Protein 7PJI (pdb70)

InterPro domains:
  IPR000644 CBS domain [PF00571] (94-139)
  IPR000644 CBS domain [PF00571] (148-203)
  IPR000644 CBS domain [PS51371] (93-148)
  IPR000644 CBS domain [PS51371] (152-210)
  IPR000644 CBS domain [SM00116] (96-143)
  IPR000644 CBS domain [SM00116] (157-205)
  IPR001093 IMP dehydrogenase/GMP reductase [PF00478] (8-475)
  IPR001093 IMP dehydrogenase/GMP reductase [cd00381] (8-464)
  IPR005990 Inosine-5'-monophosphate dehydrogenase [MF_01964] (8-488)
  IPR005990 Inosine-5'-monophosphate dehydrogenase [PIRSF000130] (6-487)
  IPR005990 Inosine-5'-monophosphate dehydrogenase [PTHR11911] (5-483)
  IPR005990 Inosine-5'-monophosphate dehydrogenase [TIGR01302] (8-456)
  IPR013785 Aldolase-type TIM barrel [G3DSA:3.20.20.70] (2-488)
  IPR015875 IMP dehydrogenase / GMP reductase, conserved site [PS00487] (294-306)
  IPR046342 CBS domain superfamily [SSF54631] (94-202)

Nearest PDB structures (foldseek):
  7pji-assembly1_A  TM=1.002E+00  e=1.231E-98  Pseudomonas aeruginosa
  6gjv-assembly1_F  TM=8.516E-01  e=7.975E-81  Pseudomonas aeruginosa PAO1
  4dqw-assembly1_A  TM=8.353E-01  e=6.161E-80  Pseudomonas aeruginosa PAO1
  7qem-assembly2_B  TM=8.401E-01  e=6.308E-71  Escherichia coli
  7qbj-assembly1_D  TM=8.213E-01  e=4.140E-71  Escherichia coli

Organism: Pseudomonas aeruginosa (NCBI:txid287)

Secondary structure (DSSP, 8-state):
----------GGGEEEPP----S-GGGS---EESSSS-EESSSEEE-S-TTT-SHHHHHHHHHTTSEEEE--SS-HHHHHHHHHHHHTT--SSBSS---B-TTSBHHHHHHHHHHHS---EEEEETTEEEEEE-TTGGG---SS--BGGGTSEEGGG--EEETT--HHHHHHHHHHTT-SEEEEE-TT--EEEEEEHHHHHHHHH-TT--B-TTSPBP-EEEE-SSTTHHHHHHHHHHTT-SEEEEE-S--SSHHHHHHHHHHHHH-TTSEEEEEEE-SHHHHHHHHHHT-SEEEE-SS--TTB-HHHHT-----HHHHHHHHHHHHTTT---EEEES---SHHHHHHHHHHT-SEEEESTTTTTBTTSSS---EEEE----B-EEEE---B-HHHHHHHHHHHHHHHHHHHT--SHHHHHHS--EEE--HHHHHHHS--SS---/----------GGGEEEPP----S-GGG----EESSSS-EESSSEEE---TTT-SHHHHHHHHHTTSEEEE--SS-HHHHHHHHHHHHHS--SSBSS---B-TTSBHHHHHHHHHHHS---EEEEETTEEEEEE-TTGGG---SS-SBGGGTSEEGGG--EEETT--HHHHHHHHHHTT-SEEEEE-TT-BEEEEEEHHHHHHHHH-TT--B-TTSPBP-EEEE-SSTTHHHHHHHHHHTT-SEEEEE-S-SSSHHHHHHHHHHHHH-TTSEEEEEEE-SHHHHHHHHHHT-SEEEE-SS--TTB-HHHHT-----HHHHHHHHHHHHTTTT--EEEES---SHHHHHHHHHTT-SEEEESTTTTTBTTS---EEEE-----B-EEEE---B-HHHHHHHHHHHHHHHHHHHT--SHHHHHHS--EEE--HHHHHHHS--SS--

Solvent-accessible surface area: 41368 Å² total; per-residue (Å²): 137,155,221,127,114,90,119,27,35,52,5,41,41,5,58,36,64,94,38,185,43,141,52,101,53,151,78,8,49,8,108,12,23,0,0,85,20,2,78,1,43,8,0,0,0,0,6,14,19,20,13,0,0,53,4,132,0,0,25,14,0,0,23,43,0,0,0,0,1,0,3,67,83,39,39,40,102,116,0,6,39,21,0,109,116,0,3,128,58,3,22,63,46,30,81,83,20,46,58,8,58,27,84,33,51,16,140,46,0,77,100,54,12,78,134,112,63,88,37,8,0,0,0,25,43,172,61,62,1,30,0,18,0,26,28,190,30,17,188,78,119,34,120,83,58,91,35,0,56,44,14,35,42,57,109,110,101,25,35,44,12,135,92,73,46,93,86,123,54,13,41,60,42,0,100,102,62,211,59,103,54,0,3,4,5,44,85,82,60,49,38,49,0,10,4,25,59,161,16,14,69,50,46,88,84,82,108,94,14,6,54,15,160,94,16,63,0,32,0,0,0,1,0,13,59,45,116,68,2,19,85,18,0,40,26,0,41,85,9,17,10,16,0,0,0,0,37,30,79,110,0,74,37,161,39,3,31,89,50,0,92,89,0,48,93,64,45,90,149,7,33,0,1,0,0,14,2,8,52,28,118,2,0,85,25,0,22,127,5,22,0,7,0,0,3,0,7,22,16,38,22,79,28,40,35,19,46,151,92,57,65,79,39,38,56,1,10,11,0,0,42,46,0,15,70,24,7,146,86,58,42,1,0,2,1,1,25,14,16,16,109,92,35,36,2,0,2,14,0,0,12,11,3,0,48,0,0,4,5,10,36,45,0,3,0,0,67,33,3,27,60,102,80,73,16,68,10,110,19,111,156,82,27,82,81,34,89,24,110,103,46,19,49,1,54,58,27,5,129,126,4,14,34,24,0,67,39,14,0,10,152,18,28,4,33,50,6,70,64,0,44,84,80,23,124,60,68,132,24,97,62,79,21,27,58,132,59,79,116,105,104,101,101,138,146,136,158,223,127,117,86,111,29,36,50,5,41,40,5,57,35,62,95,38,179,46,139,49,104,52,149,84,7,51,9,92,12,90,0,0,109,42,2,79,0,37,10,0,0,0,0,6,10,20,17,10,0,0,52,4,131,0,0,26,12,0,0,25,40,0,0,0,0,0,0,4,64,88,40,32,29,71,100,0,4,39,24,0,109,116,0,3,128,58,4,21,66,42,27,111,82,20,45,53,6,57,39,87,18,95,18,130,88,0,57,100,40,17,162,84,112,66,91,37,7,0,0,0,17,110,168,35,61,0,25,0,18,0,26,28,189,28,23,188,82,121,38,120,81,57,78,29,0,54,43,14,36,44,60,98,119,143,25,30,31,8,131,80,76,31,80,76,81,97,15,20,62,79,0,113,121,61,203,62,101,54,0,4,0,5,15,123,94,52,78,26,112,0,11,13,26,59,156,17,43,76,45,46,74,87,82,106,96,13,6,55,20,131,88,17,56,0,47,0,0,0,1,0,12,61,43,117,65,2,19,118,19,0,42,26,0,43,86,8,19,11,19,0,0,1,0,33,32,76,107,0,71,35,150,34,3,32,81,47,0,118,90,0,44,74,57,42,68,114,8,37,0,2,0,0,14,3,7,61,39,63,1,0,89,27,0,22,89,5,25,0,7,0,0,3,0,8,20,10,25,23,76,28,45,21,20,74,154,88,58,64,80,33,36,40,1,10,11,0,0,42,49,0,16,76,25,7,126,85,56,47,1,1,1,0,1,26,14,17,16,110,96,29,36,3,0,3,14,0,0,11,12,3,0,49,0,0,5,6,10,34,31,0,0,0,0,66,33,4,24,92,195,33,64,12,111,9,86,63,146,64,20,92,83,33,75,17,79,117,66,18,49,0,54,64,26,4,144,84,3,14,35,22,0,67,38,14,0,8,153,17,20,1,31,49,6,110,51,0,45,81,111,23,125,59,67,138,26,98,65,77,21,31,59,135,59,90,103,106,102,107,104,185

Radius of gyration: 32.13 Å; Cα contacts (8 Å, |Δi|>4): 1990; chains: 2; bounding box: 78×88×100 Å

B-factor: mean 34.86, std 13.67, range [15.57, 105.53]

Foldseek 3Di:
DPDDDDDFDALLQWDFAFDDADAALVQFFQKFAPFLPFIFRHQEEADQDQLFDFLLNQLVQLLQRHGYAHHDPDDLLRRLVSLLCQQVVAWQWAQDFAAAEQAAFLVVLVVVCVVVVFNWHQYADPQAGFFITGPVLSVDDAPDDGGNNRRTGTPVPAAEDEPPPDVVVVVVSCVVVVHFKHFYAHPVRGTGTIGGNVNVVSCVVRVSGGADPGSGGAYHYEAEQDDCRVVSLVSNVVSPHQEYEHDDLAQQDPSNLVVLLVCCVVPVRHAYETDDDQALVSLVSNVVSPHRAYEYWRAQAPFFQRCVPVVDTGHQLRSLLRNQVSCVPVSYAYEYEHNDDALSSQLSSLQSAHRHYYDYQLRRQEPSGDADPVGWDWDPVGGGTDDDYNDYHPVVSVVRSSSSNSVSCSRHNNRYSVCSNHPIDMDGDDPVVSQVVDDDDDDDD/DPDDDDDFDALLQWAFAFDDADAALVQFFQKFAPFLPFIFRHQEEADQDQLFDFLLVQLVQLLQRHGYAHHDPDDLLRRLVRLLSQQVVAWQWAQPFAAAEQAAFLVVLVVVCVVPVFNWHFYDDPQATFFITGDVLSVDDAPDDGGPNRRTGGPVPAAEAEPPDDPVRQVVSCVVVVHFKHFYAHPRRGTGTIGGNVNVVSCVVRVSGGADPRRGGAYHYEAEQDPCRVVSLVSNVVSPHQEYEHDDLAQLDPSNLVVLLVCCVVPVRHAYETDDAQALVSLVSNVVSPHRAYEYWHAAAPFWQRCPVVVDTGHQLRSLLRNQVSCVPVSHAYEYEHNDDALSSQLSSLQSAHRHYYDHLLRRQEPSGPDCGKDWDPDVTGGIDHDHRDYHPVVSVVRSSSSNSNSCSRHNNRYSVCSNHPIDMDGDDPVVSQVVDDPDDDD

Structure (mmCIF, N/CA/C/O backbone):
data_7PJI
#
_entry.id   7PJI
#
_cell.length_a   120.947
_cell.length_b   120.947
_cell.length_c   145.487
_cell.angle_alpha   90.000
_cell.angle_beta   90.000
_cell.angle_gamma   90.000
#
_symmetry.space_group_name_H-M   'I 4'
#
loop_
_entity.id
_entity.type
_entity.pdbx_description
1 polymer "Inosine-5'-monophosphate dehydrogenase"
2 non-polymer "ADENOSINE-5'-TRIPHOSPHATE"
3 non-polymer "GUANOSINE-5'-DIPHOSPHATE"
4 non-polymer 'INOSINIC ACID'
5 non-polymer 'MAGNESIUM ION'
6 non-polymer 'POTASSIUM ION'
7 non-polymer 'ACETATE ION'
8 water water
#
loop_
_atom_site.group_PDB
_atom_site.id
_atom_site.type_symbol
_atom_site.label_atom_id
_atom_site.label_alt_id
_atom_site.label_comp_id
_atom_site.label_asym_id
_atom_site.label_entity_id
_atom_site.label_seq_id
_atom_site.pdbx_PDB_ins_code
_atom_site.Cartn_x
_atom_site.Cartn_y
_atom_site.Cartn_z
_atom_site.occupancy
_atom_site.B_iso_or_equiv
_atom_site.auth_seq_id
_atom_site.auth_comp_id
_atom_site.auth_asym_id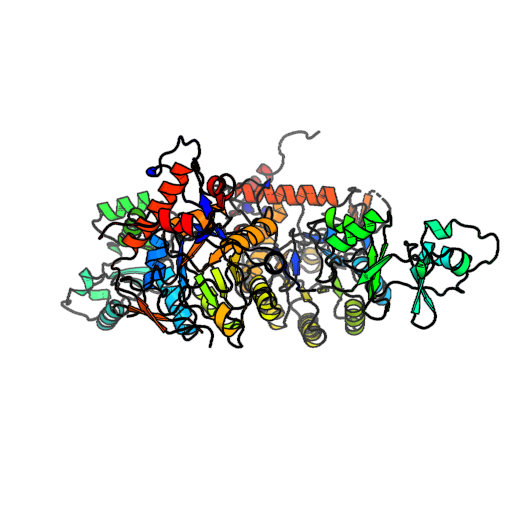
_atom_site.auth_atom_id
_atom_site.pdbx_PDB_model_num
ATOM 1 N N . MET A 1 4 ? 8.09120 -18.80603 54.88617 1.000 76.78552 1 MET A N 1
ATOM 2 C CA . MET A 1 4 ? 7.85318 -17.34805 54.68507 1.000 72.53501 1 MET A CA 1
ATOM 3 C C . MET A 1 4 ? 8.45037 -16.86408 53.36315 1.000 62.41538 1 MET A C 1
ATOM 4 O O . MET A 1 4 ? 9.54945 -17.27006 52.98634 1.000 70.61373 1 MET A O 1
ATOM 8 N N . LEU A 1 5 ? 7.70646 -16.01614 52.64999 1.000 46.33977 2 LEU A N 1
ATOM 9 C CA . LEU A 1 5 ? 8.24162 -15.32117 51.48305 1.000 44.78169 2 LEU A CA 1
ATOM 10 C C . LEU A 1 5 ? 9.12651 -14.17212 51.95614 1.000 41.57077 2 LEU A C 1
ATOM 11 O O . LEU A 1 5 ? 8.65037 -13.25211 52.62903 1.000 45.42913 2 LEU A O 1
ATOM 27 N N . ARG A 1 6 ? 10.41057 -14.22209 51.61034 1.000 35.34108 3 ARG A N 1
ATOM 28 C CA . ARG A 1 6 ? 11.40944 -13.37203 52.25046 1.000 34.06198 3 ARG A CA 1
ATOM 29 C C . ARG A 1 6 ? 11.58552 -12.08506 51.45744 1.000 33.18029 3 ARG A C 1
ATOM 30 O O . ARG A 1 6 ? 12.46365 -11.96707 50.59857 1.000 29.22719 3 ARG A O 1
ATOM 51 N N . ILE A 1 7 ? 10.76944 -11.08407 51.78627 1.000 33.64088 4 ILE A N 1
ATOM 52 C CA . ILE A 1 7 ? 10.82150 -9.77310 51.14322 1.000 32.09332 4 ILE A CA 1
ATOM 53 C C . ILE A 1 7 ? 11.45631 -8.78404 52.11328 1.000 35.32529 4 ILE A C 1
ATOM 54 O O . ILE A 1 7 ? 10.92413 -8.54601 53.20519 1.000 33.83300 4 ILE A O 1
ATOM 70 N N . SER A 1 8 ? 12.57336 -8.18102 51.69843 1.000 35.10158 5 SER A N 1
ATOM 71 C CA . SER A 1 8 ? 13.31119 -7.27196 52.57451 1.000 41.07071 5 SER A CA 1
ATOM 72 C C . SER A 1 8 ? 12.67114 -5.88698 52.63535 1.000 39.69950 5 SER A C 1
ATOM 73 O O . SER A 1 8 ? 12.60895 -5.27993 53.71131 1.000 38.83097 5 SER A O 1
ATOM 81 N N . GLN A 1 9 ? 12.23930 -5.34704 51.49526 1.000 37.10971 6 GLN A N 1
ATOM 82 C CA . GLN A 1 9 ? 11.61626 -4.02806 51.46011 1.000 31.68275 6 GLN A CA 1
ATOM 83 C C . GLN A 1 9 ? 10.87347 -3.86314 50.14398 1.000 30.72210 6 GLN A C 1
ATOM 84 O O . GLN A 1 9 ? 11.03564 -4.66017 49.21304 1.000 31.13794 6 GLN A O 1
ATOM 98 N N . GLU A 1 10 ? 10.05644 -2.81117 50.07281 1.000 26.94534 7 GLU A N 1
ATOM 99 C CA . GLU A 1 10 ? 9.60163 -2.27224 48.79771 1.000 29.27193 7 GLU A CA 1
ATOM 100 C C . GLU A 1 10 ? 10.66967 -1.30222 48.30284 1.000 31.76170 7 GLU A C 1
ATOM 101 O O . GLU A 1 10 ? 11.16452 -0.47417 49.07589 1.000 34.56730 7 GLU A O 1
ATOM 113 N N . ALA A 1 11 ? 11.05188 -1.42326 47.03391 1.000 25.71624 8 ALA A N 1
ATOM 114 C CA . ALA A 1 11 ? 12.11794 -0.61025 46.46004 1.000 25.03984 8 ALA A CA 1
ATOM 115 C C . ALA A 1 11 ? 11.56809 0.22668 45.31292 1.000 25.03984 8 ALA A C 1
ATOM 116 O O . ALA A 1 11 ? 10.72723 -0.24238 44.53581 1.000 24.83456 8 ALA A O 1
ATOM 123 N N . LEU A 1 12 ? 12.06207 1.45869 45.21095 1.000 21.81577 9 LEU A N 1
ATOM 124 C CA . LEU A 1 12 ? 11.52618 2.45264 44.29882 1.000 22.73167 9 LEU A CA 1
ATOM 125 C C . LEU A 1 12 ? 12.53534 2.79862 43.21696 1.000 20.52088 9 LEU A C 1
ATOM 126 O O . LEU A 1 12 ? 13.75031 2.79267 43.44515 1.000 19.50760 9 LEU A O 1
ATOM 142 N N . THR A 1 13 ? 12.01351 3.14156 42.04587 1.000 21.18938 10 THR A N 1
ATOM 143 C CA . THR A 1 13 ? 12.81967 3.64454 40.94197 1.000 20.20242 10 THR A CA 1
ATOM 144 C C . THR A 1 13 ? 12.40568 5.08051 40.60385 1.000 20.66564 10 THR A C 1
ATOM 145 O O . THR A 1 13 ? 11.55756 5.68851 41.26169 1.000 19.78395 10 THR A O 1
ATOM 156 N N . PHE A 1 14 ? 13.03782 5.63349 39.56492 1.000 19.37338 11 PHE A N 1
ATOM 157 C CA . PHE A 1 14 ? 12.88483 7.05447 39.26784 1.000 21.41309 11 PHE A CA 1
ATOM 158 C C . PHE A 1 14 ? 11.42885 7.44841 39.04259 1.000 20.42613 11 PHE A C 1
ATOM 159 O O . PHE A 1 14 ? 10.99174 8.50442 39.50548 1.000 19.62341 11 PHE A O 1
ATOM 176 N N . ASP A 1 15 ? 10.67199 6.64336 38.30051 1.000 19.60761 12 ASP A N 1
ATOM 177 C CA . ASP A 1 15 ? 9.30603 7.03230 37.96528 1.000 22.97381 12 ASP A CA 1
ATOM 178 C C . ASP A 1 15 ? 8.34785 6.88932 39.13913 1.000 22.95802 12 ASP A C 1
ATOM 179 O O . ASP A 1 15 ? 7.15986 7.20227 38.99193 1.000 27.19800 12 ASP A O 1
ATOM 188 N N . ASP A 1 16 ? 8.82369 6.39838 40.28123 1.000 20.43666 13 ASP A N 1
ATOM 189 C CA . ASP A 1 16 ? 7.99950 6.27941 41.47410 1.000 18.66803 13 ASP A CA 1
ATOM 190 C C . ASP A 1 16 ? 7.97333 7.54144 42.32405 1.000 22.56060 13 ASP A C 1
ATOM 191 O O . ASP A 1 16 ? 7.17418 7.61045 43.26592 1.000 21.70787 13 ASP A O 1
ATOM 200 N N . VAL A 1 17 ? 8.83634 8.52046 42.04914 1.000 19.02333 14 VAL A N 1
ATOM 201 C CA . VAL A 1 17 ? 8.99317 9.67150 42.92712 1.000 17.51789 14 VAL A CA 1
ATOM 202 C C . VAL A 1 17 ? 9.14525 10.95447 42.12409 1.000 17.47315 14 VAL A C 1
ATOM 203 O O . VAL A 1 17 ? 9.57243 10.95143 40.96716 1.000 21.59206 14 VAL A O 1
ATOM 216 N N . LEU A 1 18 ? 8.81111 12.06249 42.78499 1.000 19.34969 15 LEU A N 1
ATOM 217 C CA . LEU A 1 18 ? 9.02815 13.40647 42.27597 1.000 19.98661 15 LEU A CA 1
ATOM 218 C C . LEU A 1 18 ? 9.60295 14.27354 43.38302 1.000 19.73658 15 LEU A C 1
ATOM 219 O O . LEU A 1 18 ? 9.32177 14.05458 44.56199 1.000 21.79998 15 LEU A O 1
ATOM 235 N N . LEU A 1 19 ? 10.41298 15.25955 42.99511 1.000 19.64183 16 LEU A N 1
ATOM 236 C CA . LEU A 1 19 ? 10.97680 16.20760 43.94916 1.000 15.99929 16 LEU A CA 1
ATOM 237 C C . LEU A 1 19 ? 9.95371 17.27859 44.31995 1.000 16.56514 16 LEU A C 1
ATOM 238 O O . LEU A 1 19 ? 9.24682 17.81053 43.45882 1.000 21.96842 16 LEU A O 1
ATOM 254 N N . ILE A 1 20 ? 9.89449 17.62064 45.60393 1.000 22.10528 17 ILE A N 1
ATOM 255 C CA . ILE A 1 20 ? 8.94339 18.62463 46.08174 1.000 22.62640 17 ILE A CA 1
ATOM 256 C C . ILE A 1 20 ? 9.60336 19.99165 45.97678 1.000 21.32098 17 ILE A C 1
ATOM 257 O O . ILE A 1 20 ? 10.73027 20.17270 46.47395 1.000 22.05528 17 ILE A O 1
ATOM 273 N N . PRO A 1 21 ? 8.96443 20.96760 45.33564 1.000 23.52387 18 PRO A N 1
ATOM 274 C CA . PRO A 1 21 ? 9.54239 22.31661 45.29867 1.000 21.82893 18 PRO A CA 1
ATOM 275 C C . PRO A 1 21 ? 9.68615 22.88168 46.70167 1.000 23.31595 18 PRO A C 1
ATOM 276 O O . PRO A 1 21 ? 8.87502 22.62169 47.59456 1.000 22.93959 18 PRO A O 1
ATOM 287 N N . GLY A 1 22 ? 10.70909 23.70672 46.93980 1.000 22.18424 19 GLY A N 1
ATOM 288 C CA . GLY A 1 22 ? 10.92286 24.35678 48.24381 1.000 25.52674 19 GLY A CA 1
ATOM 289 C C . GLY A 1 22 ? 11.22785 25.82678 48.04979 1.000 23.14751 19 GLY A C 1
ATOM 290 O O . GLY A 1 22 ? 11.57701 26.20075 46.91883 1.000 24.93983 19 GLY A O 1
ATOM 294 N N . TYR A 1 23 ? 11.08665 26.68682 49.09173 1.000 27.20853 20 TYR A N 1
ATOM 295 C CA . TYR A 1 23 ? 11.42161 28.12483 49.09873 1.000 27.31380 20 TYR A CA 1
ATOM 296 C C . TYR A 1 23 ? 12.83469 28.23586 48.53994 1.000 24.68454 20 TYR A C 1
ATOM 297 O O . TYR A 1 23 ? 13.73963 27.55491 49.06312 1.000 29.07980 20 TYR A O 1
ATOM 315 N N . SER A 1 24 ? 13.04682 29.08682 47.54894 1.000 25.66360 21 SER A N 1
ATOM 316 C CA . SER A 1 24 ? 14.36592 29.18684 46.89515 1.000 26.42685 21 SER A CA 1
ATOM 317 C C . SER A 1 24 ? 14.83590 30.63485 46.75416 1.000 25.00300 21 SER A C 1
ATOM 318 O O . SER A 1 24 ? 13.99692 31.49380 46.43299 1.000 26.03996 21 SER A O 1
ATOM 326 N N . GLU A 1 25 ? 16.13686 30.88089 46.92335 1.000 28.70607 22 GLU A N 1
ATOM 327 C CA . GLU A 1 25 ? 16.73086 32.18490 46.68939 1.000 36.47806 22 GLU A CA 1
ATOM 328 C C . GLU A 1 25 ? 17.81302 32.20389 45.62156 1.000 36.26751 22 GLU A C 1
ATOM 329 O O . GLU A 1 25 ? 18.32904 33.28390 45.31960 1.000 36.69651 22 GLU A O 1
ATOM 341 N N . VAL A 1 26 ? 18.23114 31.05788 45.09967 1.000 34.60678 23 VAL A N 1
ATOM 342 C CA . VAL A 1 26 ? 19.34129 30.99588 44.15985 1.000 38.78097 23 VAL A CA 1
ATOM 343 C C . VAL A 1 26 ? 18.81252 30.50481 42.82479 1.000 36.92022 23 VAL A C 1
ATOM 344 O O . VAL A 1 26 ? 18.06556 29.51878 42.76071 1.000 39.35998 23 VAL A O 1
ATOM 357 N N . LEU A 1 27 ? 19.18066 31.20378 41.77982 1.000 31.91962 24 LEU A N 1
ATOM 358 C CA . LEU A 1 27 ? 18.70788 30.90170 40.44876 1.000 29.54565 24 LEU A CA 1
ATOM 359 C C . LEU A 1 27 ? 19.48601 29.72871 39.87193 1.000 28.81661 24 LEU A C 1
ATOM 360 O O . LEU A 1 27 ? 20.66996 29.54876 40.18312 1.000 30.41944 24 LEU A O 1
ATOM 376 N N . PRO A 1 28 ? 18.85117 28.93765 39.00386 1.000 34.82523 25 PRO A N 1
ATOM 377 C CA . PRO A 1 28 ? 19.56730 27.80265 38.39902 1.000 34.31727 25 PRO A CA 1
ATOM 378 C C . PRO A 1 28 ? 20.92138 28.19467 37.83722 1.000 29.20877 25 PRO A C 1
ATOM 379 O O . PRO A 1 28 ? 21.89737 27.45470 38.00440 1.000 29.61145 25 PRO A O 1
ATOM 390 N N . LYS A 1 29 ? 21.01344 29.34964 37.18118 1.000 30.91950 26 LYS A N 1
ATOM 391 C CA . LYS A 1 29 ? 22.27852 29.74266 36.57837 1.000 33.94354 26 LYS A CA 1
ATOM 392 C C . LYS A 1 29 ? 23.37335 29.95073 37.61553 1.000 31.60642 26 LYS A C 1
ATOM 393 O O . LYS A 1 29 ? 24.55541 29.95276 37.25871 1.000 40.21535 26 LYS A O 1
ATOM 412 N N . ASP A 1 30 ? 23.01515 30.11878 38.88847 1.000 34.08567 27 ASP A N 1
ATOM 413 C CA . ASP A 1 30 ? 23.97397 30.48685 39.92060 1.000 33.83564 27 ASP A CA 1
ATOM 414 C C . ASP A 1 30 ? 24.34686 29.34990 40.86371 1.000 32.33282 27 ASP A C 1
ATOM 415 O O . ASP A 1 30 ? 25.28373 29.51497 41.65385 1.000 32.34335 27 ASP A O 1
ATOM 424 N N . VAL A 1 31 ? 23.67591 28.19888 40.78865 1.000 30.32206 28 VAL A N 1
ATOM 425 C CA . VAL A 1 31 ? 24.01481 27.09593 41.68875 1.000 27.11641 28 VAL A CA 1
ATOM 426 C C . VAL A 1 31 ? 25.36589 26.49695 41.30299 1.000 27.35065 28 VAL A C 1
ATOM 427 O O . VAL A 1 31 ? 25.88105 26.69492 40.19506 1.000 28.18233 28 VAL A O 1
ATOM 440 N N . SER A 1 32 ? 25.94876 25.75001 42.23811 1.000 26.03996 29 SER A N 1
ATOM 441 C CA . SER A 1 32 ? 27.21182 25.05304 42.02234 1.000 27.55330 29 SER A CA 1
ATOM 442 C C . SER A 1 32 ? 26.94891 23.57902 41.73136 1.000 26.07681 29 SER A C 1
ATOM 443 O O . SER A 1 32 ? 26.14582 22.93902 42.41926 1.000 26.06892 29 SER A O 1
ATOM 451 N N . LEU A 1 33 ? 27.61509 23.04600 40.70649 1.000 25.30040 30 LEU A N 1
ATOM 452 C CA . LEU A 1 33 ? 27.49719 21.64398 40.33253 1.000 27.85071 30 LEU A CA 1
ATOM 453 C C . LEU A 1 33 ? 28.73016 20.82804 40.69975 1.000 28.27707 30 LEU A C 1
ATOM 454 O O . LEU A 1 33 ? 28.78625 19.63402 40.39481 1.000 26.18998 30 LEU A O 1
ATOM 470 N N . LYS A 1 34 ? 29.70304 21.43609 41.37088 1.000 25.21092 31 LYS A N 1
ATOM 471 C CA . LYS A 1 34 ? 30.94100 20.75215 41.72110 1.000 24.78192 31 LYS A CA 1
ATOM 472 C C . LYS A 1 34 ? 30.64489 19.59618 42.67111 1.000 23.36333 31 LYS A C 1
ATOM 473 O O . LYS A 1 34 ? 29.80175 19.70719 43.56297 1.000 24.82666 31 LYS A O 1
ATOM 492 N N . THR A 1 35 ? 31.34496 18.48519 42.48026 1.000 23.13435 32 THR A N 1
ATOM 493 C CA . THR A 1 35 ? 31.13986 17.29322 43.30228 1.000 21.24202 32 THR A CA 1
ATOM 494 C C . THR A 1 35 ? 32.43689 16.48526 43.29452 1.000 27.11378 32 THR A C 1
ATOM 495 O O . THR A 1 35 ? 33.49993 17.00028 42.92566 1.000 23.08698 32 THR A O 1
ATOM 506 N N . ARG A 1 36 ? 32.34687 15.21828 43.70256 1.000 24.64769 33 ARG A N 1
ATOM 507 C CA . ARG A 1 36 ? 33.47689 14.30331 43.73377 1.000 23.36333 33 ARG A CA 1
ATOM 508 C C . ARG A 1 36 ? 33.15605 13.01727 42.99378 1.000 23.60809 33 ARG A C 1
ATOM 509 O O . ARG A 1 36 ? 32.06604 12.46024 43.13963 1.000 23.19225 33 ARG A O 1
ATOM 530 N N . LEU A 1 37 ? 34.13619 12.51927 42.23695 1.000 21.67892 34 LEU A N 1
ATOM 531 C CA . LEU A 1 37 ? 34.05731 11.17425 41.69000 1.000 22.66851 34 LEU A CA 1
ATOM 532 C C . LEU A 1 37 ? 34.54719 10.14430 42.69012 1.000 22.16055 34 LEU A C 1
ATOM 533 O O . LEU A 1 37 ? 33.96320 9.06029 42.81307 1.000 21.74998 34 LEU A O 1
ATOM 549 N N . THR A 1 38 ? 35.64807 10.44637 43.36428 1.000 21.55785 35 THR A N 1
ATOM 550 C CA . THR A 1 38 ? 36.27795 9.55143 44.31841 1.000 16.70463 35 THR A CA 1
ATOM 551 C C . THR A 1 38 ? 36.78374 10.40149 45.47546 1.000 19.89449 35 THR A C 1
ATOM 552 O O . THR A 1 38 ? 36.71371 11.63249 45.44139 1.000 21.93684 35 THR A O 1
ATOM 563 N N . ARG A 1 39 ? 37.35461 9.74155 46.48357 1.000 19.46812 36 ARG A N 1
ATOM 564 C CA . ARG A 1 39 ? 37.96141 10.47262 47.59364 1.000 25.90837 36 ARG A CA 1
ATOM 565 C C . ARG A 1 39 ? 38.86945 11.59063 47.09473 1.000 25.34778 36 ARG A C 1
ATOM 566 O O . ARG A 1 39 ? 38.83633 12.71465 47.60968 1.000 27.45329 36 ARG A O 1
ATOM 587 N N . GLY A 1 40 ? 39.69462 11.29261 46.08888 1.000 25.00037 37 GLY A N 1
ATOM 588 C CA . GLY A 1 40 ? 40.71666 12.19862 45.62000 1.000 27.63752 37 GLY A CA 1
ATOM 589 C C . GLY A 1 40 ? 40.45484 12.92756 44.32493 1.000 29.55354 37 GLY A C 1
ATOM 590 O O . GLY A 1 40 ? 41.25587 13.79457 43.96202 1.000 30.56682 37 GLY A O 1
ATOM 594 N N . ILE A 1 41 ? 39.36196 12.64350 43.62377 1.000 22.63429 38 ILE A N 1
ATOM 595 C CA . ILE A 1 41 ? 39.09914 13.28344 42.33970 1.000 20.69722 38 ILE A CA 1
ATOM 596 C C . ILE A 1 41 ? 37.82211 14.10440 42.42046 1.000 25.24776 38 ILE A C 1
ATOM 597 O O . ILE A 1 41 ? 36.74607 13.58038 42.74832 1.000 24.98457 38 ILE A O 1
ATOM 613 N N . GLU A 1 42 ? 37.94012 15.37839 42.07743 1.000 23.83444 39 GLU A N 1
ATOM 614 C CA . GLU A 1 42 ? 36.82010 16.29935 41.99821 1.000 25.76888 39 GLU A CA 1
ATOM 615 C C . GLU A 1 42 ? 36.33732 16.44027 40.56113 1.000 29.87990 39 GLU A C 1
ATOM 616 O O . GLU A 1 42 ? 37.11348 16.32826 39.60526 1.000 31.25375 39 GLU A O 1
ATOM 628 N N . LEU A 1 43 ? 35.04734 16.71223 40.42292 1.000 24.51873 40 LEU A N 1
ATOM 629 C CA . LEU A 1 43 ? 34.43353 16.97215 39.13181 1.000 26.21630 40 LEU A CA 1
ATOM 630 C C . LEU A 1 43 ? 33.65448 18.27813 39.19863 1.000 26.74531 40 LEU A C 1
ATOM 631 O O . LEU A 1 43 ? 32.99231 18.57415 40.19652 1.000 27.45856 40 LEU A O 1
ATOM 647 N N . ASN A 1 44 ? 33.73362 19.06409 38.13261 1.000 24.12395 41 ASN A N 1
ATOM 648 C CA . ASN A 1 44 ? 32.96659 20.29506 38.08644 1.000 23.83970 41 ASN A CA 1
ATOM 649 C C . ASN A 1 44 ? 31.52066 20.07400 37.67522 1.000 23.97919 41 ASN A C 1
ATOM 650 O O . ASN A 1 44 ? 30.67659 20.93398 37.96405 1.000 24.26870 41 ASN A O 1
ATOM 661 N N . ILE A 1 45 ? 31.21680 18.94396 37.04022 1.000 20.51299 42 ILE A N 1
ATOM 662 C CA . ILE A 1 45 ? 29.83484 18.52191 36.83902 1.000 22.40532 42 ILE A CA 1
ATOM 663 C C . ILE A 1 45 ? 29.69983 17.04792 37.19106 1.000 23.92129 42 ILE A C 1
ATOM 664 O O . ILE A 1 45 ? 30.66188 16.27594 37.03525 1.000 22.62640 42 ILE A O 1
ATOM 680 N N . PRO A 1 46 ? 28.52278 16.59690 37.63190 1.000 25.03195 43 PRO A N 1
ATOM 681 C CA . PRO A 1 46 ? 28.35974 15.22892 38.14293 1.000 23.37912 43 PRO A CA 1
ATOM 682 C C . PRO A 1 46 ? 28.07595 14.19886 37.04893 1.000 22.77905 43 PRO A C 1
ATOM 683 O O . PRO A 1 46 ? 27.10796 13.43483 37.13281 1.000 22.63692 43 PRO A O 1
ATOM 694 N N . LEU A 1 47 ? 28.92911 14.14085 36.03306 1.000 22.15266 44 LEU A N 1
ATOM 695 C CA . LEU A 1 47 ? 28.67732 13.27479 34.89006 1.000 27.55067 44 LEU A CA 1
ATOM 696 C C . LEU A 1 47 ? 29.88939 12.40382 34.59429 1.000 26.12418 44 LEU A C 1
ATOM 697 O O . LEU A 1 47 ? 31.01639 12.90385 34.50644 1.000 23.93971 44 LEU A O 1
ATOM 713 N N . VAL A 1 48 ? 29.63046 11.11780 34.38530 1.000 19.24441 45 VAL A N 1
ATOM 714 C CA . VAL A 1 48 ? 30.63055 10.11682 34.02550 1.000 20.01819 45 VAL A CA 1
ATOM 715 C C . VAL A 1 48 ? 30.10177 9.34175 32.82945 1.000 21.01568 45 VAL A C 1
ATOM 716 O O . VAL A 1 48 ? 28.92578 8.95571 32.80328 1.000 20.80249 45 VAL A O 1
ATOM 729 N N . SER A 1 49 ? 30.95893 9.10274 31.83960 1.000 20.96304 46 SER A N 1
ATOM 730 C CA . SER A 1 49 ? 30.56013 8.27067 30.70857 1.000 23.24226 46 SER A CA 1
ATOM 731 C C . SER A 1 49 ? 30.94214 6.81470 30.95969 1.000 25.09248 46 SER A C 1
ATOM 732 O O . SER A 1 49 ? 31.98506 6.51276 31.55786 1.000 21.50258 46 SER A O 1
ATOM 740 N N . ALA A 1 50 ? 30.08424 5.91765 30.48959 1.000 22.63166 47 ALA A N 1
ATOM 741 C CA . ALA A 1 50 ? 30.16423 4.50667 30.83466 1.000 23.20541 47 ALA A CA 1
ATOM 742 C C . ALA A 1 50 ? 31.30137 3.81467 30.08787 1.000 23.35017 47 ALA A C 1
ATOM 743 O O . ALA A 1 50 ? 31.73753 4.23464 29.01192 1.000 22.73430 47 ALA A O 1
ATOM 750 N N . ALA A 1 51 ? 31.77931 2.72471 30.68299 1.000 21.42625 48 ALA A N 1
ATOM 751 C CA . ALA A 1 51 ? 32.89842 1.96073 30.14420 1.000 23.36859 48 ALA A CA 1
ATOM 752 C C . ALA A 1 51 ? 32.36861 0.91167 29.16416 1.000 23.60020 48 ALA A C 1
ATOM 753 O O . ALA A 1 51 ? 32.40861 -0.29632 29.39722 1.000 24.72402 48 ALA A O 1
ATOM 760 N N . MET A 1 52 ? 31.85777 1.40460 28.03806 1.000 23.23173 49 MET A N 1
ATOM 761 C CA . MET A 1 52 ? 31.24796 0.57554 27.00800 1.000 24.64243 49 MET A CA 1
ATOM 762 C C . MET A 1 52 ? 31.89816 0.86851 25.67109 1.000 25.45832 49 MET A C 1
ATOM 763 O O . MET A 1 52 ? 32.23817 2.01851 25.39009 1.000 25.58991 49 MET A O 1
ATOM 777 N N . ASP A 1 53 ? 32.04133 -0.17052 24.83415 1.000 25.52674 50 ASP A N 1
ATOM 778 C CA . ASP A 1 53 ? 32.75052 -0.01755 23.57126 1.000 26.29263 50 ASP A CA 1
ATOM 779 C C . ASP A 1 53 ? 31.95466 0.75338 22.53410 1.000 26.48475 50 ASP A C 1
ATOM 780 O O . ASP A 1 53 ? 32.48082 1.02635 21.45117 1.000 31.56168 50 ASP A O 1
ATOM 789 N N . THR A 1 54 ? 30.72160 1.13335 22.84389 1.000 25.06353 51 THR A N 1
ATOM 790 C CA . THR A 1 54 ? 29.95270 2.04129 22.01173 1.000 29.56670 51 THR A CA 1
ATOM 791 C C . THR A 1 54 ? 29.84056 3.43031 22.62966 1.000 29.77462 51 THR A C 1
ATOM 792 O O . THR A 1 54 ? 29.06861 4.25927 22.13050 1.000 30.70105 51 THR A O 1
ATOM 803 N N . VAL A 1 55 ? 30.58638 3.70538 23.70476 1.000 25.28198 52 VAL A N 1
ATOM 804 C CA . VAL A 1 55 ? 30.45523 4.97841 24.40469 1.000 27.14799 52 VAL A CA 1
ATOM 805 C C . VAL A 1 55 ? 31.80418 5.66846 24.57787 1.000 26.75058 52 VAL A C 1
ATOM 806 O O . VAL A 1 55 ? 32.00623 6.76644 24.04886 1.000 27.85334 52 VAL A O 1
ATOM 819 N N . THR A 1 56 ? 32.74108 5.05652 25.31604 1.000 23.50282 53 THR A N 1
ATOM 820 C CA . THR A 1 56 ? 33.94999 5.76758 25.74421 1.000 24.35029 53 THR A CA 1
ATOM 821 C C . THR A 1 56 ? 35.23309 5.10659 25.23743 1.000 24.98984 53 THR A C 1
ATOM 822 O O . THR A 1 56 ? 35.63605 4.04363 25.72354 1.000 23.73706 53 THR A O 1
ATOM 833 N N . GLU A 1 57 ? 35.89022 5.76558 24.28651 1.000 26.54529 54 GLU A N 1
ATOM 834 C CA . GLU A 1 57 ? 37.30227 5.57761 23.99774 1.000 29.16929 54 GLU A CA 1
ATOM 835 C C . GLU A 1 57 ? 37.92920 6.94964 24.21378 1.000 26.98745 54 GLU A C 1
ATOM 836 O O . GLU A 1 57 ? 37.30707 7.81164 24.84565 1.000 25.67150 54 GLU A O 1
ATOM 848 N N . ALA A 1 58 ? 39.13827 7.17466 23.70896 1.000 26.05312 55 ALA A N 1
ATOM 849 C CA . ALA A 1 58 ? 39.85617 8.39469 24.05802 1.000 27.07956 55 ALA A CA 1
ATOM 850 C C . ALA A 1 58 ? 39.09620 9.64265 23.62285 1.000 28.92189 55 ALA A C 1
ATOM 851 O O . ALA A 1 58 ? 39.04806 10.63768 24.35580 1.000 27.74806 55 ALA A O 1
ATOM 858 N N . ARG A 1 59 ? 38.52539 9.62358 22.42176 1.000 27.72964 56 ARG A N 1
ATOM 859 C CA . ARG A 1 59 ? 37.90944 10.83254 21.87962 1.000 24.98721 56 ARG A CA 1
ATOM 860 C C . ARG A 1 59 ? 36.79828 11.34154 22.78842 1.000 28.36130 56 ARG A C 1
ATOM 861 O O . ARG A 1 59 ? 36.73319 12.53755 23.09936 1.000 27.97967 56 ARG A O 1
ATOM 882 N N . LEU A 1 60 ? 35.90924 10.45253 23.22232 1.000 24.46609 57 LEU A N 1
ATOM 883 C CA . LEU A 1 60 ? 34.82509 10.89253 24.09013 1.000 26.54529 57 LEU A CA 1
ATOM 884 C C . LEU A 1 60 ? 35.31086 11.16561 25.50619 1.000 24.28975 57 LEU A C 1
ATOM 885 O O . LEU A 1 60 ? 34.76072 12.03462 26.18607 1.000 23.21594 57 LEU A O 1
ATOM 901 N N . ALA A 1 61 ? 36.32481 10.43766 25.98038 1.000 23.94498 58 ALA A N 1
ATOM 902 C CA . ALA A 1 61 ? 36.85059 10.71573 27.31245 1.000 26.78216 58 ALA A CA 1
ATOM 903 C C . ALA A 1 61 ? 37.46053 12.11176 27.38149 1.000 29.42458 58 ALA A C 1
ATOM 904 O O . ALA A 1 61 ? 37.35235 12.79580 28.40645 1.000 24.78455 58 ALA A O 1
ATOM 911 N N . ILE A 1 62 ? 38.11369 12.54473 26.30158 1.000 24.41345 59 ILE A N 1
ATOM 912 C CA . ILE A 1 62 ? 38.65165 13.90075 26.24760 1.000 25.00563 59 ILE A CA 1
ATOM 913 C C . ILE A 1 62 ? 37.51760 14.91271 26.36238 1.000 28.01389 59 ILE A C 1
ATOM 914 O O . ILE A 1 62 ? 37.57745 15.86175 27.15335 1.000 27.04008 59 ILE A O 1
ATOM 930 N N . ALA A 1 63 ? 36.46073 14.71165 25.57522 1.000 26.99008 60 ALA A N 1
ATOM 931 C CA . ALA A 1 63 ? 35.33570 15.63961 25.60701 1.000 26.40843 60 ALA A CA 1
ATOM 932 C C . ALA A 1 63 ? 34.70348 15.70065 26.99391 1.000 23.98182 60 ALA A C 1
ATOM 933 O O . ALA A 1 63 ? 34.39837 16.79166 27.49481 1.000 26.10313 60 ALA A O 1
ATOM 940 N N . MET A 1 64 ? 34.52441 14.54867 27.64493 1.000 23.53966 61 MET A N 1
ATOM 941 C CA . MET A 1 64 ? 33.88121 14.54671 28.95183 1.000 22.31320 61 MET A CA 1
ATOM 942 C C . MET A 1 64 ? 34.70702 15.31578 29.96992 1.000 24.53978 61 MET A C 1
ATOM 943 O O . MET A 1 64 ? 34.15987 16.07579 30.78381 1.000 24.76876 61 MET A O 1
ATOM 957 N N . ALA A 1 65 ? 36.03303 15.12982 29.94714 1.000 24.46083 62 ALA A N 1
ATOM 958 C CA . ALA A 1 65 ? 36.90686 15.83588 30.87825 1.000 26.34790 62 ALA A CA 1
ATOM 959 C C . ALA A 1 65 ? 36.85386 17.33187 30.62918 1.000 26.85322 62 ALA A C 1
ATOM 960 O O . ALA A 1 65 ? 36.82168 18.12391 31.57614 1.000 25.56886 62 ALA A O 1
ATOM 967 N N . GLN A 1 66 ? 36.84804 17.74282 29.35816 1.000 25.79520 63 GLN A N 1
ATOM 968 C CA . GLN A 1 66 ? 36.76105 19.15880 29.02809 1.000 29.17718 63 GLN A CA 1
ATOM 969 C C . GLN A 1 66 ? 35.46395 19.77178 29.53986 1.000 26.26104 63 GLN A C 1
ATOM 970 O O . GLN A 1 66 ? 35.43985 20.95480 29.90480 1.000 27.60857 63 GLN A O 1
ATOM 984 N N . GLU A 1 67 ? 34.38397 18.98775 29.58272 1.000 24.12921 64 GLU A N 1
ATOM 985 C CA . GLU A 1 67 ? 33.09888 19.47473 30.07050 1.000 25.22934 64 GLU A CA 1
ATOM 986 C C . GLU A 1 67 ? 33.04663 19.55879 31.58649 1.000 25.40568 64 GLU A C 1
ATOM 987 O O . GLU A 1 67 ? 32.08053 20.10678 32.13331 1.000 27.74806 64 GLU A O 1
ATOM 999 N N . GLY A 1 68 ? 34.04854 19.02485 32.27566 1.000 24.65822 65 GLY A N 1
ATOM 1000 C CA . GLY A 1 68 ? 34.06132 18.99991 33.72167 1.000 26.37158 65 GLY A CA 1
ATOM 1001 C C . GLY A 1 68 ? 33.69026 17.67293 34.33167 1.000 23.83180 65 GLY A C 1
ATOM 1002 O O . GLY A 1 68 ? 33.58407 17.58097 35.56165 1.000 24.47925 65 GLY A O 1
ATOM 1006 N N . GLY A 1 69 ? 33.47942 16.64289 33.51268 1.000 25.17670 66 GLY A N 1
ATOM 1007 C CA . GLY A 1 69 ? 33.22439 15.30690 34.00469 1.000 25.64518 66 GLY A CA 1
ATOM 1008 C C . GLY A 1 69 ? 34.40646 14.39193 33.75392 1.000 24.00288 66 GLY A C 1
ATOM 1009 O O . GLY A 1 69 ? 35.55943 14.82297 33.84708 1.000 22.37637 66 GLY A O 1
ATOM 1013 N N . ILE A 1 70 ? 34.14655 13.12890 33.42393 1.000 22.00527 67 ILE A N 1
ATOM 1014 C CA . ILE A 1 70 ? 35.23062 12.18493 33.18014 1.000 23.22384 67 ILE A CA 1
ATOM 1015 C C . ILE A 1 70 ? 34.66478 11.00388 32.41110 1.000 22.49480 67 ILE A C 1
ATOM 1016 O O . ILE A 1 70 ? 33.46877 10.69684 32.50192 1.000 21.12359 67 ILE A O 1
ATOM 1032 N N . GLY A 1 71 ? 35.52392 10.34687 31.64226 1.000 21.78419 68 GLY A N 1
ATOM 1033 C CA . GLY A 1 71 ? 35.16407 9.12983 30.93525 1.000 25.10038 68 GLY A CA 1
ATOM 1034 C C . GLY A 1 71 ? 35.93802 7.94488 31.48243 1.000 25.61623 68 GLY A C 1
ATOM 1035 O O . GLY A 1 71 ? 37.08295 8.08293 31.92160 1.000 21.90526 68 GLY A O 1
ATOM 1039 N N . ILE A 1 72 ? 35.30106 6.77586 31.46738 1.000 23.10540 69 ILE A N 1
ATOM 1040 C CA . ILE A 1 72 ? 35.94504 5.52389 31.84453 1.000 23.90813 69 ILE A CA 1
ATOM 1041 C C . ILE A 1 72 ? 36.12927 4.71485 30.56459 1.000 26.88217 69 ILE A C 1
ATOM 1042 O O . ILE A 1 72 ? 35.14938 4.25679 29.95946 1.000 24.15816 69 ILE A O 1
ATOM 1058 N N . ILE A 1 73 ? 37.38234 4.54587 30.14180 1.000 23.88707 70 ILE A N 1
ATOM 1059 C CA . ILE A 1 73 ? 37.67256 3.82283 28.90487 1.000 23.78180 70 ILE A CA 1
ATOM 1060 C C . ILE A 1 73 ? 37.35358 2.34882 29.09788 1.000 24.07920 70 ILE A C 1
ATOM 1061 O O . ILE A 1 73 ? 37.71643 1.74088 30.11497 1.000 23.46597 70 ILE A O 1
ATOM 1077 N N . HIS A 1 74 ? 36.66675 1.76576 28.12180 1.000 24.54505 71 HIS A N 1
ATOM 1078 C CA . HIS A 1 74 ? 36.20977 0.39475 28.24279 1.000 27.40855 71 HIS A CA 1
ATOM 1079 C C . HIS A 1 74 ? 37.36683 -0.58822 28.08101 1.000 26.35579 71 HIS A C 1
ATOM 1080 O O . HIS A 1 74 ? 38.45189 -0.24420 27.61416 1.000 24.82666 71 HIS A O 1
ATOM 1094 N N . LYS A 1 75 ? 37.11781 -1.83921 28.47402 1.000 27.25590 72 LYS A N 1
ATOM 1095 C CA . LYS A 1 75 ? 38.16083 -2.85917 28.52323 1.000 27.42697 72 LYS A CA 1
ATOM 1096 C C . LYS A 1 75 ? 37.98603 -3.97822 27.49725 1.000 27.96651 72 LYS A C 1
ATOM 1097 O O . LYS A 1 75 ? 38.71505 -4.97820 27.56240 1.000 25.63992 72 LYS A O 1
ATOM 1116 N N . ASN A 1 76 ? 36.98917 -3.92229 26.60809 1.000 25.41357 73 ASN A N 1
ATOM 1117 C CA . ASN A 1 76 ? 36.84337 -4.90534 25.49811 1.000 29.52986 73 ASN A CA 1
ATOM 1118 C C . ASN A 1 76 ? 37.85254 -4.57136 24.38725 1.000 31.31954 73 ASN A C 1
ATOM 1119 O O . ASN A 1 76 ? 37.41370 -4.19242 23.28817 1.000 29.99307 73 ASN A O 1
ATOM 1130 N N . MET A 1 77 ? 39.15150 -4.72030 24.66446 1.000 31.00898 74 MET A N 1
ATOM 1131 C CA . MET A 1 77 ? 40.27963 -4.43031 23.73863 1.000 39.58896 74 MET A CA 1
ATOM 1132 C C . MET A 1 77 ? 41.57655 -4.93824 24.38385 1.000 33.61719 74 MET A C 1
ATOM 1133 O O . MET A 1 77 ? 41.54837 -5.28819 25.58186 1.000 32.00910 74 MET A O 1
ATOM 1147 N N . GLY A 1 78 ? 42.68267 -4.95323 23.63903 1.000 36.04380 75 GLY A N 1
ATOM 1148 C CA . GLY A 1 78 ? 43.96860 -5.46417 24.14725 1.000 35.54374 75 GLY A CA 1
ATOM 1149 C C . GLY A 1 78 ? 44.55541 -4.55011 25.21630 1.000 32.67234 75 GLY A C 1
ATOM 1150 O O . GLY A 1 78 ? 44.25237 -3.34212 25.18621 1.000 30.17730 75 GLY A O 1
ATOM 1154 N N . ILE A 1 79 ? 45.30627 -5.10904 26.17245 1.000 35.24633 76 ILE A N 1
ATOM 1155 C CA . ILE A 1 79 ? 45.96708 -4.36298 27.28452 1.000 36.18855 76 ILE A CA 1
ATOM 1156 C C . ILE A 1 79 ? 46.68712 -3.12798 26.72958 1.000 33.77510 76 ILE A C 1
ATOM 1157 O O . ILE A 1 79 ? 46.37501 -2.01597 27.19148 1.000 32.68287 76 ILE A O 1
ATOM 1173 N N . GLU A 1 80 ? 47.60928 -3.30999 25.77573 1.000 35.14895 77 GLU A N 1
ATOM 1174 C CA . GLU A 1 80 ? 48.37833 -2.20399 25.21481 1.000 37.33079 77 GLU A CA 1
ATOM 1175 C C . GLU A 1 80 ? 47.46641 -1.20004 24.51862 1.000 34.24358 77 GLU A C 1
ATOM 1176 O O . GLU A 1 80 ? 47.69136 0.01397 24.59961 1.000 34.16462 77 GLU A O 1
ATOM 1183 N N . GLN A 1 81 ? 46.40953 -1.68211 23.85848 1.000 30.39575 78 GLN A N 1
ATOM 1184 C CA . GLN A 1 81 ? 45.48760 -0.76916 23.18629 1.000 31.37481 78 GLN A CA 1
ATOM 1185 C C . GLN A 1 81 ? 44.73342 0.08385 24.19614 1.000 30.22994 78 GLN A C 1
ATOM 1186 O O . GLN A 1 81 ? 44.53141 1.28484 23.97706 1.000 30.59314 78 GLN A O 1
ATOM 1200 N N . GLN A 1 82 ? 44.32126 -0.50711 25.32010 1.000 29.15876 79 GLN A N 1
ATOM 1201 C CA . GLN A 1 82 ? 43.64207 0.28391 26.34196 1.000 29.06927 79 GLN A CA 1
ATOM 1202 C C . GLN A 1 82 ? 44.59094 1.29597 26.97407 1.000 28.02968 79 GLN A C 1
ATOM 1203 O O . GLN A 1 82 ? 44.21987 2.46096 27.17996 1.000 30.28784 79 GLN A O 1
ATOM 1217 N N . ALA A 1 83 ? 45.81391 0.87302 27.29628 1.000 29.13507 80 ALA A N 1
ATOM 1218 C CA . ALA A 1 83 ? 46.79579 1.81507 27.82139 1.000 31.77749 80 ALA A CA 1
ATOM 1219 C C . ALA A 1 83 ? 47.01891 2.96704 26.85038 1.000 32.50653 80 ALA A C 1
ATOM 1220 O O . ALA A 1 83 ? 47.14281 4.12506 27.26435 1.000 28.67186 80 ALA A O 1
ATOM 1227 N N . ALA A 1 84 ? 47.04812 2.67099 25.54739 1.000 31.50115 81 ALA A N 1
ATOM 1228 C CA . ALA A 1 84 ? 47.28125 3.71195 24.55239 1.000 30.83001 81 ALA A CA 1
ATOM 1229 C C . ALA A 1 84 ? 46.11823 4.69191 24.47916 1.000 32.89605 81 ALA A C 1
ATOM 1230 O O . ALA A 1 84 ? 46.33423 5.88391 24.21615 1.000 31.29323 81 ALA A O 1
ATOM 1237 N N . GLU A 1 85 ? 44.88121 4.22188 24.67999 1.000 27.79544 82 GLU A N 1
ATOM 1238 C CA . GLU A 1 85 ? 43.75417 5.14685 24.74777 1.000 27.42960 82 GLU A CA 1
ATOM 1239 C C . GLU A 1 85 ? 43.90195 6.07890 25.94176 1.000 30.77211 82 GLU A C 1
ATOM 1240 O O . GLU A 1 85 ? 43.67293 7.28789 25.82867 1.000 29.72988 82 GLU A O 1
ATOM 1252 N N . VAL A 1 86 ? 44.28079 5.53096 27.10184 1.000 28.25602 83 VAL A N 1
ATOM 1253 C CA . VAL A 1 86 ? 44.55558 6.36702 28.26985 1.000 25.53727 83 VAL A CA 1
ATOM 1254 C C . VAL A 1 86 ? 45.59660 7.42104 27.92097 1.000 29.25614 83 VAL A C 1
ATOM 1255 O O . VAL A 1 86 ? 45.41852 8.61404 28.19389 1.000 29.02453 83 VAL A O 1
ATOM 1268 N N . ARG A 1 87 ? 46.69871 6.98705 27.30816 1.000 28.11127 84 ARG A N 1
ATOM 1269 C CA . ARG A 1 87 ? 47.78273 7.89807 26.95729 1.000 33.49349 84 ARG A CA 1
ATOM 1270 C C . ARG A 1 87 ? 47.28884 9.01801 26.05317 1.000 32.71182 84 ARG A C 1
ATOM 1271 O O . ARG A 1 87 ? 47.67778 10.17903 26.22418 1.000 31.90909 84 ARG A O 1
ATOM 1292 N N . LYS A 1 88 ? 46.42000 8.69495 25.09104 1.000 32.51179 85 LYS A N 1
ATOM 1293 C CA . LYS A 1 88 ? 45.85810 9.74089 24.23391 1.000 33.30926 85 LYS A CA 1
ATOM 1294 C C . LYS A 1 88 ? 45.18194 10.82691 25.05376 1.000 33.24346 85 LYS A C 1
ATOM 1295 O O . LYS A 1 88 ? 45.28195 12.01489 24.73172 1.000 29.14034 85 LYS A O 1
ATOM 1314 N N . VAL A 1 89 ? 44.43879 10.43892 26.09066 1.000 28.43762 86 VAL A N 1
ATOM 1315 C CA . VAL A 1 89 ? 43.74963 11.44194 26.89451 1.000 24.97931 86 VAL A CA 1
ATOM 1316 C C . VAL A 1 89 ? 44.75248 12.24700 27.70663 1.000 28.09284 86 VAL A C 1
ATOM 1317 O O . VAL A 1 89 ? 44.65743 13.47800 27.79256 1.000 30.46681 86 VAL A O 1
ATOM 1330 N N . LYS A 1 90 ? 45.71540 11.56606 28.33281 1.000 27.23748 87 LYS A N 1
ATOM 1331 C CA . LYS A 1 90 ? 46.66724 12.25513 29.19893 1.000 27.72701 87 LYS A CA 1
ATOM 1332 C C . LYS A 1 90 ? 47.57334 13.19812 28.41304 1.000 28.51395 87 LYS A C 1
ATOM 1333 O O . LYS A 1 90 ? 48.00622 14.23216 28.94506 1.000 32.00384 87 LYS A O 1
ATOM 1352 N N . LYS A 1 91 ? 47.87954 12.86508 27.16010 1.000 36.62544 88 LYS A N 1
ATOM 1353 C CA . LYS A 1 91 ? 48.76765 13.66707 26.32920 1.000 36.82810 88 LYS A CA 1
ATOM 1354 C C . LYS A 1 91 ? 48.01274 14.70601 25.50904 1.000 36.57281 88 LYS A C 1
ATOM 1355 O O . LYS A 1 91 ? 48.63784 15.47100 24.77011 1.000 37.79664 88 LYS A O 1
ATOM 1374 N N . HIS A 1 92 ? 46.68373 14.75098 25.61183 1.000 36.48332 89 HIS A N 1
ATOM 1375 C CA . HIS A 1 92 ? 45.93082 15.70292 24.80767 1.000 35.26212 89 HIS A CA 1
ATOM 1376 C C . HIS A 1 92 ? 46.34273 17.13095 25.12568 1.000 38.17826 89 HIS A C 1
ATOM 1377 O O . HIS A 1 92 ? 46.56184 17.94591 24.22168 1.000 35.52268 89 HIS A O 1
ATOM 1391 N N . GLU A 1 93 ? 46.44552 17.45900 26.40768 1.000 37.81243 90 GLU A N 1
ATOM 1392 C CA . GLU A 1 93 ? 46.93041 18.77103 26.80170 1.000 36.11222 90 GLU A CA 1
ATOM 1393 C C . GLU A 1 93 ? 47.70221 18.64611 28.10483 1.000 31.33270 90 GLU A C 1
ATOM 1394 O O . GLU A 1 93 ? 47.66114 17.61714 28.78086 1.000 34.69100 90 GLU A O 1
ATOM 1406 N N . THR A 1 94 ? 48.41812 19.71315 28.44889 1.000 32.57496 91 THR A N 1
ATOM 1407 C CA . THR A 1 94 ? 49.22093 19.72823 29.66002 1.000 31.85645 91 THR A CA 1
ATOM 1408 C C . THR A 1 94 ? 49.59084 21.16825 29.96802 1.000 34.90945 91 THR A C 1
ATOM 1409 O O . THR A 1 94 ? 49.49494 22.04921 29.10897 1.000 39.14417 91 THR A O 1
ATOM 1420 N N . ALA A 1 95 ? 50.01463 21.39932 31.20908 1.000 39.50210 92 ALA A N 1
ATOM 1421 C CA . ALA A 1 95 ? 50.57654 22.70435 31.54211 1.000 42.02609 92 ALA A CA 1
ATOM 1422 C C . ALA A 1 95 ? 51.93064 22.88936 30.87031 1.000 43.68682 92 ALA A C 1
ATOM 1423 O O . ALA A 1 95 ? 52.22369 23.96135 30.33131 1.000 43.25255 92 ALA A O 1
ATOM 1430 N N . ILE A 1 96 ? 52.74468 21.83739 30.84649 1.000 41.80501 93 ILE A N 1
ATOM 1431 C CA . ILE A 1 96 ? 54.04878 21.85740 30.19169 1.000 37.41501 93 ILE A CA 1
ATOM 1432 C C . ILE A 1 96 ? 54.36790 20.44539 29.72780 1.000 37.57556 93 ILE A C 1
ATOM 1433 O O . ILE A 1 96 ? 54.17881 19.48342 30.47781 1.000 38.24143 93 ILE A O 1
ATOM 1449 N N . VAL A 1 97 ? 54.82410 20.31436 28.48388 1.000 36.44384 94 VAL A N 1
ATOM 1450 C CA . VAL A 1 97 ? 55.28322 19.02635 27.97000 1.000 36.13854 94 VAL A CA 1
ATOM 1451 C C . VAL A 1 97 ? 56.67314 18.77942 28.54423 1.000 39.66002 94 VAL A C 1
ATOM 1452 O O . VAL A 1 97 ? 57.63718 19.43543 28.14636 1.000 39.23102 94 VAL A O 1
ATOM 1465 N N . ARG A 1 98 ? 56.77602 17.84546 29.48729 1.000 42.18137 95 ARG A N 1
ATOM 1466 C CA . ARG A 1 98 ? 58.03192 17.60853 30.18749 1.000 48.67952 95 ARG A CA 1
ATOM 1467 C C . ARG A 1 98 ? 58.93906 16.60453 29.48468 1.000 55.62509 95 ARG A C 1
ATOM 1468 O O . ARG A 1 98 ? 60.15302 16.62058 29.72487 1.000 56.17516 95 ARG A O 1
ATOM 1478 N N . ASP A 1 99 ? 58.39422 15.73648 28.63263 1.000 55.02239 96 ASP A N 1
ATOM 1479 C CA . ASP A 1 99 ? 59.17937 14.76147 27.87379 1.000 52.45629 96 ASP A CA 1
ATOM 1480 C C . ASP A 1 99 ? 58.89760 14.94240 26.38274 1.000 47.50043 96 ASP A C 1
ATOM 1481 O O . ASP A 1 99 ? 58.46574 14.00536 25.69771 1.000 45.96867 96 ASP A O 1
ATOM 1485 N N . PRO A 1 100 ? 59.11565 16.14038 25.84073 1.000 45.13699 97 PRO A N 1
ATOM 1486 C CA . PRO A 1 100 ? 58.79686 16.37231 24.42567 1.000 44.32374 97 PRO A CA 1
ATOM 1487 C C . PRO A 1 100 ? 59.67203 15.52430 23.51184 1.000 44.65272 97 PRO A C 1
ATOM 1488 O O . PRO A 1 100 ? 60.83800 15.24835 23.80303 1.000 45.21595 97 PRO A O 1
ATOM 1499 N N . VAL A 1 101 ? 59.08222 15.10124 22.38976 1.000 40.04427 98 VAL A N 1
ATOM 1500 C CA . VAL A 1 101 ? 59.84440 14.38522 21.37591 1.000 44.54218 98 VAL A CA 1
ATOM 1501 C C . VAL A 1 101 ? 60.90346 15.31723 20.80704 1.000 39.54685 98 VAL A C 1
ATOM 1502 O O . VAL A 1 101 ? 60.59749 16.44320 20.39195 1.000 37.66504 98 VAL A O 1
ATOM 1515 N N . THR A 1 102 ? 62.15448 14.85527 20.78426 1.000 43.50258 99 THR A N 1
ATOM 1516 C CA . THR A 1 102 ? 63.25954 15.64628 20.26040 1.000 41.34969 99 THR A CA 1
ATOM 1517 C C . THR A 1 102 ? 63.86575 14.94725 19.04952 1.000 42.73670 99 THR A C 1
ATOM 1518 O O . THR A 1 102 ? 63.71682 13.73724 18.86255 1.000 44.00001 99 THR A O 1
ATOM 1529 N N . VAL A 1 103 ? 64.57686 15.72224 18.23060 1.000 44.42112 100 VAL A N 1
ATOM 1530 C CA . VAL A 1 103 ? 65.29506 15.20021 17.07474 1.000 45.59231 100 VAL A CA 1
ATOM 1531 C C . VAL A 1 103 ? 66.73003 15.69826 17.12194 1.000 42.75249 100 VAL A C 1
ATOM 1532 O O . VAL A 1 103 ? 67.08788 16.56131 17.92196 1.000 42.69722 100 VAL A O 1
ATOM 1545 N N . THR A 1 104 ? 67.53619 15.19725 16.19609 1.000 49.89282 101 THR A N 1
ATOM 1546 C CA . THR A 1 104 ? 68.93119 15.57929 16.11029 1.000 49.96389 101 THR A CA 1
ATOM 1547 C C . THR A 1 104 ? 69.16836 16.42224 14.86929 1.000 47.64519 101 THR A C 1
ATOM 1548 O O . THR A 1 104 ? 68.38651 16.37318 13.91517 1.000 49.24275 101 THR A O 1
ATOM 1559 N N . PRO A 1 105 ? 70.24134 17.21328 14.84843 1.000 49.22959 102 PRO A N 1
ATOM 1560 C CA . PRO A 1 105 ? 70.49450 18.05824 13.66843 1.000 45.81865 102 PRO A CA 1
ATOM 1561 C C . PRO A 1 105 ? 70.56373 17.25419 12.39048 1.000 45.27911 102 PRO A C 1
ATOM 1562 O O . PRO A 1 105 ? 70.15988 17.74313 11.32939 1.000 48.11630 102 PRO A O 1
ATOM 1573 N N . SER A 1 106 ? 71.05475 16.02120 12.46661 1.000 44.95802 103 SER A N 1
ATOM 1574 C CA . SER A 1 106 ? 71.27896 15.19316 11.29368 1.000 48.15314 103 SER A CA 1
ATOM 1575 C C . SER A 1 106 ? 70.05405 14.38811 10.88552 1.000 49.53752 103 SER A C 1
ATOM 1576 O O . SER A 1 106 ? 70.10924 13.68207 9.87356 1.000 51.35353 103 SER A O 1
ATOM 1584 N N . THR A 1 107 ? 68.95693 14.48310 11.62934 1.000 49.49278 104 THR A N 1
ATOM 1585 C CA . THR A 1 107 ? 67.72202 13.83404 11.21218 1.000 47.79520 104 THR A CA 1
ATOM 1586 C C . THR A 1 107 ? 67.28021 14.38897 9.86108 1.000 53.10374 104 THR A C 1
ATOM 1587 O O . THR A 1 107 ? 67.29121 15.60397 9.63603 1.000 48.97956 104 THR A O 1
ATOM 1598 N N . LYS A 1 108 ? 66.87738 13.49092 8.96206 1.000 55.08292 105 LYS A N 1
ATOM 1599 C CA . LYS A 1 108 ? 66.49558 13.91786 7.61998 1.000 53.63538 105 LYS A CA 1
ATOM 1600 C C . LYS A 1 108 ? 65.12456 14.58281 7.64474 1.000 52.79317 105 LYS A C 1
ATOM 1601 O O . LYS A 1 108 ? 64.22346 14.16881 8.37561 1.000 54.55128 105 LYS A O 1
ATOM 1608 N N . ILE A 1 109 ? 64.97865 15.64277 6.85067 1.000 45.81339 106 ILE A N 1
ATOM 1609 C CA . ILE A 1 109 ? 63.72562 16.38873 6.84944 1.000 47.66361 106 ILE A CA 1
ATOM 1610 C C . ILE A 1 109 ? 62.56472 15.50168 6.42129 1.000 52.45103 106 ILE A C 1
ATOM 1611 O O . ILE A 1 109 ? 61.45863 15.59467 6.97012 1.000 48.90850 106 ILE A O 1
ATOM 1627 N N . ILE A 1 110 ? 62.79090 14.62565 5.44037 1.000 57.42004 107 ILE A N 1
ATOM 1628 C CA . ILE A 1 110 ? 61.68801 13.82659 4.91323 1.000 63.25495 107 ILE A CA 1
ATOM 1629 C C . ILE A 1 110 ? 61.19688 12.83562 5.96719 1.000 57.14633 107 ILE A C 1
ATOM 1630 O O . ILE A 1 110 ? 59.99187 12.57258 6.07801 1.000 58.13592 107 ILE A O 1
ATOM 1646 N N . GLU A 1 111 ? 62.11077 12.27568 6.76136 1.000 53.78013 108 GLU A N 1
ATOM 1647 C CA . GLU A 1 111 ? 61.68062 11.43671 7.87533 1.000 53.30376 108 GLU A CA 1
ATOM 1648 C C . GLU A 1 111 ? 60.85644 12.24473 8.87416 1.000 51.84043 108 GLU A C 1
ATOM 1649 O O . GLU A 1 111 ? 59.77039 11.82271 9.28301 1.000 51.29299 108 GLU A O 1
ATOM 1653 N N . LEU A 1 112 ? 61.34734 13.43076 9.25419 1.000 48.68742 109 LEU A N 1
ATOM 1654 C CA . LEU A 1 112 ? 60.62816 14.24478 10.23004 1.000 50.41920 109 LEU A CA 1
ATOM 1655 C C . LEU A 1 112 ? 59.22723 14.57971 9.74081 1.000 45.54230 109 LEU A C 1
ATOM 1656 O O . LEU A 1 112 ? 58.26810 14.59171 10.52566 1.000 42.92620 109 LEU A O 1
ATOM 1672 N N . LEU A 1 113 ? 59.08742 14.87765 8.44677 1.000 46.51347 110 LEU A N 1
ATOM 1673 C CA . LEU A 1 113 ? 57.76950 15.18359 7.90055 1.000 48.50582 110 LEU A CA 1
ATOM 1674 C C . LEU A 1 113 ? 56.78949 14.04457 8.15045 1.000 50.27708 110 LEU A C 1
ATOM 1675 O O . LEU A 1 113 ? 55.62843 14.28055 8.50526 1.000 53.94331 110 LEU A O 1
ATOM 1691 N N . GLN A 1 114 ? 57.24256 12.80257 7.98857 1.000 48.55845 111 GLN A N 1
ATOM 1692 C CA . GLN A 1 114 ? 56.35456 11.66856 8.22548 1.000 55.32505 111 GLN A CA 1
ATOM 1693 C C . GLN A 1 114 ? 56.02433 11.50861 9.70643 1.000 54.36968 111 GLN A C 1
ATOM 1694 O O . GLN A 1 114 ? 54.88229 11.19659 10.06127 1.000 53.96700 111 GLN A O 1
ATOM 1708 N N . MET A 1 115 ? 57.01019 11.71168 10.58358 1.000 53.68802 112 MET A N 1
ATOM 1709 C CA . MET A 1 115 ? 56.74496 11.62473 12.01454 1.000 50.32709 112 MET A CA 1
ATOM 1710 C C . MET A 1 115 ? 55.74186 12.68271 12.44434 1.000 43.81578 112 MET A C 1
ATOM 1711 O O . MET A 1 115 ? 54.84374 12.40872 13.25221 1.000 47.57413 112 MET A O 1
ATOM 1725 N N . ALA A 1 116 ? 55.88291 13.90670 11.91931 1.000 39.82583 113 ALA A N 1
ATOM 1726 C CA . ALA A 1 116 ? 54.90883 14.95568 12.21111 1.000 40.41011 113 ALA A CA 1
ATOM 1727 C C . ALA A 1 116 ? 53.51191 14.51762 11.79091 1.000 46.09237 113 ALA A C 1
ATOM 1728 O O . ALA A 1 116 ? 52.53379 14.76061 12.50975 1.000 50.22707 113 ALA A O 1
ATOM 1735 N N . ARG A 1 117 ? 53.39811 13.85956 10.63192 1.000 46.37135 114 ARG A N 1
ATOM 1736 C CA . ARG A 1 117 ? 52.10020 13.35350 10.19574 1.000 49.37434 114 ARG A CA 1
ATOM 1737 C C . ARG A 1 117 ? 51.56907 12.32653 11.18570 1.000 50.92189 114 ARG A C 1
ATOM 1738 O O . ARG A 1 117 ? 50.37502 12.32150 11.51251 1.000 51.32984 114 ARG A O 1
ATOM 1742 N N . GLU A 1 118 ? 52.44902 11.45758 11.68487 1.000 49.54805 115 GLU A N 1
ATOM 1743 C CA . GLU A 1 118 ? 52.01591 10.39660 12.58685 1.000 51.82727 115 GLU A CA 1
ATOM 1744 C C . GLU A 1 118 ? 51.73868 10.93365 13.98578 1.000 51.39037 115 GLU A C 1
ATOM 1745 O O . GLU A 1 118 ? 50.82258 10.45865 14.66866 1.000 49.96125 115 GLU A O 1
ATOM 1757 N N . TYR A 1 119 ? 52.50458 11.93869 14.42386 1.000 49.97704 116 TYR A N 1
ATOM 1758 C CA . TYR A 1 119 ? 52.36935 12.42875 15.79182 1.000 50.27971 116 TYR A CA 1
ATOM 1759 C C . TYR A 1 119 ? 51.22029 13.42072 15.94960 1.000 47.92943 116 TYR A C 1
ATOM 1760 O O . TYR A 1 119 ? 50.65611 13.53774 17.04351 1.000 44.56061 116 TYR A O 1
ATOM 1778 N N . GLY A 1 120 ? 50.87443 14.15466 14.89351 1.000 47.36621 117 GLY A N 1
ATOM 1779 C CA . GLY A 1 120 ? 49.85338 15.17763 14.98731 1.000 45.65284 117 GLY A CA 1
ATOM 1780 C C . GLY A 1 120 ? 50.34327 16.54467 15.42233 1.000 44.03949 117 GLY A C 1
ATOM 1781 O O . GLY A 1 120 ? 49.53423 17.48064 15.49216 1.000 43.26308 117 GLY A O 1
ATOM 1785 N N . PHE A 1 121 ? 51.62522 16.68072 15.75353 1.000 39.17575 118 PHE A N 1
ATOM 1786 C CA . PHE A 1 121 ? 52.26114 17.96575 15.99357 1.000 37.57819 118 PHE A CA 1
ATOM 1787 C C . PHE A 1 121 ? 53.54226 18.01176 15.17477 1.000 37.29395 118 PHE A C 1
ATOM 1788 O O . PHE A 1 121 ? 54.02637 16.98475 14.69389 1.000 37.34395 118 PHE A O 1
ATOM 1805 N N . SER A 1 122 ? 54.08125 19.21577 14.98981 1.000 34.83049 119 SER A N 1
ATOM 1806 C CA . SER A 1 122 ? 55.27438 19.39877 14.17499 1.000 31.60642 119 SER A CA 1
ATOM 1807 C C . SER A 1 122 ? 56.39624 20.10584 14.91513 1.000 30.84317 119 SER A C 1
ATOM 1808 O O . SER A 1 122 ? 57.39932 20.46584 14.29827 1.000 31.74591 119 SER A O 1
ATOM 1816 N N . GLY A 1 123 ? 56.25402 20.32389 16.23110 1.000 33.39611 120 GLY A N 1
ATOM 1817 C CA . GLY A 1 123 ? 57.23488 21.05995 16.99022 1.000 30.76948 120 GLY A CA 1
ATOM 1818 C C . GLY A 1 123 ? 58.17680 20.11601 17.70141 1.000 32.39599 120 GLY A C 1
ATOM 1819 O O . GLY A 1 123 ? 57.74770 19.28603 18.50538 1.000 32.86710 120 GLY A O 1
ATOM 1823 N N . PHE A 1 124 ? 59.46784 20.23804 17.39261 1.000 30.09308 121 PHE A N 1
ATOM 1824 C CA . PHE A 1 124 ? 60.47578 19.36510 17.98480 1.000 35.86746 121 PHE A CA 1
ATOM 1825 C C . PHE A 1 124 ? 61.69868 20.15216 18.44096 1.000 34.63836 121 PHE A C 1
ATOM 1826 O O . PHE A 1 124 ? 62.40379 20.74514 17.60705 1.000 34.17515 121 PHE A O 1
ATOM 1843 N N . PRO A 1 125 ? 61.99548 20.19922 19.74001 1.000 34.08040 122 PRO A N 1
ATOM 1844 C CA . PRO A 1 125 ? 63.32340 20.67028 20.15020 1.000 34.19094 122 PRO A CA 1
ATOM 1845 C C . PRO A 1 125 ? 64.38853 19.80529 19.49140 1.000 36.56491 122 PRO A C 1
ATOM 1846 O O . PRO A 1 125 ? 64.20460 18.59927 19.28542 1.000 39.46526 122 PRO A O 1
ATOM 1857 N N . VAL A 1 126 ? 65.50756 20.42731 19.14355 1.000 34.41992 123 VAL A N 1
ATOM 1858 C CA . VAL A 1 126 ? 66.61269 19.73231 18.48975 1.000 35.73586 123 VAL A CA 1
ATOM 1859 C C . VAL A 1 126 ? 67.71853 19.54539 19.51494 1.000 41.46023 123 VAL A C 1
ATOM 1860 O O . VAL A 1 126 ? 68.24242 20.52743 20.05698 1.000 40.46538 123 VAL A O 1
ATOM 1873 N N . VAL A 1 127 ? 68.07653 18.28842 19.77804 1.000 43.16044 124 VAL A N 1
ATOM 1874 C CA . VAL A 1 127 ? 69.08039 17.94549 20.77422 1.000 45.15805 124 VAL A CA 1
ATOM 1875 C C . VAL A 1 127 ? 70.11852 17.06449 20.09242 1.000 45.24227 124 VAL A C 1
ATOM 1876 O O . VAL A 1 127 ? 69.77266 16.10545 19.39440 1.000 48.46107 124 VAL A O 1
ATOM 1889 N N . GLU A 1 128 ? 71.38847 17.35255 20.35560 1.000 46.65559 125 GLU A N 1
ATOM 1890 C CA . GLU A 1 128 ? 72.51557 16.56056 19.87381 1.000 51.57197 125 GLU A CA 1
ATOM 1891 C C . GLU A 1 128 ? 73.34939 16.19664 21.08696 1.000 58.02275 125 GLU A C 1
ATOM 1892 O O . GLU A 1 128 ? 73.74124 17.08368 21.85199 1.000 55.41191 125 GLU A O 1
ATOM 1899 N N . GLN A 1 129 ? 73.60440 14.90165 21.27906 1.000 62.63909 126 GLN A N 1
ATOM 1900 C CA . GLN A 1 129 ? 74.17022 14.40473 22.53117 1.000 66.08161 126 GLN A CA 1
ATOM 1901 C C . GLN A 1 129 ? 73.18604 14.87074 23.59899 1.000 68.10553 126 GLN A C 1
ATOM 1902 O O . GLN A 1 129 ? 72.00607 14.48370 23.51782 1.000 68.46874 126 GLN A O 1
ATOM 1916 N N . GLY A 1 130 ? 73.56686 15.72179 24.54502 1.000 67.92657 127 GLY A N 1
ATOM 1917 C CA . GLY A 1 130 ? 72.62169 16.19480 25.54085 1.000 61.70213 127 GLY A CA 1
ATOM 1918 C C . GLY A 1 130 ? 72.23267 17.65178 25.39972 1.000 53.10637 127 GLY A C 1
ATOM 1919 O O . GLY A 1 130 ? 71.43753 18.17379 26.19358 1.000 49.35329 127 GLY A O 1
ATOM 1923 N N . GLU A 1 131 ? 72.80580 18.32376 24.41879 1.000 51.27457 128 GLU A N 1
ATOM 1924 C CA . GLU A 1 131 ? 72.72577 19.76975 24.31071 1.000 50.68239 128 GLU A CA 1
ATOM 1925 C C . GLU A 1 131 ? 71.58890 20.22068 23.41552 1.000 47.68730 128 GLU A C 1
ATOM 1926 O O . GLU A 1 131 ? 71.39409 19.67263 22.32251 1.000 50.43236 128 GLU A O 1
ATOM 1933 N N . LEU A 1 132 ? 70.84779 21.22568 23.88236 1.000 44.59219 129 LEU A N 1
ATOM 1934 C CA . LEU A 1 132 ? 69.78990 21.85161 23.09816 1.000 43.44468 129 LEU A CA 1
ATOM 1935 C C . LEU A 1 132 ? 70.43502 22.80159 22.09623 1.000 43.10254 129 LEU A C 1
ATOM 1936 O O . LEU A 1 132 ? 71.07993 23.78362 22.48629 1.000 42.66038 129 LEU A O 1
ATOM 1952 N N . VAL A 1 133 ? 70.22623 22.54553 20.80620 1.000 42.85251 130 VAL A N 1
ATOM 1953 C CA . VAL A 1 133 ? 70.92438 23.27351 19.75328 1.000 41.40760 130 VAL A CA 1
ATOM 1954 C C . VAL A 1 133 ? 69.98552 23.90943 18.73811 1.000 38.93098 130 VAL A C 1
ATOM 1955 O O . VAL A 1 133 ? 70.45863 24.62541 17.84115 1.000 38.45724 130 VAL A O 1
ATOM 1968 N N . GLY A 1 134 ? 68.68050 23.69440 18.85091 1.000 34.06198 131 GLY A N 1
ATOM 1969 C CA . GLY A 1 134 ? 67.75463 24.34333 17.93974 1.000 32.58285 131 GLY A CA 1
ATOM 1970 C C . GLY A 1 134 ? 66.32760 23.92729 18.21453 1.000 35.67796 131 GLY A C 1
ATOM 1971 O O . GLY A 1 134 ? 66.03447 23.18932 19.16052 1.000 35.98063 131 GLY A O 1
ATOM 1975 N N . ILE A 1 135 ? 65.43872 24.41623 17.36137 1.000 34.35675 132 ILE A N 1
ATOM 1976 C CA . ILE A 1 135 ? 64.04773 23.97318 17.35117 1.000 31.90909 132 ILE A CA 1
ATOM 1977 C C . ILE A 1 135 ? 63.56796 24.00811 15.91310 1.000 33.54350 132 ILE A C 1
ATOM 1978 O O . ILE A 1 135 ? 63.95705 24.88409 15.13912 1.000 31.47746 132 ILE A O 1
ATOM 1994 N N . VAL A 1 136 ? 62.74404 23.03307 15.54901 1.000 29.63776 133 VAL A N 1
ATOM 1995 C CA . VAL A 1 136 ? 62.18026 22.94099 14.20992 1.000 31.70907 133 VAL A CA 1
ATOM 1996 C C . VAL A 1 136 ? 60.67924 22.73395 14.35170 1.000 29.21929 133 VAL A C 1
ATOM 1997 O O . VAL A 1 136 ? 60.22013 21.95697 15.19966 1.000 31.08531 133 VAL A O 1
ATOM 2010 N N . THR A 1 137 ? 59.91335 23.45089 13.53454 1.000 28.02704 134 THR A N 1
ATOM 2011 C CA . THR A 1 137 ? 58.46432 23.49885 13.67432 1.000 29.83779 134 THR A CA 1
ATOM 2012 C C . THR A 1 137 ? 57.80954 23.36177 12.30722 1.000 29.07980 134 THR A C 1
ATOM 2013 O O . THR A 1 137 ? 58.47971 23.30375 11.27233 1.000 29.27456 134 THR A O 1
ATOM 2024 N N . GLY A 1 138 ? 56.47654 23.32373 12.32201 1.000 31.35113 135 GLY A N 1
ATOM 2025 C CA . GLY A 1 138 ? 55.73174 23.11566 11.09090 1.000 31.15637 135 GLY A CA 1
ATOM 2026 C C . GLY A 1 138 ? 56.09888 24.09662 9.99692 1.000 29.11928 135 GLY A C 1
ATOM 2027 O O . GLY A 1 138 ? 56.26008 23.71158 8.83596 1.000 33.78563 135 GLY A O 1
ATOM 2031 N N . ARG A 1 139 ? 56.23579 25.37864 10.34689 1.000 29.01664 136 ARG A N 1
ATOM 2032 C CA . ARG A 1 139 ? 56.57091 26.37761 9.33690 1.000 28.09811 136 ARG A CA 1
ATOM 2033 C C . ARG A 1 139 ? 57.97201 26.14363 8.77613 1.000 26.67162 136 ARG A C 1
ATOM 2034 O O . ARG A 1 139 ? 58.20119 26.31159 7.57116 1.000 29.54302 136 ARG A O 1
ATOM 2055 N N . ASP A 1 140 ? 58.91889 25.71670 9.61329 1.000 26.86901 137 ASP A N 1
ATOM 2056 C CA . ASP A 1 140 ? 60.24298 25.40172 9.08751 1.000 29.73514 137 ASP A CA 1
ATOM 2057 C C . ASP A 1 140 ? 60.18417 24.21368 8.13756 1.000 35.88325 137 ASP A C 1
ATOM 2058 O O . ASP A 1 140 ? 60.92133 24.16166 7.14867 1.000 32.32230 137 ASP A O 1
ATOM 2067 N N . LEU A 1 141 ? 59.32116 23.23966 8.43246 1.000 36.53070 138 LEU A N 1
ATOM 2068 C CA . LEU A 1 141 ? 59.24132 22.03362 7.62150 1.000 38.60726 138 LEU A CA 1
ATOM 2069 C C . LEU A 1 141 ? 58.60053 22.27955 6.26539 1.000 37.86770 138 LEU A C 1
ATOM 2070 O O . LEU A 1 141 ? 58.52768 21.34151 5.46542 1.000 38.90730 138 LEU A O 1
ATOM 2086 N N . ARG A 1 142 ? 58.10853 23.49452 5.99826 1.000 32.69339 139 ARG A N 1
ATOM 2087 C CA . ARG A 1 142 ? 57.68073 23.85245 4.65018 1.000 36.96233 139 ARG A CA 1
ATOM 2088 C C . ARG A 1 142 ? 58.84586 24.24245 3.74634 1.000 40.22851 139 ARG A C 1
ATOM 2089 O O . ARG A 1 142 ? 58.65505 24.38039 2.53231 1.000 43.12622 139 ARG A O 1
ATOM 2110 N N . VAL A 1 143 ? 60.03277 24.44051 4.30552 1.000 38.58357 140 VAL A N 1
ATOM 2111 C CA . VAL A 1 143 ? 61.16287 24.98651 3.56468 1.000 39.42315 140 VAL A CA 1
ATOM 2112 C C . VAL A 1 143 ? 61.92301 23.86151 2.87684 1.000 41.35496 140 VAL A C 1
ATOM 2113 O O . VAL A 1 143 ? 62.20395 22.82054 3.48493 1.000 42.13137 140 VAL A O 1
ATOM 2126 N N . LYS A 1 144 ? 62.21921 24.05547 1.59088 1.000 45.57125 141 LYS A N 1
ATOM 2127 C CA . LYS A 1 144 ? 63.15935 23.21247 0.86706 1.000 50.43236 141 LYS A CA 1
ATOM 2128 C C . LYS A 1 144 ? 64.50532 23.92751 0.87125 1.000 47.37936 141 LYS A C 1
ATOM 2129 O O . LYS A 1 144 ? 64.68341 24.90048 0.12523 1.000 48.19788 141 LYS A O 1
ATOM 2136 N N . PRO A 1 145 ? 65.47321 23.52157 1.69442 1.000 50.75609 142 PRO A N 1
ATOM 2137 C CA . PRO A 1 145 ? 66.70616 24.31162 1.80458 1.000 52.94845 142 PRO A CA 1
ATOM 2138 C C . PRO A 1 145 ? 67.49737 24.29159 0.50570 1.000 53.70644 142 PRO A C 1
ATOM 2139 O O . PRO A 1 145 ? 67.49252 23.30956 -0.24126 1.000 56.61731 142 PRO A O 1
ATOM 2150 N N . ASN A 1 146 ? 68.18337 25.40860 0.24076 1.000 53.45378 143 ASN A N 1
ATOM 2151 C CA . ASN A 1 146 ? 69.06555 25.48758 -0.92010 1.000 59.40975 143 ASN A CA 1
ATOM 2152 C C . ASN A 1 146 ? 70.05060 24.32561 -0.94190 1.000 59.06498 143 ASN A C 1
ATOM 2153 O O . ASN A 1 146 ? 70.30178 23.73157 -1.99583 1.000 57.52005 143 ASN A O 1
ATOM 2157 N N . ALA A 1 147 ? 70.62942 24.00168 0.21021 1.000 60.30723 144 ALA A N 1
ATOM 2158 C CA . ALA A 1 147 ? 71.60744 22.93171 0.33740 1.000 60.27302 144 ALA A CA 1
ATOM 2159 C C . ALA A 1 147 ? 71.27627 22.13876 1.59239 1.000 62.57066 144 ALA A C 1
ATOM 2160 O O . ALA A 1 147 ? 70.80909 22.70578 2.58329 1.000 62.58908 144 ALA A O 1
ATOM 2167 N N . GLY A 1 148 ? 71.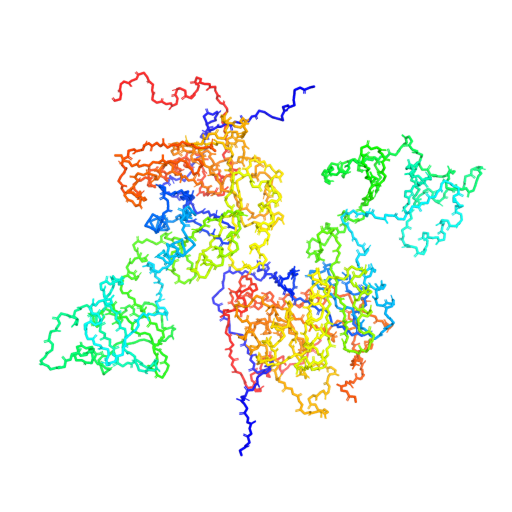50032 20.83176 1.53948 1.000 63.73922 145 GLY A N 1
ATOM 2168 C CA . GLY A 1 148 ? 71.27316 19.97680 2.68348 1.000 60.18880 145 GLY A CA 1
ATOM 2169 C C . GLY A 1 148 ? 69.86018 19.42176 2.72128 1.000 58.33857 145 GLY A C 1
ATOM 2170 O O . GLY A 1 148 ? 68.93326 19.94270 2.10311 1.000 57.55164 145 GLY A O 1
ATOM 2174 N N . ASP A 1 149 ? 69.70710 18.31678 3.45830 1.000 57.13053 146 ASP A N 1
ATOM 2175 C CA . ASP A 1 149 ? 68.40009 17.68375 3.59312 1.000 55.16714 146 ASP A CA 1
ATOM 2176 C C . ASP A 1 149 ? 68.10388 17.27980 5.03409 1.000 50.61396 146 ASP A C 1
ATOM 2177 O O . ASP A 1 149 ? 67.25487 16.40878 5.25699 1.000 50.10864 146 ASP A O 1
ATOM 2186 N N . THR A 1 150 ? 68.76771 17.88686 6.01317 1.000 50.65871 147 THR A N 1
ATOM 2187 C CA . THR A 1 150 ? 68.57650 17.53791 7.41315 1.000 47.93996 147 THR A CA 1
ATOM 2188 C C . THR A 1 150 ? 67.96234 18.69493 8.19101 1.000 46.70560 147 THR A C 1
ATOM 2189 O O . THR A 1 150 ? 67.89438 19.83790 7.73095 1.000 43.92106 147 THR A O 1
ATOM 2200 N N . VAL A 1 151 ? 67.53116 18.37596 9.41296 1.000 41.83923 148 VAL A N 1
ATOM 2201 C CA . VAL A 1 151 ? 66.91199 19.37698 10.27582 1.000 41.15230 148 VAL A CA 1
ATOM 2202 C C . VAL A 1 151 ? 67.82793 20.58302 10.43391 1.000 38.09930 148 VAL A C 1
ATOM 2203 O O . VAL A 1 151 ? 67.36087 21.72601 10.53479 1.000 37.37817 148 VAL A O 1
ATOM 2216 N N . ALA A 1 152 ? 69.14293 20.35106 10.46413 1.000 41.42865 149 ALA A N 1
ATOM 2217 C CA . ALA A 1 152 ? 70.08687 21.45110 10.64123 1.000 42.98936 149 ALA A CA 1
ATOM 2218 C C . ALA A 1 152 ? 69.88599 22.54905 9.60715 1.000 44.27373 149 ALA A C 1
ATOM 2219 O O . ALA A 1 152 ? 70.26192 23.71007 9.83916 1.000 44.67115 149 ALA A O 1
ATOM 2226 N N . ALA A 1 153 ? 69.32719 22.20298 8.45408 1.000 42.27612 150 ALA A N 1
ATOM 2227 C CA . ALA A 1 153 ? 69.19332 23.17293 7.37602 1.000 43.60260 150 ALA A CA 1
ATOM 2228 C C . ALA A 1 153 ? 67.97127 24.07090 7.52179 1.000 38.24143 150 ALA A C 1
ATOM 2229 O O . ALA A 1 153 ? 67.92234 25.12387 6.87673 1.000 38.92835 150 ALA A O 1
ATOM 2236 N N . ILE A 1 154 ? 66.99915 23.70890 8.35865 1.000 36.42279 151 ILE A N 1
ATOM 2237 C CA . ILE A 1 154 ? 65.75612 24.47487 8.42542 1.000 34.78838 151 ILE A CA 1
ATOM 2238 C C . ILE A 1 154 ? 65.38788 24.86691 9.85035 1.000 36.37805 151 ILE A C 1
ATOM 2239 O O . ILE A 1 154 ? 64.41182 25.59789 10.07016 1.000 31.65380 151 ILE A O 1
ATOM 2255 N N . MET A 1 155 ? 66.13574 24.37298 10.82848 1.000 36.74388 152 MET A N 1
ATOM 2256 C CA . MET A 1 155 ? 65.81552 24.67003 12.21742 1.000 34.91208 152 MET A CA 1
ATOM 2257 C C . MET A 1 155 ? 66.18841 26.10705 12.58342 1.000 35.92010 152 MET A C 1
ATOM 2258 O O . MET A 1 155 ? 67.06649 26.72906 11.97753 1.000 35.92273 152 MET A O 1
ATOM 2272 N N . THR A 1 156 ? 65.50724 26.63407 13.60029 1.000 33.33558 153 THR A N 1
ATOM 2273 C CA . THR A 1 156 ? 65.96609 27.85412 14.25431 1.000 33.13292 153 THR A CA 1
ATOM 2274 C C . THR A 1 156 ? 67.16597 27.50619 15.12751 1.000 36.33067 153 THR A C 1
ATOM 2275 O O . THR A 1 156 ? 67.04786 26.64222 16.00153 1.000 33.14345 153 THR A O 1
ATOM 2286 N N . PRO A 1 157 ? 68.32398 28.13222 14.92667 1.000 35.93062 154 PRO A N 1
ATOM 2287 C CA . PRO A 1 157 ? 69.53989 27.68229 15.61588 1.000 35.75955 154 PRO A CA 1
ATOM 2288 C C . PRO A 1 157 ? 69.61164 28.17835 17.05587 1.000 37.34395 154 PRO A C 1
ATOM 2289 O O . PRO A 1 157 ? 68.81855 29.00734 17.51171 1.000 34.39886 154 PRO A O 1
ATOM 2300 N N . LYS A 1 158 ? 70.60955 27.64541 17.76505 1.000 39.43104 155 LYS A N 1
ATOM 2301 C CA . LYS A 1 158 ? 70.75532 27.89348 19.19706 1.000 41.59709 155 LYS A CA 1
ATOM 2302 C C . LYS A 1 158 ? 70.76022 29.37749 19.52000 1.000 46.01341 155 LYS A C 1
ATOM 2303 O O . LYS A 1 158 ? 70.11705 29.80951 20.48088 1.000 48.45844 155 LYS A O 1
ATOM 2322 N N . ASP A 1 159 ? 71.47432 30.17848 18.72708 1.000 44.01844 156 ASP A N 1
ATOM 2323 C CA . ASP A 1 159 ? 71.64122 31.58750 19.06505 1.000 46.48715 156 ASP A CA 1
ATOM 2324 C C . ASP A 1 159 ? 70.33921 32.37645 18.98881 1.000 43.18676 156 ASP A C 1
ATOM 2325 O O . ASP A 1 159 ? 70.25708 33.46248 19.57475 1.000 43.19992 156 ASP A O 1
ATOM 2332 N N . LYS A 1 160 ? 69.32333 31.86139 18.29867 1.000 41.07598 157 LYS A N 1
ATOM 2333 C CA . LYS A 1 160 ? 68.05233 32.55735 18.13444 1.000 38.16773 157 LYS A CA 1
ATOM 2334 C C . LYS A 1 160 ? 66.92522 31.95934 18.96729 1.000 33.24609 157 LYS A C 1
ATOM 2335 O O . LYS A 1 160 ? 65.78323 32.40830 18.84709 1.000 36.98601 157 LYS A O 1
ATOM 2345 N N . LEU A 1 161 ? 67.21712 30.96439 19.79938 1.000 34.59625 158 LEU A N 1
ATOM 2346 C CA . LEU A 1 161 ? 66.18402 30.32139 20.59524 1.000 32.14333 158 LEU A CA 1
ATOM 2347 C C . LEU A 1 161 ? 65.67882 31.25742 21.68512 1.000 36.22540 158 LEU A C 1
ATOM 2348 O O . LEU A 1 161 ? 66.46069 31.93847 22.35922 1.000 37.21236 158 LEU A O 1
ATOM 2364 N N . VAL A 1 162 ? 64.36179 31.28138 21.85792 1.000 36.03590 159 VAL A N 1
ATOM 2365 C CA . VAL A 1 162 ? 63.71059 31.97441 22.95978 1.000 34.43308 159 VAL A CA 1
ATOM 2366 C C . VAL A 1 162 ? 63.43645 30.95445 24.05578 1.000 36.87811 159 VAL A C 1
ATOM 2367 O O . VAL A 1 162 ? 62.81453 29.91342 23.80973 1.000 37.66241 159 VAL A O 1
ATOM 2380 N N . THR A 1 163 ? 63.88925 31.24451 25.26984 1.000 37.48871 160 THR A N 1
ATOM 2381 C CA . THR A 1 163 ? 63.81112 30.27455 26.34987 1.000 37.08339 160 THR A CA 1
ATOM 2382 C C . THR A 1 163 ? 63.35789 30.95659 27.62877 1.000 40.49170 160 THR A C 1
ATOM 2383 O O . THR A 1 163 ? 63.46283 32.17460 27.78874 1.000 40.74699 160 THR A O 1
ATOM 2394 N N . ALA A 1 164 ? 62.88477 30.13762 28.56473 1.000 40.70488 161 ALA A N 1
ATOM 2395 C CA . ALA A 1 164 ? 62.54755 30.58366 29.90566 1.000 42.75776 161 ALA A CA 1
ATOM 2396 C C . ALA A 1 164 ? 63.13242 29.59372 30.90279 1.000 44.49744 161 ALA A C 1
ATOM 2397 O O . ALA A 1 164 ? 63.21850 28.39072 30.63286 1.000 45.57125 161 ALA A O 1
ATOM 2404 N N . ARG A 1 165 ? 63.55222 30.10779 32.05384 1.000 45.75285 162 ARG A N 1
ATOM 2405 C CA . ARG A 1 165 ? 64.09309 29.25685 33.10296 1.000 47.75573 162 ARG A CA 1
ATOM 2406 C C . ARG A 1 165 ? 62.96300 28.51984 33.80681 1.000 47.40042 162 ARG A C 1
ATOM 2407 O O . ARG A 1 165 ? 61.87995 29.07481 34.01162 1.000 48.32948 162 ARG A O 1
ATOM 2428 N N . GLU A 1 166 ? 63.21598 27.26386 34.17290 1.000 51.31931 163 GLU A N 1
ATOM 2429 C CA . GLU A 1 166 ? 62.24289 26.49686 34.94378 1.000 52.76685 163 GLU A CA 1
ATOM 2430 C C . GLU A 1 166 ? 61.82067 27.26990 36.18568 1.000 51.60092 163 GLU A C 1
ATOM 2431 O O . GLU A 1 166 ? 62.65753 27.79696 36.92179 1.000 46.48978 163 GLU A O 1
ATOM 2443 N N . GLY A 1 167 ? 60.51263 27.35187 36.40348 1.000 57.75429 164 GLY A N 1
ATOM 2444 C CA . GLY A 1 167 ? 59.95143 28.09590 37.50436 1.000 61.19681 164 GLY A CA 1
ATOM 2445 C C . GLY A 1 167 ? 59.34445 29.42786 37.11921 1.000 64.36561 164 GLY A C 1
ATOM 2446 O O . GLY A 1 167 ? 58.48232 29.93187 37.85005 1.000 69.61098 164 GLY A O 1
ATOM 2450 N N . THR A 1 168 ? 59.76961 30.00483 36.00025 1.000 58.23330 165 THR A N 1
ATOM 2451 C CA . THR A 1 168 ? 59.24263 31.28679 35.56511 1.000 54.07490 165 THR A CA 1
ATOM 2452 C C . THR A 1 168 ? 57.71764 31.23875 35.55787 1.000 54.92237 165 THR A C 1
ATOM 2453 O O . THR A 1 168 ? 57.13675 30.28570 35.01482 1.000 51.70620 165 THR A O 1
ATOM 2464 N N . PRO A 1 169 ? 57.03551 32.22775 36.13872 1.000 60.17827 166 PRO A N 1
ATOM 2465 C CA . PRO A 1 169 ? 55.57052 32.20870 36.10350 1.000 63.59447 166 PRO A CA 1
ATOM 2466 C C . PRO A 1 169 ? 55.09475 32.10062 34.66543 1.000 60.06773 166 PRO A C 1
ATOM 2467 O O . PRO A 1 169 ? 55.78989 32.48061 33.71852 1.000 57.64375 166 PRO A O 1
ATOM 2478 N N . LEU A 1 170 ? 53.86679 31.61858 34.50325 1.000 55.04607 167 LEU A N 1
ATOM 2479 C CA . LEU A 1 170 ? 53.37401 31.41651 33.14918 1.000 51.34826 167 LEU A CA 1
ATOM 2480 C C . LEU A 1 170 ? 52.99707 32.71947 32.47407 1.000 47.15829 167 LEU A C 1
ATOM 2481 O O . LEU A 1 170 ? 53.05127 32.79242 31.24507 1.000 50.11917 167 LEU A O 1
ATOM 2497 N N . GLU A 1 171 ? 52.75292 33.77849 33.23999 1.000 48.94534 168 GLU A N 1
ATOM 2498 C CA . GLU A 1 171 ? 52.39398 35.04545 32.61988 1.000 50.68766 168 GLU A CA 1
ATOM 2499 C C . GLU A 1 171 ? 53.60804 35.75847 32.04404 1.000 48.15841 168 GLU A C 1
ATOM 2500 O O . GLU A 1 171 ? 53.46617 36.51942 31.08098 1.000 42.50510 168 GLU A O 1
ATOM 2512 N N . GLU A 1 172 ? 54.80297 35.50653 32.58924 1.000 47.78204 169 GLU A N 1
ATOM 2513 C CA . GLU A 1 172 ? 56.00304 36.07954 31.99240 1.000 48.01628 169 GLU A CA 1
ATOM 2514 C C . GLU A 1 172 ? 56.47925 35.22951 30.81551 1.000 48.31369 169 GLU A C 1
ATOM 2515 O O . GLU A 1 172 ? 57.15138 35.74349 29.90960 1.000 48.46634 169 GLU A O 1
ATOM 2519 N N . MET A 1 173 ? 56.14830 33.92850 30.80551 1.000 42.89725 170 MET A N 1
ATOM 2520 C CA . MET A 1 173 ? 56.44151 33.11246 29.63259 1.000 40.27062 170 MET A CA 1
ATOM 2521 C C . MET A 1 173 ? 55.53168 33.50438 28.47843 1.000 36.58333 170 MET A C 1
ATOM 2522 O O . MET A 1 173 ? 55.97386 33.56935 27.32650 1.000 38.71517 170 MET A O 1
ATOM 2536 N N . LYS A 1 174 ? 54.25462 33.77435 28.76922 1.000 34.85418 171 LYS A N 1
ATOM 2537 C CA . LYS A 1 174 ? 53.32277 34.20528 27.73006 1.000 38.44145 171 LYS A CA 1
ATOM 2538 C C . LYS A 1 174 ? 53.74483 35.53627 27.11907 1.000 35.71218 171 LYS A C 1
ATOM 2539 O O . LYS A 1 174 ? 53.64401 35.73121 25.90104 1.000 34.77259 171 LYS A O 1
ATOM 2558 N N . ALA A 1 175 ? 54.15466 36.49231 27.95809 1.000 38.59410 172 ALA A N 1
ATOM 2559 C CA . ALA A 1 175 ? 54.60470 37.77931 27.43911 1.000 35.92799 172 ALA A CA 1
ATOM 2560 C C . ALA A 1 175 ? 55.73887 37.59630 26.43930 1.000 36.93864 172 ALA A C 1
ATOM 2561 O O . ALA A 1 175 ? 55.76701 38.25326 25.39027 1.000 32.86183 172 ALA A O 1
ATOM 2568 N N . LYS A 1 176 ? 56.67685 36.68734 26.73948 1.000 35.57005 173 LYS A N 1
ATOM 2569 C CA . LYS A 1 176 ? 57.81500 36.46734 25.85467 1.000 37.30710 173 LYS A CA 1
ATOM 2570 C C . LYS A 1 176 ? 57.41922 35.68328 24.61164 1.000 32.81972 173 LYS A C 1
ATOM 2571 O O . LYS A 1 176 ? 57.96438 35.92725 23.52872 1.000 34.08567 173 LYS A O 1
ATOM 2578 N N . LEU A 1 177 ? 56.48523 34.74125 24.74053 1.000 30.52734 174 LEU A N 1
ATOM 2579 C CA . LEU A 1 177 ? 55.90943 34.11719 23.55547 1.000 30.73263 174 LEU A CA 1
ATOM 2580 C C . LEU A 1 177 ? 55.32254 35.16913 22.62833 1.000 28.57711 174 LEU A C 1
ATOM 2581 O O . LEU A 1 177 ? 55.63873 35.21709 21.43138 1.000 25.69519 174 LEU A O 1
ATOM 2597 N N . TYR A 1 178 ? 54.45243 36.02312 23.16916 1.000 27.09535 175 TYR A N 1
ATOM 2598 C CA . TYR A 1 178 ? 53.74853 36.99206 22.33901 1.000 28.58764 175 TYR A CA 1
ATOM 2599 C C . TYR A 1 178 ? 54.71259 38.02407 21.76812 1.000 28.94821 175 TYR A C 1
ATOM 2600 O O . TYR A 1 178 ? 54.58876 38.42202 20.60508 1.000 23.23700 175 TYR A O 1
ATOM 2618 N N . GLU A 1 179 ? 55.66745 38.48614 22.57525 1.000 29.79831 176 GLU A N 1
ATOM 2619 C CA . GLU A 1 179 ? 56.63249 39.47215 22.09336 1.000 36.50174 176 GLU A CA 1
ATOM 2620 C C . GLU A 1 179 ? 57.40870 38.94912 20.88750 1.000 39.39420 176 GLU A C 1
ATOM 2621 O O . GLU A 1 179 ? 57.72082 39.70609 19.96152 1.000 28.09547 176 GLU A O 1
ATOM 2631 N N . ASN A 1 180 ? 57.71174 37.65913 20.86760 1.000 32.91710 177 ASN A N 1
ATOM 2632 C CA . ASN A 1 180 ? 58.52293 37.08611 19.80475 1.000 28.03494 177 ASN A CA 1
ATOM 2633 C C . ASN A 1 180 ? 57.69212 36.49204 18.68365 1.000 22.63692 177 ASN A C 1
ATOM 2634 O O . ASN A 1 180 ? 58.26329 35.92602 17.74276 1.000 29.08770 177 ASN A O 1
ATOM 2645 N N . ARG A 1 181 ? 56.36610 36.60600 18.76844 1.000 24.40556 178 ARG A N 1
ATOM 2646 C CA . ARG A 1 181 ? 55.44228 36.08993 17.75731 1.000 25.78730 178 ARG A CA 1
ATOM 2647 C C . ARG A 1 181 ? 55.65437 34.60192 17.49541 1.000 27.02956 178 ARG A C 1
ATOM 2648 O O . ARG A 1 181 ? 55.53356 34.12887 16.36341 1.000 25.97417 178 ARG A O 1
ATOM 2669 N N . ILE A 1 182 ? 55.90022 33.84698 18.56648 1.000 27.96388 179 ILE A N 1
ATOM 2670 C CA . ILE A 1 182 ? 56.11028 32.40998 18.50857 1.000 25.67150 179 ILE A CA 1
ATOM 2671 C C . ILE A 1 182 ? 55.05816 31.75198 19.39043 1.000 28.77187 179 ILE A C 1
ATOM 2672 O O . ILE A 1 182 ? 54.41501 32.40600 20.21331 1.000 28.74292 179 ILE A O 1
ATOM 2688 N N . GLU A 1 183 ? 54.88523 30.43397 19.20946 1.000 30.46155 180 GLU A N 1
ATOM 2689 C CA . GLU A 1 183 ? 53.85914 29.68597 19.93133 1.000 31.31691 180 GLU A CA 1
ATOM 2690 C C . GLU A 1 183 ? 54.44406 28.50202 20.69147 1.000 30.18257 180 GLU A C 1
ATOM 2691 O O . GLU A 1 183 ? 53.69402 27.60401 21.11539 1.000 27.14273 180 GLU A O 1
ATOM 2703 N N . LYS A 1 184 ? 55.76203 28.47807 20.87868 1.000 30.79580 181 LYS A N 1
ATOM 2704 C CA . LYS A 1 184 ? 56.43494 27.44212 21.65283 1.000 28.92189 181 LYS A CA 1
ATOM 2705 C C . LYS A 1 184 ? 57.47178 28.10919 22.53897 1.000 29.82200 181 LYS A C 1
ATOM 2706 O O . LYS A 1 184 ? 58.23383 28.95720 22.06505 1.000 31.68538 181 LYS A O 1
ATOM 2725 N N . MET A 1 185 ? 57.50359 27.74725 23.81899 1.000 31.54062 182 MET A N 1
ATOM 2726 C CA . MET A 1 185 ? 58.53543 28.23332 24.73513 1.000 36.83073 182 MET A CA 1
ATOM 2727 C C . MET A 1 185 ? 59.37340 27.04636 25.20031 1.000 36.94917 182 MET A C 1
ATOM 2728 O O . MET A 1 185 ? 58.83335 26.07037 25.72427 1.000 36.55965 182 MET A O 1
ATOM 2742 N N . LEU A 1 186 ? 60.67843 27.11940 24.99151 1.000 34.41728 183 LEU A N 1
ATOM 2743 C CA . LEU A 1 186 ? 61.57738 26.09845 25.51270 1.000 35.43846 183 LEU A CA 1
ATOM 2744 C C . LEU A 1 186 ? 61.91014 26.43452 26.96473 1.000 40.02322 183 LEU A C 1
ATOM 2745 O O . LEU A 1 186 ? 62.28406 27.56954 27.27675 1.000 39.39946 183 LEU A O 1
ATOM 2761 N N . VAL A 1 187 ? 61.72103 25.46655 27.85574 1.000 46.83193 184 VAL A N 1
ATOM 2762 C CA . VAL A 1 187 ? 62.01380 25.62662 29.27278 1.000 39.00468 184 VAL A CA 1
ATOM 2763 C C . VAL A 1 187 ? 63.33578 24.92767 29.54502 1.000 39.35735 184 VAL A C 1
ATOM 2764 O O . VAL A 1 187 ? 63.53188 23.77566 29.13910 1.000 39.67055 184 VAL A O 1
ATOM 2777 N N . VAL A 1 188 ? 64.26266 25.64173 30.18614 1.000 39.00468 185 VAL A N 1
ATOM 2778 C CA . VAL A 1 188 ? 65.60864 25.13978 30.42537 1.000 45.29490 185 VAL A CA 1
ATOM 2779 C C . VAL A 1 188 ? 65.99040 25.38486 31.87842 1.000 50.83504 185 VAL A C 1
ATOM 2780 O O . VAL A 1 188 ? 65.39027 26.20387 32.57729 1.000 51.05349 185 VAL A O 1
ATOM 2793 N N . ASP A 1 189 ? 67.01536 24.66091 32.32461 1.000 52.66158 186 ASP A N 1
ATOM 2794 C CA . ASP A 1 189 ? 67.57814 24.85798 33.64969 1.000 55.11713 186 ASP A CA 1
ATOM 2795 C C . ASP A 1 189 ? 68.78812 25.79202 33.57184 1.000 56.96999 186 ASP A C 1
ATOM 2796 O O . ASP A 1 189 ? 69.02626 26.46298 32.55885 1.000 52.57209 186 ASP A O 1
ATOM 2805 N N . GLU A 1 190 ? 69.55495 25.85809 34.66196 1.000 60.87046 187 GLU A N 1
ATOM 2806 C CA . GLU A 1 190 ? 70.62790 26.83713 34.77209 1.000 57.13843 187 GLU A CA 1
ATOM 2807 C C . GLU A 1 190 ? 71.76806 26.59112 33.79328 1.000 53.86172 187 GLU A C 1
ATOM 2808 O O . GLU A 1 190 ? 72.53808 27.51513 33.51836 1.000 55.15135 187 GLU A O 1
ATOM 2812 N N . ASN A 1 191 ? 71.89418 25.37510 33.26635 1.000 54.27493 188 ASN A N 1
ATOM 2813 C CA . ASN A 1 191 ? 72.93335 25.02810 32.30653 1.000 55.1697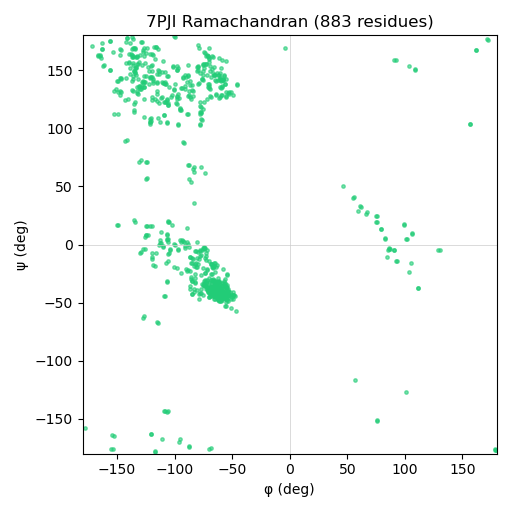7 188 ASN A CA 1
ATOM 2814 C C . ASN A 1 191 ? 72.39157 24.90402 30.88245 1.000 57.76745 188 ASN A C 1
ATOM 2815 O O . ASN A 1 191 ? 73.02373 24.26100 30.03557 1.000 58.58597 188 ASN A O 1
ATOM 2819 N N . PHE A 1 192 ? 71.22260 25.48597 30.60924 1.000 56.67258 189 PHE A N 1
ATOM 2820 C CA . PHE A 1 192 ? 70.60881 25.44989 29.28414 1.000 51.88254 189 PHE A CA 1
ATOM 2821 C C . PHE A 1 192 ? 70.29692 24.02087 28.85015 1.000 48.27947 189 PHE A C 1
ATOM 2822 O O . PHE A 1 192 ? 70.35112 23.69182 27.66318 1.000 48.85323 189 PHE A O 1
ATOM 2839 N N . TYR A 1 193 ? 69.97080 23.16090 29.80814 1.000 44.80537 190 TYR A N 1
ATOM 2840 C CA . TYR A 1 193 ? 69.47789 21.82587 29.50412 1.000 44.36321 190 TYR A CA 1
ATOM 2841 C C . TYR A 1 193 ? 67.95691 21.85381 29.36588 1.000 44.31847 190 TYR A C 1
ATOM 2842 O O . TYR A 1 193 ? 67.25577 22.50982 30.14374 1.000 45.25806 190 TYR A O 1
ATOM 2849 N N . LEU A 1 194 ? 67.44809 21.11676 28.38183 1.000 42.30507 191 LEU A N 1
ATOM 2850 C CA . LEU A 1 194 ? 66.01713 21.12370 28.10460 1.000 44.39743 191 LEU A CA 1
ATOM 2851 C C . LEU A 1 194 ? 65.24998 20.44672 29.23451 1.000 44.26583 191 LEU A C 1
ATOM 2852 O O . LEU A 1 194 ? 65.56395 19.31875 29.62461 1.000 48.88481 191 LEU A O 1
ATOM 2868 N N . ARG A 1 195 ? 64.24487 21.13971 29.76232 1.000 41.99714 192 ARG A N 1
ATOM 2869 C CA . ARG A 1 195 ? 63.39673 20.57973 30.80221 1.000 41.83396 192 ARG A CA 1
ATOM 2870 C C . ARG A 1 195 ? 61.92579 20.49666 30.41799 1.000 42.88146 192 ARG A C 1
ATOM 2871 O O . ARG A 1 195 ? 61.16570 19.82467 31.12189 1.000 44.29215 192 ARG A O 1
ATOM 2881 N N . GLY A 1 196 ? 61.50094 21.13761 29.33489 1.000 40.01269 193 GLY A N 1
ATOM 2882 C CA . GLY A 1 196 ? 60.11701 21.04254 28.92268 1.000 34.10409 193 GLY A CA 1
ATOM 2883 C C . GLY A 1 196 ? 59.80815 22.01249 27.80659 1.000 32.30651 193 GLY A C 1
ATOM 2884 O O . GLY A 1 196 ? 60.64419 22.83050 27.40169 1.000 33.92249 193 GLY A O 1
ATOM 2888 N N . LEU A 1 197 ? 58.56723 21.92343 27.33840 1.000 39.07837 194 LEU A N 1
ATOM 2889 C CA . LEU A 1 197 ? 58.07838 22.69837 26.20329 1.000 35.54374 194 LEU A CA 1
ATOM 2890 C C . LEU A 1 197 ? 56.66132 23.15033 26.50205 1.000 37.25447 194 LEU A C 1
ATOM 2891 O O . LEU A 1 197 ? 55.80230 22.32332 26.81795 1.000 36.73072 194 LEU A O 1
ATOM 2907 N N . VAL A 1 198 ? 56.42629 24.45732 26.40995 1.000 35.32529 195 VAL A N 1
ATOM 2908 C CA . VAL A 1 198 ? 55.10524 25.04729 26.58872 1.000 35.50952 195 VAL A CA 1
ATOM 2909 C C . VAL A 1 198 ? 54.59744 25.49921 25.22862 1.000 34.99893 195 VAL A C 1
ATOM 2910 O O . VAL A 1 198 ? 55.36055 26.03820 24.42272 1.000 31.41166 195 VAL A O 1
ATOM 2923 N N . THR A 1 199 ? 53.31749 25.25716 24.96543 1.000 36.41752 196 THR A N 1
ATOM 2924 C CA . THR A 1 199 ? 52.71468 25.59109 23.68232 1.000 33.72510 196 THR A CA 1
ATOM 2925 C C . THR A 1 199 ? 51.54863 26.54806 23.85910 1.000 34.24358 196 THR A C 1
ATOM 2926 O O . THR A 1 199 ? 50.77248 26.43107 24.81198 1.000 33.76457 196 THR A O 1
ATOM 2937 N N . PHE A 1 200 ? 51.40675 27.46601 22.90304 1.000 34.09883 197 PHE A N 1
ATOM 2938 C CA . PHE A 1 200 ? 50.23273 28.33197 22.85382 1.000 33.45401 197 PHE A CA 1
ATOM 2939 C C . PHE A 1 200 ? 48.93775 27.52693 22.87165 1.000 28.90610 197 PHE A C 1
ATOM 2940 O O . PHE A 1 200 ? 47.95763 27.91093 23.52848 1.000 30.35890 197 PHE A O 1
ATOM 2957 N N . ARG A 1 201 ? 48.90890 26.40090 22.15769 1.000 30.92476 198 ARG A N 1
ATOM 2958 C CA . ARG A 1 201 ? 47.70293 25.57886 22.11154 1.000 35.53847 198 ARG A CA 1
ATOM 2959 C C . ARG A 1 201 ? 47.23472 25.20791 23.51448 1.000 36.33067 198 ARG A C 1
ATOM 2960 O O . ARG A 1 201 ? 46.04867 25.33588 23.83929 1.000 35.17001 198 ARG A O 1
ATOM 2981 N N . ASP A 1 202 ? 48.15660 24.73597 24.35964 1.000 35.96747 199 ASP A N 1
ATOM 2982 C CA . ASP A 1 202 ? 47.78141 24.32602 25.71060 1.000 35.20422 199 ASP A CA 1
ATOM 2983 C C . ASP A 1 202 ? 47.29224 25.51503 26.52647 1.000 34.70416 199 ASP A C 1
ATOM 2984 O O . ASP A 1 202 ? 46.29913 25.41203 27.25632 1.000 35.74639 199 ASP A O 1
ATOM 2993 N N . ILE A 1 203 ? 47.98022 26.65305 26.41854 1.000 34.26463 200 ILE A N 1
ATOM 2994 C CA . ILE A 1 203 ? 47.51408 27.87406 27.07441 1.000 34.68311 200 ILE A CA 1
ATOM 2995 C C . ILE A 1 203 ? 46.07613 28.16000 26.67617 1.000 33.41453 200 ILE A C 1
ATOM 2996 O O . ILE A 1 203 ? 45.20999 28.41301 27.52603 1.000 41.12335 200 ILE A O 1
ATOM 3012 N N . GLU A 1 204 ? 45.79234 28.10094 25.37513 1.000 34.20673 201 GLU A N 1
ATOM 3013 C CA . GLU A 1 204 ? 44.45840 28.45788 24.90291 1.000 34.26463 201 GLU A CA 1
ATOM 3014 C C . GLU A 1 204 ? 43.42137 27.40286 25.28079 1.000 36.51490 201 GLU A C 1
ATOM 3015 O O . GLU A 1 204 ? 42.27731 27.74384 25.60459 1.000 37.15445 201 GLU A O 1
ATOM 3027 N N . LYS A 1 205 ? 43.79043 26.11687 25.22090 1.000 32.62760 202 LYS A N 1
ATOM 3028 C CA . LYS A 1 205 ? 42.85640 25.06585 25.61380 1.000 33.27241 202 LYS A CA 1
ATOM 3029 C C . LYS A 1 205 ? 42.41916 25.24190 27.05772 1.000 37.27815 202 LYS A C 1
ATOM 3030 O O . LYS A 1 205 ? 41.24212 25.04888 27.38754 1.000 40.01269 202 LYS A O 1
ATOM 3049 N N . ALA A 1 206 ? 43.34301 25.63597 27.93385 1.000 38.36776 203 ALA A N 1
ATOM 3050 C CA . ALA A 1 206 ? 42.97779 25.84701 29.32878 1.000 45.05014 203 ALA A CA 1
ATOM 3051 C C . ALA A 1 206 ? 41.99373 27.00199 29.45858 1.000 42.99463 203 ALA A C 1
ATOM 3052 O O . ALA A 1 206 ? 41.03861 26.93099 30.24043 1.000 46.31082 203 ALA A O 1
ATOM 3059 N N . LYS A 1 207 ? 42.19482 28.06196 28.67557 1.000 43.36573 204 LYS A N 1
ATOM 3060 C CA . LYS A 1 207 ? 41.27578 29.19493 28.69237 1.000 43.66050 204 LYS A CA 1
ATOM 3061 C C . LYS A 1 207 ? 39.93089 28.83786 28.07818 1.000 44.50797 204 LYS A C 1
ATOM 3062 O O . LYS A 1 207 ? 38.89580 29.34985 28.51799 1.000 49.60858 204 LYS A O 1
ATOM 3069 N N . THR A 1 208 ? 39.92207 27.95682 27.07621 1.000 43.19465 205 THR A N 1
ATOM 3070 C CA . THR A 1 208 ? 38.66619 27.61575 26.42103 1.000 40.38379 205 THR A CA 1
ATOM 3071 C C . THR A 1 208 ? 37.77908 26.73476 27.30093 1.000 39.55474 205 THR A C 1
ATOM 3072 O O . THR A 1 208 ? 36.54808 26.85072 27.24973 1.000 40.19429 205 THR A O 1
ATOM 3083 N N . TYR A 1 209 ? 38.37198 25.83481 28.08806 1.000 33.71457 206 TYR A N 1
ATOM 3084 C CA . TYR A 1 209 ? 37.62688 24.90083 28.93498 1.000 36.93338 206 TYR A CA 1
ATOM 3085 C C . TYR A 1 209 ? 38.09865 25.07390 30.37405 1.000 36.28856 206 TYR A C 1
ATOM 3086 O O . TYR A 1 209 ? 38.77959 24.20095 30.93219 1.000 34.12514 206 TYR A O 1
ATOM 3104 N N . PRO A 1 210 ? 37.74551 26.19092 31.00995 1.000 45.86339 207 PRO A N 1
ATOM 3105 C CA . PRO A 1 210 ? 38.22929 26.42499 32.38001 1.000 45.57915 207 PRO A CA 1
ATOM 3106 C C . PRO A 1 210 ? 37.62816 25.46701 33.38696 1.000 38.78886 207 PRO A C 1
ATOM 3107 O O . PRO A 1 210 ? 38.16499 25.33708 34.49305 1.000 43.96053 207 PRO A O 1
ATOM 3118 N N . LEU A 1 211 ? 36.54224 24.78796 33.03482 1.000 36.38594 208 LEU A N 1
ATOM 3119 C CA . LEU A 1 211 ? 35.94814 23.76498 33.89076 1.000 39.68107 208 LEU A CA 1
ATOM 3120 C C . LEU A 1 211 ? 36.62220 22.40300 33.77293 1.000 31.97225 208 LEU A C 1
ATOM 3121 O O . LEU A 1 211 ? 36.25911 21.48302 34.51691 1.000 30.71684 208 LEU A O 1
ATOM 3137 N N . ALA A 1 212 ? 37.57935 22.23999 32.86309 1.000 28.00599 209 ALA A N 1
ATOM 3138 C CA . ALA A 1 212 ? 38.06544 20.90799 32.52422 1.000 24.99773 209 ALA A CA 1
ATOM 3139 C C . ALA A 1 212 ? 38.54527 20.16506 33.76532 1.000 25.24776 209 ALA A C 1
ATOM 3140 O O . ALA A 1 212 ? 39.12711 20.75512 34.68139 1.000 25.60570 209 ALA A O 1
ATOM 3147 N N . SER A 1 213 ? 38.28431 18.85705 33.79334 1.000 26.90059 210 SER A N 1
ATOM 3148 C CA . SER A 1 213 ? 38.77717 17.97911 34.85545 1.000 24.78455 210 SER A CA 1
ATOM 3149 C C . SER A 1 213 ? 40.24122 17.66115 34.59370 1.000 26.21104 210 SER A C 1
ATOM 3150 O O . SER A 1 213 ? 40.56040 16.94612 33.63478 1.000 25.56886 210 SER A O 1
ATOM 3158 N N . LYS A 1 214 ? 41.13807 18.15321 35.44982 1.000 24.78455 211 LYS A N 1
ATOM 3159 C CA . LYS A 1 214 ? 42.56712 17.99625 35.20205 1.000 27.81649 211 LYS A CA 1
ATOM 3160 C C . LYS A 1 214 ? 43.30493 17.58332 36.46818 1.000 31.46693 211 LYS A C 1
ATOM 3161 O O . LYS A 1 214 ? 42.86874 17.86236 37.58910 1.000 27.28485 211 LYS A O 1
ATOM 3180 N N . ASP A 1 215 ? 44.44898 16.92535 36.26439 1.000 29.74830 212 ASP A N 1
ATOM 3181 C CA . ASP A 1 215 ? 45.32382 16.52843 37.35554 1.000 28.84556 212 ASP A CA 1
ATOM 3182 C C . ASP A 1 215 ? 46.30074 17.66047 37.67965 1.000 31.02740 212 ASP A C 1
ATOM 3183 O O . ASP A 1 215 ? 46.20879 18.76844 37.14359 1.000 30.09571 212 ASP A O 1
ATOM 3192 N N . GLU A 1 216 ? 47.25661 17.37254 38.56681 1.000 34.91208 213 GLU A N 1
ATOM 3193 C CA . GLU A 1 216 ? 48.19750 18.37859 39.04892 1.000 38.08615 213 GLU A CA 1
ATOM 3194 C C . GLU A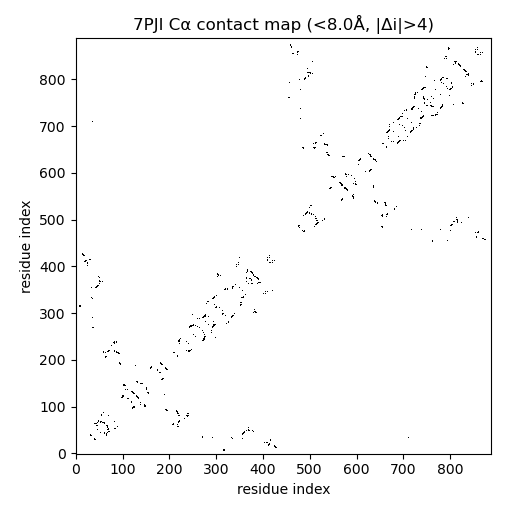 1 216 ? 49.13865 18.87057 37.95704 1.000 35.12000 213 GLU A C 1
ATOM 3195 O O . GLU A 1 216 ? 49.72160 19.95660 38.09309 1.000 35.95957 213 GLU A O 1
ATOM 3207 N N . GLN A 1 217 ? 49.28585 18.11753 36.87610 1.000 32.14859 214 GLN A N 1
ATOM 3208 C CA . GLN A 1 217 ? 50.14601 18.51051 35.77322 1.000 35.65427 214 GLN A CA 1
ATOM 3209 C C . GLN A 1 217 ? 49.39416 19.25144 34.68307 1.000 29.72725 214 GLN A C 1
ATOM 3210 O O . GLN A 1 217 ? 49.99231 19.59342 33.65415 1.000 30.67999 214 GLN A O 1
ATOM 3224 N N . GLY A 1 218 ? 48.10912 19.51841 34.88485 1.000 29.27983 215 GLY A N 1
ATOM 3225 C CA . GLY A 1 218 ? 47.31026 20.15034 33.86070 1.000 33.32242 215 GLY A CA 1
ATOM 3226 C C . GLY A 1 218 ? 46.84246 19.21928 32.77167 1.000 30.12203 215 GLY A C 1
ATOM 3227 O O . GLY A 1 218 ? 46.38961 19.69622 31.72358 1.000 31.25901 215 GLY A O 1
ATOM 3231 N N . ARG A 1 219 ? 46.95847 17.91329 32.97274 1.000 28.34287 216 ARG A N 1
ATOM 3232 C CA . ARG A 1 219 ? 46.46765 16.92924 32.01870 1.000 27.43750 216 ARG A CA 1
ATOM 3233 C C . ARG A 1 219 ? 45.02261 16.55521 32.33449 1.000 29.44037 216 ARG A C 1
ATOM 3234 O O . ARG A 1 219 ? 44.63443 16.43824 33.50144 1.000 26.72426 216 ARG A O 1
ATOM 3255 N N . LEU A 1 220 ? 44.23378 16.32414 31.28838 1.000 25.43200 217 LEU A N 1
ATOM 3256 C CA . LEU A 1 220 ? 42.86077 15.88710 31.49618 1.000 28.41920 217 LEU A CA 1
ATOM 3257 C C . LEU A 1 220 ? 42.82469 14.56213 32.24123 1.000 25.78730 217 LEU A C 1
ATOM 3258 O O . LEU A 1 220 ? 43.66075 13.68215 32.02240 1.000 26.39790 217 LEU A O 1
ATOM 3274 N N . ARG A 1 221 ? 41.84356 14.42314 33.12408 1.000 28.39814 218 ARG A N 1
ATOM 3275 C CA . ARG A 1 221 ? 41.66748 13.19116 33.87911 1.000 29.37457 218 ARG A CA 1
ATOM 3276 C C . ARG A 1 221 ? 40.97364 12.13611 33.03504 1.000 28.51658 218 ARG A C 1
ATOM 3277 O O . ARG A 1 221 ? 40.19178 12.44704 32.12791 1.000 23.73706 218 ARG A O 1
ATOM 3298 N N . VAL A 1 222 ? 41.23563 10.87113 33.36614 1.000 25.61623 219 VAL A N 1
ATOM 3299 C CA . VAL A 1 222 ? 40.61278 9.75808 32.66109 1.000 22.93170 219 VAL A CA 1
ATOM 3300 C C . VAL A 1 222 ? 40.61667 8.54212 33.57314 1.000 26.36106 219 VAL A C 1
ATOM 3301 O O . VAL A 1 222 ? 41.49755 8.38418 34.42128 1.000 23.30279 219 VAL A O 1
ATOM 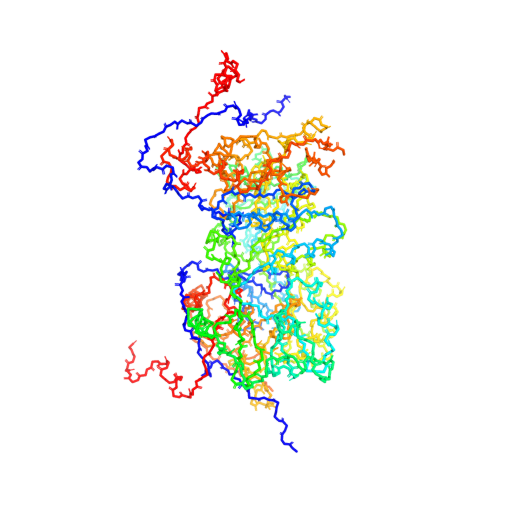3314 N N . GLY A 1 223 ? 39.61673 7.67608 33.39402 1.000 25.43463 220 GLY A N 1
ATOM 3315 C CA . GLY A 1 223 ? 39.57467 6.39010 34.05206 1.000 24.31081 220 GLY A CA 1
ATOM 3316 C C . GLY A 1 223 ? 39.59986 5.26106 33.03311 1.000 24.36082 220 GLY A C 1
ATOM 3317 O O . GLY A 1 223 ? 39.46505 5.47101 31.82108 1.000 23.34754 220 GLY A O 1
ATOM 3321 N N . ALA A 1 224 ? 39.77482 4.04909 33.54819 1.000 21.38941 221 ALA A N 1
ATOM 3322 C CA . ALA A 1 224 ? 39.80199 2.85605 32.71625 1.000 26.12418 221 ALA A CA 1
ATOM 3323 C C . ALA A 1 224 ? 39.26290 1.67707 33.51621 1.000 26.60056 221 ALA A C 1
ATOM 3324 O O . ALA A 1 224 ? 39.54572 1.54013 34.71326 1.000 23.35806 221 ALA A O 1
ATOM 3331 N N . ALA A 1 225 ? 38.49404 0.82802 32.84513 1.000 23.91076 222 ALA A N 1
ATOM 3332 C CA . ALA A 1 225 ? 37.88497 -0.32797 33.47808 1.000 20.35507 222 ALA A CA 1
ATOM 3333 C C . ALA A 1 225 ? 38.81902 -1.53095 33.42728 1.000 18.46011 222 ALA A C 1
ATOM 3334 O O . ALA A 1 225 ? 39.58018 -1.72196 32.47140 1.000 24.15026 222 ALA A O 1
ATOM 3341 N N . VAL A 1 226 ? 38.76388 -2.34390 34.48930 1.000 21.01305 223 VAL A N 1
ATOM 3342 C CA . VAL A 1 226 ? 39.40392 -3.65088 34.51746 1.000 26.37158 223 VAL A CA 1
ATOM 3343 C C . VAL A 1 226 ? 38.41485 -4.63189 35.13134 1.000 26.60582 223 VAL A C 1
ATOM 3344 O O . VAL A 1 226 ? 37.43674 -4.24489 35.77217 1.000 23.48176 223 VAL A O 1
ATOM 3357 N N . GLY A 1 227 ? 38.66793 -5.91389 34.90344 1.000 27.45592 224 GLY A N 1
ATOM 3358 C CA . GLY A 1 227 ? 37.83087 -6.95289 35.47235 1.000 30.97740 224 GLY A CA 1
ATOM 3359 C C . GLY A 1 227 ? 38.51572 -7.68082 36.60849 1.000 26.84006 224 GLY A C 1
ATOM 3360 O O . GLY A 1 227 ? 39.24657 -7.06677 37.38458 1.000 27.52172 224 GLY A O 1
ATOM 3364 N N . THR A 1 228 ? 38.27874 -8.98683 36.72850 1.000 30.56682 225 THR A N 1
ATOM 3365 C CA . THR A 1 228 ? 38.95361 -9.79976 37.72964 1.000 31.23532 225 THR A CA 1
ATOM 3366 C C . THR A 1 228 ? 39.64974 -11.00777 37.11680 1.000 33.77510 225 THR A C 1
ATOM 3367 O O . THR A 1 228 ? 40.16765 -11.84672 37.85892 1.000 37.62820 225 THR A O 1
ATOM 3378 N N . GLY A 1 229 ? 39.68295 -11.11782 35.79181 1.000 35.32002 226 GLY A N 1
ATOM 3379 C CA . GLY A 1 229 ? 40.29209 -12.25183 35.13096 1.000 38.55989 226 GLY A CA 1
ATOM 3380 C C . GLY A 1 229 ? 41.80107 -12.28677 35.28720 1.000 39.97058 226 GLY A C 1
ATOM 3381 O O . GLY A 1 229 ? 42.42194 -11.47573 35.97326 1.000 41.92082 226 GLY A O 1
ATOM 3385 N N . ALA A 1 230 ? 42.40421 -13.26578 34.61133 1.000 45.09225 227 ALA A N 1
ATOM 3386 C CA . ALA A 1 230 ? 43.81718 -13.55973 34.83357 1.000 48.61899 227 ALA A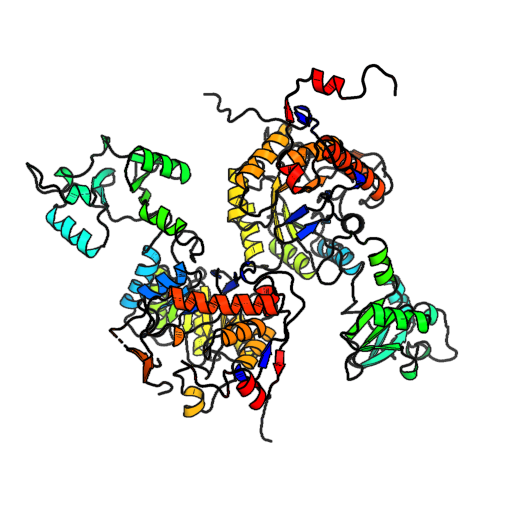 CA 1
ATOM 3387 C C . ALA A 1 230 ? 44.73221 -12.41572 34.40866 1.000 45.21858 227 ALA A C 1
ATOM 3388 O O . ALA A 1 230 ? 45.77211 -12.19366 35.03882 1.000 48.54529 227 ALA A O 1
ATOM 3395 N N . ASP A 1 231 ? 44.37635 -11.68577 33.35458 1.000 40.11797 228 ASP A N 1
ATOM 3396 C CA . ASP A 1 231 ? 45.23940 -10.61677 32.86167 1.000 39.11522 228 ASP A CA 1
ATOM 3397 C C . ASP A 1 231 ? 45.10623 -9.31774 33.65359 1.000 33.18556 228 ASP A C 1
ATOM 3398 O O . ASP A 1 231 ? 45.75826 -8.33373 33.29765 1.000 29.77725 228 ASP A O 1
ATOM 3407 N N . THR A 1 232 ? 44.29207 -9.28772 34.71146 1.000 32.07490 229 THR A N 1
ATOM 3408 C CA . THR A 1 232 ? 43.94592 -8.02070 35.35435 1.000 30.80896 229 THR A CA 1
ATOM 3409 C C . THR A 1 232 ? 45.17181 -7.32264 35.93552 1.000 34.89629 229 THR A C 1
ATOM 3410 O O . THR A 1 232 ? 45.29578 -6.09164 35.84749 1.000 28.79029 229 THR A O 1
ATOM 3421 N N . GLY A 1 233 ? 46.05373 -8.07758 36.59169 1.000 36.75441 230 GLY A N 1
ATOM 3422 C CA . GLY A 1 233 ? 47.20961 -7.45852 37.22384 1.000 34.13304 230 GLY A CA 1
ATOM 3423 C C . GLY A 1 233 ? 48.07474 -6.70553 36.23395 1.000 34.02776 230 GLY A C 1
ATOM 3424 O O . GLY A 1 233 ? 48.48567 -5.56751 36.48197 1.000 30.20889 230 GLY A O 1
ATOM 3428 N N . GLU A 1 234 ? 48.36494 -7.33157 35.09502 1.000 37.22552 231 GLU A N 1
ATOM 3429 C CA . GLU A 1 234 ? 49.14508 -6.65659 34.06911 1.000 37.07813 231 GLU A CA 1
ATOM 3430 C C . GLU A 1 234 ? 48.37214 -5.48564 33.47594 1.000 30.05360 231 GLU A C 1
ATOM 3431 O O . GLU A 1 234 ? 48.96215 -4.44363 33.16399 1.000 29.16139 231 GLU A O 1
ATOM 3438 N N . ARG A 1 235 ? 47.05317 -5.63269 33.30774 1.000 27.46908 232 ARG A N 1
ATOM 3439 C CA . ARG A 1 235 ? 46.26222 -4.54774 32.74457 1.000 26.55582 232 ARG A CA 1
ATOM 3440 C C . ARG A 1 235 ? 46.30104 -3.33170 33.66253 1.000 26.62951 232 ARG A C 1
ATOM 3441 O O . ARG A 1 235 ? 46.51307 -2.20071 33.20951 1.000 25.51622 232 ARG A O 1
ATOM 3462 N N . VAL A 1 236 ? 46.11984 -3.54365 34.96751 1.000 27.87439 233 VAL A N 1
ATOM 3463 C CA . VAL A 1 236 ? 46.19966 -2.41961 35.90047 1.000 27.38486 233 VAL A CA 1
ATOM 3464 C C . VAL A 1 236 ? 47.56165 -1.75257 35.79666 1.000 28.89031 233 VAL A C 1
ATOM 3465 O O . VAL A 1 236 ? 47.67062 -0.52257 35.74363 1.000 28.92978 233 VAL A O 1
ATOM 3478 N N . ALA A 1 237 ? 48.62568 -2.55954 35.78686 1.000 28.98769 234 ALA A N 1
ATOM 3479 C CA . ALA A 1 237 ? 49.97367 -2.00049 35.72705 1.000 29.27193 234 ALA A CA 1
ATOM 3480 C C . ALA A 1 237 ? 50.16084 -1.15354 34.48004 1.000 29.09823 234 ALA A C 1
ATOM 3481 O O . ALA A 1 237 ? 50.68680 -0.03752 34.54808 1.000 33.62508 234 ALA A O 1
ATOM 3488 N N . ALA A 1 238 ? 49.70504 -1.65160 33.33099 1.000 32.16438 235 ALA A N 1
ATOM 3489 C CA . ALA A 1 238 ? 49.86921 -0.89165 32.09899 1.000 27.84808 235 ALA A CA 1
ATOM 3490 C C . ALA A 1 238 ? 49.06716 0.40233 32.13781 1.000 27.40592 235 ALA A C 1
ATOM 3491 O O . ALA A 1 238 ? 49.53420 1.43932 31.65084 1.000 28.26655 235 ALA A O 1
ATOM 3498 N N . LEU A 1 239 ? 47.86707 0.37331 32.72662 1.000 24.34502 236 LEU A N 1
ATOM 3499 C CA . LEU A 1 239 ? 47.03003 1.57229 32.75044 1.000 27.04798 236 LEU A CA 1
ATOM 3500 C C . LEU A 1 239 ? 47.60785 2.63634 33.67948 1.000 27.63489 236 LEU A C 1
ATOM 3501 O O . LEU A 1 239 ? 47.58286 3.82933 33.35943 1.000 26.23999 236 LEU A O 1
ATOM 3517 N N . VAL A 1 240 ? 48.12168 2.22341 34.83758 1.000 28.17443 237 VAL A N 1
ATOM 3518 C CA . VAL A 1 240 ? 48.78050 3.15947 35.74665 1.000 29.77725 237 VAL A CA 1
ATOM 3519 C C . VAL A 1 240 ? 50.00859 3.77548 35.08681 1.000 30.50366 237 VAL A C 1
ATOM 3520 O O . VAL A 1 240 ? 50.25653 4.98249 35.20180 1.000 33.58824 237 VAL A O 1
ATOM 3533 N N . ALA A 1 241 ? 50.80472 2.95248 34.39797 1.000 28.61396 238 ALA A N 1
ATOM 3534 C CA . ALA A 1 241 ? 51.99981 3.45049 33.72614 1.000 31.84329 238 ALA A CA 1
ATOM 3535 C C . ALA A 1 241 ? 51.65495 4.47943 32.66004 1.000 31.50641 238 ALA A C 1
ATOM 3536 O O . ALA A 1 241 ? 52.44496 5.39444 32.39713 1.000 33.40664 238 ALA A O 1
ATOM 3543 N N . ALA A 1 242 ? 50.49905 4.34037 32.01987 1.000 31.37481 239 ALA A N 1
ATOM 3544 C CA . ALA A 1 242 ? 50.05118 5.31331 31.03276 1.000 31.85908 239 ALA A CA 1
ATOM 3545 C C . ALA A 1 242 ? 49.47104 6.57532 31.66261 1.000 31.85119 239 ALA A C 1
ATOM 3546 O O . ALA A 1 242 ? 49.15912 7.52628 30.93452 1.000 28.09284 239 ALA A O 1
ATOM 3553 N N . GLY A 1 243 ? 49.33083 6.62337 32.98259 1.000 30.20889 240 GLY A N 1
ATOM 3554 C CA . GLY A 1 243 ? 48.89268 7.82938 33.65147 1.000 28.60606 240 GLY A CA 1
ATOM 3555 C C . GLY A 1 243 ? 47.43162 7.87935 34.03224 1.000 27.11115 240 GLY A C 1
ATOM 3556 O O . GLY A 1 243 ? 46.92255 8.97635 34.30211 1.000 25.84257 240 GLY A O 1
ATOM 3560 N N . VAL A 1 244 ? 46.75065 6.73333 34.07018 1.000 24.20027 241 VAL A N 1
ATOM 3561 C CA . VAL A 1 244 ? 45.33160 6.71830 34.39695 1.000 27.15589 241 VAL A CA 1
ATOM 3562 C C . VAL A 1 244 ? 45.11937 7.32835 35.77090 1.000 22.87906 241 VAL A C 1
ATOM 3563 O O . VAL A 1 244 ? 45.92123 7.13042 36.69403 1.000 25.76098 241 VAL A O 1
ATOM 3576 N N . ASP A 1 245 ? 44.03732 8.09532 35.90869 1.000 22.21582 242 ASP A N 1
ATOM 3577 C CA . ASP A 1 245 ? 43.73910 8.72637 37.18762 1.000 23.06329 242 ASP A CA 1
ATOM 3578 C C . ASP A 1 245 ? 42.97698 7.80738 38.12954 1.000 30.07203 242 ASP A C 1
ATOM 3579 O O . ASP A 1 245 ? 43.13879 7.90944 39.35356 1.000 26.69267 242 ASP A O 1
ATOM 3588 N N . VAL A 1 246 ? 42.14909 6.91833 37.59245 1.000 24.25291 243 VAL A N 1
ATOM 3589 C CA . VAL A 1 246 ? 41.29399 6.06134 38.40535 1.000 22.03159 243 VAL A CA 1
ATOM 3590 C C . VAL A 1 246 ? 41.12115 4.72431 37.69138 1.000 25.73203 243 VAL A C 1
ATOM 3591 O O . VAL A 1 246 ? 40.87434 4.68025 36.48334 1.000 21.95000 243 VAL A O 1
ATOM 3604 N N . VAL A 1 247 ? 41.29907 3.63634 38.43345 1.000 22.24214 244 VAL A N 1
ATOM 3605 C CA . VAL A 1 247 ? 41.05319 2.28131 37.94647 1.000 20.97883 244 VAL A CA 1
ATOM 3606 C C . VAL A 1 247 ? 39.67613 1.86229 38.41227 1.000 21.99737 244 VAL A C 1
ATOM 3607 O O . VAL A 1 247 ? 39.36394 1.95833 39.60722 1.000 23.12383 244 VAL A O 1
ATOM 3620 N N . VAL A 1 248 ? 38.84329 1.41222 37.48216 1.000 22.23424 245 VAL A N 1
ATOM 3621 C CA . VAL A 1 248 ? 37.47925 0.99519 37.78896 1.000 24.42398 245 VAL A CA 1
ATOM 3622 C C . VAL A 1 248 ? 37.43131 -0.52581 37.70302 1.000 23.28437 245 VAL A C 1
ATOM 3623 O O . VAL A 1 248 ? 37.40551 -1.10586 36.60504 1.000 23.80812 245 VAL A O 1
ATOM 3636 N N . VAL A 1 249 ? 37.38715 -1.18277 38.86004 1.000 20.77091 246 VAL A N 1
ATOM 3637 C CA . VAL A 1 249 ? 37.18419 -2.62677 38.92307 1.000 25.12143 246 VAL A CA 1
ATOM 3638 C C . VAL A 1 249 ? 35.68923 -2.84383 38.69884 1.000 26.86638 246 VAL A C 1
ATOM 3639 O O . VAL A 1 249 ? 34.87508 -2.61681 39.59070 1.000 24.33186 246 VAL A O 1
ATOM 3652 N N . ASP A 1 250 ? 35.33444 -3.27289 37.49180 1.000 28.06652 247 ASP A N 1
ATOM 3653 C CA . ASP A 1 250 ? 33.99852 -3.10095 36.92258 1.000 33.85406 247 ASP A CA 1
ATOM 3654 C C . ASP A 1 250 ? 33.43461 -4.47899 36.59755 1.000 32.86973 247 ASP A C 1
ATOM 3655 O O . ASP A 1 250 ? 33.83079 -5.10302 35.60664 1.000 32.65128 247 ASP A O 1
ATOM 3664 N N . THR A 1 251 ? 32.51650 -4.95498 37.42543 1.000 28.71923 248 THR A N 1
ATOM 3665 C CA . THR A 1 251 ? 31.94557 -6.27401 37.21739 1.000 24.87667 248 THR A CA 1
ATOM 3666 C C . THR A 1 251 ? 30.43754 -6.20705 37.39715 1.000 23.56335 248 THR A C 1
ATOM 3667 O O . THR A 1 251 ? 29.88344 -5.21705 37.88003 1.000 22.00264 248 THR A O 1
ATOM 3678 N N . ALA A 1 252 ? 29.77764 -7.29709 37.00210 1.000 27.24537 249 ALA A N 1
ATOM 3679 C CA . ALA A 1 252 ? 28.33961 -7.41212 37.19788 1.000 27.33486 249 ALA A CA 1
ATOM 3680 C C . ALA A 1 252 ? 27.96939 -7.52107 38.67282 1.000 23.26068 249 ALA A C 1
ATOM 3681 O O . ALA A 1 252 ? 26.84631 -7.17309 39.05363 1.000 24.90035 249 ALA A O 1
ATOM 3688 N N . HIS A 1 253 ? 28.88727 -8.00701 39.51799 1.000 24.33450 250 HIS A N 1
ATOM 3689 C CA . HIS A 1 253 ? 28.57806 -8.30096 40.92295 1.000 21.90263 250 HIS A CA 1
ATOM 3690 C C . HIS A 1 253 ? 29.77991 -7.94189 41.79212 1.000 22.60008 250 HIS A C 1
ATOM 3691 O O . HIS A 1 253 ? 30.62089 -8.79385 42.09029 1.000 24.71349 250 HIS A O 1
ATOM 3705 N N . GLY A 1 254 ? 29.81780 -6.69087 42.24508 1.000 20.40771 251 GLY A N 1
ATOM 3706 C CA . GLY A 1 254 ? 30.91865 -6.21580 43.05723 1.000 24.63190 251 GLY A CA 1
ATOM 3707 C C . GLY A 1 254 ? 30.94345 -6.76974 44.46326 1.000 24.64506 251 GLY A C 1
ATOM 3708 O O . GLY A 1 254 ? 32.00335 -6.75168 45.09942 1.000 25.46095 251 GLY A O 1
ATOM 3712 N N . HIS A 1 255 ? 29.80339 -7.25775 44.96710 1.000 22.03159 252 HIS A N 1
ATOM 3713 C CA . HIS A 1 255 ? 29.74220 -7.86970 46.29712 1.000 22.34742 252 HIS A CA 1
ATOM 3714 C C . HIS A 1 255 ? 30.17726 -9.33269 46.22025 1.000 22.42111 252 HIS A C 1
ATOM 3715 O O . HIS A 1 255 ? 29.44324 -10.27770 46.51517 1.000 24.72402 252 HIS A O 1
ATOM 3729 N N . SER A 1 256 ? 31.45531 -9.56266 45.91046 1.000 27.75070 253 SER A N 1
ATOM 3730 C CA . SER A 1 256 ? 32.02339 -10.91765 45.70560 1.000 24.92667 253 SER A CA 1
ATOM 3731 C C . SER A 1 256 ? 33.48032 -10.91858 46.16683 1.000 27.71911 253 SER A C 1
ATOM 3732 O O . SER A 1 256 ? 34.05326 -9.82456 46.31088 1.000 23.73706 253 SER A O 1
ATOM 3740 N N . LYS A 1 257 ? 34.04432 -12.10556 46.38497 1.000 34.97788 254 LYS A N 1
ATOM 3741 C CA . LYS A 1 257 ? 35.44625 -12.29049 46.83620 1.000 31.92488 254 LYS A CA 1
ATOM 3742 C C . LYS A 1 257 ? 36.38341 -11.75351 45.74832 1.000 30.63788 254 LYS A C 1
ATOM 3743 O O . LYS A 1 257 ? 37.33333 -11.02746 46.08844 1.000 28.70344 254 LYS A O 1
ATOM 3762 N N . GLY A 1 258 ? 36.07462 -12.06957 44.48829 1.000 30.68789 255 GLY A N 1
ATOM 3763 C CA . GLY A 1 258 ? 36.82879 -11.65460 43.29039 1.000 32.97237 255 GLY A CA 1
ATOM 3764 C C . GLY A 1 258 ? 37.08875 -10.15759 43.23737 1.000 31.05636 255 GLY A C 1
ATOM 3765 O O . GLY A 1 258 ? 38.26276 -9.76756 43.11053 1.000 29.72198 255 GLY A O 1
ATOM 3769 N N . VAL A 1 259 ? 36.03271 -9.34562 43.33417 1.000 28.93505 256 VAL A N 1
ATOM 3770 C CA . VAL A 1 259 ? 36.11868 -7.89462 43.23912 1.000 25.39515 256 VAL A CA 1
ATOM 3771 C C . VAL A 1 259 ? 36.69146 -7.29755 44.51918 1.000 28.51395 256 VAL A C 1
ATOM 3772 O O . VAL A 1 259 ? 37.54744 -6.40552 44.47228 1.000 24.70823 256 VAL A O 1
ATOM 3785 N N . ILE A 1 260 ? 36.23729 -7.77752 45.68313 1.000 25.43989 257 ILE A N 1
ATOM 3786 C CA . ILE A 1 260 ? 36.73308 -7.21845 46.93819 1.000 26.37158 257 ILE A CA 1
ATOM 3787 C C . ILE A 1 260 ? 38.24107 -7.40340 47.03843 1.000 31.39587 257 ILE A C 1
ATOM 3788 O O . ILE A 1 260 ? 38.97498 -6.46636 47.38351 1.000 31.42482 257 ILE A O 1
ATOM 3804 N N . GLU A 1 261 ? 38.73416 -8.59939 46.70056 1.000 28.50079 258 GLU A N 1
ATOM 3805 C CA . GLU A 1 261 ? 40.17315 -8.85534 46.77480 1.000 28.85872 258 GLU A CA 1
ATOM 3806 C C . GLU A 1 261 ? 40.94129 -8.05636 45.73288 1.000 28.41130 258 GLU A C 1
ATOM 3807 O O . GLU A 1 261 ? 42.07624 -7.63732 45.98804 1.000 28.21128 258 GLU A O 1
ATOM 3819 N N . ARG A 1 262 ? 40.36347 -7.86043 44.54678 1.000 26.23209 259 ARG A N 1
ATOM 3820 C CA . ARG A 1 262 ? 41.06761 -7.10745 43.51286 1.000 26.08471 259 ARG A CA 1
ATOM 3821 C C . ARG A 1 262 ? 41.13351 -5.63044 43.87581 1.000 22.76852 259 ARG A C 1
ATOM 3822 O O . ARG A 1 262 ? 42.16852 -4.98541 43.68795 1.000 26.28999 259 ARG A O 1
ATOM 3843 N N . VAL A 1 263 ? 40.05140 -5.08245 44.42662 1.000 23.80022 260 VAL A N 1
ATOM 3844 C CA . VAL A 1 263 ? 40.08429 -3.69643 44.88557 1.000 22.95802 260 VAL A CA 1
ATOM 3845 C C . VAL A 1 263 ? 41.16312 -3.52135 45.94173 1.000 23.75811 260 VAL A C 1
ATOM 3846 O O . VAL A 1 263 ? 41.97009 -2.58532 45.88582 1.000 23.44755 260 VAL A O 1
ATOM 3859 N N . ARG A 1 264 ? 41.20499 -4.42931 46.91977 1.000 25.03458 261 ARG A N 1
ATOM 3860 C CA . ARG A 1 264 ? 42.23883 -4.34723 47.94593 1.000 29.74567 261 ARG A CA 1
ATOM 3861 C C . ARG A 1 264 ? 43.62493 -4.42821 47.31815 1.000 29.50091 261 ARG A C 1
ATOM 3862 O O . ARG A 1 264 ? 44.51885 -3.65017 47.66126 1.000 28.19022 261 ARG A O 1
ATOM 3883 N N . TRP A 1 265 ? 43.80211 -5.32125 46.34122 1.000 31.52746 262 TRP A N 1
ATOM 3884 C CA . TRP A 1 265 ? 45.10522 -5.46523 45.70243 1.000 34.63836 262 TRP A CA 1
ATOM 3885 C C . TRP A 1 265 ? 45.52628 -4.17725 45.00244 1.000 31.38797 262 TRP A C 1
ATOM 3886 O O . TRP A 1 265 ? 46.69026 -3.77121 45.09261 1.000 30.58525 262 TRP A O 1
ATOM 3907 N N . VAL A 1 266 ? 44.59537 -3.51431 44.30827 1.000 25.01879 263 VAL A N 1
ATOM 3908 C CA . VAL A 1 266 ? 44.95144 -2.26632 43.63627 1.000 27.66384 263 VAL A CA 1
ATOM 3909 C C . VAL A 1 266 ? 45.35824 -1.21227 44.65429 1.000 26.31895 263 VAL A C 1
ATOM 3910 O O . VAL A 1 266 ? 46.37425 -0.52124 44.48442 1.000 28.77713 263 VAL A O 1
ATOM 3923 N N . LYS A 1 267 ? 44.58907 -1.08425 45.73516 1.000 29.67198 264 LYS A N 1
ATOM 3924 C CA . LYS A 1 267 ? 44.90488 -0.08119 46.74917 1.000 29.08507 264 LYS A CA 1
ATOM 3925 C C . LYS A 1 267 ? 46.28079 -0.32313 47.34340 1.000 30.49050 264 LYS A C 1
ATOM 3926 O O . LYS A 1 267 ? 47.05974 0.61791 47.51648 1.000 33.88827 264 LYS A O 1
ATOM 3945 N N . GLN A 1 268 ? 46.61979 -1.58610 47.61151 1.000 31.20111 265 GLN A N 1
ATOM 3946 C CA . GLN A 1 268 ? 47.90670 -1.90104 48.22772 1.000 36.50964 265 GLN A CA 1
ATOM 3947 C C . GLN A 1 268 ? 49.04986 -1.82704 47.21990 1.000 35.26212 265 GLN A C 1
ATOM 3948 O O . GLN A 1 268 ? 50.15079 -1.37799 47.56105 1.000 35.51742 265 GLN A O 1
ATOM 3955 N N . THR A 1 269 ? 48.82207 -2.27410 45.98488 1.000 34.03040 266 THR A N 1
ATOM 3956 C CA . THR A 1 269 ? 49.92322 -2.35211 45.03106 1.000 33.83300 266 THR A CA 1
ATOM 3957 C C . THR A 1 269 ? 50.21228 -1.01012 44.36805 1.000 34.49098 266 THR A C 1
ATOM 3958 O O . THR A 1 269 ? 51.37632 -0.71810 44.05522 1.000 33.27767 266 THR A O 1
ATOM 3969 N N . PHE A 1 270 ? 49.17929 -0.18917 44.15685 1.000 33.45401 267 PHE A N 1
ATOM 3970 C CA . PHE A 1 270 ? 49.28036 1.10281 43.47181 1.000 36.17539 267 PHE A CA 1
ATOM 3971 C C . PHE A 1 270 ? 48.61119 2.15382 44.34266 1.000 34.02513 267 PHE A C 1
ATOM 3972 O O . PHE A 1 270 ? 47.51122 2.63478 44.03647 1.000 31.32744 267 PHE A O 1
ATOM 3989 N N . PRO A 1 271 ? 49.25600 2.53489 45.44975 1.000 36.91232 268 PRO A N 1
ATOM 3990 C CA . PRO A 1 271 ? 48.59682 3.44991 46.40260 1.000 32.88289 268 PRO A CA 1
ATOM 3991 C C . PRO A 1 271 ? 48.33086 4.83688 45.84450 1.000 35.18580 268 PRO A C 1
ATOM 3992 O O . PRO A 1 271 ? 47.50075 5.56187 46.40634 1.000 39.12311 268 PRO A O 1
ATOM 4003 N N . ASP A 1 272 ? 49.00602 5.23185 44.77059 1.000 34.10935 269 ASP A N 1
ATOM 4004 C CA . ASP A 1 272 ? 48.88006 6.57483 44.21852 1.000 35.62796 269 ASP A CA 1
ATOM 4005 C C . ASP A 1 272 ? 47.80523 6.70475 43.14134 1.000 33.85932 269 ASP A C 1
ATOM 4006 O O . ASP A 1 272 ? 47.68529 7.77772 42.53928 1.000 37.25710 269 ASP A O 1
ATOM 4015 N N . VAL A 1 273 ? 47.06431 5.64571 42.84027 1.000 30.89581 270 VAL A N 1
ATOM 4016 C CA . VAL A 1 273 ? 45.95346 5.71764 41.89709 1.000 25.93469 270 VAL A CA 1
ATOM 4017 C C . VAL A 1 273 ? 44.64934 5.54863 42.66190 1.000 24.18185 270 VAL A C 1
ATOM 4018 O O . VAL A 1 273 ? 44.58220 4.84867 43.67992 1.000 29.04032 270 VAL A O 1
ATOM 4031 N N . GLN A 1 274 ? 43.59940 6.19257 42.16770 1.000 26.07681 271 GLN A N 1
ATOM 4032 C CA . GLN A 1 274 ? 42.27232 5.99755 42.73150 1.000 23.41860 271 GLN A CA 1
ATOM 4033 C C . GLN A 1 274 ? 41.66344 4.71051 42.19646 1.000 22.81063 271 GLN A C 1
ATOM 4034 O O . GLN A 1 274 ? 41.93863 4.29147 41.06952 1.000 25.71624 271 GLN A O 1
ATOM 4048 N N . VAL A 1 275 ? 40.82933 4.07652 43.01136 1.000 21.04200 272 VAL A N 1
ATOM 4049 C CA . VAL A 1 275 ? 40.20243 2.81748 42.63831 1.000 20.21821 272 VAL A CA 1
ATOM 4050 C C . VAL A 1 275 ? 38.72038 2.88545 42.95508 1.000 24.58189 272 VAL A C 1
ATOM 4051 O O . VAL A 1 275 ? 38.32919 3.27548 44.06200 1.000 24.16079 272 VAL A O 1
ATOM 4064 N N . ILE A 1 276 ? 37.90155 2.51038 41.96996 1.000 22.64219 273 ILE A N 1
ATOM 4065 C CA . ILE A 1 276 ? 36.45753 2.39434 42.09774 1.000 22.84748 273 ILE A CA 1
ATOM 4066 C C . ILE A 1 276 ? 36.09659 0.91733 42.02275 1.000 23.80285 273 ILE A C 1
ATOM 4067 O O . ILE A 1 276 ? 36.68874 0.15831 41.24187 1.000 24.34239 273 ILE A O 1
ATOM 4083 N N . GLY A 1 277 ? 35.15447 0.50033 42.85762 1.000 19.69973 274 GLY A N 1
ATOM 4084 C CA . GLY A 1 277 ? 34.64552 -0.86469 42.83759 1.000 22.29478 274 GLY A CA 1
ATOM 4085 C C . GLY A 1 277 ? 33.15056 -0.90274 42.57736 1.000 20.48140 274 GLY A C 1
ATOM 4086 O O . GLY A 1 277 ? 32.41046 -0.03475 43.05121 1.000 19.92081 274 GLY A O 1
ATOM 4090 N N . GLY A 1 278 ? 32.70971 -1.91779 41.83533 1.000 22.41321 275 GLY A N 1
ATOM 4091 C CA . GLY A 1 278 ? 31.29176 -2.09685 41.56312 1.000 21.55522 275 GLY A CA 1
ATOM 4092 C C . GLY A 1 278 ? 31.06794 -3.30489 40.67413 1.000 24.60032 275 GLY A C 1
ATOM 4093 O O . GLY A 1 278 ? 32.01102 -4.01688 40.31631 1.000 21.82630 275 GLY A O 1
ATOM 4097 N N . ASN A 1 279 ? 29.80100 -3.53695 40.30194 1.000 19.24968 276 ASN A N 1
ATOM 4098 C CA . ASN A 1 279 ? 28.65291 -2.71697 40.70073 1.000 19.90765 276 ASN A CA 1
ATOM 4099 C C . ASN A 1 279 ? 27.94775 -3.34594 41.88364 1.000 19.13124 276 ASN A C 1
ATOM 4100 O O . ASN A 1 279 ? 27.96376 -4.57293 42.03870 1.000 23.15804 276 ASN A O 1
ATOM 4111 N N . ILE A 1 280 ? 27.29659 -2.51693 42.70651 1.000 20.41561 277 ILE A N 1
ATOM 4112 C CA . ILE A 1 280 ? 26.62142 -2.97090 43.91542 1.000 18.98386 277 ILE A CA 1
ATOM 4113 C C . ILE A 1 280 ? 25.24338 -2.32694 43.98818 1.000 18.95490 277 ILE A C 1
ATOM 4114 O O . ILE A 1 280 ? 24.92647 -1.39398 43.25409 1.000 18.02321 277 ILE A O 1
ATOM 4130 N N . ALA A 1 281 ? 24.42425 -2.83093 44.92607 1.000 19.94186 278 ALA A N 1
ATOM 4131 C CA . ALA A 1 281 ? 23.11120 -2.23396 45.14184 1.000 19.68131 278 ALA A CA 1
ATOM 4132 C C . ALA A 1 281 ? 22.61998 -2.34691 46.58376 1.000 21.79209 278 ALA A C 1
ATOM 4133 O O . ALA A 1 281 ? 21.42393 -2.14194 46.82557 1.000 25.27145 278 ALA A O 1
ATOM 4140 N N . THR A 1 282 ? 23.49683 -2.63084 47.55091 1.000 23.26068 279 THR A N 1
ATOM 4141 C CA . THR A 1 282 ? 23.06662 -2.77480 48.93385 1.000 21.71839 279 THR A CA 1
ATOM 4142 C C . THR A 1 282 ? 24.04745 -2.08773 49.87098 1.000 20.53667 279 THR A C 1
ATOM 4143 O O . THR A 1 282 ? 25.20450 -1.83071 49.52215 1.000 19.30495 279 THR A O 1
ATOM 4154 N N . ALA A 1 283 ? 23.58325 -1.86169 51.10290 1.000 24.59505 280 ALA A N 1
ATOM 4155 C CA . ALA A 1 283 ? 24.43007 -1.25962 52.13100 1.000 23.93708 280 ALA A CA 1
ATOM 4156 C C . ALA A 1 283 ? 25.57904 -2.17657 52.53022 1.000 26.08997 280 ALA A C 1
ATOM 4157 O O . ALA A 1 283 ? 26.71300 -1.71753 52.69538 1.000 25.55043 280 ALA A O 1
ATOM 4164 N N . GLU A 1 284 ? 25.31105 -3.47457 52.69923 1.000 24.29239 281 GLU A N 1
ATOM 4165 C CA . GLU A 1 284 ? 26.37002 -4.39852 53.08444 1.000 27.22432 281 GLU A CA 1
ATOM 4166 C C . GLU A 1 284 ? 27.45019 -4.47253 52.01061 1.000 25.98733 281 GLU A C 1
ATOM 4167 O O . GLU A 1 284 ? 28.64214 -4.57548 52.32980 1.000 25.83994 281 GLU A O 1
ATOM 4179 N N . ALA A 1 285 ? 27.06939 -4.36760 50.73255 1.000 22.32899 282 ALA A N 1
ATOM 4180 C CA . ALA A 1 285 ? 28.07256 -4.37261 49.66871 1.000 22.92643 282 ALA A CA 1
ATOM 4181 C C . ALA A 1 285 ? 28.91651 -3.10658 49.71279 1.000 22.65272 282 ALA A C 1
ATOM 4182 O O . ALA A 1 285 ? 30.13754 -3.16355 49.53098 1.000 20.72091 282 ALA A O 1
ATOM 4189 N N . ALA A 1 286 ? 28.28543 -1.95659 49.96764 1.000 20.87619 283 ALA A N 1
ATOM 4190 C CA . ALA A 1 286 ? 29.01938 -0.69756 50.03070 1.000 21.42362 283 ALA A CA 1
ATOM 4191 C C . ALA A 1 286 ? 30.05221 -0.71548 51.15086 1.000 21.93158 283 ALA A C 1
ATOM 4192 O O . ALA A 1 286 ? 31.19722 -0.28446 50.96003 1.000 19.43654 283 ALA A O 1
ATOM 4199 N N . LYS A 1 287 ? 29.66904 -1.22145 52.32483 1.000 25.92416 284 LYS A N 1
ATOM 4200 C CA . LYS A 1 287 ? 30.60487 -1.29837 53.43998 1.000 29.60355 284 LYS A CA 1
ATOM 4201 C C . LYS A 1 287 ? 31.75494 -2.25035 53.13520 1.000 27.95862 284 LYS A C 1
ATOM 4202 O O . LYS A 1 287 ? 32.90488 -1.98030 53.49337 1.000 23.36859 284 LYS A O 1
ATOM 4212 N N . ALA A 1 288 ? 31.46608 -3.37138 52.47420 1.000 25.37409 285 ALA A N 1
ATOM 4213 C CA . ALA A 1 288 ? 32.52217 -4.31536 52.12740 1.000 27.72701 285 ALA A CA 1
ATOM 4214 C C . ALA A 1 288 ? 33.54730 -3.68437 51.19054 1.000 23.11330 285 ALA A C 1
ATOM 4215 O O . ALA A 1 288 ? 34.75827 -3.85932 51.37074 1.000 21.47100 285 ALA A O 1
ATOM 4222 N N . LEU A 1 289 ? 33.09243 -2.93643 50.18344 1.000 23.46860 286 LEU A N 1
ATOM 4223 C CA . LEU A 1 289 ? 34.04655 -2.30144 49.28156 1.000 22.11581 286 LEU A CA 1
ATOM 4224 C C . LEU A 1 289 ? 34.79941 -1.17238 49.97363 1.000 20.04714 286 LEU A C 1
ATOM 4225 O O . LEU A 1 289 ? 36.00543 -1.00435 49.76481 1.000 26.10576 286 LEU A O 1
ATOM 4241 N N . ALA A 1 290 ? 34.11425 -0.38737 50.80749 1.000 23.27911 287 ALA A N 1
ATOM 4242 C CA . ALA A 1 290 ? 34.80810 0.65468 51.55955 1.000 22.48427 287 ALA A CA 1
ATOM 4243 C C . ALA A 1 290 ? 35.88098 0.05776 52.46675 1.000 26.49002 287 ALA A C 1
ATOM 4244 O O . ALA A 1 290 ? 36.98894 0.60080 52.57390 1.000 26.20051 287 ALA A O 1
ATOM 4251 N N . GLU A 1 291 ? 35.57591 -1.06323 53.12475 1.000 26.28473 288 GLU A N 1
ATOM 4252 C CA . GLU A 1 291 ? 36.57779 -1.69916 53.97193 1.000 31.04320 288 GLU A CA 1
ATOM 4253 C C . GLU A 1 291 ? 37.74194 -2.23915 53.15414 1.000 30.59314 288 GLU A C 1
ATOM 4254 O O . GLU A 1 291 ? 38.87486 -2.27810 53.64532 1.000 32.60391 288 GLU A O 1
ATOM 4266 N N . ALA A 1 292 ? 37.49115 -2.66421 51.91412 1.000 28.41656 289 ALA A N 1
ATOM 4267 C CA . ALA A 1 292 ? 38.56430 -3.12122 51.04030 1.000 28.10074 289 ALA A CA 1
ATOM 4268 C C . ALA A 1 292 ? 39.42934 -1.97321 50.53339 1.000 28.28497 289 ALA A C 1
ATOM 4269 O O . ALA A 1 292 ? 40.48245 -2.22520 49.93157 1.000 28.37709 289 ALA A O 1
ATOM 4276 N N . GLY A 1 293 ? 39.01327 -0.72921 50.75227 1.000 24.43451 290 GLY A N 1
ATOM 4277 C CA . GLY A 1 293 ? 39.81529 0.42480 50.41135 1.000 27.47171 290 GLY A CA 1
ATOM 4278 C C . GLY A 1 293 ? 39.35145 1.19373 49.19925 1.000 26.05049 290 GLY A C 1
ATOM 4279 O O . GLY A 1 293 ? 40.08450 2.07473 48.73132 1.000 24.52926 290 GLY A O 1
ATOM 4283 N N . ALA A 1 294 ? 38.17255 0.88867 48.67107 1.000 24.11868 291 ALA A N 1
ATOM 4284 C CA . ALA A 1 294 ? 37.66870 1.60961 47.51396 1.000 22.47638 291 ALA A CA 1
ATOM 4285 C C . ALA A 1 294 ? 37.60461 3.10362 47.79589 1.000 23.77390 291 ALA A C 1
ATOM 4286 O O . ALA A 1 294 ? 37.20643 3.53565 48.88181 1.000 27.06904 291 ALA A O 1
ATOM 4293 N N . ASP A 1 295 ? 38.01574 3.89459 46.80992 1.000 25.02405 292 ASP A N 1
ATOM 4294 C CA . ASP A 1 295 ? 37.86968 5.34259 46.89184 1.000 24.18448 292 ASP A CA 1
ATOM 4295 C C . ASP A 1 295 ? 36.49174 5.81452 46.43960 1.000 24.26870 292 ASP A C 1
ATOM 4296 O O . ASP A 1 295 ? 36.15667 6.98352 46.65050 1.000 20.79197 292 ASP A O 1
ATOM 4305 N N . ALA A 1 296 ? 35.69586 4.93847 45.82451 1.000 20.39455 293 ALA A N 1
ATOM 4306 C CA . ALA A 1 296 ? 34.29791 5.20141 45.50528 1.000 18.82594 293 ALA A CA 1
ATOM 4307 C C . ALA A 1 296 ? 33.65501 3.87438 45.13824 1.000 22.43953 293 ALA A C 1
ATOM 4308 O O . ALA A 1 296 ? 34.35209 2.90439 44.82439 1.000 22.14476 293 ALA A O 1
ATOM 4315 N N . VAL A 1 297 ? 32.32300 3.83734 45.18003 1.000 19.24178 294 VAL A N 1
ATOM 4316 C CA . VAL A 1 297 ? 31.55910 2.65830 44.77496 1.000 17.87056 294 VAL A CA 1
ATOM 4317 C C . VAL A 1 297 ? 30.60526 3.04922 43.65679 1.000 20.53404 294 VAL A C 1
ATOM 4318 O O . VAL A 1 297 ? 30.12724 4.18920 43.58367 1.000 20.13926 294 VAL A O 1
ATOM 4331 N N . LYS A 1 298 ? 30.32243 2.08317 42.78279 1.000 20.95251 295 LYS A N 1
ATOM 4332 C CA . LYS A 1 298 ? 29.40660 2.27310 41.66564 1.000 17.02309 295 LYS A CA 1
ATOM 4333 C C . LYS A 1 298 ? 28.15459 1.44207 41.89548 1.000 19.39706 295 LYS A C 1
ATOM 4334 O O . LYS A 1 298 ? 28.23859 0.22408 42.13254 1.000 18.39957 295 LYS A O 1
ATOM 4353 N N . VAL A 1 299 ? 27.00458 2.11003 41.83027 1.000 21.03147 296 VAL A N 1
ATOM 4354 C CA . VAL A 1 299 ? 25.71953 1.56200 42.25209 1.000 18.05216 296 VAL A CA 1
ATOM 4355 C C . VAL A 1 299 ? 24.86973 1.30293 41.01997 1.000 18.94174 296 VAL A C 1
ATOM 4356 O O . VAL A 1 299 ? 24.58783 2.22688 40.24488 1.000 21.05516 296 VAL A O 1
ATOM 4369 N N . GLY A 1 300 ? 24.43680 0.05290 40.85995 1.000 20.27348 297 GLY A N 1
ATOM 4370 C CA . GLY A 1 300 ? 23.51498 -0.27817 39.79182 1.000 22.02106 297 GLY A CA 1
ATOM 4371 C C . GLY A 1 300 ? 23.54609 -1.73419 39.38088 1.000 19.34706 297 GLY A C 1
ATOM 4372 O O . GLY A 1 300 ? 24.46421 -2.16919 38.68005 1.000 20.83145 297 GLY A O 1
ATOM 4376 N N . ILE A 1 301 ? 22.54605 -2.49620 39.81076 1.000 20.54194 298 ILE A N 1
ATOM 4377 C CA . ILE A 1 301 ? 22.36516 -3.88422 39.39579 1.000 21.47100 298 ILE A CA 1
ATOM 4378 C C . ILE A 1 301 ? 20.99126 -3.94829 38.74258 1.000 25.41094 298 ILE A C 1
ATOM 4379 O O . ILE A 1 301 ? 19.97115 -3.86430 39.43341 1.000 27.69806 298 ILE A O 1
ATOM 4395 N N . GLY A 1 302 ? 20.94947 -4.03235 37.41357 1.000 34.65152 299 GLY A N 1
ATOM 4396 C CA . GLY A 1 302 ? 19.70359 -4.17742 36.70038 1.000 41.55235 299 GLY A CA 1
ATOM 4397 C C . GLY A 1 302 ? 19.21569 -3.01447 35.84626 1.000 47.13986 299 GLY A C 1
ATOM 4398 O O . GLY A 1 302 ? 18.66286 -3.22954 34.75818 1.000 42.81566 299 GLY A O 1
ATOM 4402 N N . PRO A 1 303 ? 19.40458 -1.76645 36.29123 1.000 34.47519 300 PRO A N 1
ATOM 4403 C CA . PRO A 1 303 ? 18.63564 -0.66050 35.68807 1.000 36.53070 300 PRO A CA 1
ATOM 4404 C C . PRO A 1 303 ? 19.11084 -0.25854 34.30213 1.000 36.37278 300 PRO A C 1
ATOM 4405 O O . PRO A 1 303 ? 18.46691 0.58541 33.66099 1.000 37.84138 300 PRO A O 1
ATOM 4416 N N . GLY A 1 304 ? 20.18994 -0.86253 33.81232 1.000 38.40460 301 GLY A N 1
ATOM 4417 C CA . GLY A 1 304 ? 20.80511 -0.38256 32.58740 1.000 34.33306 301 GLY A CA 1
ATOM 4418 C C . GLY A 1 304 ? 19.85930 -0.45364 31.40225 1.000 40.07323 301 GLY A C 1
ATOM 4419 O O . GLY A 1 304 ? 19.08736 -1.40167 31.24417 1.000 36.57807 301 GLY A O 1
ATOM 4423 N N . SER A 1 305 ? 19.94040 0.57333 30.56022 1.000 39.22576 302 SER A N 1
ATOM 4424 C CA . SER A 1 305 ? 19.11759 0.66425 29.35909 1.000 40.65751 302 SER A CA 1
ATOM 4425 C C . SER A 1 305 ? 19.16476 -0.61578 28.53315 1.000 45.37649 302 SER A C 1
ATOM 4426 O O . SER A 1 305 ? 18.12885 -1.11683 28.07301 1.000 44.94223 302 SER A O 1
ATOM 4434 N N . ILE A 1 306 ? 20.35781 -1.16075 28.33536 1.000 48.84270 303 ILE A N 1
ATOM 4435 C CA . ILE A 1 306 ? 20.53798 -2.31878 27.46944 1.000 53.64591 303 ILE A CA 1
ATOM 4436 C C . ILE A 1 306 ? 20.77089 -3.56074 28.30252 1.000 50.65344 303 ILE A C 1
ATOM 4437 O O . ILE A 1 306 ? 21.33900 -4.55174 27.82166 1.000 49.51910 303 ILE A O 1
ATOM 4453 N N . CYS A 1 307 ? 20.36269 -3.48870 29.56546 1.000 52.36944 304 CYS A N 1
ATOM 4454 C CA . CYS A 1 307 ? 20.65656 -4.53165 30.56755 1.000 57.75166 304 CYS A CA 1
ATOM 4455 C C . CYS A 1 307 ? 19.45757 -5.48368 30.70240 1.000 57.14106 304 CYS A C 1
ATOM 4456 O O . CYS A 1 307 ? 18.33053 -4.98171 30.87020 1.000 47.47411 304 CYS A O 1
ATOM 4464 N N . THR A 1 308 ? 19.68863 -6.79568 30.63049 1.000 44.90012 305 THR A N 1
ATOM 4465 C CA . THR A 1 308 ? 18.68763 -7.83770 30.81138 1.000 43.67892 305 THR A CA 1
ATOM 4466 C C . THR A 1 308 ? 18.92846 -8.63964 32.08545 1.000 34.88050 305 THR A C 1
ATOM 4467 O O . THR A 1 308 ? 18.30946 -9.68965 32.27639 1.000 34.42781 305 THR A O 1
ATOM 4478 N N . THR A 1 309 ? 19.83230 -8.18557 32.96757 1.000 26.87427 306 THR A N 1
ATOM 4479 C CA . THR A 1 309 ? 20.18512 -8.86351 34.24465 1.000 26.84269 306 THR A CA 1
ATOM 4480 C C . THR A 1 309 ? 18.92001 -9.22152 35.03147 1.000 28.91399 306 THR A C 1
ATOM 4481 O O . THR A 1 309 ? 18.81398 -10.37350 35.49050 1.000 25.12670 306 THR A O 1
ATOM 4492 N N . ARG A 1 310 ? 17.98996 -8.27254 35.15028 1.000 25.94258 307 ARG A N 1
ATOM 4493 C CA . ARG A 1 310 ? 16.71885 -8.42455 35.90609 1.000 31.34586 307 ARG A CA 1
ATOM 4494 C C . ARG A 1 310 ? 15.86499 -9.51760 35.25500 1.000 27.60331 307 ARG A C 1
ATOM 4495 O O . ARG A 1 310 ? 15.26290 -10.31359 35.99494 1.000 34.81470 307 ARG A O 1
ATOM 4499 N N . ILE A 1 311 ? 15.86220 -9.57166 33.92200 1.000 23.74232 308 ILE A N 1
ATOM 4500 C CA . ILE A 1 311 ? 15.05436 -10.52772 33.10792 1.000 25.41621 308 ILE A CA 1
ATOM 4501 C C . ILE A 1 311 ? 15.75642 -11.88670 32.97409 1.000 24.76613 308 ILE A C 1
ATOM 4502 O O . ILE A 1 311 ? 15.03744 -12.89872 33.03701 1.000 31.01161 308 ILE A O 1
ATOM 4518 N N . VAL A 1 312 ? 17.08545 -11.94667 32.82930 1.000 23.65020 309 VAL A N 1
ATOM 4519 C CA . VAL A 1 312 ? 17.75952 -13.22865 32.63246 1.000 27.57173 309 VAL A CA 1
ATOM 4520 C C . VAL A 1 312 ? 18.00333 -13.92959 33.96152 1.000 20.37876 309 VAL A C 1
ATOM 4521 O O . VAL A 1 312 ? 17.82235 -15.15159 34.07155 1.000 22.19740 309 VAL A O 1
ATOM 4534 N N . ALA A 1 313 ? 18.40915 -13.17053 34.97956 1.000 19.57603 310 ALA A N 1
ATOM 4535 C CA . ALA A 1 313 ? 18.73496 -13.70547 36.28863 1.000 21.24728 310 ALA A CA 1
ATOM 4536 C C . ALA A 1 313 ? 17.67578 -13.40546 37.33945 1.000 23.47650 310 ALA A C 1
ATOM 4537 O O . ALA A 1 313 ? 17.70263 -14.01341 38.41148 1.000 23.75285 310 ALA A O 1
ATOM 4544 N N . GLY A 1 314 ? 16.75280 -12.48650 37.07027 1.000 23.87392 311 GLY A N 1
ATOM 4545 C CA . GLY A 1 314 ? 15.74163 -12.15849 38.05209 1.000 23.16067 311 GLY A CA 1
ATOM 4546 C C . GLY A 1 314 ? 16.25342 -11.32143 39.19614 1.000 26.17156 311 GLY A C 1
ATOM 4547 O O . GLY A 1 314 ? 15.59526 -11.23740 40.23903 1.000 25.59254 311 GLY A O 1
ATOM 4551 N N . VAL A 1 315 ? 17.39643 -10.66340 39.01229 1.000 21.47363 312 VAL A N 1
ATOM 4552 C CA . VAL A 1 315 ? 18.14424 -10.03033 40.08838 1.000 23.39491 312 VAL A CA 1
ATOM 4553 C C . VAL A 1 315 ? 18.15323 -8.52834 39.87232 1.000 27.03745 312 VAL A C 1
ATOM 4554 O O . VAL A 1 315 ? 18.31739 -8.06738 38.74433 1.000 25.83994 312 VAL A O 1
ATOM 4567 N N . GLY A 1 316 ? 18.00504 -7.76730 40.94627 1.000 27.07167 313 GLY A N 1
ATOM 4568 C CA . GLY A 1 316 ? 18.15801 -6.33030 40.84923 1.000 28.02704 313 GLY A CA 1
ATOM 4569 C C . GLY A 1 316 ? 17.53880 -5.60527 42.02010 1.000 23.62915 313 GLY A C 1
ATOM 4570 O O . GLY A 1 316 ? 16.80669 -6.17226 42.83101 1.000 24.18711 313 GLY A O 1
ATOM 4574 N N . VAL A 1 317 ? 17.87474 -4.32325 42.10310 1.000 18.13375 314 VAL A N 1
ATOM 4575 C CA . VAL A 1 317 ? 17.26856 -3.40623 43.05997 1.000 19.44970 314 VAL A CA 1
ATOM 4576 C C . VAL A 1 317 ? 16.92964 -2.10727 42.33186 1.000 24.56874 314 VAL A C 1
ATOM 4577 O O . VAL A 1 317 ? 17.82571 -1.46227 41.75897 1.000 21.98948 314 VAL A O 1
ATOM 4590 N N . PRO A 1 318 ? 15.65563 -1.70631 42.31764 1.000 21.52100 315 PRO A N 1
ATOM 4591 C CA . PRO A 1 318 ? 15.27768 -0.40735 41.74153 1.000 25.27935 315 PRO A CA 1
ATOM 4592 C C . PRO A 1 318 ? 16.20157 0.70470 42.21363 1.000 22.90275 315 PRO A C 1
ATOM 4593 O O . PRO A 1 318 ? 16.56638 0.79276 43.38968 1.000 20.97094 315 PRO A O 1
ATOM 4604 N N . GLN A 1 319 ? 16.56969 1.57067 41.27465 1.000 25.11091 316 GLN A N 1
ATOM 4605 C CA . GLN A 1 319 ? 17.78464 2.35472 41.43081 1.000 24.07394 316 GLN A CA 1
ATOM 4606 C C . GLN A 1 319 ? 17.64944 3.46176 42.46674 1.000 24.08710 316 GLN A C 1
ATOM 4607 O O . GLN A 1 319 ? 18.63032 3.78282 43.14588 1.000 22.07633 316 GLN A O 1
ATOM 4621 N N . ILE A 1 320 ? 16.46839 4.06372 42.62253 1.000 20.29191 317 ILE A N 1
ATOM 4622 C CA . ILE A 1 320 ? 16.34620 5.11776 43.62047 1.000 21.27097 317 ILE A CA 1
ATOM 4623 C C . ILE A 1 320 ? 16.62700 4.55783 45.01453 1.000 23.57651 317 ILE A C 1
ATOM 4624 O O . ILE A 1 320 ? 17.40186 5.13489 45.78363 1.000 25.52674 317 ILE A O 1
ATOM 4640 N N . SER A 1 321 ? 16.02999 3.41082 45.34649 1.000 22.31583 318 SER A N 1
ATOM 4641 C CA . SER A 1 321 ? 16.26280 2.79989 46.65455 1.000 23.56072 318 SER A CA 1
ATOM 4642 C C . SER A 1 321 ? 17.69679 2.29994 46.79480 1.000 23.07119 318 SER A C 1
ATOM 4643 O O . SER A 1 321 ? 18.28462 2.38100 47.88288 1.000 21.42099 318 SER A O 1
ATOM 4651 N N . ALA A 1 322 ? 18.26998 1.75191 45.72191 1.000 20.82355 319 ALA A N 1
ATOM 4652 C CA . ALA A 1 322 ? 19.64798 1.28096 45.80215 1.000 22.42111 319 ALA A CA 1
ATOM 4653 C C . ALA A 1 322 ? 20.58689 2.42800 46.14924 1.000 23.24226 319 ALA A C 1
ATOM 4654 O O . ALA A 1 322 ? 21.47076 2.28507 47.00439 1.000 21.13938 319 ALA A O 1
ATOM 4661 N N . ILE A 1 323 ? 20.40296 3.57797 45.49817 1.000 20.27875 320 ILE A N 1
ATOM 4662 C CA . ILE A 1 323 ? 21.23288 4.74601 45.77225 1.000 21.32361 320 ILE A CA 1
ATOM 4663 C C . ILE A 1 323 ? 21.10763 5.16407 47.23521 1.000 19.87080 320 ILE A C 1
ATOM 4664 O O . ILE A 1 323 ? 22.10752 5.43013 47.91036 1.000 22.87380 320 ILE A O 1
ATOM 4680 N N . ALA A 1 324 ? 19.86955 5.27805 47.72501 1.000 21.53679 321 ALA A N 1
ATOM 4681 C CA . ALA A 1 324 ? 19.65733 5.78110 49.07596 1.000 25.21355 321 ALA A CA 1
ATOM 4682 C C . ALA A 1 324 ? 20.20419 4.81216 50.11308 1.000 24.23185 321 ALA A C 1
ATOM 4683 O O . ALA A 1 324 ? 20.75002 5.23522 51.14115 1.000 23.15014 321 ALA A O 1
ATOM 4690 N N . ASN A 1 325 ? 20.07027 3.51214 49.85912 1.000 23.89234 322 ASN A N 1
ATOM 4691 C CA . ASN A 1 325 ? 20.58316 2.51720 50.79024 1.000 24.38450 322 ASN A CA 1
ATOM 4692 C C . ASN A 1 325 ? 22.09915 2.57125 50.86748 1.000 24.33450 322 ASN A C 1
ATOM 4693 O O . ASN A 1 325 ? 22.67498 2.52831 51.96457 1.000 23.35280 322 ASN A O 1
ATOM 4704 N N . VAL A 1 326 ? 22.76132 2.71622 49.71757 1.000 21.15780 323 VAL A N 1
ATOM 4705 C CA . VAL A 1 326 ? 24.21532 2.81927 49.70980 1.000 21.96053 323 VAL A CA 1
ATOM 4706 C C . VAL A 1 326 ? 24.67118 4.13731 50.31882 1.000 23.32122 323 VAL A C 1
ATOM 4707 O O . VAL A 1 326 ? 25.65306 4.18037 51.07197 1.000 21.88947 323 VAL A O 1
ATOM 4720 N N . ALA A 1 327 ? 23.98720 5.23927 49.98766 1.000 23.32385 324 ALA A N 1
ATOM 4721 C CA . ALA A 1 327 ? 24.36407 6.53531 50.54267 1.000 28.10337 324 ALA A CA 1
ATOM 4722 C C . ALA A 1 327 ? 24.26483 6.52837 52.06265 1.000 27.30854 324 ALA A C 1
ATOM 4723 O O . ALA A 1 327 ? 25.12471 7.09143 52.75176 1.000 25.06353 324 ALA A O 1
ATOM 4730 N N . ALA A 1 328 ? 23.21577 5.90836 52.60551 1.000 26.33210 325 ALA A N 1
ATOM 4731 C CA . ALA A 1 328 ? 23.08654 5.81241 54.05750 1.000 25.84257 325 ALA A CA 1
ATOM 4732 C C . ALA A 1 328 ? 24.22847 5.00148 54.65571 1.000 29.06138 325 ALA A C 1
ATOM 4733 O O . ALA A 1 328 ? 24.75429 5.34154 55.72478 1.000 25.84784 325 ALA A O 1
ATOM 4740 N N . ALA A 1 329 ? 24.63261 3.92546 53.97282 1.000 25.40568 326 ALA A N 1
ATOM 4741 C CA . ALA A 1 329 ? 25.70156 3.06752 54.47802 1.000 27.37433 326 ALA A CA 1
ATOM 4742 C C . ALA A 1 329 ? 27.04754 3.77556 54.49020 1.000 26.51897 326 ALA A C 1
ATOM 4743 O O . ALA A 1 329 ? 27.90742 3.44462 55.31135 1.000 28.31655 326 ALA A O 1
ATOM 4750 N N . LEU A 1 330 ? 27.26965 4.70453 53.57220 1.000 24.14500 327 LEU A N 1
ATOM 4751 C CA . LEU A 1 330 ? 28.55565 5.37156 53.43137 1.000 24.95299 327 LEU A CA 1
ATOM 4752 C C . LEU A 1 330 ? 28.58051 6.75059 54.06532 1.000 23.45018 327 LEU A C 1
ATOM 4753 O O . LEU A 1 330 ? 29.60250 7.43962 53.97845 1.000 29.52986 327 LEU A O 1
ATOM 4769 N N . GLU A 1 331 ? 27.47840 7.17958 54.66613 1.000 26.82164 328 GLU A N 1
ATOM 4770 C CA . GLU A 1 331 ? 27.45226 8.47661 55.32507 1.000 34.86207 328 GLU A CA 1
ATOM 4771 C C . GLU A 1 331 ? 28.57409 8.54969 56.35324 1.000 30.81159 328 GLU A C 1
ATOM 4772 O O . GLU A 1 331 ? 28.70699 7.67173 57.20930 1.000 31.74854 328 GLU A O 1
ATOM 4784 N N . GLY A 1 332 ? 29.39107 9.59271 56.25633 1.000 31.96436 329 GLY A N 1
ATOM 4785 C CA . GLY A 1 332 ? 30.46892 9.79978 57.19649 1.000 35.84640 329 GLY A CA 1
ATOM 4786 C C . GLY A 1 332 ? 31.76799 9.10181 56.86972 1.000 37.77821 329 GLY A C 1
ATOM 4787 O O . GLY A 1 332 ? 32.75487 9.29587 57.59687 1.000 35.66217 329 GLY A O 1
ATOM 4791 N N . THR A 1 333 ? 31.81319 8.29777 55.80676 1.000 32.52758 330 THR A N 1
ATOM 4792 C CA . THR A 1 333 ? 33.03726 7.58279 55.46599 1.000 31.51167 330 THR A CA 1
ATOM 4793 C C . THR A 1 333 ? 33.94538 8.36578 54.53610 1.000 28.63238 330 THR A C 1
ATOM 4794 O O . THR A 1 333 ? 35.14641 8.05982 54.45430 1.000 28.10600 330 THR A O 1
ATOM 4805 N N . GLY A 1 334 ? 33.39747 9.33573 53.81297 1.000 27.59541 331 GLY A N 1
ATOM 4806 C CA . GLY A 1 334 ? 34.11461 10.03171 52.77105 1.000 29.29035 331 GLY A CA 1
ATOM 4807 C C . GLY A 1 334 ? 34.13784 9.32766 51.43209 1.000 30.25100 331 GLY A C 1
ATOM 4808 O O . GLY A 1 334 ? 34.77997 9.82564 50.50117 1.000 27.14536 331 GLY A O 1
ATOM 4812 N N . VAL A 1 335 ? 33.44090 8.20563 51.28102 1.000 25.21881 332 VAL A N 1
ATOM 4813 C CA . VAL A 1 335 ? 33.49112 7.40958 50.06606 1.000 24.21869 332 VAL A CA 1
ATOM 4814 C C . VAL A 1 335 ? 32.33925 7.83551 49.16187 1.000 22.48164 332 VAL A C 1
ATOM 4815 O O . VAL A 1 335 ? 31.17019 7.63748 49.53469 1.000 20.94462 332 VAL A O 1
ATOM 4828 N N . PRO A 1 336 ? 32.59841 8.39846 47.98988 1.000 20.85250 333 PRO A N 1
ATOM 4829 C CA . PRO A 1 336 ? 31.49054 8.74239 47.09669 1.000 20.05504 333 PRO A CA 1
ATOM 4830 C C . PRO A 1 336 ? 30.84868 7.50335 46.48665 1.000 19.81817 333 PRO A C 1
ATOM 4831 O O . PRO A 1 336 ? 31.39871 6.39536 46.50478 1.000 22.10791 333 PRO A O 1
ATOM 4842 N N . LEU A 1 337 ? 29.64275 7.71229 45.96745 1.000 19.89186 334 LEU A N 1
ATOM 4843 C CA . LEU A 1 337 ? 28.91290 6.69323 45.22537 1.000 20.58142 334 LEU A CA 1
ATOM 4844 C C . LEU A 1 337 ? 28.47009 7.26816 43.88628 1.000 17.38366 334 LEU A C 1
ATOM 4845 O O . LEU A 1 337 ? 27.98807 8.40314 43.80816 1.000 19.83133 334 LEU A O 1
ATOM 4861 N N . ILE A 1 338 ? 28.65328 6.46812 42.84034 1.000 18.43116 335 ILE A N 1
ATOM 4862 C CA . ILE A 1 338 ? 28.32849 6.81505 41.46328 1.000 19.63393 335 ILE A CA 1
ATOM 4863 C C . ILE A 1 338 ? 27.08057 6.03100 41.07711 1.000 21.62891 335 ILE A C 1
ATOM 4864 O O . ILE A 1 338 ? 27.06760 4.79700 41.17516 1.000 20.37613 335 ILE A O 1
ATOM 4880 N N . ALA A 1 339 ? 26.04462 6.73195 40.61892 1.000 20.50509 336 ALA A N 1
ATOM 4881 C CA . ALA A 1 339 ? 24.78571 6.09489 40.22375 1.000 23.08435 336 ALA A CA 1
ATOM 4882 C C . ALA A 1 339 ? 24.88595 5.70783 38.75278 1.000 23.12646 336 ALA A C 1
ATOM 4883 O O . ALA A 1 339 ? 24.92306 6.57680 37.87175 1.000 23.66600 336 ALA A O 1
ATOM 4890 N N . ASP A 1 340 ? 24.92103 4.40482 38.48984 1.000 19.37601 337 ASP A N 1
ATOM 4891 C CA . ASP A 1 340 ? 25.22926 3.86178 37.16691 1.000 18.04953 337 ASP A CA 1
ATOM 4892 C C . ASP A 1 340 ? 23.99537 3.18071 36.59175 1.000 20.62879 337 ASP A C 1
ATOM 4893 O O . ASP A 1 340 ? 23.64634 2.06672 36.99174 1.000 22.61324 337 ASP A O 1
ATOM 4902 N N . GLY A 1 341 ? 23.36450 3.82965 35.63162 1.000 22.40795 338 GLY A N 1
ATOM 4903 C CA . GLY A 1 341 ? 22.36665 3.14359 34.84049 1.000 25.43463 338 GLY A CA 1
ATOM 4904 C C . GLY A 1 341 ? 20.95658 3.61255 35.14425 1.000 28.64291 338 GLY A C 1
ATOM 4905 O O . GLY A 1 341 ? 20.63540 4.05759 36.25618 1.000 28.10337 338 GLY A O 1
ATOM 4909 N N . GLY A 1 342 ? 20.09975 3.52048 34.13212 1.000 29.87463 339 GLY A N 1
ATOM 4910 C CA . GLY A 1 342 ? 18.68971 3.81445 34.28989 1.000 29.77725 339 GLY A CA 1
ATOM 4911 C C . GLY A 1 342 ? 18.29071 5.24542 34.02277 1.000 27.29801 339 GLY A C 1
ATOM 4912 O O . GLY A 1 342 ? 17.08870 5.54738 34.03956 1.000 31.38534 339 GLY A O 1
ATOM 4916 N N . ILE A 1 343 ? 19.24872 6.13244 33.76888 1.000 26.00575 340 ILE A N 1
ATOM 4917 C CA . ILE A 1 343 ? 18.96271 7.54142 33.51977 1.000 27.84281 340 ILE A CA 1
ATOM 4918 C C . ILE A 1 343 ? 18.43993 7.67335 32.09069 1.000 32.82499 340 ILE A C 1
ATOM 4919 O O . ILE A 1 343 ? 19.17309 7.43533 31.12781 1.000 32.33019 340 ILE A O 1
ATOM 4935 N N . ARG A 1 344 ? 17.17494 8.06430 31.94747 1.000 34.49361 341 ARG A N 1
ATOM 4936 C CA . ARG A 1 344 ? 16.60214 8.33223 30.63137 1.000 32.67234 341 ARG A CA 1
ATOM 4937 C C . ARG A 1 344 ? 16.39614 9.81321 30.35328 1.000 36.51754 341 ARG A C 1
ATOM 4938 O O . ARG A 1 344 ? 16.50331 10.23716 29.19728 1.000 31.23269 341 ARG A O 1
ATOM 4959 N N . PHE A 1 345 ? 16.10595 10.60024 31.38920 1.000 36.72546 342 PHE A N 1
ATOM 4960 C CA . PHE A 1 345 ? 15.79893 12.01523 31.26109 1.000 31.45640 342 PHE A CA 1
ATOM 4961 C C . PHE A 1 345 ? 16.64274 12.79230 32.25919 1.000 26.87691 342 PHE A C 1
ATOM 4962 O O . PHE A 1 345 ? 17.07760 12.25435 33.28228 1.000 26.70057 342 PHE A O 1
ATOM 4979 N N . SER A 1 346 ? 16.85575 14.08229 31.97717 1.000 23.27911 343 SER A N 1
ATOM 4980 C CA . SER A 1 346 ? 17.58957 14.91535 32.92625 1.000 26.63477 343 SER A CA 1
ATOM 4981 C C . SER A 1 346 ? 16.92136 14.90739 34.29915 1.000 19.21546 343 SER A C 1
ATOM 4982 O O . SER A 1 346 ? 17.60819 15.00945 35.32125 1.000 24.33976 343 SER A O 1
ATOM 4990 N N . GLY A 1 347 ? 15.59835 14.76235 34.34094 1.000 23.75285 344 GLY A N 1
ATOM 4991 C CA . GLY A 1 347 ? 14.90816 14.68838 35.61784 1.000 26.79269 344 GLY A CA 1
ATOM 4992 C C . GLY A 1 347 ? 15.33906 13.50343 36.45796 1.000 27.85597 344 GLY A C 1
ATOM 4993 O O . GLY A 1 347 ? 15.36587 13.58948 37.68796 1.000 25.13196 344 GLY A O 1
ATOM 4997 N N . ASP A 1 348 ? 15.66020 12.37441 35.81405 1.000 27.24537 345 ASP A N 1
ATOM 4998 C CA . ASP A 1 348 ? 16.15812 11.21546 36.55818 1.000 25.03721 345 ASP A CA 1
ATOM 4999 C C . ASP A 1 348 ? 17.48100 11.52653 37.24637 1.000 20.38929 345 ASP A C 1
ATOM 5000 O O . ASP A 1 348 ? 17.74184 11.06459 38.36544 1.000 21.53153 345 ASP A O 1
ATOM 5009 N N . LEU A 1 349 ? 18.35508 12.27053 36.56948 1.000 18.92595 346 LEU A N 1
ATOM 5010 C CA . LEU A 1 349 ? 19.62798 12.65860 37.15367 1.000 21.53679 346 LEU A CA 1
ATOM 5011 C C . LEU A 1 349 ? 19.41775 13.45664 38.43060 1.000 19.64446 346 LEU A C 1
ATOM 5012 O O . LEU A 1 349 ? 20.08660 13.21471 39.44171 1.000 22.02633 346 LEU A O 1
ATOM 5028 N N . ALA A 1 350 ? 18.48573 14.41361 38.40741 1.000 21.98948 347 ALA A N 1
ATOM 5029 C CA . ALA A 1 350 ? 18.21051 15.19865 39.61134 1.000 22.63692 347 ALA A CA 1
ATOM 5030 C C . ALA A 1 350 ? 17.73636 14.30569 40.75130 1.000 21.65786 347 ALA A C 1
ATOM 5031 O O . ALA A 1 350 ? 18.17118 14.46875 41.90036 1.000 22.51586 347 ALA A O 1
ATOM 5038 N N . LYS A 1 351 ? 16.85944 13.34765 40.44320 1.000 21.44204 348 LYS A N 1
ATOM 5039 C CA . LYS A 1 351 ? 16.35131 12.43367 41.45916 1.000 19.15756 348 LYS A CA 1
ATOM 5040 C C . LYS A 1 351 ? 17.47525 11.59173 42.03437 1.000 19.45233 348 LYS A C 1
ATOM 5041 O O . LYS A 1 351 ? 17.53806 11.35978 43.24939 1.000 20.09715 348 LYS A O 1
ATOM 5060 N N . ALA A 1 352 ? 18.38440 11.12272 41.17253 1.000 18.68382 349 ALA A N 1
ATOM 5061 C CA . ALA A 1 352 ? 19.52235 10.34078 41.64275 1.000 21.38677 349 ALA A CA 1
ATOM 5062 C C . ALA A 1 352 ? 20.37717 11.12785 42.62485 1.000 20.92883 349 ALA A C 1
ATOM 5063 O O . ALA A 1 352 ? 20.82103 10.58491 43.64494 1.000 19.94186 349 ALA A O 1
ATOM 5070 N N . MET A 1 353 ? 20.63718 12.40284 42.32183 1.000 20.35507 350 MET A N 1
ATOM 5071 C CA . MET A 1 353 ? 21.43101 13.23791 43.21992 1.000 19.55498 350 MET A CA 1
ATOM 5072 C C . MET A 1 353 ? 20.75779 13.37094 44.58681 1.000 20.34454 350 MET A C 1
ATOM 5073 O O . MET A 1 353 ? 21.41363 13.22701 45.62992 1.000 24.31344 350 MET A O 1
ATOM 5087 N N . VAL A 1 354 ? 19.45378 13.65790 44.60060 1.000 21.33150 351 VAL A N 1
ATOM 5088 C CA . VAL A 1 354 ? 18.73557 13.86993 45.85547 1.000 19.70236 351 VAL A CA 1
ATOM 5089 C C . VAL A 1 354 ? 18.63949 12.57096 46.64451 1.000 21.49731 351 VAL A C 1
ATOM 5090 O O . VAL A 1 354 ? 18.60030 12.58801 47.87951 1.000 23.71600 351 VAL A O 1
ATOM 5103 N N . ALA A 1 355 ? 18.59563 11.42593 45.96055 1.000 20.67090 352 ALA A N 1
ATOM 5104 C CA . ALA A 1 355 ? 18.64956 10.15096 46.66862 1.000 22.55007 352 ALA A CA 1
ATOM 5105 C C . ALA A 1 355 ? 20.01448 9.87203 47.28184 1.000 18.02585 352 ALA A C 1
ATOM 5106 O O . ALA A 1 355 ? 20.12938 8.93707 48.07990 1.000 22.91327 352 ALA A O 1
ATOM 5113 N N . GLY A 1 356 ? 21.04951 10.61705 46.89797 1.000 20.17347 353 GLY A N 1
ATOM 5114 C CA . GLY A 1 356 ? 22.34241 10.51412 47.55318 1.000 22.97907 353 GLY A CA 1
ATOM 5115 C C . GLY A 1 356 ? 23.54256 10.31712 46.65038 1.000 21.36309 353 GLY A C 1
ATOM 5116 O O . GLY A 1 356 ? 24.67849 10.30118 47.12656 1.000 22.63956 353 GLY A O 1
ATOM 5120 N N . ALA A 1 357 ? 23.32477 10.16206 45.35235 1.000 19.33390 354 ALA A N 1
ATOM 5121 C CA . ALA A 1 357 ? 24.45192 10.00006 44.44553 1.000 19.92344 354 ALA A CA 1
ATOM 5122 C C . ALA A 1 357 ? 25.35887 11.22709 44.48863 1.000 25.25829 354 ALA A C 1
ATOM 5123 O O . ALA A 1 357 ? 24.89681 12.36408 44.63251 1.000 23.13172 354 ALA A O 1
ATOM 5130 N N . TYR A 1 358 ? 26.66090 10.99112 44.35584 1.000 20.96567 355 TYR A N 1
ATOM 5131 C CA . TYR A 1 358 ? 27.61690 12.07614 44.16495 1.000 21.00515 355 TYR A CA 1
ATOM 5132 C C . TYR A 1 358 ? 27.75711 12.46509 42.69895 1.000 25.40041 355 TYR A C 1
ATOM 5133 O O . TYR A 1 358 ? 28.09013 13.61409 42.39196 1.000 23.10803 355 TYR A O 1
ATOM 5151 N N . CYS A 1 359 ? 27.55129 11.51604 41.79296 1.000 22.80273 356 CYS A N 1
ATOM 5152 C CA . CYS A 1 359 ? 27.55150 11.76598 40.36095 1.000 24.95036 356 CYS A CA 1
ATOM 5153 C C . CYS A 1 359 ? 26.87064 10.57393 39.70789 1.000 24.92930 356 CYS A C 1
ATOM 5154 O O . CYS A 1 359 ? 26.56457 9.57895 40.36488 1.000 21.07095 356 CYS A O 1
ATOM 5162 N N . VAL A 1 360 ? 26.65085 10.68787 38.39985 1.000 20.75775 357 VAL A N 1
ATOM 5163 C CA A VAL A 1 360 ? 25.85699 9.71982 37.65677 0.500 21.88157 357 VAL A CA 1
ATOM 5164 C CA B VAL A 1 360 ? 25.83700 9.74981 37.63776 0.500 22.02369 357 VAL A CA 1
ATOM 5165 C C . VAL A 1 360 ? 26.64220 9.25779 36.43891 1.000 21.36309 357 VAL A C 1
ATOM 5166 O O . VAL A 1 360 ? 27.30228 10.05178 35.76098 1.000 23.86865 357 VAL A O 1
ATOM 5191 N N . MET A 1 361 ? 26.58728 7.95678 36.18496 1.000 19.55498 358 MET A N 1
ATOM 5192 C CA . MET A 1 361 ? 27.24348 7.35675 35.03808 1.000 20.29980 358 MET A CA 1
ATOM 5193 C C . MET A 1 361 ? 26.18465 7.03367 34.00193 1.000 28.92715 358 MET A C 1
ATOM 5194 O O . MET A 1 361 ? 25.12062 6.49865 34.33679 1.000 25.31883 358 MET A O 1
ATOM 5208 N N . MET A 1 362 ? 26.47884 7.35663 32.73796 1.000 21.30519 359 MET A N 1
ATOM 5209 C CA . MET A 1 362 ? 25.51002 7.16255 31.66982 1.000 24.92141 359 MET A CA 1
ATOM 5210 C C . MET A 1 362 ? 26.17923 6.57552 30.43395 1.000 22.05528 359 MET A C 1
ATOM 5211 O O . MET A 1 362 ? 27.32627 6.89355 30.11612 1.000 22.61061 359 MET A O 1
ATOM 5225 N N . GLY A 1 363 ? 25.45936 5.66447 29.78787 1.000 24.20817 360 GLY A N 1
ATOM 5226 C CA . GLY A 1 363 ? 25.93757 5.04944 28.56898 1.000 30.95634 360 GLY A CA 1
ATOM 5227 C C . GLY A 1 363 ? 25.07775 5.39936 27.37883 1.000 28.22444 360 GLY A C 1
ATOM 5228 O O . GLY A 1 363 ? 25.52387 6.10834 26.47787 1.000 28.57185 360 GLY A O 1
ATOM 5232 N N . SER A 1 364 ? 23.83176 4.92532 27.37965 1.000 35.36213 361 SER A N 1
ATOM 5233 C CA . SER A 1 364 ? 22.94794 5.11624 26.23450 1.000 41.00228 361 SER A CA 1
ATOM 5234 C C . SER A 1 364 ? 22.87496 6.56922 25.78743 1.000 36.21750 361 SER A C 1
ATOM 5235 O O . SER A 1 364 ? 22.91014 6.86017 24.58642 1.000 39.35735 361 SER A O 1
ATOM 5243 N N . MET A 1 365 ? 22.76078 7.49726 26.73537 1.000 29.56670 362 MET A N 1
ATOM 5244 C CA . MET A 1 365 ? 22.56480 8.88724 26.35528 1.000 38.68095 362 MET A CA 1
ATOM 5245 C C . MET A 1 365 ? 23.76490 9.46424 25.61245 1.000 35.18053 362 MET A C 1
ATOM 5246 O O . MET A 1 365 ? 23.61497 10.46621 24.90638 1.000 33.30662 362 MET A O 1
ATOM 5260 N N . PHE A 1 366 ? 24.95589 8.89629 25.79366 1.000 32.77498 363 PHE A N 1
ATOM 5261 C CA . PHE A 1 366 ? 26.14498 9.36830 25.09383 1.000 28.03231 363 PHE A CA 1
ATOM 5262 C C . PHE A 1 366 ? 26.46420 8.54726 23.85491 1.000 29.81147 363 PHE A C 1
ATOM 5263 O O . PHE A 1 366 ? 27.19032 9.03224 22.97901 1.000 25.60307 363 PHE A O 1
ATOM 5280 N N . ALA A 1 367 ? 25.95125 7.32024 23.76488 1.000 27.62173 364 ALA A N 1
ATOM 5281 C CA . ALA A 1 367 ? 26.06447 6.58219 22.51693 1.000 32.53548 364 ALA A CA 1
ATOM 5282 C C . ALA A 1 367 ? 25.41062 7.40212 21.41679 1.000 33.34610 364 ALA A C 1
ATOM 5283 O O . ALA A 1 367 ? 24.39556 8.07310 21.63861 1.000 38.20195 364 ALA A O 1
ATOM 5290 N N . GLY A 1 368 ? 26.00981 7.38009 20.23189 1.000 39.23365 365 GLY A N 1
ATOM 5291 C CA . GLY A 1 368 ? 25.49196 8.13803 19.11678 1.000 41.86555 365 GLY A CA 1
ATOM 5292 C C . GLY A 1 368 ? 26.06894 9.53004 18.95681 1.000 41.38654 365 GLY A C 1
ATOM 5293 O O . GLY A 1 368 ? 25.86809 10.14699 17.89975 1.000 38.04140 365 GLY A O 1
ATOM 5297 N N . THR A 1 369 ? 26.76076 10.05810 19.96490 1.000 35.32002 366 THR A N 1
ATOM 5298 C CA . THR A 1 369 ? 27.37075 11.37212 19.79894 1.000 31.58010 366 THR A CA 1
ATOM 5299 C C . THR A 1 369 ? 28.53491 11.28011 18.81912 1.000 32.79077 366 THR A C 1
ATOM 5300 O O . THR A 1 369 ? 29.08798 10.20612 18.56125 1.000 37.92823 366 THR A O 1
ATOM 5311 N N . GLU A 1 370 ? 28.89396 12.43610 18.26013 1.000 33.98829 367 GLU A N 1
ATOM 5312 C CA . GLU A 1 370 ? 30.02810 12.51610 17.34631 1.000 38.98625 367 GLU A CA 1
ATOM 5313 C C . GLU A 1 370 ? 31.28102 11.92716 17.97053 1.000 39.41788 367 GLU A C 1
ATOM 5314 O O . GLU A 1 370 ? 32.07815 11.27216 17.28768 1.000 42.46035 367 GLU A O 1
ATOM 5326 N N . GLU A 1 371 ? 31.48081 12.16422 19.27055 1.000 34.07251 368 GLU A N 1
ATOM 5327 C CA . GLU A 1 371 ? 32.71372 11.74329 19.92476 1.000 34.28043 368 GLU A CA 1
ATOM 5328 C C . GLU A 1 371 ? 32.71470 10.26631 20.30282 1.000 31.98015 368 GLU A C 1
ATOM 5329 O O . GLU A 1 371 ? 33.79369 9.69435 20.49502 1.000 34.10935 368 GLU A O 1
ATOM 5341 N N . ALA A 1 372 ? 31.55171 9.62927 20.38067 1.000 30.55366 369 ALA A N 1
ATOM 5342 C CA . ALA A 1 372 ? 31.50170 8.22629 20.73772 1.000 32.33019 369 ALA A CA 1
ATOM 5343 C C . ALA A 1 372 ? 32.08091 7.37326 19.60984 1.000 35.62532 369 ALA A C 1
ATOM 5344 O O . ALA A 1 372 ? 32.08308 7.78321 18.44483 1.000 34.09619 369 ALA A O 1
ATOM 5351 N N . PRO A 1 373 ? 32.59689 6.19029 19.93397 1.000 35.60164 370 PRO A N 1
ATOM 5352 C CA . PRO A 1 373 ? 33.10509 5.30326 18.88309 1.000 34.40939 370 PRO A CA 1
ATOM 5353 C C . PRO A 1 373 ? 32.00925 4.89318 17.91094 1.000 40.56802 370 PRO A C 1
ATOM 5354 O O . PRO A 1 373 ? 30.81520 4.97116 18.19975 1.000 39.29418 370 PRO A O 1
ATOM 5365 N N . GLY A 1 374 ? 32.44145 4.45215 16.74102 1.000 47.93206 371 GLY A N 1
ATOM 5366 C CA . GLY A 1 374 ? 31.56062 3.82608 15.77791 1.000 54.78288 371 GLY A CA 1
ATOM 5367 C C . GLY A 1 374 ? 31.18177 4.73502 14.61981 1.000 62.47065 371 GLY A C 1
ATOM 5368 O O . GLY A 1 374 ? 31.17972 5.96402 14.72676 1.000 69.28725 371 GLY A O 1
ATOM 5372 N N . GLU A 1 375 ? 30.85697 4.10896 13.48579 1.000 61.43368 372 GLU A N 1
ATOM 5373 C CA . GLU A 1 375 ? 30.42914 4.80890 12.28269 1.000 61.21523 372 GLU A CA 1
ATOM 5374 C C . GLU A 1 375 ? 28.91913 5.01985 12.28545 1.000 65.19729 372 GLU A C 1
ATOM 5375 O O . GLU A 1 375 ? 28.15606 4.28085 12.91936 1.000 51.69567 372 GLU A O 1
ATOM 5379 N N . ILE A 1 376 ? 28.49821 6.04881 11.55934 1.000 72.18234 373 ILE A N 1
ATOM 5380 C CA . ILE A 1 376 ? 27.08522 6.35076 11.44310 1.000 74.40629 373 ILE A CA 1
ATOM 5381 C C . ILE A 1 376 ? 26.78833 7.52271 10.52801 1.000 77.93829 373 ILE A C 1
ATOM 5382 O O . ILE A 1 376 ? 25.74129 8.15968 10.66881 1.000 81.21500 373 ILE A O 1
ATOM 5386 N N . TYR A 1 384 ? 21.28065 6.52172 15.07618 1.000 53.20112 381 TYR A N 1
ATOM 5387 C CA . TYR A 1 384 ? 21.85285 5.96769 13.87029 1.000 59.02550 381 TYR A CA 1
ATOM 5388 C C . TYR A 1 384 ? 23.28081 5.54775 14.21754 1.000 57.83325 381 TYR A C 1
ATOM 5389 O O . TYR A 1 384 ? 24.15195 5.53874 13.36067 1.000 64.06821 381 TYR A O 1
ATOM 5392 N N . LYS A 1 385 ? 23.50562 5.18681 15.48459 1.000 52.55893 382 LYS A N 1
ATOM 5393 C CA . LYS A 1 385 ? 24.76957 4.59887 15.92381 1.000 55.34348 382 LYS A CA 1
ATOM 5394 C C . LYS A 1 385 ? 24.47647 3.39290 16.80682 1.000 49.57436 382 LYS A C 1
ATOM 5395 O O . LYS A 1 385 ? 23.45437 3.34389 17.49366 1.000 45.45019 382 LYS A O 1
ATOM 5414 N N . SER A 1 386 ? 25.37251 2.40592 16.75800 1.000 50.94558 383 SER A N 1
ATOM 5415 C CA . SER A 1 386 ? 25.20943 1.19295 17.54502 1.000 52.23521 383 SER A CA 1
ATOM 5416 C C . SER A 1 386 ? 25.30118 1.48702 19.04502 1.000 56.50414 383 SER A C 1
ATOM 5417 O O . SER A 1 386 ? 26.05008 2.36206 19.50111 1.000 47.44516 383 SER A O 1
ATOM 5425 N N . TYR A 1 387 ? 24.52009 0.73103 19.81393 1.000 56.96736 384 TYR A N 1
ATOM 5426 C CA . TYR A 1 387 ? 24.61586 0.74909 21.27095 1.000 54.08017 384 TYR A CA 1
ATOM 5427 C C . TYR A 1 387 ? 24.24282 -0.62990 21.79695 1.000 55.11713 384 TYR A C 1
ATOM 5428 O O . TYR A 1 387 ? 23.08085 -1.03594 21.68978 1.000 56.43045 384 TYR A O 1
ATOM 5446 N N . ARG A 1 388 ? 25.22075 -1.34085 22.36113 1.000 54.29335 385 ARG A N 1
ATOM 5447 C CA . ARG A 1 388 ? 25.03873 -2.72683 22.77016 1.000 56.69890 385 ARG A CA 1
ATOM 5448 C C . ARG A 1 388 ? 25.55652 -2.92976 24.18525 1.000 54.96448 385 ARG A C 1
ATOM 5449 O O . ARG A 1 388 ? 26.40242 -2.17671 24.67535 1.000 47.06617 385 ARG A O 1
ATOM 5470 N N . GLY A 1 389 ? 25.01044 -3.94575 24.85221 1.000 56.72259 386 GLY A N 1
ATOM 5471 C CA . GLY A 1 389 ? 25.48325 -4.28768 26.17730 1.000 51.56145 386 GLY A CA 1
ATOM 5472 C C . GLY A 1 389 ? 26.81728 -5.00664 26.13154 1.000 49.30065 386 GLY A C 1
ATOM 5473 O O . GLY A 1 389 ? 27.13445 -5.71767 25.17862 1.000 50.40868 386 GLY A O 1
ATOM 5477 N N . MET A 1 390 ? 27.61511 -4.79757 27.17965 1.000 48.47686 387 MET A N 1
ATOM 5478 C CA . MET A 1 390 ? 28.93711 -5.41052 27.29389 1.000 52.85107 387 MET A CA 1
ATOM 5479 C C . MET A 1 390 ? 28.82706 -6.82950 27.85793 1.000 58.30436 387 MET A C 1
ATOM 5480 O O . MET A 1 390 ? 27.73303 -7.29852 28.18778 1.000 60.55200 387 MET A O 1
ATOM 5494 N N . PRO A 1 419 ? 24.04725 -14.66964 28.23751 1.000 57.21739 416 PRO A N 1
ATOM 5495 C CA . PRO A 1 419 ? 24.13426 -13.23165 27.93346 1.000 56.63574 416 PRO A CA 1
ATOM 5496 C C . PRO A 1 419 ? 23.17810 -12.38964 28.78027 1.000 54.41179 416 PRO A C 1
ATOM 5497 O O . PRO A 1 419 ? 22.03907 -12.80367 29.00211 1.000 52.48787 416 PRO A O 1
ATOM 5508 N N . GLU A 1 420 ? 23.64498 -11.22961 29.25430 1.000 53.53273 417 GLU A N 1
ATOM 5509 C CA . GLU A 1 420 ? 22.85482 -10.35260 30.11314 1.000 58.28067 417 GLU A CA 1
ATOM 5510 C C . GLU A 1 420 ? 22.68487 -8.96163 29.50805 1.000 60.32039 417 GLU A C 1
ATOM 5511 O O . GLU A 1 420 ? 22.28473 -8.02261 30.21295 1.000 49.06904 417 GLU A O 1
ATOM 5523 N N . GLY A 1 421 ? 22.96707 -8.82067 28.20309 1.000 69.32673 418 GLY A N 1
ATOM 5524 C CA . GLY A 1 421 ? 22.75614 -7.56971 27.50400 1.000 72.07969 418 GLY A CA 1
ATOM 5525 C C . GLY A 1 421 ? 22.17237 -7.81079 26.12592 1.000 74.25890 418 GLY A C 1
ATOM 5526 O O . GLY A 1 421 ? 22.05648 -8.95081 25.66795 1.000 77.83828 418 GLY A O 1
ATOM 5530 N N . ILE A 1 422 ? 21.81344 -6.70882 25.46482 1.000 71.39540 419 ILE A N 1
ATOM 5531 C CA . ILE A 1 422 ? 21.19764 -6.73090 24.14372 1.000 69.45306 419 ILE A CA 1
ATOM 5532 C C . ILE A 1 422 ? 21.98576 -5.81291 23.20781 1.000 63.30759 419 ILE A C 1
ATOM 5533 O O . ILE A 1 422 ? 22.81067 -5.00687 23.63791 1.000 56.43571 419 ILE A O 1
ATOM 5543 N N . GLU A 1 423 ? 21.72197 -5.95298 21.90877 1.000 64.77356 420 GLU A N 1
ATOM 5544 C CA . GLU A 1 423 ? 22.30910 -5.09700 20.88483 1.000 59.68874 420 GLU A CA 1
ATOM 5545 C C . GLU A 1 423 ? 21.24117 -4.18906 20.28362 1.000 62.20483 420 GLU A C 1
ATOM 5546 O O . GLU A 1 423 ? 20.12023 -4.63511 20.01147 1.000 59.15183 420 GLU A O 1
ATOM 5550 N N . GLY A 1 424 ? 21.59817 -2.92406 20.04763 1.000 63.82607 421 GLY A N 1
ATOM 5551 C CA . GLY A 1 424 ? 20.61421 -1.95811 19.59743 1.000 66.44218 421 GLY A CA 1
ATOM 5552 C C . GLY A 1 424 ? 21.18129 -0.78012 18.82647 1.000 67.29228 421 GLY A C 1
ATOM 5553 O O . GLY A 1 424 ? 22.38033 -0.68210 18.56766 1.000 66.16320 421 GLY A O 1
ATOM 5557 N N . ARG A 1 425 ? 20.27731 0.13783 18.49529 1.000 65.47101 422 ARG A N 1
ATOM 5558 C CA . ARG A 1 425 ? 20.53339 1.34981 17.73828 1.000 58.58071 422 ARG A CA 1
ATOM 5559 C C . ARG A 1 425 ? 20.03323 2.53083 18.54315 1.000 52.88002 422 ARG A C 1
ATOM 5560 O O . ARG A 1 425 ? 18.96613 2.43482 19.16699 1.000 50.51922 422 ARG A O 1
ATOM 5564 N N . VAL A 1 426 ? 20.78019 3.62885 18.53522 1.000 49.07694 423 VAL A N 1
ATOM 5565 C CA . VAL A 1 426 ? 20.29007 4.91586 19.05109 1.000 48.96903 423 VAL A CA 1
ATOM 5566 C C . VAL A 1 426 ? 20.45821 5.97782 17.97508 1.000 53.93015 423 VAL A C 1
ATOM 5567 O O . VAL A 1 426 ? 21.31935 5.86881 17.08222 1.000 51.65093 423 VAL A O 1
ATOM 5580 N N . PRO A 1 427 ? 19.66316 7.04880 18.02991 1.000 59.37028 424 PRO A N 1
ATOM 5581 C CA . PRO A 1 427 ? 19.77829 8.08876 16.99588 1.000 60.98889 424 PRO A CA 1
ATOM 5582 C C . PRO A 1 427 ? 21.10226 8.83880 17.09206 1.000 59.71505 424 PRO A C 1
ATOM 5583 O O . PRO A 1 427 ? 21.62308 9.08086 18.18613 1.000 59.22552 424 PRO A O 1
ATOM 5594 N N . TYR A 1 428 ? 21.64443 9.21177 15.92813 1.000 58.73862 425 TYR A N 1
ATOM 5595 C CA . TYR A 1 428 ? 22.81640 10.07881 15.90127 1.000 49.48488 425 TYR A CA 1
ATOM 5596 C C . TYR A 1 428 ? 22.47025 11.39482 16.58416 1.000 43.89737 425 TYR A C 1
ATOM 5597 O O . TYR A 1 428 ? 21.47129 12.03578 16.24298 1.000 41.92345 425 TYR A O 1
ATOM 5615 N N . LYS A 1 429 ? 23.28209 11.78789 17.56528 1.000 37.62556 426 LYS A N 1
ATOM 5616 C CA . LYS A 1 429 ? 22.91691 12.87892 18.46017 1.000 35.37793 426 LYS A CA 1
ATOM 5617 C C . LYS A 1 429 ? 23.78589 14.12094 18.32126 1.000 32.61970 426 LYS A C 1
ATOM 5618 O O . LYS A 1 429 ? 23.53875 15.10496 19.02418 1.000 36.17802 426 LYS A O 1
ATOM 5622 N N . GLY A 1 430 ? 24.77803 14.11393 17.43941 1.000 32.86710 427 GLY A N 1
ATOM 5623 C CA . GLY A 1 430 ? 25.63002 15.27696 17.29950 1.000 32.62233 427 GLY A CA 1
ATOM 5624 C C . GLY A 1 430 ? 26.63483 15.41303 18.43265 1.000 32.70655 427 GLY A C 1
ATOM 5625 O O . GLY A 1 430 ? 27.07377 14.43307 19.04176 1.000 28.07705 427 GLY A O 1
ATOM 5629 N N . ALA A 1 431 ? 27.00475 16.65906 18.71466 1.000 36.77283 428 ALA A N 1
ATOM 5630 C CA . ALA A 1 431 ? 28.09760 16.91813 19.64182 1.000 35.57532 428 ALA A CA 1
ATOM 5631 C C . ALA A 1 431 ? 27.70438 16.59218 21.07677 1.000 30.39838 428 ALA A C 1
ATOM 5632 O O . ALA A 1 431 ? 26.60530 16.92116 21.52958 1.000 30.65631 428 ALA A O 1
ATOM 5639 N N . LEU A 1 432 ? 28.63529 15.97024 21.80494 1.000 29.46406 429 LEU A N 1
ATOM 5640 C CA . LEU A 1 432 ? 28.39808 15.64529 23.20592 1.000 23.82128 429 LEU A CA 1
ATOM 5641 C C . LEU A 1 432 ? 28.01091 16.88231 24.00781 1.000 27.98493 429 LEU A C 1
ATOM 5642 O O . LEU A 1 432 ? 27.16777 16.80832 24.90968 1.000 24.91088 429 LEU A O 1
ATOM 5658 N N . SER A 1 433 ? 28.62292 18.02732 23.69885 1.000 27.95072 430 SER A N 1
ATOM 5659 C CA . SER A 1 433 ? 28.42076 19.23135 24.50077 1.000 28.74818 430 SER A CA 1
ATOM 5660 C C . SER A 1 433 ? 26.94873 19.59730 24.60552 1.000 30.10361 430 SER A C 1
ATOM 5661 O O . SER A 1 433 ? 26.49655 20.09633 25.64443 1.000 27.91124 430 SER A O 1
ATOM 5669 N N . ALA A 1 434 ? 26.18191 19.37923 23.53541 1.000 28.86136 431 ALA A N 1
ATOM 5670 C CA . ALA A 1 434 ? 24.77789 19.76319 23.56918 1.000 28.58764 431 ALA A CA 1
ATOM 5671 C C . ALA A 1 434 ? 23.98377 18.87321 24.52009 1.000 29.80094 431 ALA A C 1
ATOM 5672 O O . ALA A 1 434 ? 23.10064 19.35621 25.23293 1.000 27.80860 431 ALA A O 1
ATOM 5679 N N . ILE A 1 435 ? 24.27980 17.57522 24.54619 1.000 29.44300 432 ILE A N 1
ATOM 5680 C CA . ILE A 1 435 ? 23.58769 16.69223 25.47912 1.000 28.71397 432 ILE A CA 1
ATOM 5681 C C . ILE A 1 435 ? 23.94945 17.04930 26.91216 1.000 25.80573 432 ILE A C 1
ATOM 5682 O O . ILE A 1 435 ? 23.08031 17.10431 27.79102 1.000 26.86638 432 ILE A O 1
ATOM 5698 N N . VAL A 1 436 ? 25.23440 17.30036 27.17635 1.000 22.89748 433 VAL A N 1
ATOM 5699 C CA . VAL A 1 436 ? 25.65118 17.68943 28.52040 1.000 24.48715 433 VAL A CA 1
ATOM 5700 C C . VAL A 1 436 ? 24.96107 18.98242 28.93424 1.000 27.28485 433 VAL A C 1
ATOM 5701 O O . VAL A 1 436 ? 24.52388 19.13446 30.08116 1.000 28.59553 433 VAL A O 1
ATOM 5714 N N . HIS A 1 437 ? 24.85518 19.93338 28.00918 1.000 28.24023 434 HIS A N 1
ATOM 5715 C CA . HIS A 1 437 ? 24.21409 21.20537 28.32503 1.000 31.74591 434 HIS A CA 1
ATOM 5716 C C . HIS A 1 437 ? 22.76203 21.02534 28.75381 1.000 32.98817 434 HIS A C 1
ATOM 5717 O O . HIS A 1 437 ? 22.30886 21.67837 29.70371 1.000 29.44037 434 HIS A O 1
ATOM 5731 N N . GLN A 1 438 ? 22.01217 20.15229 28.07073 1.000 30.57472 435 GLN A N 1
ATOM 5732 C CA . GLN A 1 438 ? 20.61611 19.95426 28.45251 1.000 26.98481 435 GLN A CA 1
ATOM 5733 C C . GLN A 1 438 ? 20.51693 19.18731 29.75353 1.000 24.16342 435 GLN A C 1
ATOM 5734 O O . GLN A 1 438 ? 19.63380 19.46732 30.57738 1.000 28.00336 435 GLN A O 1
ATOM 5748 N N . LEU A 1 439 ? 21.42793 18.22935 29.98671 1.000 23.58704 436 LEU A N 1
ATOM 5749 C CA . LEU A 1 439 ? 21.38476 17.47540 31.23774 1.000 27.00324 436 LEU A CA 1
ATOM 5750 C C . LEU A 1 439 ? 21.67254 18.38446 32.41775 1.000 27.59278 436 LEU A C 1
ATOM 5751 O O . LEU A 1 439 ? 20.98638 18.31048 33.44364 1.000 23.18436 436 LEU A O 1
ATOM 5767 N N . MET A 1 440 ? 22.68453 19.24749 32.29887 1.000 30.98529 437 MET A N 1
ATOM 5768 C CA . MET A 1 440 ? 23.02433 20.14255 33.40289 1.000 27.33222 437 MET A CA 1
ATOM 5769 C C . MET A 1 440 ? 21.98327 21.24052 33.55968 1.000 28.36393 437 MET A C 1
ATOM 5770 O O . MET A 1 440 ? 21.73208 21.70056 34.67862 1.000 29.65356 437 MET A O 1
ATOM 5784 N N . GLY A 1 441 ? 21.35343 21.65945 32.45856 1.000 26.95323 438 GLY A N 1
ATOM 5785 C CA . GLY A 1 441 ? 20.25638 22.60642 32.56435 1.000 31.31165 438 GLY A CA 1
ATOM 5786 C C . GLY A 1 441 ? 19.09428 22.04942 33.36019 1.000 28.91926 438 GLY A C 1
ATOM 5787 O O . GLY A 1 441 ? 18.45713 22.76643 34.13606 1.000 27.44013 438 GLY A O 1
ATOM 5791 N N . GLY A 1 442 ? 18.79635 20.76140 33.17419 1.000 25.09775 439 GLY A N 1
ATOM 5792 C CA . GLY A 1 442 ? 17.72625 20.14840 33.93705 1.000 22.94749 439 GLY A CA 1
ATOM 5793 C C . GLY A 1 442 ? 18.07702 20.01747 35.40611 1.000 26.16893 439 GLY A C 1
ATOM 5794 O O . GLY A 1 442 ? 17.23287 20.26048 36.27297 1.000 24.96878 439 GLY A O 1
ATOM 5798 N N . LEU A 1 443 ? 19.31998 19.63353 35.70632 1.000 24.21606 440 LEU A N 1
ATOM 5799 C CA . LEU A 1 443 ? 19.76177 19.58260 37.09640 1.000 25.87679 440 LEU A CA 1
ATOM 5800 C C . LEU A 1 443 ? 19.74662 20.96962 37.72934 1.000 22.91591 440 LEU A C 1
ATOM 5801 O O . LEU A 1 443 ? 19.28544 21.13466 38.86326 1.000 22.11318 440 LEU A O 1
ATOM 5817 N N . ARG A 1 444 ? 20.24370 21.97861 37.01337 1.000 23.28700 441 ARG A N 1
ATOM 5818 C CA . ARG A 1 444 ? 20.20558 23.34563 37.53031 1.000 25.46095 441 ARG A CA 1
ATOM 5819 C C . ARG A 1 444 ? 18.77951 23.78360 37.84707 1.000 28.33498 441 ARG A C 1
ATOM 5820 O O . ARG A 1 444 ? 18.52633 24.41463 38.88300 1.000 24.57400 441 ARG A O 1
ATOM 5841 N N . ALA A 1 445 ? 17.83467 23.48153 36.95293 1.000 25.03721 442 ALA A N 1
ATOM 5842 C CA . ALA A 1 445 ? 16.44361 23.82950 37.20970 1.000 24.64243 442 ALA A CA 1
ATOM 5843 C C . ALA A 1 445 ? 15.92644 23.10953 38.44365 1.000 25.38989 442 ALA A C 1
ATOM 5844 O O . ALA A 1 445 ? 15.23029 23.70654 39.26851 1.000 24.35818 442 ALA A O 1
ATOM 5851 N N . ALA A 1 446 ? 16.27146 21.82655 38.59675 1.000 23.86602 443 ALA A N 1
ATOM 5852 C CA . ALA A 1 446 ? 15.81830 21.06858 39.76071 1.000 23.92655 443 ALA A CA 1
ATOM 5853 C C . ALA A 1 446 ? 16.37608 21.65666 41.05478 1.000 22.22109 443 ALA A C 1
ATOM 5854 O O . ALA A 1 446 ? 15.69192 21.67868 42.08367 1.000 21.76577 443 ALA A O 1
ATOM 5861 N N . MET A 1 447 ? 17.63007 22.09469 41.02796 1.000 22.08423 444 MET A N 1
ATOM 5862 C CA . MET A 1 447 ? 18.23286 22.69576 42.21103 1.000 23.85812 444 MET A CA 1
ATOM 5863 C C . MET A 1 447 ? 17.57977 24.03276 42.52687 1.000 24.63716 444 MET A C 1
ATOM 5864 O O . MET A 1 447 ? 17.34458 24.35580 43.69482 1.000 25.58201 444 MET A O 1
ATOM 5878 N N . GLY A 1 448 ? 17.25091 24.81070 41.49478 1.000 24.77139 445 GLY A N 1
ATOM 5879 C CA . GLY A 1 448 ? 16.49283 26.02969 41.72061 1.000 24.38187 445 GLY A CA 1
ATOM 5880 C C . GLY A 1 448 ? 15.12175 25.75367 42.30641 1.000 26.61635 445 GLY A C 1
ATOM 5881 O O . GLY A 1 448 ? 14.65959 26.47469 43.19430 1.000 29.37457 445 GLY A O 1
ATOM 5885 N N . TYR A 1 449 ? 14.43986 24.72062 41.80134 1.000 26.24262 446 TYR A N 1
ATOM 5886 C CA . TYR A 1 449 ? 13.11979 24.37860 42.32415 1.000 22.60797 446 TYR A CA 1
ATOM 5887 C C . TYR A 1 449 ? 13.17958 23.94467 43.78718 1.000 25.27145 446 TYR A C 1
ATOM 5888 O O . TYR A 1 449 ? 12.20945 24.12367 44.52702 1.000 24.14763 446 TYR A O 1
ATOM 5906 N N . THR A 1 450 ? 14.27353 23.31872 44.21138 1.000 27.01377 447 THR A N 1
ATOM 5907 C CA . THR A 1 450 ? 14.35633 22.79578 45.57041 1.000 27.80333 447 THR A CA 1
ATOM 5908 C C . THR A 1 450 ? 15.08015 23.73484 46.52549 1.000 27.29538 447 THR A C 1
ATOM 5909 O O . THR A 1 450 ? 15.13397 23.45090 47.72651 1.000 29.96149 447 THR A O 1
ATOM 5920 N N . GLY A 1 451 ? 15.61819 24.84484 46.02852 1.000 25.53990 448 GLY A N 1
ATOM 5921 C CA . GLY A 1 451 ? 16.36903 25.75390 46.86560 1.000 27.44013 448 GLY A CA 1
ATOM 5922 C C . GLY A 1 451 ? 17.75199 25.27096 47.21884 1.000 28.72976 448 GLY A C 1
ATOM 5923 O O . GLY A 1 451 ? 18.30882 25.70002 48.23291 1.000 31.84066 448 GLY A O 1
ATOM 5927 N N . SER A 1 452 ? 18.33115 24.40594 46.39597 1.000 26.55055 449 SER A N 1
ATOM 5928 C CA . SER A 1 452 ? 19.64313 23.81799 46.65020 1.000 22.45006 449 SER A CA 1
ATOM 5929 C C . SER A 1 452 ? 20.70622 24.62600 45.91933 1.000 23.19225 449 SER A C 1
ATOM 5930 O O . SER A 1 452 ? 20.71741 24.67295 44.68433 1.000 27.73490 449 SER A O 1
ATOM 5938 N N . ALA A 1 453 ? 21.61208 25.24306 46.67945 1.000 24.38187 450 ALA A N 1
ATOM 5939 C CA . ALA A 1 453 ? 22.60615 26.12206 46.07557 1.000 25.05564 450 ALA A CA 1
ATOM 5940 C C . ALA A 1 453 ? 23.83425 25.37508 45.57179 1.000 25.19776 450 ALA A C 1
ATOM 5941 O O . ALA A 1 453 ? 24.61735 25.95408 44.80789 1.000 24.83982 450 ALA A O 1
ATOM 5948 N N . ASP A 1 454 ? 24.02822 24.13111 45.99488 1.000 26.49528 451 ASP A N 1
ATOM 5949 C CA . ASP A 1 454 ? 25.19331 23.34313 45.61009 1.000 22.78694 451 ASP A CA 1
ATOM 5950 C C . ASP A 1 454 ? 24.83233 21.87512 45.74910 1.000 20.66300 451 ASP A C 1
ATOM 5951 O O . ASP A 1 454 ? 23.74927 21.52411 46.23694 1.000 20.59194 451 ASP A O 1
ATOM 5960 N N . ILE A 1 455 ? 25.76243 21.01613 45.32728 1.000 21.13674 452 ILE A N 1
ATOM 5961 C CA . ILE A 1 455 ? 25.47049 19.58412 45.23429 1.000 19.92871 452 ILE A CA 1
ATOM 5962 C C . ILE A 1 455 ? 25.27229 18.98317 46.61829 1.000 22.25267 452 ILE A C 1
ATOM 5963 O O . ILE A 1 455 ? 24.40828 18.12015 46.82319 1.000 21.56048 452 ILE A O 1
ATOM 5979 N N . GLN A 1 456 ? 26.05212 19.44324 47.59439 1.000 24.66875 453 GLN A N 1
ATOM 5980 C CA . GLN A 1 456 ? 25.93393 18.91629 48.94539 1.000 27.34802 453 GLN A CA 1
ATOM 5981 C C . GLN A 1 456 ? 24.54383 19.15027 49.51017 1.000 25.01879 453 GLN A C 1
ATOM 5982 O O . GLN A 1 456 ? 23.99175 18.27928 50.19612 1.000 26.21104 453 GLN A O 1
ATOM 5996 N N . GLN A 1 457 ? 23.96583 20.32324 49.24803 1.000 25.35567 454 GLN A N 1
ATOM 5997 C CA . GLN A 1 457 ? 22.60475 20.59822 49.69380 1.000 23.06592 454 GLN A CA 1
ATOM 5998 C C . GLN A 1 457 ? 21.59091 19.78015 48.90168 1.000 21.46310 454 GLN A C 1
ATOM 5999 O O . GLN A 1 457 ? 20.63083 19.25814 49.47355 1.000 24.28449 454 GLN A O 1
ATOM 6013 N N . MET A 1 458 ? 21.79712 19.64810 47.58871 1.000 18.70487 455 MET A N 1
ATOM 6014 C CA . MET A 1 458 ? 20.89127 18.84804 46.76860 1.000 22.37110 455 MET A CA 1
ATOM 6015 C C . MET A 1 458 ? 20.85424 17.40406 47.24166 1.000 25.87415 455 MET A C 1
ATOM 6016 O O . MET A 1 458 ? 19.79727 16.76202 47.22152 1.000 21.24992 455 MET A O 1
ATOM 6030 N N . ARG A 1 459 ? 22.00619 16.86911 47.66486 1.000 24.51083 456 ARG A N 1
ATOM 6031 C CA . ARG A 1 459 ? 22.06117 15.47213 48.08093 1.000 23.50808 456 ARG A CA 1
ATOM 6032 C C . ARG A 1 459 ? 21.38997 15.24217 49.43383 1.000 27.58225 456 ARG A C 1
ATOM 6033 O O . ARG A 1 459 ? 20.97196 14.11417 49.73282 1.000 27.65332 456 ARG A O 1
ATOM 6054 N N . THR A 1 460 ? 21.30580 16.26920 50.27778 1.000 24.33186 457 THR A N 1
ATOM 6055 C CA . THR A 1 460 ? 20.95159 16.05725 51.67673 1.000 27.04008 457 THR A CA 1
ATOM 6056 C C . THR A 1 460 ? 19.65550 16.71222 52.13050 1.000 26.32947 457 THR A C 1
ATOM 6057 O O . THR A 1 460 ? 19.10835 16.28725 53.15543 1.000 33.59350 457 THR A O 1
ATOM 6068 N N . GLN A 1 461 ? 19.13458 17.70818 51.41038 1.000 23.01065 458 GLN A N 1
ATOM 6069 C CA . GLN A 1 461 ? 18.01747 18.48016 51.94117 1.000 26.06365 458 GLN A CA 1
ATOM 6070 C C . GLN A 1 461 ? 16.66558 18.24409 51.26297 1.000 28.91136 458 GLN A C 1
ATOM 6071 O O . GLN A 1 461 ? 15.64348 18.19509 51.95981 1.000 28.44815 458 GLN A O 1
ATOM 6078 N N . PRO A 1 462 ? 16.58079 18.18303 49.93695 1.000 25.02668 459 PRO A N 1
ATOM 6079 C CA . PRO A 1 462 ? 15.25089 18.13297 49.30475 1.000 23.74758 459 PRO A CA 1
ATOM 6080 C C . PRO A 1 462 ? 14.52489 16.83095 49.59169 1.000 20.43140 459 PRO A C 1
ATOM 6081 O O . PRO A 1 462 ? 15.11587 15.81299 49.96082 1.000 19.81553 459 PRO A O 1
ATOM 6092 N N . GLN A 1 463 ? 13.21092 16.87390 49.38148 1.000 21.60785 460 GLN A N 1
ATOM 6093 C CA . GLN A 1 463 ? 12.32291 15.75889 49.66239 1.000 28.87451 460 GLN A CA 1
ATOM 6094 C C . GLN A 1 463 ? 11.59013 15.28981 48.41329 1.000 24.57137 460 GLN A C 1
ATOM 6095 O O . GLN A 1 463 ? 11.33625 16.06676 47.48022 1.000 22.21582 460 GLN A O 1
ATOM 6109 N N . PHE A 1 464 ? 11.22616 14.01180 48.43629 1.000 24.13184 461 PHE A N 1
ATOM 6110 C CA . PHE A 1 464 ? 10.42834 13.37173 47.40619 1.000 22.30267 461 PHE A CA 1
ATOM 6111 C C . PHE A 1 464 ? 8.98328 13.25271 47.87397 1.000 22.31847 461 PHE A C 1
ATOM 6112 O O . PHE A 1 464 ? 8.70609 13.17975 49.07593 1.000 26.46370 461 PHE A O 1
ATOM 6129 N N . VAL A 1 465 ? 8.05343 13.22264 46.92082 1.000 25.09775 462 VAL A N 1
ATOM 6130 C CA . VAL A 1 465 ? 6.74941 12.60460 47.13164 1.000 21.28413 462 VAL A CA 1
ATOM 6131 C C . VAL A 1 465 ? 6.74558 11.29157 46.36070 1.000 20.58405 462 VAL A C 1
ATOM 6132 O O . VAL A 1 465 ? 7.33675 11.19754 45.27879 1.000 20.61826 462 VAL A O 1
ATOM 6145 N N . ARG A 1 466 ? 6.07252 10.28257 46.91663 1.000 21.89736 463 ARG A N 1
ATOM 6146 C CA . ARG A 1 466 ? 5.80167 9.03253 46.21364 1.000 23.41333 463 ARG A CA 1
ATOM 6147 C C . ARG A 1 466 ? 4.53780 9.18646 45.37244 1.000 21.18675 463 ARG A C 1
ATOM 6148 O O . ARG A 1 466 ? 3.54471 9.76145 45.82226 1.000 23.46597 463 ARG A O 1
ATOM 6169 N N . ILE A 1 467 ? 4.57401 8.67041 44.14747 1.000 22.07633 464 ILE A N 1
ATOM 6170 C CA . ILE A 1 467 ? 3.45815 8.82733 43.22728 1.000 23.36333 464 ILE A CA 1
ATOM 6171 C C . ILE A 1 467 ? 3.01427 7.47030 42.69227 1.000 27.53751 464 ILE A C 1
ATOM 6172 O O . ILE A 1 467 ? 3.68428 6.44833 42.86242 1.000 26.90849 464 ILE A O 1
ATOM 6188 N N . THR A 1 468 ? 1.86638 7.48623 42.01909 1.000 28.41130 465 THR A N 1
ATOM 6189 C CA . THR A 1 468 ? 1.31052 6.32919 41.34105 1.000 31.40903 465 THR A CA 1
ATOM 6190 C C . THR A 1 468 ? 1.60476 6.40213 39.83709 1.000 33.88301 465 THR A C 1
ATOM 6191 O O . THR A 1 468 ? 2.19681 7.35913 39.33315 1.000 40.75225 465 THR A O 1
ATOM 6202 N N . GLY A 1 469 ? 1.15290 5.38009 39.11007 1.000 44.65009 466 GLY A N 1
ATOM 6203 C CA . GLY A 1 469 ? 1.24013 5.41603 37.65408 1.000 51.82990 466 GLY A CA 1
ATOM 6204 C C . GLY A 1 469 ? 0.53119 6.60898 37.03692 1.000 50.84820 466 GLY A C 1
ATOM 6205 O O . GLY A 1 469 ? 1.00033 7.17995 36.04597 1.000 47.03195 466 GLY A O 1
ATOM 6209 N N . ALA A 1 470 ? -0.56692 7.03697 37.66173 1.000 48.13998 467 ALA A N 1
ATOM 6210 C CA . ALA A 1 470 ? -1.39189 8.17893 37.20455 1.000 43.31309 467 ALA A CA 1
ATOM 6211 C C . ALA A 1 470 ? -0.56594 9.46696 37.30062 1.000 44.43427 467 ALA A C 1
ATOM 6212 O O . ALA A 1 470 ? -0.56681 10.24892 36.32759 1.000 44.57903 467 ALA A O 1
ATOM 6219 N N . GLY A 1 471 ? 0.17788 9.63703 38.39873 1.000 48.19262 468 GLY A N 1
ATOM 6220 C CA . GLY A 1 471 ? 1.01880 10.82406 38.63882 1.000 49.07430 468 GLY A CA 1
ATOM 6221 C C . GLY A 1 471 ? 2.11796 10.93305 37.59598 1.000 49.20327 468 GLY A C 1
ATOM 6222 O O . GLY A 1 471 ? 2.33901 12.04804 37.08397 1.000 44.74747 468 GLY A O 1
ATOM 6226 N N . MET A 1 472 ? 2.73806 9.80306 37.24313 1.000 49.81124 469 MET A N 1
ATOM 6227 C CA . MET A 1 472 ? 3.82322 9.74205 36.23030 1.000 51.45880 469 MET A CA 1
ATOM 6228 C C . MET A 1 472 ? 3.24442 10.14098 34.87020 1.000 56.94630 469 MET A C 1
ATOM 6229 O O . MET A 1 472 ? 3.89651 10.92197 34.15426 1.000 56.06462 469 MET A O 1
ATOM 6243 N N . ALA A 1 473 ? 2.03148 9.67393 34.56702 1.000 57.21739 470 ALA A N 1
ATOM 6244 C CA . ALA A 1 473 ? 1.32267 9.96785 33.30290 1.000 53.80908 470 ALA A CA 1
ATOM 6245 C C . ALA A 1 473 ? 1.05263 11.47384 33.24579 1.000 51.80884 470 ALA A C 1
ATOM 6246 O O . ALA A 1 473 ? 1.27578 12.07180 32.18280 1.000 49.40066 470 ALA A O 1
ATOM 6253 N N . GLU A 1 474 ? 0.63244 12.05787 34.37170 1.000 52.21416 471 GLU A N 1
ATOM 6254 C CA . GLU A 1 474 ? 0.35337 13.51187 34.49660 1.000 55.12240 471 GLU A CA 1
ATOM 6255 C C . GLU A 1 474 ? 1.64639 14.29090 34.23577 1.000 52.77212 471 GLU A C 1
ATOM 6256 O O . GLU A 1 474 ? 1.59947 15.29287 33.50172 1.000 46.13974 471 GLU A O 1
ATOM 6268 N N . SER A 1 475 ? 2.75531 13.82196 34.81496 1.000 58.05959 472 SER A N 1
ATOM 6269 C CA . SER A 1 475 ? 4.11531 14.41000 34.70215 1.000 64.89989 472 SER A CA 1
ATOM 6270 C C . SER A 1 475 ? 4.52954 14.49895 33.23121 1.000 56.76733 472 SER A C 1
ATOM 6271 O O . SER A 1 475 ? 5.02157 15.56195 32.81525 1.000 57.75166 472 SER A O 1
ATOM 6279 N N . HIS A 1 476 ? 4.31269 13.42291 32.46923 1.000 49.10326 473 HIS A N 1
ATOM 6280 C CA . HIS A 1 476 ? 4.66992 13.32986 31.02829 1.000 51.73515 473 HIS A CA 1
ATOM 6281 C C . HIS A 1 476 ? 3.70403 14.17680 30.19110 1.000 54.69340 473 HIS A C 1
ATOM 6282 O O . HIS A 1 476 ? 2.59194 14.45578 30.67191 1.000 51.70883 473 HIS A O 1
ATOM 6296 N N . VAL A 1 477 ? 4.13120 14.62776 29.00915 1.000 58.11223 474 VAL A N 1
ATOM 6297 C CA . VAL A 1 477 ? 3.24633 15.31969 28.02798 1.000 57.13580 474 VAL A CA 1
ATOM 6298 C C . VAL A 1 477 ? 2.04139 14.38864 27.81083 1.000 57.29898 474 VAL A C 1
ATOM 6299 O O . VAL A 1 477 ? 2.27848 13.20764 27.48491 1.000 59.79401 474 VAL A O 1
ATOM 6312 N N . HIS A 1 478 ? 0.80436 14.88261 27.92161 1.000 53.88278 475 HIS A N 1
ATOM 6313 C CA . HIS A 1 478 ? -0.39160 14.05456 27.80346 1.000 55.16714 475 HIS A CA 1
ATOM 6314 C C . HIS A 1 478 ? -1.50350 14.78750 27.06325 1.000 57.55690 475 HIS A C 1
ATOM 6315 O O . HIS A 1 478 ? -1.66756 16.00050 27.21018 1.000 56.70680 475 HIS A O 1
ATOM 6329 N N . ASP A 1 479 ? -2.25035 14.02544 26.25817 1.000 64.52616 476 ASP A N 1
ATOM 6330 C CA . ASP A 1 479 ? -3.49527 14.46537 25.62095 1.000 69.11881 476 ASP A CA 1
ATOM 6331 C C . ASP A 1 479 ? -3.28614 15.56034 24.57894 1.000 75.55380 476 ASP A C 1
ATOM 6332 O O . ASP A 1 479 ? -4.19912 16.35030 24.31976 1.000 78.48046 476 ASP A O 1
ATOM 6336 N N . VAL A 1 480 ? -2.11004 15.60935 23.95412 1.000 75.64065 477 VAL A N 1
ATOM 6337 C CA . VAL A 1 480 ? -1.83691 16.61431 22.92712 1.000 74.15100 477 VAL A CA 1
ATOM 6338 C C . VAL A 1 480 ? -0.92172 16.03330 21.86029 1.000 67.54757 477 VAL A C 1
ATOM 6339 O O . VAL A 1 480 ? 0.10125 15.42034 22.16848 1.000 66.98698 477 VAL A O 1
ATOM 6352 N N . GLN A 1 481 ? -1.29653 16.22023 20.60423 0.750 64.49457 478 GLN A N 1
ATOM 6353 C CA . GLN A 1 481 ? -0.39335 15.96722 19.49738 1.000 67.25017 478 GLN A CA 1
ATOM 6354 C C . GLN A 1 481 ? 0.83760 16.83126 19.62954 1.000 76.70130 478 GLN A C 1
ATOM 6355 O O . GLN A 1 481 ? 0.73353 18.05326 19.80347 1.000 83.35210 478 GLN A O 1
ATOM 6359 N N . ILE A 1 482 ? 2.01863 16.20230 19.54975 1.000 80.09645 479 ILE A N 1
ATOM 6360 C CA . ILE A 1 482 ? 3.28760 16.92334 19.61692 1.000 82.37040 479 ILE A CA 1
ATOM 6361 C C . ILE A 1 482 ? 3.85381 17.12030 18.21200 1.000 84.22589 479 ILE A C 1
ATOM 6362 O O . ILE A 1 482 ? 3.79598 16.22326 17.36903 1.000 85.77871 479 ILE A O 1
ATOM 6378 N N . THR A 1 483 ? 4.37682 18.31630 17.96303 1.000 83.47053 480 THR A N 1
ATOM 6379 C CA . THR A 1 483 ? 4.80501 18.71426 16.61808 1.000 80.81232 480 THR A CA 1
ATOM 6380 C C . THR A 1 483 ? 6.31405 18.61930 16.41932 1.000 79.30425 480 THR A C 1
ATOM 6381 O O . THR A 1 483 ? 7.08789 18.85936 17.34543 1.000 78.47783 480 THR A O 1
ATOM 6385 N N . MET B 1 4 ? 73.16677 44.44590 42.89007 1.000 79.76219 1 MET B N 1
ATOM 6386 C CA . MET B 1 4 ? 71.99475 45.34389 43.09402 1.000 73.82201 1 MET B CA 1
ATOM 6387 C C . M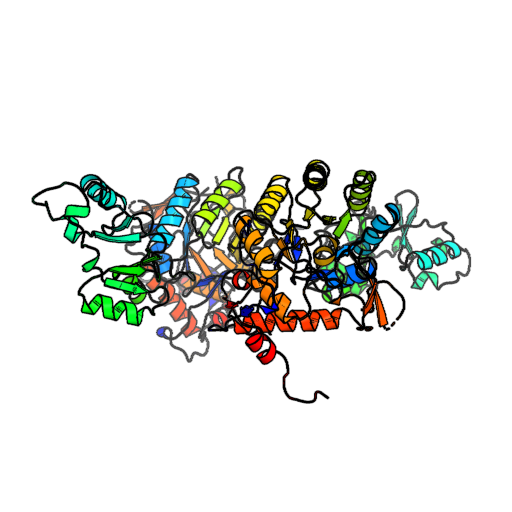ET B 1 4 ? 71.28882 45.07102 44.42208 1.000 65.54996 1 MET B C 1
ATOM 6388 O O . MET B 1 4 ? 71.10886 43.91606 44.80822 1.000 70.31633 1 MET B O 1
ATOM 6392 N N . LEU B 1 5 ? 70.90082 46.13809 45.12098 1.000 52.86686 2 LEU B N 1
ATOM 6393 C CA . LEU B 1 5 ? 70.03987 46.01320 46.29303 1.000 46.59243 2 LEU B CA 1
ATOM 6394 C C . LEU B 1 5 ? 68.61886 45.74410 45.81212 1.000 37.92297 2 LEU B C 1
ATOM 6395 O O . LEU B 1 5 ? 68.01681 46.58501 45.13806 1.000 37.46765 2 LEU B O 1
ATOM 6411 N N . ARG B 1 6 ? 68.07891 44.57913 46.15828 1.000 33.63035 3 ARG B N 1
ATOM 6412 C CA . ARG B 1 6 ? 66.87989 44.06503 45.49939 1.000 31.02740 3 ARG B CA 1
ATOM 6413 C C . ARG B 1 6 ? 65.64291 44.51208 46.25739 1.000 31.82487 3 ARG B C 1
ATOM 6414 O O . ARG B 1 6 ? 65.11197 43.78916 47.10449 1.000 32.16175 3 ARG B O 1
ATOM 6435 N N . ILE B 1 7 ? 65.14087 45.69903 45.91828 1.000 31.66169 4 ILE B N 1
ATOM 6436 C CA . ILE B 1 7 ? 63.96588 46.27307 46.56527 1.000 30.98793 4 ILE B CA 1
ATOM 6437 C C . ILE B 1 7 ? 62.77184 46.17993 45.62333 1.000 33.87775 4 ILE B C 1
ATOM 6438 O O . ILE B 1 7 ? 62.79778 46.73381 44.51827 1.000 35.07526 4 ILE B O 1
ATOM 6454 N N . SER B 1 8 ? 61.71288 45.51296 46.08745 1.000 33.60140 5 SER B N 1
ATOM 6455 C CA . SER B 1 8 ? 60.53285 45.27283 45.26453 1.000 39.54158 5 SER B CA 1
ATOM 6456 C C . SER B 1 8 ? 59.64081 46.50380 45.17643 1.000 39.92058 5 SER B C 1
ATOM 6457 O O . SER B 1 8 ? 59.21776 46.89567 44.08440 1.000 42.92094 5 SER B O 1
ATOM 6465 N N . GLN B 1 9 ? 59.36685 47.14392 46.30637 1.000 37.54924 6 GLN B N 1
ATOM 6466 C CA . GLN B 1 9 ? 58.49682 48.30790 46.31028 1.000 33.83827 6 GLN B CA 1
ATOM 6467 C C . GLN B 1 9 ? 58.69685 49.06705 47.61019 1.000 33.56192 6 GLN B C 1
ATOM 6468 O O . GLN B 1 9 ? 59.32391 48.57617 48.55221 1.000 32.48547 6 GLN B O 1
ATOM 6482 N N . GLU B 1 10 ? 58.14582 50.27504 47.64808 1.000 28.72976 7 GLU B N 1
ATOM 6483 C CA . GLU B 1 10 ? 57.85986 50.93217 48.91502 1.000 29.21929 7 GLU B CA 1
ATOM 6484 C C . GLU B 1 10 ? 56.50390 50.43719 49.41713 1.000 28.91662 7 GLU B C 1
ATOM 6485 O O . GLU B 1 10 ? 55.53886 50.36408 48.65118 1.000 31.95909 7 GLU B O 1
ATOM 6497 N N . ALA B 1 11 ? 56.44296 50.05633 50.68717 1.000 20.20242 8 ALA B N 1
ATOM 6498 C CA . ALA B 1 11 ? 55.24800 49.47636 51.28429 1.000 22.54481 8 ALA B CA 1
ATOM 6499 C C . ALA B 1 11 ? 54.78503 50.36848 52.42321 1.000 22.37900 8 ALA B C 1
ATOM 6500 O O . ALA B 1 11 ? 55.60705 50.88558 53.18812 1.000 22.38163 8 ALA B O 1
ATOM 6507 N N . LEU B 1 12 ? 53.47503 50.52946 52.54125 1.000 20.81039 9 LEU B N 1
ATOM 6508 C CA . LEU B 1 12 ? 52.87004 51.48254 53.45217 1.000 21.56048 9 LEU B CA 1
ATOM 6509 C C . LEU B 1 12 ? 52.08511 50.76764 54.53928 1.000 18.09954 9 LEU B C 1
ATOM 6510 O O . LEU B 1 12 ? 51.54213 49.67761 54.32643 1.000 18.53906 9 LEU B O 1
ATOM 6526 N N . THR B 1 13 ? 52.02214 51.40277 55.70522 1.000 18.38115 10 THR B N 1
ATOM 6527 C CA . THR B 1 13 ? 51.21420 50.93087 56.82130 1.000 21.80261 10 THR B CA 1
ATOM 6528 C C . THR B 1 13 ? 50.12819 51.95888 57.14024 1.000 19.47602 10 THR B C 1
ATOM 6529 O O . THR B 1 13 ? 50.00814 52.99680 56.48413 1.000 20.12873 10 THR B O 1
ATOM 6540 N N . PHE B 1 14 ? 49.32924 51.65797 58.17231 1.000 16.63357 11 PHE B N 1
ATOM 6541 C CA . PHE B 1 14 ? 48.14623 52.46697 58.45527 1.000 19.46286 11 PHE B CA 1
ATOM 6542 C C . PHE B 1 14 ? 48.49721 53.93901 58.66309 1.000 18.99438 11 PHE B C 1
ATOM 6543 O O . PHE B 1 14 ? 47.80016 54.82593 58.15202 1.000 17.14153 11 PHE B O 1
ATOM 6560 N N . ASP B 1 15 ? 49.57123 54.22912 59.40801 1.000 18.30219 12 ASP B N 1
ATOM 6561 C CA . ASP B 1 15 ? 49.89121 55.61716 59.74784 1.000 18.52591 12 ASP B CA 1
ATOM 6562 C C . ASP B 1 15 ? 50.46814 56.40905 58.57873 1.000 17.47052 12 ASP B C 1
ATOM 6563 O O . ASP B 1 15 ? 50.72411 57.61307 58.73459 1.000 21.90526 12 ASP B O 1
ATOM 6572 N N . ASP B 1 16 ? 50.67510 55.76693 57.42679 1.000 17.26523 13 ASP B N 1
ATOM 6573 C CA . ASP B 1 16 ? 51.15504 56.42481 56.22370 1.000 18.54959 13 ASP B CA 1
ATOM 6574 C C . ASP B 1 16 ? 50.04398 57.03168 55.37968 1.000 16.09930 13 ASP B C 1
ATOM 6575 O O . ASP B 1 16 ? 50.34892 57.76259 54.42758 1.000 17.33366 13 ASP B O 1
ATOM 6584 N N . VAL B 1 17 ? 48.78100 56.73268 55.67177 1.000 17.62580 14 VAL B N 1
ATOM 6585 C CA . VAL B 1 17 ? 47.67696 57.14156 54.81577 1.000 19.35758 14 VAL B CA 1
ATOM 6586 C C . VAL B 1 17 ? 46.49498 57.61262 55.65077 1.000 16.69147 14 VAL B C 1
ATOM 6587 O O . VAL B 1 17 ? 46.32504 57.23975 56.81382 1.000 18.72067 14 VAL B O 1
ATOM 6600 N N . LEU B 1 18 ? 45.66993 58.43953 55.02071 1.000 16.59409 15 LEU B N 1
ATOM 6601 C CA . LEU B 1 18 ? 44.38694 58.87056 55.55972 1.000 18.29430 15 LEU B CA 1
ATOM 6602 C C . LEU B 1 18 ? 43.35590 58.77941 54.44878 1.000 18.36799 15 LEU B C 1
ATOM 6603 O O . LEU B 1 18 ? 43.67984 58.93828 53.26974 1.000 19.45496 15 LEU B O 1
ATOM 6619 N N . LEU B 1 19 ? 42.10892 58.51442 54.83086 1.000 17.13627 16 LEU B N 1
ATOM 6620 C CA . LEU B 1 19 ? 41.00988 58.47628 53.87791 1.000 17.96005 16 LEU B CA 1
ATOM 6621 C C . LEU B 1 19 ? 40.55083 59.88423 53.51577 1.000 19.07597 16 LEU B C 1
ATOM 6622 O O . LEU B 1 19 ? 40.42384 60.76032 54.37768 1.000 20.87356 16 LEU B O 1
ATOM 6638 N N . ILE B 1 20 ? 40.27077 60.09808 52.23576 1.000 18.50222 17 ILE B N 1
ATOM 6639 C CA . ILE B 1 20 ? 39.81071 61.40202 51.75564 1.000 21.21833 17 ILE B CA 1
ATOM 6640 C C . ILE B 1 20 ? 38.29272 61.48699 51.87770 1.000 23.52914 17 ILE B C 1
ATOM 6641 O O . ILE B 1 20 ? 37.58272 60.58092 51.40983 1.000 23.19752 17 ILE B O 1
ATOM 6657 N N . PRO B 1 21 ? 37.75071 62.53804 52.48660 1.000 19.28389 18 PRO B N 1
ATOM 6658 C CA . PRO B 1 21 ? 36.28971 62.69401 52.51265 1.000 18.76278 18 PRO B CA 1
ATOM 6659 C C . PRO B 1 21 ? 35.73365 62.81584 51.10166 1.000 23.31332 18 PRO B C 1
ATOM 6660 O O . PRO B 1 21 ? 36.37659 63.37076 50.20857 1.000 21.66576 18 PRO B O 1
ATOM 6671 N N . GLY B 1 22 ? 34.52965 62.28179 50.90677 1.000 18.66013 19 GLY B N 1
ATOM 6672 C CA . GLY B 1 22 ? 33.85559 62.38163 49.62879 1.000 23.87655 19 GLY B CA 1
ATOM 6673 C C . GLY B 1 22 ? 32.38759 62.70761 49.81182 1.000 23.01855 19 GLY B C 1
ATOM 6674 O O . GLY B 1 22 ? 31.84264 62.63472 50.92085 1.000 22.95275 19 GLY B O 1
ATOM 6678 N N . TYR B 1 23 ? 31.74654 63.05747 48.69980 1.000 23.43702 20 TYR B N 1
ATOM 6679 C CA . TYR B 1 23 ? 30.33153 63.39244 48.75783 1.000 24.39240 20 TYR B CA 1
ATOM 6680 C C . TYR B 1 23 ? 29.54059 62.24949 49.37199 1.000 24.76876 20 TYR B C 1
ATOM 6681 O O . TYR B 1 23 ? 29.68460 61.08945 48.97211 1.000 25.81625 20 TYR B O 1
ATOM 6699 N N . SER B 1 24 ? 28.68762 62.57657 50.33399 1.000 21.64470 21 SER B N 1
ATOM 6700 C CA . SER B 1 24 ? 27.98268 61.56664 51.10113 1.000 26.40843 21 SER B CA 1
ATOM 6701 C C . SER B 1 24 ? 26.50667 61.90361 51.18816 1.000 27.05324 21 SER B C 1
ATOM 6702 O O . SER B 1 24 ? 26.13766 63.03963 51.50905 1.000 25.94522 21 SER B O 1
ATOM 6710 N N . GLU B 1 25 ? 25.66369 60.90456 50.91331 1.000 24.86877 22 GLU B N 1
ATOM 6711 C CA . GLU B 1 25 ? 24.22769 61.00354 51.10736 1.000 33.01448 22 GLU B CA 1
ATOM 6712 C C . GLU B 1 25 ? 23.69476 60.03964 52.14949 1.000 38.54936 22 GLU B C 1
ATOM 6713 O O . GLU B 1 25 ? 22.50178 60.09965 52.47253 1.000 34.84102 22 GLU B O 1
ATOM 6725 N N . VAL B 1 26 ? 24.51581 59.12972 52.65555 1.000 34.22252 23 VAL B N 1
ATOM 6726 C CA . VAL B 1 26 ? 24.05788 58.10381 53.58269 1.000 36.94390 23 VAL B CA 1
ATOM 6727 C C . VAL B 1 26 ? 24.73593 58.34398 54.92263 1.000 34.59362 23 VAL B C 1
ATOM 6728 O O . VAL B 1 26 ? 25.96493 58.46702 54.99156 1.000 36.17802 23 VAL B O 1
ATOM 6741 N N . LEU B 1 27 ? 23.93797 58.38407 55.97466 1.000 29.64829 24 LEU B N 1
ATOM 6742 C CA . LEU B 1 27 ? 24.43602 58.66223 57.30761 1.000 31.14058 24 LEU B CA 1
ATOM 6743 C C . LEU B 1 27 ? 25.07008 57.41832 57.92072 1.000 32.36177 24 LEU B C 1
ATOM 6744 O O . LEU B 1 27 ? 24.69810 56.28927 57.57786 1.000 29.51933 24 LEU B O 1
ATOM 6760 N N . PRO B 1 28 ? 26.02812 57.60744 58.83066 1.000 32.58812 25 PRO B N 1
ATOM 6761 C CA . PRO B 1 28 ? 26.67018 56.44653 59.46776 1.000 32.04332 25 PRO B CA 1
ATOM 6762 C C . PRO B 1 28 ? 25.69923 55.41156 60.00391 1.000 30.60104 25 PRO B C 1
ATOM 6763 O O . PRO B 1 28 ? 25.92525 54.21055 59.81804 1.000 23.77127 25 PRO B O 1
ATOM 6774 N N . LYS B 1 29 ? 24.62824 55.83861 60.67191 1.000 33.40401 26 LYS B N 1
ATOM 6775 C CA . LYS B 1 29 ? 23.69829 54.88665 61.26006 1.000 36.07538 26 LYS B CA 1
ATOM 6776 C C . LYS B 1 29 ? 22.99127 54.04752 60.20818 1.000 32.01173 26 LYS B C 1
ATOM 6777 O O . LYS B 1 29 ? 22.41431 53.01054 60.54632 1.000 31.68011 26 LYS B O 1
ATOM 6796 N N . ASP B 1 30 ? 23.02220 54.46638 58.94513 1.000 32.13543 27 ASP B N 1
ATOM 6797 C CA . ASP B 1 30 ? 22.25018 53.80724 57.90024 1.000 32.96711 27 ASP B CA 1
ATOM 6798 C C . ASP B 1 30 ? 23.09016 52.94016 56.97130 1.000 29.01664 27 ASP B C 1
ATOM 6799 O O . ASP B 1 30 ? 22.52114 52.23805 56.12940 1.000 28.88767 27 ASP B O 1
ATOM 6808 N N . VAL B 1 31 ? 24.41716 52.97121 57.07724 1.000 24.42135 28 VAL B N 1
ATOM 6809 C CA . VAL B 1 31 ? 25.21814 52.15313 56.16530 1.000 24.88193 28 VAL B CA 1
ATOM 6810 C C . VAL B 1 31 ? 25.09520 50.68216 56.53946 1.000 27.52172 28 VAL B C 1
ATOM 6811 O O . VAL B 1 31 ? 24.72426 50.31528 57.65952 1.000 27.88492 28 VAL B O 1
ATOM 6824 N N . SER B 1 32 ? 25.45318 49.82407 55.58954 1.000 27.72701 29 SER B N 1
ATOM 6825 C CA . SER B 1 32 ? 25.45022 48.37909 55.78470 1.000 25.33198 29 SER B CA 1
ATOM 6826 C C . SER B 1 32 ? 26.86125 47.88416 56.05870 1.000 23.10803 29 SER B C 1
ATOM 6827 O O . SER B 1 32 ? 27.80021 48.22510 55.33062 1.000 21.10253 29 SER B O 1
ATOM 6835 N N . LEU B 1 33 ? 27.00532 47.04827 57.08578 1.000 20.67880 30 LEU B N 1
ATOM 6836 C CA . LEU B 1 33 ? 28.29635 46.48635 57.44779 1.000 22.85274 30 LEU B CA 1
ATOM 6837 C C . LEU B 1 33 ? 28.44937 45.01831 57.07295 1.000 23.66600 30 LEU B C 1
ATOM 6838 O O . LEU B 1 33 ? 29.48240 44.42137 57.39697 1.000 23.24226 30 LEU B O 1
ATOM 6854 N N . LYS B 1 34 ? 27.47135 44.43421 56.38405 1.000 22.71851 31 LYS B N 1
ATOM 6855 C CA . LYS B 1 34 ? 27.52038 43.01317 56.04721 1.000 25.92942 31 LYS B CA 1
ATOM 6856 C C . LYS B 1 34 ? 28.68434 42.70510 55.10619 1.000 22.96328 31 LYS B C 1
ATOM 6857 O O . LYS B 1 34 ? 29.00128 43.47801 54.19809 1.000 23.83180 31 LYS B O 1
ATOM 6876 N N . THR B 1 35 ? 29.31938 41.56214 55.32929 1.000 19.95239 32 THR B N 1
ATOM 6877 C CA . THR B 1 35 ? 30.46636 41.16408 54.52128 1.000 22.92380 32 THR B CA 1
ATOM 6878 C C . THR B 1 35 ? 30.53840 39.63708 54.51845 1.000 24.47399 32 THR B C 1
ATOM 6879 O O . THR B 1 35 ? 29.56743 38.95410 54.86757 1.000 22.00264 32 THR B O 1
ATOM 6890 N N . ARG B 1 36 ? 31.68339 39.10007 54.10046 1.000 23.84233 33 ARG B N 1
ATOM 6891 C CA . ARG B 1 36 ? 31.93043 37.66507 54.08261 1.000 27.93493 33 ARG B CA 1
ATOM 6892 C C . ARG B 1 36 ? 33.21747 37.35819 54.83359 1.000 23.23700 33 ARG B C 1
ATOM 6893 O O . ARG B 1 36 ? 34.20644 38.08620 54.71346 1.000 23.43702 33 ARG B O 1
ATOM 6914 N N . LEU B 1 37 ? 33.20253 36.26727 55.60371 1.000 18.33378 34 LEU B N 1
ATOM 6915 C CA . LEU B 1 37 ? 34.43757 35.73536 56.15771 1.000 19.79185 34 LEU B CA 1
ATOM 6916 C C . LEU B 1 37 ? 35.12555 34.82327 55.15779 1.000 23.26858 34 LEU B C 1
ATOM 6917 O O . LEU B 1 37 ? 36.35154 34.87429 54.99973 1.000 19.38653 34 LEU B O 1
ATOM 6933 N N . THR B 1 38 ? 34.34054 33.98618 54.48891 1.000 22.05264 35 THR B N 1
ATOM 6934 C CA . THR B 1 38 ? 34.82953 32.99708 53.54300 1.000 21.64996 35 THR B CA 1
ATOM 6935 C C . THR B 1 38 ? 33.85448 32.95193 52.37905 1.000 23.28174 35 THR B C 1
ATOM 6936 O O . THR B 1 38 ? 32.82146 33.62590 52.38602 1.000 25.34251 35 THR B O 1
ATOM 6947 N N . ARG B 1 39 ? 34.17045 32.12783 51.37713 1.000 21.10516 36 ARG B N 1
ATOM 6948 C CA . ARG B 1 39 ? 33.24241 31.92768 50.26819 1.000 24.97931 36 ARG B CA 1
ATOM 6949 C C . ARG B 1 39 ? 31.83544 31.63170 50.77128 1.000 26.21367 36 ARG B C 1
ATOM 6950 O O . ARG B 1 39 ? 30.85240 32.17262 50.25426 1.000 29.35878 36 ARG B O 1
ATOM 6971 N N . GLY B 1 40 ? 31.72251 30.77481 51.78038 1.000 26.01365 37 GLY B N 1
ATOM 6972 C CA . GLY B 1 40 ? 30.44754 30.29083 52.25749 1.000 25.71098 37 GLY B CA 1
ATOM 6973 C C . GLY B 1 40 ? 29.90958 30.86296 53.54645 1.000 26.77163 37 GLY B C 1
ATOM 6974 O O . GLY B 1 40 ? 28.80161 30.49197 53.93054 1.000 29.88253 37 GLY B O 1
ATOM 6978 N N . ILE B 1 41 ? 30.63759 31.73005 54.23732 1.000 23.84760 38 ILE B N 1
ATOM 6979 C CA . ILE B 1 41 ? 30.17863 32.27418 55.51128 1.000 20.72617 38 ILE B CA 1
ATOM 6980 C C . ILE B 1 41 ? 30.06359 33.78517 55.40712 1.000 25.45305 38 ILE B C 1
ATOM 6981 O O . ILE B 1 41 ? 31.04455 34.47216 55.08500 1.000 24.27923 38 ILE B O 1
ATOM 6997 N N . GLU B 1 42 ? 28.87759 34.29717 55.71811 1.000 23.94234 39 GLU B N 1
ATOM 6998 C CA . GLU B 1 42 ? 28.61555 35.72417 55.78697 1.000 23.83707 39 GLU B CA 1
ATOM 6999 C C . GLU B 1 42 ? 28.69860 36.22033 57.22391 1.000 30.82475 39 GLU B C 1
ATOM 7000 O O . GLU B 1 42 ? 28.41466 35.48743 58.17500 1.000 32.24334 39 GLU B O 1
ATOM 7012 N N . LEU B 1 43 ? 29.08758 37.48336 57.36975 1.000 25.77941 40 LEU B N 1
ATOM 7013 C CA . LEU B 1 43 ? 29.13861 38.15050 58.66168 1.000 24.02656 40 LEU B CA 1
ATOM 7014 C C . LEU B 1 43 ? 28.36858 39.46047 58.57356 1.000 25.01879 40 LEU B C 1
ATOM 7015 O O . LEU B 1 43 ? 28.42051 40.16336 57.55748 1.000 25.15302 40 LEU B O 1
ATOM 7031 N N . ASN B 1 44 ? 27.63861 39.78457 59.63256 1.000 22.43690 41 ASN B N 1
ATOM 7032 C CA . ASN B 1 44 ? 26.92058 41.05056 59.66145 1.000 21.08148 41 ASN B CA 1
ATOM 7033 C C . ASN B 1 44 ? 27.80257 42.21663 60.08828 1.000 23.46071 41 ASN B C 1
ATOM 7034 O O . ASN B 1 44 ? 27.43653 43.36859 59.83117 1.000 22.37637 41 ASN B O 1
ATOM 7045 N N . ILE B 1 45 ? 28.93761 41.95073 60.72926 1.000 19.83396 42 ILE B N 1
ATOM 7046 C CA . ILE B 1 45 ? 29.95759 42.97778 60.92411 1.000 18.86542 42 ILE B CA 1
ATOM 7047 C C . ILE B 1 45 ? 31.32259 42.40477 60.56011 1.000 19.75500 42 ILE B C 1
ATOM 7048 O O . ILE B 1 45 ? 31.53762 41.18879 60.67924 1.000 19.22336 42 ILE B O 1
ATOM 7064 N N . PRO B 1 46 ? 32.26955 43.22775 60.12298 1.000 22.18687 43 PRO B N 1
ATOM 7065 C CA . PRO B 1 46 ? 33.55954 42.70172 59.61098 1.000 18.94174 43 PRO B CA 1
ATOM 7066 C C . PRO B 1 46 ? 34.61459 42.48687 60.69696 1.000 18.06269 43 PRO B C 1
ATOM 7067 O O . PRO B 1 46 ? 35.73957 43.00089 60.62485 1.000 19.78921 43 PRO B O 1
ATOM 7078 N N . LEU B 1 47 ? 34.26965 41.69297 61.70406 1.000 16.05456 44 LEU B N 1
ATOM 7079 C CA . LEU B 1 47 ? 35.13871 41.52112 62.85504 1.000 18.55749 44 LEU B CA 1
ATOM 7080 C C . LEU B 1 47 ? 35.34676 40.05217 63.18520 1.000 20.56826 44 LEU B C 1
ATOM 7081 O O . LEU B 1 47 ? 34.37779 39.29715 63.28432 1.000 19.41285 44 LEU B O 1
ATOM 7097 N N . VAL B 1 48 ? 36.60178 39.68222 63.42218 1.000 18.79962 45 VAL B N 1
ATOM 7098 C CA . VAL B 1 48 ? 37.00483 38.33328 63.79832 1.000 18.94701 45 VAL B CA 1
ATOM 7099 C C . VAL B 1 48 ? 37.94688 38.43443 64.99026 1.000 20.90251 45 VAL B C 1
ATOM 7100 O O . VAL B 1 48 ? 38.85486 39.27146 64.99713 1.000 19.42075 45 VAL B O 1
ATOM 7113 N N . SER B 1 49 ? 37.74895 37.58154 65.99437 1.000 19.50760 46 SER B N 1
ATOM 7114 C CA . SER B 1 49 ? 38.66800 37.55269 67.12933 1.000 20.27348 46 SER B CA 1
ATOM 7115 C C . SER B 1 49 ? 39.76901 36.51969 66.88840 1.000 21.20781 46 SER B C 1
ATOM 7116 O O . SER B 1 49 ? 39.53102 35.45462 66.29752 1.000 22.21056 46 SER B O 1
ATOM 7124 N N . ALA B 1 50 ? 40.97802 36.85577 67.33731 1.000 21.47626 47 ALA B N 1
ATOM 7125 C CA . ALA B 1 50 ? 42.18103 36.10377 67.00034 1.000 20.82355 47 ALA B CA 1
ATOM 7126 C C . ALA B 1 50 ? 42.25010 34.79585 67.78348 1.000 19.34179 47 ALA B C 1
ATOM 7127 O O . ALA B 1 50 ? 41.66415 34.65496 68.86152 1.000 21.64207 47 ALA B O 1
ATOM 7134 N N . ALA B 1 51 ? 42.96210 33.82881 67.21456 1.000 19.29705 48 ALA B N 1
ATOM 7135 C CA . ALA B 1 51 ? 43.10316 32.49788 67.80470 1.000 18.46800 48 ALA B CA 1
ATOM 7136 C C . ALA B 1 51 ? 44.28620 32.48302 68.76865 1.000 22.39216 48 ALA B C 1
ATOM 7137 O O . ALA B 1 51 ? 45.32121 31.85602 68.54067 1.000 24.26344 48 ALA B O 1
ATOM 7144 N N . MET B 1 52 ? 44.11123 33.20013 69.87558 1.000 18.97596 49 MET B N 1
ATOM 7145 C CA . MET B 1 52 ? 45.13827 33.37227 70.88751 1.000 24.19764 49 MET B CA 1
ATOM 7146 C C . MET B 1 52 ? 44.56334 32.93541 72.22359 1.000 23.37122 49 MET B C 1
ATOM 7147 O O . MET B 1 52 ? 43.36334 33.08840 72.47262 1.000 21.71313 49 MET B O 1
ATOM 7161 N N . ASP B 1 53 ? 45.41539 32.34352 73.06461 1.000 26.94797 50 ASP B N 1
ATOM 7162 C CA . ASP B 1 53 ? 44.95146 31.78065 74.32270 1.000 28.49026 50 ASP B CA 1
ATOM 7163 C C . ASP B 1 53 ? 44.64448 32.84476 75.36759 1.000 27.33222 50 ASP B C 1
ATOM 7164 O O . ASP B 1 53 ? 44.15453 32.50086 76.44865 1.000 28.68765 50 ASP B O 1
ATOM 7173 N N . THR B 1 54 ? 44.88443 34.11673 75.06644 1.000 23.60020 51 THR B N 1
ATOM 7174 C CA . THR B 1 54 ? 44.42444 35.21681 75.90034 1.000 24.52662 51 THR B CA 1
ATOM 7175 C C . THR B 1 54 ? 43.25539 35.94971 75.26031 1.000 26.59793 51 THR B C 1
ATOM 7176 O O . THR B 1 54 ? 42.84439 37.00575 75.75721 1.000 28.20075 51 THR B O 1
ATOM 7187 N N . VAL B 1 55 ? 42.70536 35.41757 74.16739 1.000 20.90251 52 VAL B N 1
ATOM 7188 C CA . VAL B 1 55 ? 41.65531 36.13247 73.46036 1.000 23.49492 52 VAL B CA 1
ATOM 7189 C C . VAL B 1 55 ? 40.41432 35.27241 73.25451 1.000 25.08722 52 VAL B C 1
ATOM 7190 O O . VAL B 1 55 ? 39.32633 35.65543 73.70451 1.000 21.82893 52 VAL B O 1
ATOM 7203 N N . THR B 1 56 ? 40.52232 34.14834 72.52863 1.000 19.19704 53 THR B N 1
ATOM 7204 C CA . THR B 1 56 ? 39.31932 33.43126 72.10076 1.000 20.78144 53 THR B CA 1
ATOM 7205 C C . THR B 1 56 ? 39.27238 31.98631 72.59892 1.000 22.46848 53 THR B C 1
ATOM 7206 O O . THR B 1 56 ? 40.00438 31.11627 72.10098 1.000 24.78455 53 THR B O 1
ATOM 7217 N N . GLU B 1 57 ? 38.38143 31.73939 73.55699 1.000 21.57101 54 GLU B N 1
ATOM 7218 C CA . GLU B 1 57 ? 37.81947 30.42941 73.85116 1.000 24.19237 54 GLU B CA 1
ATOM 7219 C C . GLU B 1 57 ? 36.30546 30.52335 73.69021 1.000 26.13471 54 GLU B C 1
ATOM 7220 O O . GLU B 1 57 ? 35.80241 31.46127 73.06313 1.000 21.37098 54 GLU B O 1
ATOM 7232 N N . ALA B 1 58 ? 35.56251 29.56140 74.23435 1.000 24.60032 55 ALA B N 1
ATOM 7233 C CA . ALA B 1 58 ? 34.14050 29.49132 73.92442 1.000 21.71839 55 ALA B CA 1
ATOM 7234 C C . ALA B 1 58 ? 33.41049 30.76335 74.34231 1.000 26.22156 55 ALA B C 1
ATOM 7235 O O . ALA B 1 58 ? 32.56944 31.28225 73.59829 1.000 22.44480 55 ALA B O 1
ATOM 7242 N N . ARG B 1 59 ? 33.71452 31.28749 75.52824 1.000 22.55534 56 ARG B N 1
ATOM 7243 C CA . ARG B 1 59 ? 32.92652 32.40153 76.05115 1.000 26.71373 56 ARG B CA 1
ATOM 7244 C C . ARG B 1 59 ? 32.98845 33.60843 75.12501 1.000 25.90047 56 ARG B C 1
ATOM 7245 O O . ARG B 1 59 ? 31.95942 34.22837 74.82299 1.000 26.60582 56 ARG B O 1
ATOM 7266 N N . LEU B 1 60 ? 34.18942 33.97241 74.67692 1.000 22.09475 57 LEU B N 1
ATOM 7267 C CA . LEU B 1 60 ? 34.30835 35.12831 73.79579 1.000 20.78144 57 LEU B CA 1
ATOM 7268 C C . LEU B 1 60 ? 33.82130 34.81415 72.38784 1.000 17.81529 57 LEU B C 1
ATOM 7269 O O . LEU B 1 60 ? 33.26324 35.69606 71.72177 1.000 21.32098 57 LEU B O 1
ATOM 7285 N N . ALA B 1 61 ? 34.00031 33.56910 71.92597 1.000 20.36560 58 ALA B N 1
ATOM 7286 C CA . ALA B 1 61 ? 33.50526 33.19894 70.60104 1.000 22.70535 58 ALA B CA 1
ATOM 7287 C C . ALA B 1 61 ? 31.98625 33.29389 70.53309 1.000 24.62927 58 ALA B C 1
ATOM 7288 O O . ALA B 1 61 ? 31.42620 33.66876 69.49607 1.000 21.09990 58 ALA B O 1
ATOM 7295 N N . ILE B 1 62 ? 31.29631 32.94800 71.62316 1.000 22.82642 59 ILE B N 1
ATOM 7296 C CA . ILE B 1 62 ? 29.84531 33.12496 71.66620 1.000 24.91351 59 ILE B CA 1
ATOM 7297 C C . ILE B 1 62 ? 29.49626 34.59994 71.51405 1.000 24.55031 59 ILE B C 1
ATOM 7298 O O . ILE B 1 62 ? 28.63422 34.97583 70.71305 1.000 21.63417 59 ILE B O 1
ATOM 7314 N N . ALA B 1 63 ? 30.17327 35.45704 72.28093 1.000 22.68956 60 ALA B N 1
ATOM 7315 C CA . ALA B 1 63 ? 29.89424 36.88803 72.24378 1.000 24.61874 60 ALA B CA 1
ATOM 7316 C C . ALA B 1 63 ? 30.15716 37.46488 70.85671 1.000 23.97656 60 ALA B C 1
ATOM 7317 O O . ALA B 1 63 ? 29.35912 38.26280 70.34965 1.000 23.28963 60 ALA B O 1
ATOM 7324 N N . MET B 1 64 ? 31.25514 37.05384 70.21671 1.000 23.38701 61 MET B N 1
ATOM 7325 C CA . MET B 1 64 ? 31.57707 37.59870 68.89963 1.000 23.45808 61 MET B CA 1
ATOM 7326 C C . MET B 1 64 ? 30.50304 37.22856 67.88872 1.000 20.72091 61 MET B C 1
ATOM 7327 O O . MET B 1 64 ? 30.08498 38.06546 67.07764 1.000 21.38941 61 MET B O 1
ATOM 7341 N N . ALA B 1 65 ? 30.03807 35.98055 67.93388 1.000 20.86829 62 ALA B N 1
ATOM 7342 C CA . ALA B 1 65 ? 28.98004 35.54643 67.02897 1.000 24.29765 62 ALA B CA 1
ATOM 7343 C C . ALA B 1 65 ? 27.68904 36.31142 67.29394 1.000 22.07896 62 ALA B C 1
ATOM 7344 O O . ALA B 1 65 ? 26.98599 36.70430 66.35493 1.000 21.94474 62 ALA B O 1
ATOM 7351 N N . GLN B 1 66 ? 27.35909 36.53856 68.56793 1.000 23.97656 63 GLN B N 1
ATOM 7352 C CA . GLN B 1 66 ? 26.14908 37.28756 68.89990 1.000 26.97955 63 GLN B CA 1
ATOM 7353 C C . GLN B 1 66 ? 26.20102 38.70850 68.35274 1.000 25.48463 63 GLN B C 1
ATOM 7354 O O . GLN B 1 66 ? 25.15799 39.27944 68.01472 1.000 26.67688 63 GLN B O 1
ATOM 7368 N N . GLU B 1 67 ? 27.39700 39.29552 68.25863 1.000 21.46836 64 GLU B N 1
ATOM 7369 C CA . GLU B 1 67 ? 27.56394 40.63747 67.72347 1.000 20.88671 64 GLU B CA 1
ATOM 7370 C C . GLU B 1 67 ? 27.50588 40.68630 66.20347 1.000 22.99749 64 GLU B C 1
ATOM 7371 O O . GLU B 1 67 ? 27.48482 41.78523 65.63335 1.000 24.13184 64 GLU B O 1
ATOM 7383 N N . GLY B 1 68 ? 27.50988 39.54322 65.53359 1.000 21.83156 65 GLY B N 1
ATOM 7384 C CA . GLY B 1 68 ? 27.52081 39.50906 64.09060 1.000 24.13447 65 GLY B CA 1
ATOM 7385 C C . GLY B 1 68 ? 28.87080 39.22303 63.47757 1.000 25.38462 65 GLY B C 1
ATOM 7386 O O . GLY B 1 68 ? 29.00174 39.29990 62.25055 1.000 20.38402 65 GLY B O 1
ATOM 7390 N N . GLY B 1 69 ? 29.87984 38.93015 64.29456 1.000 21.32624 66 GLY B N 1
ATOM 7391 C CA . GLY B 1 69 ? 31.19483 38.55313 63.82154 1.000 22.08949 66 GLY B CA 1
ATOM 7392 C C . GLY B 1 69 ? 31.44388 37.08216 64.07969 1.000 21.99474 66 GLY B C 1
ATOM 7393 O O . GLY B 1 69 ? 30.51289 36.27113 63.98382 1.000 22.38689 66 GLY B O 1
ATOM 7397 N N . ILE B 1 70 ? 32.67790 36.71823 64.42468 1.000 19.86817 67 ILE B N 1
ATOM 7398 C CA . ILE B 1 70 ? 33.00595 35.32427 64.69882 1.000 21.25518 67 ILE B CA 1
ATOM 7399 C C . ILE B 1 70 ? 34.30498 35.26939 65.48377 1.000 17.57316 67 ILE B C 1
ATOM 7400 O O . ILE B 1 70 ? 35.12996 36.18341 65.41663 1.000 21.70787 67 ILE B O 1
ATOM 7416 N N . GLY B 1 71 ? 34.46805 34.19848 66.25188 1.000 18.92069 68 GLY B N 1
ATOM 7417 C CA . GLY B 1 71 ? 35.70408 33.93859 66.95586 1.000 21.03673 68 GLY B CA 1
ATOM 7418 C C . GLY B 1 71 ? 36.37709 32.67655 66.45297 1.000 21.75261 68 GLY B C 1
ATOM 7419 O O . GLY B 1 71 ? 35.71010 31.70650 66.07111 1.000 20.90514 68 GLY B O 1
ATOM 7423 N N . ILE B 1 72 ? 37.71109 32.68359 66.47291 1.000 19.25231 69 ILE B N 1
ATOM 7424 C CA . ILE B 1 72 ? 38.51611 31.51157 66.12601 1.000 21.53153 69 ILE B CA 1
ATOM 7425 C C . ILE B 1 72 ? 39.15618 30.98073 67.40804 1.000 24.49767 69 ILE B C 1
ATOM 7426 O O . ILE B 1 72 ? 40.04219 31.62582 67.98793 1.000 20.37350 69 ILE B O 1
ATOM 7442 N N . ILE B 1 73 ? 38.72123 29.79677 67.85219 1.000 21.00515 70 ILE B N 1
ATOM 7443 C CA . ILE B 1 73 ? 39.24330 29.22692 69.09423 1.000 23.01592 70 ILE B CA 1
ATOM 7444 C C . ILE B 1 73 ? 40.69130 28.80594 68.88721 1.000 21.76577 70 ILE B C 1
ATOM 7445 O O . ILE B 1 73 ? 41.02827 28.14384 67.89727 1.000 20.13136 70 ILE B O 1
ATOM 7461 N N . HIS B 1 74 ? 41.54633 29.15706 69.84513 1.000 23.46071 71 HIS B N 1
ATOM 7462 C CA . HIS B 1 74 ? 42.97533 28.92309 69.72610 1.000 22.78694 71 HIS B CA 1
ATOM 7463 C C . HIS B 1 74 ? 43.30138 27.43712 69.89625 1.000 22.08686 71 HIS B C 1
ATOM 7464 O O . HIS B 1 74 ? 42.50242 26.64115 70.39537 1.000 21.93158 71 HIS B O 1
ATOM 7478 N N . LYS B 1 75 ? 44.51137 27.06410 69.49224 1.000 19.97871 72 LYS B N 1
ATOM 7479 C CA . LYS B 1 75 ? 44.88641 25.65911 69.44738 1.000 25.36620 72 LYS B CA 1
ATOM 7480 C C . LYS B 1 75 ? 45.90546 25.28325 70.50837 1.000 30.46944 72 LYS B C 1
ATOM 7481 O O . LYS B 1 75 ? 46.41949 24.15626 70.48348 1.000 29.45353 72 LYS B O 1
ATOM 7500 N N . ASN B 1 76 ? 46.39847 26.19936 71.34425 1.000 25.91890 73 ASN B N 1
ATOM 7501 C CA . ASN B 1 76 ? 47.34353 25.87150 72.44925 1.000 26.79795 73 ASN B CA 1
ATOM 7502 C C . ASN B 1 76 ? 46.59460 25.16861 73.59036 1.000 28.44025 73 ASN B C 1
ATOM 7503 O O . ASN B 1 76 ? 46.49763 25.75173 74.68430 1.000 30.88002 73 ASN B O 1
ATOM 7514 N N . MET B 1 77 ? 46.00862 24.01056 73.30251 1.000 28.44025 74 MET B N 1
ATOM 7515 C CA . MET B 1 77 ? 45.27068 23.14165 74.25964 1.000 29.23245 74 MET B CA 1
ATOM 7516 C C . MET B 1 77 ? 45.07169 21.77857 73.58780 1.000 32.22755 74 MET B C 1
ATOM 7517 O O . MET B 1 77 ? 45.23963 21.69844 72.35080 1.000 30.36154 74 MET B O 1
ATOM 7531 N N . GLY B 1 78 ? 44.74075 20.69364 74.33893 1.000 32.20386 75 GLY B N 1
ATOM 7532 C CA . GLY B 1 78 ? 44.49176 19.33158 73.82910 1.000 31.39061 75 GLY B CA 1
ATOM 7533 C C . GLY B 1 78 ? 43.34872 19.31444 72.83015 1.000 27.11641 75 GLY B C 1
ATOM 7534 O O . GLY B 1 78 ? 42.42570 20.13943 72.96810 1.000 26.91375 75 GLY B O 1
ATOM 7538 N N . ILE B 1 79 ? 43.37070 18.35834 71.90125 1.000 28.54816 76 ILE B N 1
ATOM 7539 C CA . ILE B 1 79 ? 42.34966 18.20019 70.82531 1.000 28.67975 76 ILE B CA 1
ATOM 7540 C C . ILE B 1 79 ? 40.94869 18.10323 71.44538 1.000 33.00922 76 ILE B C 1
ATOM 7541 O O . ILE B 1 79 ? 40.04665 18.79915 70.94535 1.000 27.12167 76 ILE B O 1
ATOM 7557 N N . GLU B 1 80 ? 40.77575 17.30234 72.50248 1.000 29.38773 77 GLU B N 1
ATOM 7558 C CA . GLU B 1 80 ? 39.46879 17.08638 73.16856 1.000 31.09320 77 GLU B CA 1
ATOM 7559 C C . GLU B 1 80 ? 38.99678 18.42043 73.75043 1.000 28.15338 77 GLU B C 1
ATOM 7560 O O . GLU B 1 80 ? 37.84976 18.78337 73.48444 1.000 28.95874 77 GLU B O 1
ATOM 7564 N N . GLN B 1 81 ? 39.88879 19.17852 74.39031 1.000 25.88995 78 GLN B N 1
ATOM 7565 C CA . GLN B 1 81 ? 39.53078 20.48158 75.01118 1.000 28.09811 78 GLN B CA 1
ATOM 7566 C C . GLN B 1 81 ? 39.08171 21.46445 73.92409 1.000 26.18735 78 GLN B C 1
ATOM 7567 O O . GLN B 1 81 ? 38.03870 22.10545 74.12507 1.000 25.42410 78 GLN B O 1
ATOM 7581 N N . GLN B 1 82 ? 39.78866 21.52434 72.79006 1.000 27.52435 79 GLN B N 1
ATOM 7582 C CA . GLN B 1 82 ? 39.45359 22.46421 71.68597 1.000 26.79269 79 GLN B CA 1
ATOM 7583 C C . GLN B 1 82 ? 38.09357 22.07411 71.10007 1.000 25.90837 79 GLN B C 1
ATOM 7584 O O . GLN B 1 82 ? 37.26254 22.97607 70.86200 1.000 26.13734 79 GLN B O 1
ATOM 7598 N N . ALA B 1 83 ? 37.86260 20.77009 70.92722 1.000 26.49265 80 ALA B N 1
ATOM 7599 C CA . ALA B 1 83 ? 36.61059 20.20600 70.38234 1.000 29.13507 80 ALA B CA 1
ATOM 7600 C C . ALA B 1 83 ? 35.46962 20.58507 71.32535 1.000 29.36142 80 ALA B C 1
ATOM 7601 O O . ALA B 1 83 ? 34.42759 21.01999 70.83634 1.000 24.52662 80 ALA B O 1
ATOM 7608 N N . ALA B 1 84 ? 35.71468 20.48822 72.63335 1.000 26.55055 81 ALA B N 1
ATOM 7609 C CA . ALA B 1 84 ? 34.75272 20.79532 73.71536 1.000 28.02178 81 ALA B CA 1
ATOM 7610 C C . ALA B 1 84 ? 34.41168 22.28430 73.66020 1.000 26.99797 81 ALA B C 1
ATOM 7611 O O . ALA B 1 84 ? 33.22767 22.61128 73.75522 1.000 27.22958 81 ALA B O 1
ATOM 7618 N N . GLU B 1 85 ? 35.41264 23.13830 73.43807 1.000 25.30040 82 GLU B N 1
ATOM 7619 C CA . GLU B 1 85 ? 35.20960 24.60529 73.34091 1.000 25.71361 82 GLU B CA 1
ATOM 7620 C C . GLU B 1 85 ? 34.32154 24.88213 72.12592 1.000 24.38977 82 GLU B C 1
ATOM 7621 O O . GLU B 1 85 ? 33.35253 25.64712 72.27388 1.000 24.95299 82 GLU B O 1
ATOM 7633 N N . VAL B 1 86 ? 34.59451 24.22101 70.99698 1.000 23.75022 83 VAL B N 1
ATOM 7634 C CA . VAL B 1 86 ? 33.80345 24.39385 69.74400 1.000 20.51299 83 VAL B CA 1
ATOM 7635 C C . VAL B 1 86 ? 32.35947 23.96385 70.02611 1.000 25.65571 83 VAL B C 1
ATOM 7636 O O . VAL B 1 86 ? 31.43444 24.69578 69.64107 1.000 27.33749 83 VAL B O 1
ATOM 7649 N N . ARG B 1 87 ? 32.19453 22.84292 70.73024 1.000 24.86614 84 ARG B N 1
ATOM 7650 C CA . ARG B 1 87 ? 30.88457 22.23692 71.07636 1.000 26.71110 84 ARG B CA 1
ATOM 7651 C C . ARG B 1 87 ? 30.09458 23.23000 71.93029 1.000 23.92392 84 ARG B C 1
ATOM 7652 O O . ARG B 1 87 ? 28.89456 23.40894 71.66932 1.000 29.70093 84 ARG B O 1
ATOM 7673 N N . LYS B 1 88 ? 30.76760 23.86412 72.89019 1.000 24.94246 85 LYS B N 1
ATOM 7674 C CA . LYS B 1 88 ? 30.17162 24.86621 73.80210 1.000 28.62185 85 LYS B CA 1
ATOM 7675 C C . LYS B 1 88 ? 29.49855 25.95410 72.96301 1.000 29.21666 85 LYS B C 1
ATOM 7676 O O . LYS B 1 88 ? 28.35355 26.31610 73.27902 1.000 25.24513 85 LYS B O 1
ATOM 7695 N N . VAL B 1 89 ? 30.16649 26.43300 71.90893 1.000 22.45532 86 VAL B N 1
ATOM 7696 C CA . VAL B 1 89 ? 29.61143 27.50589 71.09283 1.000 24.12131 86 VAL B CA 1
ATOM 7697 C C . VAL B 1 89 ? 28.42041 26.99477 70.29394 1.000 24.76086 86 VAL B C 1
ATOM 7698 O O . VAL B 1 89 ? 27.37139 27.64974 70.22092 1.000 27.11378 86 VAL B O 1
ATOM 7711 N N . LYS B 1 90 ? 28.56441 25.81771 69.68107 1.000 22.30531 87 LYS B N 1
ATOM 7712 C CA . LYS B 1 90 ? 27.50239 25.29159 68.83617 1.000 23.69758 87 LYS B CA 1
ATOM 7713 C C . LYS B 1 90 ? 26.25343 24.96465 69.64326 1.000 24.38713 87 LYS B C 1
ATOM 7714 O O . LYS B 1 90 ? 25.14041 25.03856 69.11630 1.000 27.87703 87 LYS B O 1
ATOM 7733 N N . LYS B 1 91 ? 26.41650 24.57679 70.90230 1.000 25.08195 88 LYS B N 1
ATOM 7734 C CA . LYS B 1 91 ? 25.29454 24.16285 71.73839 1.000 28.77713 88 LYS B CA 1
ATOM 7735 C C . LYS B 1 91 ? 24.69355 25.31992 72.52829 1.000 28.51395 88 LYS B C 1
ATOM 7736 O O . LYS B 1 91 ? 23.67158 25.13397 73.19435 1.000 30.33258 88 LYS B O 1
ATOM 7755 N N . HIS B 1 92 ? 25.27251 26.51893 72.43413 1.000 30.75632 89 HIS B N 1
ATOM 7756 C CA . HIS B 1 92 ? 24.79752 27.63701 73.24403 1.000 31.56694 89 HIS B CA 1
ATOM 7757 C C . HIS B 1 92 ? 23.33650 27.94694 72.96206 1.000 33.69615 89 HIS B C 1
ATOM 7758 O O . HIS B 1 92 ? 22.54853 28.18502 73.88607 1.000 33.40927 89 HIS B O 1
ATOM 7772 N N . GLU B 1 93 ? 22.96644 27.99679 71.68607 1.000 34.19884 90 GLU B N 1
ATOM 7773 C CA . GLU B 1 93 ? 21.57542 28.18371 71.30111 1.000 34.28832 90 GLU B CA 1
ATOM 7774 C C . GLU B 1 93 ? 21.31938 27.43356 70.00420 1.000 31.39324 90 GLU B C 1
ATOM 7775 O O . GLU B 1 93 ? 22.24437 26.98051 69.33421 1.000 29.56933 90 GLU B O 1
ATOM 7787 N N . THR B 1 94 ? 20.04137 27.30149 69.65227 1.000 32.25650 91 THR B N 1
ATOM 7788 C CA . THR B 1 94 ? 19.66234 26.59134 68.43837 1.000 31.80381 91 THR B CA 1
ATOM 7789 C C . THR B 1 94 ? 18.21631 26.92927 68.10839 1.000 33.32505 91 THR B C 1
ATOM 7790 O O . THR B 1 94 ? 17.45634 27.39834 68.96237 1.000 33.43296 91 THR B O 1
ATOM 7801 N N . ALA B 1 95 ? 17.84027 26.66212 66.85544 1.000 30.99845 92 ALA B N 1
ATOM 7802 C CA . ALA B 1 95 ? 16.43425 26.77604 66.47849 1.000 27.80860 92 ALA B CA 1
ATOM 7803 C C . ALA B 1 95 ? 15.61631 25.66909 67.12864 1.000 33.72510 92 ALA B C 1
ATOM 7804 O O . ALA B 1 95 ? 14.48432 25.89611 67.56667 1.000 34.25937 92 ALA B O 1
ATOM 7811 N N . ILE B 1 96 ? 16.17134 24.46411 67.19375 1.000 28.41920 93 ILE B N 1
ATOM 7812 C CA . ILE B 1 96 ? 15.52740 23.34017 67.85991 1.000 27.61647 93 ILE B CA 1
ATOM 7813 C C . ILE B 1 96 ? 16.60744 22.38325 68.34197 1.000 26.16103 93 ILE B C 1
ATOM 7814 O O . ILE B 1 96 ? 17.52142 22.03319 67.58896 1.000 28.29287 93 ILE B O 1
ATOM 7830 N N . VAL B 1 97 ? 16.50451 21.95839 69.59602 1.000 25.24776 94 VAL B N 1
ATOM 7831 C CA . VAL B 1 97 ? 17.39656 20.94047 70.13609 1.000 26.23209 94 VAL B CA 1
ATOM 7832 C C . VAL B 1 97 ? 16.94957 19.59240 69.58326 1.000 30.05097 94 VAL B C 1
ATOM 7833 O O . VAL B 1 97 ? 15.92960 19.04342 70.00336 1.000 27.74280 94 VAL B O 1
ATOM 7846 N N . ARG B 1 98 ? 17.72354 19.04531 68.64829 1.000 31.69327 95 ARG B N 1
ATOM 7847 C CA . ARG B 1 98 ? 17.35055 17.80523 67.98244 1.000 35.58058 95 ARG B CA 1
ATOM 7848 C C . ARG B 1 98 ? 17.80661 16.57333 68.74456 1.000 35.65691 95 ARG B C 1
ATOM 7849 O O . ARG B 1 98 ? 17.22763 15.49729 68.56770 1.000 41.09177 95 ARG B O 1
ATOM 7862 N N . ASP B 1 99 ? 18.81964 16.71145 69.59550 1.000 33.13292 96 ASP B N 1
ATOM 7863 C CA . ASP B 1 99 ? 19.36871 15.60355 70.36860 1.000 33.69088 96 ASP B CA 1
ATOM 7864 C C . ASP B 1 99 ? 19.34776 15.93471 71.85556 1.000 29.61671 96 ASP B C 1
ATOM 7865 O O . ASP B 1 99 ? 20.37679 15.86081 72.53352 1.000 31.48799 96 ASP B O 1
ATOM 7869 N N . PRO B 1 100 ? 18.17578 16.25374 72.39858 1.000 27.18747 97 PRO B N 1
ATOM 7870 C CA . PRO B 1 100 ? 18.12483 16.66790 73.80353 1.000 28.35603 97 PRO B CA 1
ATOM 7871 C C . PRO B 1 100 ? 18.51290 15.52401 74.72364 1.000 28.23496 97 PRO B C 1
ATOM 7872 O O . PRO B 1 100 ? 18.24092 14.34897 74.45478 1.000 27.95072 97 PRO B O 1
ATOM 7883 N N . VAL B 1 101 ? 19.17094 15.88015 75.82757 1.000 23.87918 98 VAL B N 1
ATOM 7884 C CA . VAL B 1 101 ? 19.45001 14.88727 76.85267 1.000 22.52639 98 VAL B CA 1
ATOM 7885 C C . VAL B 1 101 ? 18.12304 14.40330 77.41378 1.000 19.58656 98 VAL B C 1
ATOM 7886 O O . VAL B 1 101 ? 17.25304 15.20631 77.77573 1.000 25.16618 98 VAL B O 1
ATOM 7899 N N . THR B 1 102 ? 17.94708 13.08730 77.47394 1.000 22.50007 99 THR B N 1
ATOM 7900 C CA . THR B 1 102 ? 16.70512 12.50432 77.95706 1.000 20.72880 99 THR B CA 1
ATOM 7901 C C . THR B 1 102 ? 16.94119 11.65546 79.20314 1.000 24.33713 99 THR B C 1
ATOM 7902 O O . THR B 1 102 ? 18.06922 11.26853 79.51713 1.000 23.42386 99 THR B O 1
ATOM 7913 N N . VAL B 1 103 ? 15.84823 11.37751 79.92022 1.000 22.59745 100 VAL B N 1
ATOM 7914 C CA . VAL B 1 103 ? 15.82930 10.43064 81.03232 1.000 22.10002 100 VAL B CA 1
ATOM 7915 C C . VAL B 1 103 ? 14.68432 9.45058 80.77848 1.000 22.17634 100 VAL B C 1
ATOM 7916 O O . VAL B 1 103 ? 13.94827 9.56245 79.79650 1.000 21.67365 100 VAL B O 1
ATOM 7929 N N . THR B 1 104 ? 14.58638 8.43867 81.62860 1.000 22.25530 101 THR B N 1
ATOM 7930 C CA . THR B 1 104 ? 13.51540 7.45364 81.56875 1.000 23.56862 101 THR B CA 1
ATOM 7931 C C . THR B 1 104 ? 12.73246 7.47276 82.87179 1.000 24.30818 101 THR B C 1
ATOM 7932 O O . THR B 1 104 ? 13.18249 8.05288 83.86770 1.000 23.69495 101 THR B O 1
ATOM 7943 N N . PRO B 1 105 ? 11.52947 6.88973 82.88890 1.000 23.73706 102 PRO B N 1
ATOM 7944 C CA . PRO B 1 105 ? 10.73053 6.92885 84.12993 1.000 25.63992 102 PRO B CA 1
ATOM 7945 C C . PRO B 1 105 ? 11.44360 6.34700 85.33997 1.000 25.05564 102 PRO B C 1
ATOM 7946 O O . PRO B 1 105 ? 11.21963 6.82312 86.45892 1.000 22.38689 102 PRO B O 1
ATOM 7957 N N . SER B 1 106 ? 12.27661 5.32600 85.16204 1.000 23.50545 103 SER B N 1
ATOM 7958 C CA . SER B 1 106 ? 12.92868 4.68414 86.29709 1.000 23.67126 103 SER B CA 1
ATOM 7959 C C . SER B 1 106 ? 14.24768 5.34922 86.66995 1.000 26.16893 103 SER B C 1
ATOM 7960 O O . SER B 1 106 ? 14.91873 4.89034 87.60298 1.000 28.31918 103 SER B O 1
ATOM 7968 N N . THR B 1 107 ? 14.63662 6.40615 85.96482 1.000 24.38450 104 THR B N 1
ATOM 7969 C CA . THR B 1 107 ? 15.79362 7.19123 86.36768 1.000 28.10863 104 THR B CA 1
ATOM 7970 C C . THR B 1 107 ? 15.58866 7.75238 87.76963 1.000 31.37218 104 THR B C 1
ATOM 7971 O O . THR B 1 107 ? 14.51067 8.24939 88.11062 1.000 29.07454 104 THR B O 1
ATOM 7982 N N . LYS B 1 108 ? 16.63170 7.67849 88.58459 1.000 30.23257 105 LYS B N 1
ATOM 7983 C CA . LYS B 1 108 ? 16.53975 8.16064 89.95454 1.000 32.84078 105 LYS B CA 1
ATOM 7984 C C . LYS B 1 108 ? 16.59571 9.68065 89.97837 1.000 28.49552 105 LYS B C 1
ATOM 7985 O O . LYS B 1 108 ? 17.31766 10.30258 89.19127 1.000 30.10098 105 LYS B O 1
ATOM 8004 N N . ILE B 1 109 ? 15.81573 10.28573 90.87634 1.000 31.32744 106 ILE B N 1
ATOM 8005 C CA . ILE B 1 109 ? 15.81270 11.74174 90.97718 1.000 28.82188 106 ILE B CA 1
ATOM 8006 C C . ILE B 1 109 ? 17.21570 12.23681 91.29206 1.000 29.68777 106 ILE B C 1
ATOM 8007 O O . ILE B 1 109 ? 17.62665 13.31277 90.83293 1.000 30.98003 106 ILE B O 1
ATOM 8023 N N . ILE B 1 110 ? 17.98475 11.45391 92.05112 1.000 34.75154 107 ILE B N 1
ATOM 8024 C CA . ILE B 1 110 ? 19.31576 11.90199 92.44501 1.000 40.01532 107 ILE B CA 1
ATOM 8025 C C . ILE B 1 110 ? 20.19770 12.07188 91.21595 1.000 37.96771 107 ILE B C 1
ATOM 8026 O O . ILE B 1 110 ? 20.95667 13.04389 91.10681 1.000 39.35735 107 ILE B O 1
ATOM 8042 N N . GLU B 1 111 ? 20.08168 11.16177 90.24506 1.000 34.66205 108 GLU B N 1
ATOM 8043 C CA . GLU B 1 111 ? 20.81662 11.34265 88.99901 1.000 40.69962 108 GLU B CA 1
ATOM 8044 C C . GLU B 1 111 ? 20.38956 12.62856 88.30688 1.000 34.51993 108 GLU B C 1
ATOM 8045 O O . GLU B 1 111 ? 21.22352 13.39153 87.81176 1.000 38.20195 108 GLU B O 1
ATOM 8057 N N . LEU B 1 112 ? 19.08255 12.86852 88.23291 1.000 35.44109 109 LEU B N 1
ATOM 8058 C CA . LEU B 1 112 ? 18.60149 14.06343 87.55380 1.000 35.41477 109 LEU B CA 1
ATOM 8059 C C . LEU B 1 112 ? 19.17249 15.32252 88.18664 1.000 33.03028 109 LEU B C 1
ATOM 8060 O O . LEU B 1 112 ? 19.60143 16.24445 87.48052 1.000 32.66444 109 LEU B O 1
ATOM 8076 N N . LEU B 1 113 ? 19.18154 15.38366 89.51863 1.000 33.93038 110 LEU B N 1
ATOM 8077 C CA . LEU B 1 113 ? 19.75354 16.54475 90.19548 1.000 38.97309 110 LEU B CA 1
ATOM 8078 C C . LEU B 1 113 ? 21.22052 16.72875 89.82339 1.000 41.26284 110 LEU B C 1
ATOM 8079 O O . LEU B 1 113 ? 21.68248 17.85974 89.63825 1.000 39.35209 110 LEU B O 1
ATOM 8095 N N . GLN B 1 114 ? 21.97254 15.63176 89.72048 1.000 39.76793 111 GLN B N 1
ATOM 8096 C CA . GLN B 1 114 ? 23.36952 15.74275 89.30541 1.000 41.54972 111 GLN B CA 1
ATOM 8097 C C . GLN B 1 114 ? 23.46545 16.13759 87.83836 1.000 41.66552 111 GLN B C 1
ATOM 8098 O O . GLN B 1 114 ? 24.34941 16.91257 87.45424 1.000 39.49158 111 GLN B O 1
ATOM 8112 N N . MET B 1 115 ? 22.56643 15.61247 87.00446 1.000 40.22324 112 MET B N 1
ATOM 8113 C CA . MET B 1 115 ? 22.58036 15.97532 85.59142 1.000 40.12323 112 MET B CA 1
ATOM 8114 C C . MET B 1 115 ? 22.31731 17.46129 85.42226 1.000 35.39898 112 MET B C 1
ATOM 8115 O O . MET B 1 115 ? 23.01826 18.14123 84.66816 1.000 40.21798 112 MET B O 1
ATOM 8129 N N . ALA B 1 116 ? 21.34033 17.99035 86.16425 1.000 35.93062 113 ALA B N 1
ATOM 8130 C CA . ALA B 1 116 ? 21.04929 19.41733 86.10010 1.000 38.85992 113 ALA B CA 1
ATOM 8131 C C . ALA B 1 116 ? 22.26628 20.25341 86.46996 1.000 43.60786 113 ALA B C 1
ATOM 8132 O O . ALA B 1 116 ? 22.53723 21.28534 85.84183 1.000 44.17635 113 ALA B O 1
ATOM 8139 N N . ARG B 1 117 ? 23.00234 19.83354 87.49697 1.000 43.06306 114 ARG B N 1
ATOM 8140 C CA . ARG B 1 117 ? 24.18334 20.58461 87.90384 1.000 49.32960 114 ARG B CA 1
ATOM 8141 C C . ARG B 1 117 ? 25.25529 20.57952 86.82079 1.000 45.17910 114 ARG B C 1
ATOM 8142 O O . ARG B 1 117 ? 25.85925 21.62151 86.53565 1.000 49.55068 114 ARG B O 1
ATOM 8163 N N . GLU B 1 118 ? 25.50229 19.42446 86.19991 1.000 41.82870 115 GLU B N 1
ATOM 8164 C CA . GLU B 1 118 ? 26.60025 19.35338 85.24787 1.000 46.53453 115 GLU B CA 1
ATOM 8165 C C . GLU B 1 118 ? 26.23918 20.05523 83.94581 1.000 48.09787 115 GLU B C 1
ATOM 8166 O O . GLU B 1 118 ? 27.09514 20.69818 83.32470 1.000 45.02382 115 GLU B O 1
ATOM 8170 N N . TYR B 1 119 ? 24.97116 19.97115 83.52087 1.000 45.03435 116 TYR B N 1
ATOM 8171 C CA . TYR B 1 119 ? 24.59609 20.50700 82.21883 1.000 41.47339 116 TYR B CA 1
ATOM 8172 C C . TYR B 1 119 ? 24.26306 21.99299 82.26368 1.000 40.21272 116 TYR B C 1
ATOM 8173 O O . TYR B 1 119 ? 24.40199 22.68388 81.24659 1.000 41.68131 116 TYR B O 1
ATOM 8191 N N . GLY B 1 120 ? 23.79009 22.50610 83.39264 1.000 35.17527 117 GLY B N 1
ATOM 8192 C CA . GLY B 1 120 ? 23.37006 23.88810 83.45051 1.000 38.80728 117 GLY B CA 1
ATOM 8193 C C . GLY B 1 120 ? 21.93403 24.14202 83.03454 1.000 37.80190 117 GLY B C 1
ATOM 8194 O O . GLY B 1 120 ? 21.47501 25.29401 83.10243 1.000 36.49648 117 GLY B O 1
ATOM 8198 N N . PHE B 1 121 ? 21.21504 23.11295 82.60169 1.000 34.38570 118 PHE B N 1
ATOM 8199 C CA . PHE B 1 121 ? 19.78603 23.18889 82.36074 1.000 29.62460 118 PHE B CA 1
ATOM 8200 C C . PHE B 1 121 ? 19.13109 22.05796 83.13889 1.000 25.58465 118 PHE B C 1
ATOM 8201 O O . PHE B 1 121 ? 19.79814 21.10302 83.54997 1.000 28.50605 118 PHE B O 1
ATOM 8218 N N . SER B 1 122 ? 17.81810 22.17694 83.35194 1.000 22.69219 119 SER B N 1
ATOM 8219 C CA . SER B 1 122 ? 17.08716 21.21702 84.17407 1.000 27.05324 119 SER B CA 1
ATOM 8220 C C . SER B 1 122 ? 15.92314 20.55991 83.44520 1.000 25.69782 119 SER B C 1
ATOM 8221 O O . SER B 1 122 ? 15.14819 19.82696 84.07131 1.000 25.38462 119 SER B O 1
ATOM 8229 N N . GLY B 1 123 ? 15.78708 20.77776 82.13718 1.000 23.12909 120 GLY B N 1
ATOM 8230 C CA . GLY B 1 123 ? 14.68206 20.23465 81.37929 1.000 21.51837 120 GLY B CA 1
ATOM 8231 C C . GLY B 1 123 ? 15.08106 18.96957 80.64641 1.000 22.37374 120 GLY B C 1
ATOM 8232 O O . GLY B 1 123 ? 16.01503 18.97251 79.84337 1.000 26.07681 120 GLY B O 1
ATOM 8236 N N . PHE B 1 124 ? 14.37711 17.88659 80.94356 1.000 22.41058 121 PHE B N 1
ATOM 8237 C CA . PHE B 1 124 ? 14.66511 16.58953 80.34069 1.000 23.25542 121 PHE B CA 1
ATOM 8238 C C . PHE B 1 124 ? 13.39011 15.89445 79.89882 1.000 19.58393 121 PHE B C 1
ATOM 8239 O O . PHE B 1 124 ? 12.57116 15.50352 80.75990 1.000 18.67066 121 PHE B O 1
ATOM 8256 N N . PRO B 1 125 ? 13.18406 15.70230 78.59385 1.000 20.30770 122 PRO B N 1
ATOM 8257 C CA . PRO B 1 125 ? 12.11606 14.80422 78.15500 1.000 19.40759 122 PRO B CA 1
ATOM 8258 C C . PRO B 1 125 ? 12.32213 13.41629 78.74614 1.000 19.94713 122 PRO B C 1
ATOM 8259 O O . PRO B 1 125 ? 13.45315 12.96635 78.96315 1.000 19.85764 122 PRO B O 1
ATOM 8270 N N . VAL B 1 126 ? 11.21216 12.76030 79.05227 1.000 19.47602 123 VAL B N 1
ATOM 8271 C CA . VAL B 1 126 ? 11.20522 11.41336 79.61741 1.000 17.87056 123 VAL B CA 1
ATOM 8272 C C . VAL B 1 126 ? 10.72519 10.47023 78.52754 1.000 20.45772 123 VAL B C 1
ATOM 8273 O O . VAL B 1 126 ? 9.64116 10.66214 77.96457 1.000 20.05767 123 VAL B O 1
ATOM 8286 N N . VAL B 1 127 ? 11.53321 9.47321 78.20662 1.000 20.98409 124 VAL B N 1
ATOM 8287 C CA . VAL B 1 127 ? 11.25318 8.59108 77.08073 1.000 20.10767 124 VAL B CA 1
ATOM 8288 C C . VAL B 1 127 ? 11.31124 7.13113 77.50488 1.000 23.82917 124 VAL B C 1
ATOM 8289 O O . VAL B 1 127 ? 11.91229 6.78226 78.52790 1.000 23.28963 124 VAL B O 1
ATOM 8302 N N . GLU B 1 128 ? 10.59122 6.28303 76.75901 1.000 21.96842 125 GLU B N 1
ATOM 8303 C CA . GLU B 1 128 ? 10.74227 4.83604 76.85016 1.000 23.78443 125 GLU B CA 1
ATOM 8304 C C . GLU B 1 128 ? 10.99422 4.30089 75.44521 1.000 23.69231 125 GLU B C 1
ATOM 8305 O O . GLU B 1 128 ? 10.08818 4.29978 74.60425 1.000 22.85274 125 GLU B O 1
ATOM 8317 N N . GLN B 1 129 ? 12.21722 3.84590 75.18821 1.000 23.43176 126 GLN B N 1
ATOM 8318 C CA . GLN B 1 129 ? 12.61417 3.37576 73.86224 1.000 22.64219 126 GLN B CA 1
ATOM 8319 C C . GLN B 1 129 ? 12.17510 4.34563 72.75816 1.000 25.42936 126 GLN B C 1
ATOM 8320 O O . GLN B 1 129 ? 11.55407 3.96050 71.76522 1.000 26.24788 126 GLN B O 1
ATOM 8334 N N . GLY B 1 130 ? 12.50408 5.61265 72.94200 1.000 24.56874 127 GLY B N 1
ATOM 8335 C CA . GLY B 1 130 ? 12.23001 6.65054 71.96790 1.000 27.51119 127 GLY B CA 1
ATOM 8336 C C . GLY B 1 130 ? 10.84399 7.25751 72.03089 1.000 28.93505 127 GLY B C 1
ATOM 8337 O O . GLY B 1 130 ? 10.62794 8.33044 71.44478 1.000 27.92703 127 GLY B O 1
ATOM 8341 N N . GLU B 1 131 ? 9.93004 6.66557 72.79500 1.000 27.73490 128 GLU B N 1
ATOM 8342 C CA . GLU B 1 131 ? 8.55103 7.11454 72.86401 1.000 30.09571 128 GLU B CA 1
ATOM 8343 C C . GLU B 1 131 ? 8.45906 8.12167 73.99890 1.000 23.37122 128 GLU B C 1
ATOM 8344 O O . GLU B 1 131 ? 8.99611 7.88280 75.08290 1.000 20.46035 128 GLU B O 1
ATOM 8356 N N . LEU B 1 132 ? 7.79702 9.24962 73.74480 1.000 21.92631 129 LEU B N 1
ATOM 8357 C CA . LEU B 1 132 ? 7.66903 10.31273 74.73869 1.000 20.78407 129 LEU B CA 1
ATOM 8358 C C . LEU B 1 132 ? 6.61509 9.95982 75.77677 1.000 21.87104 129 LEU B C 1
ATOM 8359 O O . LEU B 1 132 ? 5.45908 9.68575 75.42586 1.000 22.18950 129 LEU B O 1
ATOM 8375 N N . VAL B 1 133 ? 7.01614 9.94297 77.05276 1.000 18.94438 130 VAL B N 1
ATOM 8376 C CA . VAL B 1 133 ? 6.12420 9.55106 78.13684 1.000 23.80022 130 VAL B CA 1
ATOM 8377 C C . VAL B 1 133 ? 6.05522 10.57319 79.26273 1.000 23.19752 130 VAL B C 1
ATOM 8378 O O . VAL B 1 133 ? 5.27227 10.38727 80.19579 1.000 24.05025 130 VAL B O 1
ATOM 8391 N N . GLY B 1 134 ? 6.83419 11.64620 79.21258 1.000 19.96292 131 GLY B N 1
ATOM 8392 C CA . GLY B 1 134 ? 6.72721 12.68331 80.22247 1.000 19.74184 131 GLY B CA 1
ATOM 8393 C C . GLY B 1 134 ? 7.74117 13.77931 79.99230 1.000 21.17886 131 GLY B C 1
ATOM 8394 O O . GLY B 1 134 ? 8.47413 13.78422 78.99727 1.000 21.02357 131 GLY B O 1
ATOM 8398 N N . ILE B 1 135 ? 7.75019 14.74241 80.91620 1.000 19.73921 132 ILE B N 1
ATOM 8399 C CA . ILE B 1 135 ? 8.80716 15.74945 80.96204 1.000 18.64697 132 ILE B CA 1
ATOM 8400 C C . ILE B 1 135 ? 9.04421 16.14661 82.41098 1.000 21.13674 132 ILE B C 1
ATOM 8401 O O . ILE B 1 135 ? 8.10825 16.21768 83.20902 1.000 20.37350 132 ILE B O 1
ATOM 8417 N N . VAL B 1 136 ? 10.30422 16.40168 82.74990 1.000 23.47650 133 VAL B N 1
ATOM 8418 C CA . VAL B 1 136 ? 10.68227 16.85784 84.07983 1.000 24.03709 133 VAL B CA 1
ATOM 8419 C C . VAL B 1 136 ? 11.57623 18.07985 83.91766 1.000 19.35495 133 VAL B C 1
ATOM 8420 O O . VAL B 1 136 ? 12.45019 18.11477 83.04362 1.000 22.71325 133 VAL B O 1
ATOM 8433 N N . THR B 1 137 ? 11.32724 19.10493 84.72956 1.000 20.23137 134 THR B N 1
ATOM 8434 C CA . THR B 1 137 ? 12.00220 20.38393 84.57939 1.000 23.42649 134 THR B CA 1
ATOM 8435 C C . THR B 1 137 ? 12.41824 20.90009 85.94931 1.000 23.22910 134 THR B C 1
ATOM 8436 O O . THR B 1 137 ? 12.14531 20.27820 86.97939 1.000 23.58177 134 THR B O 1
ATOM 8447 N N . GLY B 1 138 ? 13.08221 22.06011 85.94915 1.000 21.43941 135 GLY B N 1
ATOM 8448 C CA . GLY B 1 138 ? 13.60625 22.60926 87.19207 1.000 25.22408 135 GLY B CA 1
ATOM 8449 C C . GLY B 1 138 ? 12.55930 22.75135 88.28010 1.000 24.64769 135 GLY B C 1
ATOM 8450 O O . GLY B 1 138 ? 12.81336 22.44949 89.44312 1.000 26.53213 135 GLY B O 1
ATOM 8454 N N . ARG B 1 139 ? 11.37427 23.23228 87.92410 1.000 26.71899 136 ARG B N 1
ATOM 8455 C CA . ARG B 1 139 ? 10.34131 23.39837 88.94213 1.000 26.49265 136 ARG B CA 1
ATOM 8456 C C . ARG B 1 139 ? 9.89537 22.05442 89.50229 1.000 23.60546 136 ARG B C 1
ATOM 8457 O O . ARG B 1 139 ? 9.53842 21.96554 90.68332 1.000 25.46358 136 ARG B O 1
ATOM 8478 N N . ASP B 1 140 ? 9.86836 21.00933 88.67241 1.000 21.87104 137 ASP B N 1
ATOM 8479 C CA . ASP B 1 140 ? 9.54042 19.67337 89.16757 1.000 23.81338 137 ASP B CA 1
ATOM 8480 C C . ASP B 1 140 ? 10.59947 19.15451 90.13658 1.000 22.73430 137 ASP B C 1
ATOM 8481 O O . ASP B 1 140 ? 10.28353 18.39960 91.06268 1.000 22.87906 137 ASP B O 1
ATOM 8490 N N . LEU B 1 141 ? 11.86145 19.50252 89.91649 1.000 26.10839 138 LEU B N 1
ATOM 8491 C CA . LEU B 1 141 ? 12.91550 18.96764 90.77050 1.000 30.12466 138 LEU B CA 1
ATOM 8492 C C . LEU B 1 141 ? 12.91355 19.57179 92.16344 1.000 31.09847 138 LEU B C 1
ATOM 8493 O O . LEU B 1 141 ? 13.64860 19.08091 93.02646 1.000 34.56730 138 LEU B O 1
ATOM 8509 N N . ARG B 1 142 ? 12.09353 20.59680 92.41336 1.000 27.84808 139 ARG B N 1
ATOM 8510 C CA . ARG B 1 142 ? 11.93258 21.13095 93.76331 1.000 28.29813 139 ARG B CA 1
ATOM 8511 C C . ARG B 1 142 ? 11.00664 20.28602 94.61644 1.000 32.94869 139 ARG B C 1
ATOM 8512 O O . ARG B 1 142 ? 10.93368 20.50115 95.83142 1.000 34.04356 139 ARG B O 1
ATOM 8533 N N . VAL B 1 143 ? 10.28063 19.35693 94.01158 1.000 31.89330 140 VAL B N 1
ATOM 8534 C CA . VAL B 1 143 ? 9.28068 18.57398 94.71671 1.000 37.37027 140 VAL B CA 1
ATOM 8535 C C . VAL B 1 143 ? 9.97574 17.36507 95.32981 1.000 44.85011 140 VAL B C 1
ATOM 8536 O O . VAL B 1 143 ? 10.66673 16.61301 94.63186 1.000 41.69710 140 VAL B O 1
ATOM 8549 N N . LYS B 1 144 ? 9.78280 17.17221 96.63184 1.000 47.13723 141 LYS B N 1
ATOM 8550 C CA . LYS B 1 144 ? 10.17187 15.94129 97.30296 1.000 50.38499 141 LYS B CA 1
ATOM 8551 C C . LYS B 1 144 ? 8.92789 15.07527 97.38611 1.000 49.09010 141 LYS B C 1
ATOM 8552 O O . LYS B 1 144 ? 8.04292 15.35034 98.20912 1.000 52.46155 141 LYS B O 1
ATOM 8559 N N . PRO B 1 145 ? 8.79588 14.04317 96.55623 1.000 48.37422 142 PRO B N 1
ATOM 8560 C CA . PRO B 1 145 ? 7.51690 13.32413 96.47536 1.000 47.80836 142 PRO B CA 1
ATOM 8561 C C . PRO B 1 145 ? 7.17497 12.55326 97.74146 1.000 54.22229 142 PRO B C 1
ATOM 8562 O O . PRO B 1 145 ? 8.04302 12.13137 98.50847 1.000 49.27959 142 PRO B O 1
ATOM 8573 N N . ASN B 1 146 ? 5.86799 12.40425 97.96754 1.000 60.49673 143 ASN B N 1
ATOM 8574 C CA . ASN B 1 146 ? 5.38606 11.60137 99.08965 1.000 67.93183 143 ASN B CA 1
ATOM 8575 C C . ASN B 1 146 ? 5.98809 10.20038 99.07478 1.000 65.89737 143 ASN B C 1
ATOM 8576 O O . ASN B 1 146 ? 6.43415 9.68951 100.10881 1.000 63.57868 143 ASN B O 1
ATOM 8580 N N . ALA B 1 147 ? 5.98806 9.56325 97.90985 1.000 65.07886 144 ALA B N 1
ATOM 8581 C CA . ALA B 1 147 ? 6.48609 8.20625 97.75397 1.000 61.27577 144 ALA B CA 1
ATOM 8582 C C . ALA B 1 147 ? 7.27503 8.10612 96.45795 1.000 53.19585 144 ALA B C 1
ATOM 8583 O O . ALA B 1 147 ? 6.96197 8.77101 95.46789 1.000 45.68179 144 ALA B O 1
ATOM 8590 N N . GLY B 1 148 ? 8.29805 7.26315 96.47400 1.000 50.84820 145 GLY B N 1
ATOM 8591 C CA . GLY B 1 148 ? 9.09801 7.01604 95.29499 1.000 43.74735 145 GLY B CA 1
ATOM 8592 C C . GLY B 1 148 ? 10.30598 7.93106 95.20184 1.000 42.51299 145 GLY B C 1
ATOM 8593 O O . GLY B 1 148 ? 10.35798 9.01613 95.78672 1.000 42.26559 145 GLY B O 1
ATOM 8597 N N . ASP B 1 149 ? 11.29696 7.47700 94.42685 1.000 36.15170 146 ASP B N 1
ATOM 8598 C CA . ASP B 1 149 ? 12.53493 8.22802 94.26571 1.000 34.41202 146 ASP B CA 1
ATOM 8599 C C . ASP B 1 149 ? 12.97387 8.31987 92.81168 1.000 30.40628 146 ASP B C 1
ATOM 8600 O O . ASP B 1 149 ? 14.14185 8.62687 92.54260 1.000 32.23018 146 ASP B O 1
ATOM 8609 N N . THR B 1 150 ? 12.06583 8.10174 91.87074 1.000 27.80597 147 THR B N 1
ATOM 8610 C CA . THR B 1 150 ? 12.40877 8.16259 90.45872 1.000 30.36417 147 THR B CA 1
ATOM 8611 C C . THR B 1 150 ? 11.66371 9.29750 89.76363 1.000 26.63214 147 THR B C 1
ATOM 8612 O O . THR B 1 150 ? 10.75272 9.92553 90.31460 1.000 27.39802 147 THR B O 1
ATOM 8623 N N . VAL B 1 151 ? 12.08665 9.54437 88.51958 1.000 25.32409 148 VAL B N 1
ATOM 8624 C CA . VAL B 1 151 ? 11.51759 10.60826 87.69949 1.000 24.30555 148 VAL B CA 1
ATOM 8625 C C . VAL B 1 151 ? 10.00959 10.45921 87.58957 1.000 26.15840 148 VAL B C 1
ATOM 8626 O O . VAL B 1 151 ? 9.26856 11.45319 87.57149 1.000 23.07908 148 VAL B O 1
ATOM 8639 N N . ALA B 1 152 ? 9.52961 9.22019 87.50973 1.000 24.15290 149 ALA B N 1
ATOM 8640 C CA . ALA B 1 152 ? 8.09461 8.99414 87.37082 1.000 28.01389 149 ALA B CA 1
ATOM 8641 C C . ALA B 1 152 ? 7.29864 9.68424 88.46578 1.000 28.19022 149 ALA B C 1
ATOM 8642 O O . ALA B 1 152 ? 6.12563 10.02219 88.26679 1.000 25.22408 149 ALA B O 1
ATOM 8649 N N . ALA B 1 153 ? 7.91369 9.91538 89.62472 1.000 28.71660 150 ALA B N 1
ATOM 8650 C CA . ALA B 1 153 ? 7.17772 10.47249 90.74869 1.000 29.38773 150 ALA B CA 1
ATOM 8651 C C . ALA B 1 153 ? 7.02468 11.98448 90.67053 1.000 29.70093 150 ALA B C 1
ATOM 8652 O O . ALA B 1 153 ? 6.20070 12.54054 91.40551 1.000 29.86674 150 ALA B O 1
ATOM 8659 N N . ILE B 1 154 ? 7.79963 12.67140 89.82642 1.000 24.79771 151 ILE B N 1
ATOM 8660 C CA . ILE B 1 154 ? 7.75259 14.13440 89.82326 1.000 23.20805 151 ILE B CA 1
ATOM 8661 C C . ILE B 1 154 ? 7.57151 14.69224 88.41921 1.000 24.79245 151 ILE B C 1
ATOM 8662 O O . ILE B 1 154 ? 7.40547 15.90522 88.23908 1.000 24.25028 151 ILE B O 1
ATOM 8678 N N . MET B 1 155 ? 7.62549 13.82913 87.41630 1.000 21.93421 152 MET B N 1
ATOM 8679 C CA . MET B 1 155 ? 7.50342 14.31898 86.05425 1.000 23.95814 152 MET B CA 1
ATOM 8680 C C . MET B 1 155 ? 6.06440 14.73791 85.75627 1.000 20.91303 152 MET B C 1
ATOM 8681 O O . MET B 1 155 ? 5.10443 14.24495 86.35837 1.000 19.88659 152 MET B O 1
ATOM 8695 N N . THR B 1 156 ? 5.92133 15.63379 84.78218 1.000 22.20529 153 THR B N 1
ATOM 8696 C CA . THR B 1 156 ? 4.61230 15.87970 84.18921 1.000 21.55258 153 THR B CA 1
ATOM 8697 C C . THR B 1 156 ? 4.24329 14.67159 83.33136 1.000 25.11617 153 THR B C 1
ATOM 8698 O O . THR B 1 156 ? 5.04427 14.26052 82.48237 1.000 22.26056 153 THR B O 1
ATOM 8709 N N . PRO B 1 157 ? 3.09032 14.03959 83.55848 1.000 23.20805 154 PRO B N 1
ATOM 8710 C CA . PRO B 1 157 ? 2.79632 12.76150 82.89263 1.000 22.83695 154 PRO B CA 1
ATOM 8711 C C . PRO B 1 157 ? 2.33226 12.94433 81.45163 1.000 26.18472 154 PRO B C 1
ATOM 8712 O O . PRO B 1 157 ? 2.02621 14.04827 80.99552 1.000 21.62628 154 PRO B O 1
ATOM 8723 N N . LYS B 1 158 ? 2.26625 11.81325 80.74076 1.000 21.15780 155 LYS B N 1
ATOM 8724 C CA . LYS B 1 158 ? 1.96919 11.84009 79.30577 1.000 24.62137 155 LYS B CA 1
ATOM 8725 C C . LYS B 1 158 ? 0.67016 12.58002 79.00474 1.000 23.85549 155 LYS B C 1
ATOM 8726 O O . LYS B 1 158 ? 0.59410 13.34791 78.03966 1.000 22.93170 155 LYS B O 1
ATOM 8745 N N . ASP B 1 159 ? -0.36980 12.35908 79.81181 1.000 20.67880 156 ASP B N 1
ATOM 8746 C CA . ASP B 1 159 ? -1.67583 12.93502 79.52480 1.000 23.70547 156 ASP B CA 1
ATOM 8747 C C . ASP B 1 159 ? -1.67686 14.45703 79.62664 1.000 23.85023 156 ASP B C 1
ATOM 8748 O O . ASP B 1 159 ? -2.62490 15.08995 79.14561 1.000 22.28688 156 ASP B O 1
ATOM 8757 N N . LYS B 1 160 ? -0.66085 15.05812 80.24353 1.000 23.52650 157 LYS B N 1
ATOM 8758 C CA . LYS B 1 160 ? -0.59388 16.50514 80.37636 1.000 23.10803 157 LYS B CA 1
ATOM 8759 C C . LYS B 1 160 ? 0.42306 17.15006 79.44725 1.000 24.85035 157 LYS B C 1
ATOM 8760 O O . LYS B 1 160 ? 0.57803 18.36907 79.49211 1.000 23.92918 157 LYS B O 1
ATOM 8779 N N . LEU B 1 161 ? 1.10204 16.38299 78.60030 1.000 22.96854 158 LEU B N 1
ATOM 8780 C CA . LEU B 1 161 ? 2.14799 16.95692 77.76619 1.000 21.60259 158 LEU B CA 1
ATOM 8781 C C . LEU B 1 161 ? 1.57892 17.85078 76.67312 1.000 22.41321 158 LEU B C 1
ATOM 8782 O O . LEU B 1 161 ? 0.61690 17.49568 75.99120 1.000 21.69734 158 LEU B O 1
ATOM 8798 N N . VAL B 1 162 ? 2.20788 19.01278 76.49096 1.000 22.21056 159 VAL B N 1
ATOM 8799 C CA . VAL B 1 162 ? 1.92981 19.89865 75.36488 1.000 23.31069 159 VAL B CA 1
ATOM 8800 C C . VAL B 1 162 ? 2.99477 19.63556 74.30686 1.000 22.67903 159 VAL B C 1
ATOM 8801 O O . VAL B 1 162 ? 4.19478 19.65762 74.60081 1.000 22.60797 159 VAL B O 1
ATOM 8814 N N . THR B 1 163 ? 2.56073 19.32641 73.09191 1.000 23.52914 160 THR B N 1
ATOM 8815 C CA . THR B 1 163 ? 3.48369 18.90532 72.05092 1.000 19.60761 160 THR B CA 1
ATOM 8816 C C . THR B 1 163 ? 3.07862 19.53716 70.72887 1.000 25.30303 160 THR B C 1
ATOM 8817 O O . THR B 1 163 ? 1.95460 20.01212 70.56386 1.000 28.47973 160 THR B O 1
ATOM 8828 N N . ALA B 1 164 ? 4.01258 19.51508 69.78183 1.000 26.06365 161 ALA B N 1
ATOM 8829 C CA . ALA B 1 164 ? 3.76351 19.91293 68.40280 1.000 32.09859 161 ALA B CA 1
ATOM 8830 C C . ALA B 1 164 ? 4.37850 18.87184 67.47688 1.000 32.47758 161 ALA B C 1
ATOM 8831 O O . ALA B 1 164 ? 5.40353 18.25990 67.79691 1.000 27.67700 161 ALA B O 1
ATOM 8838 N N . ARG B 1 165 ? 3.74145 18.66770 66.33393 1.000 30.22204 162 ARG B N 1
ATOM 8839 C CA . ARG B 1 165 ? 4.24843 17.73560 65.33802 1.000 35.91483 162 ARG B CA 1
ATOM 8840 C C . ARG B 1 165 ? 5.43939 18.34455 64.61090 1.000 38.19932 162 ARG B C 1
ATOM 8841 O O . ARG B 1 165 ? 5.48534 19.55552 64.37376 1.000 40.32852 162 ARG B O 1
ATOM 8862 N N . GLU B 1 166 ? 6.42239 17.51453 64.21795 1.000 39.88110 163 GLU B N 1
ATOM 8863 C CA . GLU B 1 166 ? 7.62735 17.95348 63.46885 1.000 42.04978 163 GLU B CA 1
ATOM 8864 C C . GLU B 1 166 ? 7.17227 18.73133 62.22378 1.000 43.19465 163 GLU B C 1
ATOM 8865 O O . GLU B 1 166 ? 6.29925 18.20623 61.51088 1.000 46.32661 163 GLU B O 1
ATOM 8872 N N . GLY B 1 167 ? 7.71123 19.92931 61.96762 1.000 44.38690 164 GLY B N 1
ATOM 8873 C CA . GLY B 1 167 ? 7.36716 20.73217 60.77855 1.000 52.45103 164 GLY B CA 1
ATOM 8874 C C . GLY B 1 167 ? 6.47614 21.91819 61.10546 1.000 57.77798 164 GLY B C 1
ATOM 8875 O O . GLY B 1 167 ? 6.34808 22.80409 60.24136 1.000 62.40485 164 GLY B O 1
ATOM 8879 N N . THR B 1 168 ? 5.85519 21.92830 62.28948 1.000 52.32469 165 THR B N 1
ATOM 8880 C CA . THR B 1 168 ? 4.95918 23.01633 62.75240 1.000 47.76362 165 THR B CA 1
ATOM 8881 C C . THR B 1 168 ? 5.76215 24.32135 62.76522 1.000 47.23461 165 THR B C 1
ATOM 8882 O O . THR B 1 168 ? 6.89817 24.29644 63.27417 1.000 44.27899 165 THR B O 1
ATOM 8893 N N . PRO B 1 169 ? 5.22510 25.46128 62.27512 1.000 45.83971 166 PRO B N 1
ATOM 8894 C CA . PRO B 1 169 ? 5.96907 26.72230 62.27195 1.000 46.77403 166 PRO B CA 1
ATOM 8895 C C . PRO B 1 169 ? 6.24812 27.22647 63.69688 1.000 51.12718 166 PRO B C 1
ATOM 8896 O O . PRO B 1 169 ? 5.46816 26.95055 64.59094 1.000 54.20650 166 PRO B O 1
ATOM 8907 N N . LEU B 1 170 ? 7.33410 27.98551 63.85575 1.000 56.88050 167 LEU B N 1
ATOM 8908 C CA . LEU B 1 170 ? 7.82315 28.50967 65.15867 1.000 61.99954 167 LEU B CA 1
ATOM 8909 C C . LEU B 1 170 ? 6.77415 29.42771 65.79561 1.000 62.89175 167 LEU B C 1
ATOM 8910 O O . LEU B 1 170 ? 6.56721 29.29384 67.00564 1.000 66.56588 167 LEU B O 1
ATOM 8914 N N . GLU B 1 171 ? 6.09709 30.27161 65.01155 1.000 61.68634 168 GLU B N 1
ATOM 8915 C CA . GLU B 1 171 ? 5.06409 31.21664 65.52149 1.000 63.02071 168 GLU B CA 1
ATOM 8916 C C . GLU B 1 171 ? 3.93214 30.40068 66.15863 1.000 57.97800 168 GLU B C 1
ATOM 8917 O O . GLU B 1 171 ? 3.50318 30.74279 67.27661 1.000 53.30376 168 GLU B O 1
ATOM 8921 N N . GLU B 1 172 ? 3.50214 29.34559 65.46676 1.000 53.73802 169 GLU B N 1
ATOM 8922 C CA . GLU B 1 172 ? 2.45318 28.38561 65.90191 1.000 52.31680 169 GLU B CA 1
ATOM 8923 C C . GLU B 1 172 ? 2.93725 27.67577 67.16897 1.000 46.31608 169 GLU B C 1
ATOM 8924 O O . GLU B 1 172 ? 2.12630 27.52085 68.10202 1.000 45.49756 169 GLU B O 1
ATOM 8936 N N . MET B 1 173 ? 4.22027 27.30081 67.21596 1.000 43.53680 170 MET B N 1
ATOM 8937 C CA . MET B 1 173 ? 4.82834 26.62895 68.39701 1.000 42.07873 170 MET B CA 1
ATOM 8938 C C . MET B 1 173 ? 4.82636 27.59808 69.58490 1.000 40.78121 170 MET B C 1
ATOM 8939 O O . MET B 1 173 ? 4.51842 27.16020 70.70696 1.000 36.79125 170 MET B O 1
ATOM 8953 N N . LYS B 1 174 ? 5.10032 28.87806 69.31975 1.000 45.29490 171 LYS B N 1
ATOM 8954 C CA . LYS B 1 174 ? 5.18433 29.96318 70.33362 1.000 40.76805 171 LYS B CA 1
ATOM 8955 C C . LYS B 1 174 ? 3.80535 30.19721 70.95466 1.000 38.81781 171 LYS B C 1
ATOM 8956 O O . LYS B 1 174 ? 3.73241 30.26534 72.19365 1.000 38.59147 171 LYS B O 1
ATOM 8963 N N . ALA B 1 175 ? 2.75132 30.29409 70.13969 1.000 38.54146 172 ALA B N 1
ATOM 8964 C CA . ALA B 1 175 ? 1.40733 30.51911 70.65372 1.000 40.63119 172 ALA B CA 1
ATOM 8965 C C . ALA B 1 175 ? 1.01640 29.44121 71.65386 1.000 36.19908 172 ALA B C 1
ATOM 8966 O O . ALA B 1 175 ? 0.40544 29.73231 72.68885 1.000 36.91232 172 ALA B O 1
ATOM 8973 N N . LYS B 1 176 ? 1.36942 28.18619 71.36898 1.000 37.81769 173 LYS B N 1
ATOM 8974 C CA . LYS B 1 176 ? 0.99449 27.10128 72.26312 1.000 36.59123 173 LYS B CA 1
ATOM 8975 C C . LYS B 1 176 ? 1.83355 27.10844 73.53008 1.000 30.72474 173 LYS B C 1
ATOM 8976 O O . LYS B 1 176 ? 1.32860 26.76955 74.60514 1.000 31.52746 173 LYS B O 1
ATOM 8995 N N . LEU B 1 177 ? 3.10553 27.48746 73.42499 1.000 30.76948 174 LEU B N 1
ATOM 8996 C CA . LEU B 1 177 ? 3.91858 27.71262 74.61293 1.000 28.02178 174 LEU B CA 1
ATOM 8997 C C . LEU B 1 177 ? 3.26259 28.72970 75.53884 1.000 25.81889 174 LEU B C 1
ATOM 8998 O O . LEU B 1 177 ? 3.09165 28.47983 76.73788 1.000 27.56909 174 LEU B O 1
ATOM 9014 N N . TYR B 1 178 ? 2.90454 29.89763 74.99873 1.000 28.20601 175 TYR B N 1
ATOM 9015 C CA . TYR B 1 178 ? 2.39255 30.97271 75.84163 1.000 30.52471 175 TYR B CA 1
ATOM 9016 C C . TYR B 1 178 ? 1.03258 30.61874 76.42673 1.000 32.05121 175 TYR B C 1
ATOM 9017 O O . TYR B 1 178 ? 0.77762 30.86487 77.61171 1.000 31.03004 175 TYR B O 1
ATOM 9035 N N . GLU B 1 179 ? 0.14456 30.03863 75.61383 1.000 32.73024 176 GLU B N 1
ATOM 9036 C CA . GLU B 1 179 ? -1.18241 29.67265 76.09893 1.000 30.45628 176 GLU B CA 1
ATOM 9037 C C . GLU B 1 179 ? -1.10633 28.72278 77.29003 1.000 30.80633 176 GLU B C 1
ATOM 9038 O O . GLU B 1 179 ? -1.95630 28.78286 78.18606 1.000 31.22743 176 GLU B O 1
ATOM 9050 N N . ASN B 1 180 ? -0.12031 27.83281 77.31609 1.000 27.89282 177 ASN B N 1
ATOM 9051 C CA . ASN B 1 180 ? -0.01024 26.83693 78.37219 1.000 26.00575 177 ASN B CA 1
ATOM 9052 C C . ASN B 1 180 ? 0.91980 27.26408 79.49911 1.000 23.30016 177 ASN B C 1
ATOM 9053 O O . ASN B 1 180 ? 1.12186 26.48519 80.44118 1.000 25.53990 177 ASN B O 1
ATOM 9064 N N . ARG B 1 181 ? 1.45677 28.49009 79.43695 1.000 23.66863 178 ARG B N 1
ATOM 9065 C CA . ARG B 1 181 ? 2.33180 29.04822 80.47485 1.000 26.42948 178 ARG B CA 1
ATOM 9066 C C . ARG B 1 181 ? 3.54483 28.15128 80.73089 1.000 25.93732 178 ARG B C 1
ATOM 9067 O O . ARG B 1 181 ? 3.98088 27.97242 81.87389 1.000 25.77677 178 ARG B O 1
ATOM 9088 N N . ILE B 1 182 ? 4.12180 27.61818 79.65293 1.000 23.76338 179 ILE B N 1
ATOM 9089 C CA . ILE B 1 182 ? 5.28982 26.74822 79.71897 1.000 24.41609 179 ILE B CA 1
ATOM 9090 C C . ILE B 1 182 ? 6.38477 27.33715 78.83386 1.000 24.66085 179 ILE B C 1
ATOM 9091 O O . ILE B 1 182 ? 6.14371 28.22505 78.01577 1.000 26.01628 179 ILE B O 1
ATOM 9107 N N . GLU B 1 183 ? 7.61279 26.84020 79.01686 1.000 22.07370 180 GLU B N 1
ATOM 9108 C CA . GLU B 1 183 ? 8.76474 27.35915 78.28775 1.000 23.75548 180 GLU B CA 1
ATOM 9109 C C . GLU B 1 183 ? 9.50274 26.27408 77.51984 1.000 21.12359 180 GLU B C 1
ATOM 9110 O O . GLU B 1 183 ? 10.62571 26.50006 77.06477 1.000 24.75034 180 GLU B O 1
ATOM 9122 N N . LYS B 1 184 ? 8.87576 25.11505 77.33400 1.000 20.66037 181 LYS B N 1
ATOM 9123 C CA . LYS B 1 184 ? 9.44776 24.02198 76.56209 1.000 20.83934 181 LYS B CA 1
ATOM 9124 C C . LYS B 1 184 ? 8.35373 23.45585 75.67420 1.000 24.27396 181 LYS B C 1
ATOM 9125 O O . LYS B 1 184 ? 7.24476 23.19687 76.14628 1.000 25.74256 181 LYS B O 1
ATOM 9144 N N . MET B 1 185 ? 8.65968 23.26172 74.39721 1.000 25.20302 182 MET B N 1
ATOM 9145 C CA . MET B 1 185 ? 7.74766 22.60459 73.46933 1.000 26.07155 182 MET B CA 1
ATOM 9146 C C . MET B 1 185 ? 8.38668 21.28656 73.05644 1.000 26.63740 182 MET B C 1
ATOM 9147 O O . MET B 1 185 ? 9.50865 21.27153 72.53240 1.000 24.86877 182 MET B O 1
ATOM 9161 N N . LEU B 1 186 ? 7.68271 20.19057 73.30860 1.000 24.26080 183 LEU B N 1
ATOM 9162 C CA . LEU B 1 186 ? 8.10873 18.85654 72.90872 1.000 20.83408 183 LEU B CA 1
ATOM 9163 C C . LEU B 1 186 ? 7.64168 18.61037 71.48377 1.000 24.97931 183 LEU B C 1
ATOM 9164 O O . LEU B 1 186 ? 6.45966 18.78030 71.17480 1.000 26.42685 183 LEU B O 1
ATOM 9180 N N . VAL B 1 187 ? 8.57765 18.25029 70.61477 1.000 23.15541 184 VAL B N 1
ATOM 9181 C CA . VAL B 1 187 ? 8.29659 17.99513 69.20381 1.000 26.64793 184 VAL B CA 1
ATOM 9182 C C . VAL B 1 187 ? 8.27262 16.49111 68.98698 1.000 23.14225 184 VAL B C 1
ATOM 9183 O O . VAL B 1 187 ? 9.22266 15.79217 69.36302 1.000 24.46609 184 VAL B O 1
ATOM 9196 N N . VAL B 1 188 ? 7.19161 15.98801 68.38808 1.000 22.77642 185 VAL B N 1
ATOM 9197 C CA . VAL B 1 188 ? 6.97564 14.55799 68.22725 1.000 26.55318 185 VAL B CA 1
ATOM 9198 C C . VAL B 1 188 ? 6.56359 14.26282 66.79330 1.000 29.53775 185 VAL B C 1
ATOM 9199 O O . VAL B 1 188 ? 6.11953 15.14473 66.05122 1.000 30.83528 185 VAL B O 1
ATOM 9212 N N . ASP B 1 189 ? 6.70260 12.98978 66.41044 1.000 27.16905 186 ASP B N 1
ATOM 9213 C CA . ASP B 1 189 ? 6.22556 12.51863 65.12051 1.000 33.38032 186 ASP B CA 1
ATOM 9214 C C . ASP B 1 189 ? 4.83358 11.90261 65.28464 1.000 34.00934 186 ASP B C 1
ATOM 9215 O O . ASP B 1 189 ? 4.20763 11.99671 66.34665 1.000 29.86148 186 ASP B O 1
ATOM 9224 N N . GLU B 1 190 ? 4.34755 11.23548 64.23173 1.000 35.37529 187 GLU B N 1
ATOM 9225 C CA . GLU B 1 190 ? 2.96857 10.75544 64.24284 1.000 39.37051 187 GLU B CA 1
ATOM 9226 C C . GLU B 1 190 ? 2.73264 9.64555 65.26498 1.000 36.71756 187 GLU B C 1
ATOM 9227 O O . GLU B 1 190 ? 1.57666 9.39556 65.63006 1.000 38.29143 187 GLU B O 1
ATOM 9239 N N . ASN B 1 191 ? 3.78368 8.96663 65.72401 1.000 29.41668 188 ASN B N 1
ATOM 9240 C CA . ASN B 1 191 ? 3.64975 7.89473 66.70213 1.000 32.09069 188 ASN B CA 1
ATOM 9241 C C . ASN B 1 191 ? 4.04480 8.35290 68.10406 1.000 26.60582 188 ASN B C 1
ATOM 9242 O O . ASN B 1 191 ? 4.23186 7.51800 68.99815 1.000 25.52411 188 ASN B O 1
ATOM 9253 N N . PHE B 1 192 ? 4.11277 9.66392 68.31592 1.000 25.64781 189 PHE B N 1
ATOM 9254 C CA . PHE B 1 192 ? 4.46981 10.26908 69.60383 1.000 25.14249 189 PHE B CA 1
ATOM 9255 C C . PHE B 1 192 ? 5.87584 9.87616 70.04882 1.000 25.06090 189 PHE B C 1
ATOM 9256 O O . PHE B 1 192 ? 6.15290 9.77830 71.24981 1.000 25.55306 189 PHE B O 1
ATOM 9273 N N . TYR B 1 193 ? 6.78080 9.69408 69.09080 1.000 27.26906 190 TYR B N 1
ATOM 9274 C CA . TYR B 1 193 ? 8.19982 9.54715 69.39175 1.000 28.07442 190 TYR B CA 1
ATOM 9275 C C . TYR B 1 193 ? 8.84579 10.92517 69.46557 1.000 28.11127 190 TYR B C 1
ATOM 9276 O O . TYR B 1 193 ? 8.53073 11.81908 68.67249 1.000 26.84006 190 TYR B O 1
ATOM 9294 N N . LEU B 1 194 ? 9.74983 11.09430 70.42651 1.000 24.48715 191 LEU B N 1
ATOM 9295 C CA . LEU B 1 194 ? 10.38780 12.38834 70.62934 1.000 21.72366 191 LEU B CA 1
ATOM 9296 C C . LEU B 1 194 ? 11.30674 12.70624 69.45627 1.000 26.61898 191 LEU B C 1
ATOM 9297 O O . LEU B 1 194 ? 12.17675 11.90422 69.09932 1.000 26.79269 191 LEU B O 1
ATOM 9313 N N . ARG B 1 195 ? 11.11769 13.88517 68.86114 1.000 23.63178 192 ARG B N 1
ATOM 9314 C CA . ARG B 1 195 ? 11.95263 14.33907 67.75606 1.000 28.01652 192 ARG B CA 1
ATOM 9315 C C . ARG B 1 195 ? 12.70360 15.63312 68.03088 1.000 29.22719 192 ARG B C 1
ATOM 9316 O O . ARG B 1 195 ? 13.57656 15.99605 67.23480 1.000 28.22707 192 ARG B O 1
ATOM 9337 N N . GLY B 1 196 ? 12.39363 16.34423 69.10382 1.000 28.13232 193 GLY B N 1
ATOM 9338 C CA . GLY B 1 196 ? 13.11661 17.56228 69.40665 1.000 25.97153 193 GLY B CA 1
ATOM 9339 C C . GLY B 1 196 ? 12.48464 18.31639 70.55759 1.000 29.02716 193 GLY B C 1
ATOM 9340 O O . GLY B 1 196 ? 11.44468 17.92742 71.10768 1.000 23.32911 193 GLY B O 1
ATOM 9344 N N . LEU B 1 197 ? 13.15963 19.40345 70.92145 1.000 27.84808 194 LEU B N 1
ATOM 9345 C CA . LEU B 1 197 ? 12.78266 20.24956 72.04537 1.000 30.16151 194 LEU B CA 1
ATOM 9346 C C . LEU B 1 197 ? 13.06461 21.69653 71.67820 1.000 24.88456 194 LEU B C 1
ATOM 9347 O O . LEU B 1 197 ? 14.20458 22.03652 71.33811 1.000 25.36883 194 LEU B O 1
ATOM 9363 N N . VAL B 1 198 ? 12.04159 22.55051 71.75815 1.000 22.84484 195 VAL B N 1
ATOM 9364 C CA . VAL B 1 198 ? 12.18454 23.98349 71.52798 1.000 25.23724 195 VAL B CA 1
ATOM 9365 C C . VAL B 1 198 ? 12.04458 24.67864 72.87591 1.000 26.94797 195 VAL B C 1
ATOM 9366 O O . VAL B 1 198 ? 11.18562 24.30670 73.68199 1.000 28.22444 195 VAL B O 1
ATOM 9379 N N . THR B 1 199 ? 12.88957 25.67369 73.13176 1.000 25.04511 196 THR B N 1
ATOM 9380 C CA . THR B 1 199 ? 12.88360 26.35983 74.41769 1.000 25.49516 196 THR B CA 1
ATOM 9381 C C . THR B 1 199 ? 12.58556 27.84280 74.25154 1.000 24.79771 196 THR B C 1
ATOM 9382 O O . THR B 1 199 ? 13.02550 28.47971 73.28745 1.000 26.34526 196 THR B O 1
ATOM 9393 N N . PHE B 1 200 ? 11.84659 28.39189 75.21651 1.000 26.09787 197 PHE B N 1
ATOM 9394 C CA . PHE B 1 200 ? 11.64055 29.83289 75.27636 1.000 28.06389 197 PHE B CA 1
ATOM 9395 C C . PHE B 1 200 ? 12.96853 30.57592 75.25822 1.000 27.91124 197 PHE B C 1
ATOM 9396 O O . PHE B 1 200 ? 13.11147 31.59085 74.56710 1.000 27.23748 197 PHE B O 1
ATOM 9413 N N . ARG B 1 201 ? 13.96957 30.07203 75.98123 1.000 29.09296 198 ARG B N 1
ATOM 9414 C CA . ARG B 1 201 ? 15.25956 30.76007 76.01710 1.000 32.57759 198 ARG B CA 1
ATOM 9415 C C . ARG B 1 201 ? 15.80749 30.96892 74.60905 1.000 31.73275 198 ARG B C 1
ATOM 9416 O O . ARG B 1 201 ? 16.27945 32.05890 74.26491 1.000 32.30914 198 ARG B O 1
ATOM 9437 N N . ASP B 1 202 ? 15.77348 29.91683 73.78817 1.000 26.55845 199 ASP B N 1
ATOM 9438 C CA . ASP B 1 202 ? 16.31742 30.01470 72.43613 1.000 28.71660 199 ASP B CA 1
ATOM 9439 C C . ASP B 1 202 ? 15.53436 31.01458 71.59706 1.000 25.03458 199 ASP B C 1
ATOM 9440 O O . ASP B 1 202 ? 16.12031 31.77351 70.81695 1.000 25.72414 199 ASP B O 1
ATOM 9449 N N . ILE B 1 203 ? 14.20737 31.00156 71.71612 1.000 30.81159 200 ILE B N 1
ATOM 9450 C CA . ILE B 1 203 ? 13.38531 32.01147 71.05604 1.000 32.11701 200 ILE B CA 1
ATOM 9451 C C . ILE B 1 203 ? 13.83929 33.41052 71.45986 1.000 34.00145 200 ILE B C 1
ATOM 9452 O O . ILE B 1 203 ? 14.03823 34.29244 70.61176 1.000 33.23820 200 ILE B O 1
ATOM 9468 N N . GLU B 1 204 ? 14.03634 33.63267 72.76183 1.000 33.80405 201 GLU B N 1
ATOM 9469 C CA . GLU B 1 204 ? 14.37533 34.97074 73.23667 1.000 34.56467 201 GLU B CA 1
ATOM 9470 C C . GLU B 1 204 ? 15.79330 35.37173 72.83756 1.000 37.08076 201 GLU B C 1
ATOM 9471 O O . GLU B 1 204 ? 16.04326 36.54370 72.51942 1.000 36.60702 201 GLU B O 1
ATOM 9483 N N . LYS B 1 205 ? 16.74033 34.42776 72.88463 1.000 31.71696 202 LYS B N 1
ATOM 9484 C CA . LYS B 1 205 ? 18.10630 34.73575 72.47153 1.000 36.48859 202 LYS B CA 1
ATOM 9485 C C . LYS B 1 205 ? 18.15023 35.19359 71.02048 1.000 35.41740 202 LYS B C 1
ATOM 9486 O O . LYS B 1 205 ? 18.94619 36.07257 70.66235 1.000 34.21726 202 LYS B O 1
ATOM 9505 N N . ALA B 1 206 ? 17.33821 34.57147 70.15558 1.000 35.91220 203 ALA B N 1
ATOM 9506 C CA . ALA B 1 206 ? 17.32213 34.95531 68.74554 1.000 37.26236 203 ALA B CA 1
ATOM 9507 C C . ALA B 1 206 ? 16.76809 36.36028 68.56141 1.000 34.95945 203 ALA B C 1
ATOM 9508 O O . ALA B 1 206 ? 17.25203 37.12220 67.71531 1.000 39.04942 203 ALA B O 1
ATOM 9515 N N . LYS B 1 207 ? 15.74911 36.72034 69.34042 1.000 38.83097 204 LYS B N 1
ATOM 9516 C CA . LYS B 1 207 ? 15.18008 38.06332 69.25729 1.000 37.42291 204 LYS B CA 1
ATOM 9517 C C . LYS B 1 207 ? 16.14007 39.11340 69.80013 1.000 33.53823 204 LYS B C 1
ATOM 9518 O O . LYS B 1 207 ? 16.17602 40.24335 69.30001 1.000 36.76493 204 LYS B O 1
ATOM 9522 N N . THR B 1 208 ? 16.94313 38.75053 70.80214 1.000 34.33043 205 THR B N 1
ATOM 9523 C CA . THR B 1 208 ? 17.85813 39.70962 71.40999 1.000 33.99355 205 THR B CA 1
ATOM 9524 C C . THR B 1 208 ? 19.00808 40.05155 70.47290 1.000 33.55665 205 THR B C 1
ATOM 9525 O O . THR B 1 208 ? 19.45205 41.20456 70.42876 1.000 35.86483 205 THR B O 1
ATOM 9536 N N . TYR B 1 209 ? 19.49907 39.07248 69.70699 1.000 27.87966 206 TYR B N 1
ATOM 9537 C CA . TYR B 1 209 ? 20.65003 39.25441 68.82192 1.000 31.09583 206 TYR B CA 1
ATOM 9538 C C . TYR B 1 209 ? 20.27198 38.85424 67.40098 1.000 31.23006 206 TYR B C 1
ATOM 9539 O O . TYR B 1 209 ? 20.75198 37.83820 66.87807 1.000 29.92990 206 TYR B O 1
ATOM 9557 N N . PRO B 1 210 ? 19.43393 39.64515 66.73493 1.000 35.75955 207 PRO B N 1
ATOM 9558 C CA . PRO B 1 210 ? 19.01888 39.27199 65.37399 1.000 41.35233 207 PRO B CA 1
ATOM 9559 C C . PRO B 1 210 ? 20.15483 39.34990 64.37893 1.000 35.58848 207 PRO B C 1
ATOM 9560 O O . PRO B 1 210 ? 20.04780 38.76878 63.29100 1.000 42.20769 207 PRO B O 1
ATOM 9571 N N . LEU B 1 211 ? 21.23983 40.03397 64.72681 1.000 34.97525 208 LEU B N 1
ATOM 9572 C CA . LEU B 1 211 ? 22.42779 40.09591 63.88675 1.000 37.17288 208 LEU B CA 1
ATOM 9573 C C . LEU B 1 211 ? 23.33583 38.88295 64.02685 1.000 29.53512 208 LEU B C 1
ATOM 9574 O O . LEU B 1 211 ? 24.34480 38.80090 63.31781 1.000 28.03757 208 LEU B O 1
ATOM 9590 N N . ALA B 1 212 ? 23.03489 37.96704 64.94096 1.000 25.90311 209 ALA B N 1
ATOM 9591 C CA . ALA B 1 212 ? 23.98793 36.92410 65.28704 1.000 23.22910 209 ALA B CA 1
ATOM 9592 C C . ALA B 1 212 ? 24.38990 36.09798 64.07211 1.000 22.74483 209 ALA B C 1
ATOM 9593 O O . ALA B 1 212 ? 23.55887 35.76386 63.21818 1.000 25.36883 209 ALA B O 1
ATOM 9600 N N . SER B 1 213 ? 25.66791 35.72301 64.03210 1.000 23.07382 210 SER B N 1
ATOM 9601 C CA . SER B 1 213 ? 26.19589 34.82991 63.00417 1.000 20.84724 210 SER B CA 1
ATOM 9602 C C . SER B 1 213 ? 25.78894 33.40093 63.32935 1.000 22.71588 210 SER B C 1
ATOM 9603 O O . SER B 1 213 ? 26.26500 32.82606 64.31139 1.000 23.07382 210 SER B O 1
ATOM 9611 N N . LYS B 1 214 ? 24.92992 32.81082 62.49845 1.000 23.95024 211 LYS B N 1
ATOM 9612 C CA . LYS B 1 214 ? 24.40697 31.47884 62.77162 1.000 22.82642 211 LYS B CA 1
ATOM 9613 C C . LYS B 1 214 ? 24.42693 30.63570 61.50371 1.000 26.61372 211 LYS B C 1
ATOM 9614 O O . LYS B 1 214 ? 24.43187 31.15357 60.38266 1.000 24.74507 211 LYS B O 1
ATOM 9633 N N . ASP B 1 215 ? 24.44798 29.31672 61.69986 1.000 26.84269 212 ASP B N 1
ATOM 9634 C CA . ASP B 1 215 ? 24.35895 28.37659 60.59097 1.000 26.85059 212 ASP B CA 1
ATOM 9635 C C . ASP B 1 215 ? 22.88894 28.08852 60.26806 1.000 27.96388 212 ASP B C 1
ATOM 9636 O O . ASP B 1 215 ? 21.96895 28.70656 60.81503 1.000 27.36907 212 ASP B O 1
ATOM 9645 N N . GLU B 1 216 ? 22.65293 27.14041 59.35218 1.000 31.60116 213 GLU B N 1
ATOM 9646 C CA . GLU B 1 216 ? 21.29992 26.82633 58.89927 1.000 34.39623 213 GLU B CA 1
ATOM 9647 C C . GLU B 1 216 ? 20.44998 26.18943 59.99138 1.000 29.12981 213 GLU B C 1
ATOM 9648 O O . GLU B 1 216 ? 19.22798 26.11138 59.84344 1.000 32.64602 213 GLU B O 1
ATOM 9655 N N . GLN B 1 217 ? 21.06504 25.69456 61.05441 1.000 29.63776 214 GLN B N 1
ATOM 9656 C CA . GLN B 1 217 ? 20.33010 25.11966 62.16750 1.000 33.52244 214 GLN B CA 1
ATOM 9657 C C . GLN B 1 217 ? 20.04713 26.13178 63.26840 1.000 33.55929 214 GLN B C 1
ATOM 9658 O O . GLN B 1 217 ? 19.46118 25.76188 64.29147 1.000 27.96914 214 GLN B O 1
ATOM 9672 N N . GLY B 1 218 ? 20.42308 27.39177 63.07225 1.000 30.37733 215 GLY B N 1
ATOM 9673 C CA . GLY B 1 218 ? 20.25510 28.40388 64.09214 1.000 26.85322 215 GLY B CA 1
ATOM 9674 C C . GLY B 1 218 ? 21.29415 28.37902 65.18710 1.000 26.03733 215 GLY B C 1
ATOM 9675 O O . GLY B 1 218 ? 21.09618 29.03313 66.21603 1.000 25.87679 215 GLY B O 1
ATOM 9679 N N . ARG B 1 219 ? 22.38816 27.64903 65.00613 1.000 24.13974 216 ARG B N 1
ATOM 9680 C CA . ARG B 1 219 ? 23.46920 27.62617 65.97909 1.000 23.52124 216 ARG B CA 1
ATOM 9681 C C . ARG B 1 219 ? 24.48916 28.70416 65.64992 1.000 24.77139 216 ARG B C 1
ATOM 9682 O O . ARG B 1 219 ? 24.75710 29.00903 64.47988 1.000 24.21343 216 ARG B O 1
ATOM 9703 N N . LEU B 1 220 ? 25.07619 29.27829 66.69383 1.000 26.44528 217 LEU B N 1
ATOM 9704 C CA . LEU B 1 220 ? 26.12816 30.26529 66.48168 1.000 26.25315 217 LEU B CA 1
ATOM 9705 C C . LEU B 1 220 ? 27.31314 29.66224 65.73270 1.000 22.04212 217 LEU B C 1
ATOM 9706 O O . LEU B 1 220 ? 27.68218 28.50227 65.93381 1.000 23.54493 217 LEU B O 1
ATOM 9722 N N . ARG B 1 221 ? 27.90408 30.46616 64.85458 1.000 22.63692 218 ARG B N 1
ATOM 9723 C CA . ARG B 1 221 ? 29.07806 30.05111 64.10758 1.000 22.87906 218 ARG B CA 1
ATOM 9724 C C . ARG B 1 221 ? 30.34209 30.19923 64.94550 1.000 22.20003 218 ARG B C 1
ATOM 9725 O O . ARG B 1 221 ? 30.43811 31.05833 65.82841 1.000 21.78156 218 ARG B O 1
ATOM 9746 N N . VAL B 1 222 ? 31.33710 29.37022 64.62855 1.000 23.41333 219 V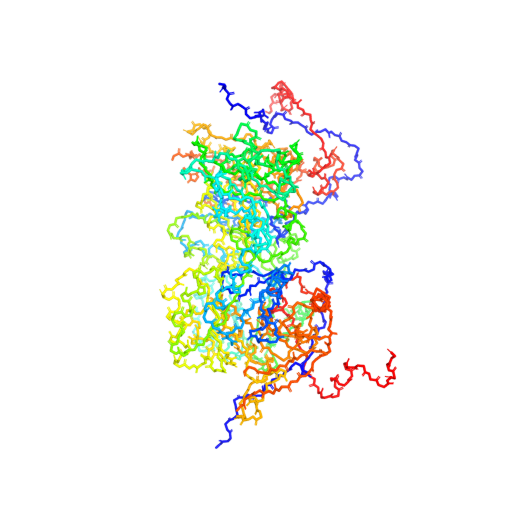AL B N 1
ATOM 9747 C CA . VAL B 1 222 ? 32.61513 29.41533 65.32149 1.000 22.48691 219 VAL B CA 1
ATOM 9748 C C . VAL B 1 222 ? 33.67210 28.82926 64.40351 1.000 23.28437 219 VAL B C 1
ATOM 9749 O O . VAL B 1 222 ? 33.38409 27.96116 63.57962 1.000 21.01831 219 VAL B O 1
ATOM 9762 N N . GLY B 1 223 ? 34.91010 29.31031 64.55341 1.000 22.43953 220 GLY B N 1
ATOM 9763 C CA . GLY B 1 223 ? 36.05709 28.73426 63.88842 1.000 23.69758 220 GLY B CA 1
ATOM 9764 C C . GLY B 1 223 ? 37.04414 28.17440 64.90744 1.000 23.25542 220 GLY B C 1
ATOM 9765 O O . GLY B 1 223 ? 36.91219 28.38553 66.11842 1.000 19.97345 220 GLY B O 1
ATOM 9769 N N . ALA B 1 224 ? 38.03214 27.44137 64.40048 1.000 19.42075 221 ALA B N 1
ATOM 9770 C CA . ALA B 1 224 ? 39.06919 26.87249 65.25349 1.000 22.09739 221 ALA B CA 1
ATOM 9771 C C . ALA B 1 224 ? 40.36716 26.76244 64.46545 1.000 22.08686 221 ALA B C 1
ATOM 9772 O O . ALA B 1 224 ? 40.35912 26.41031 63.28149 1.000 21.91579 221 ALA B O 1
ATOM 9779 N N . ALA B 1 225 ? 41.47618 27.06154 65.13137 1.000 22.64482 222 ALA B N 1
ATOM 9780 C CA . ALA B 1 225 ? 42.78716 27.04150 64.49731 1.000 20.69985 222 ALA B CA 1
ATOM 9781 C C . ALA B 1 225 ? 43.42720 25.66353 64.58744 1.000 21.47889 222 ALA B C 1
ATOM 9782 O O . ALA B 1 225 ? 43.25526 24.93664 65.56853 1.000 22.01580 222 ALA B O 1
ATOM 9789 N N . VAL B 1 226 ? 44.18516 25.31243 63.54345 1.000 21.84472 223 VAL B N 1
ATOM 9790 C CA . VAL B 1 226 ? 45.04919 24.13846 63.56154 1.000 24.47925 223 VAL B CA 1
ATOM 9791 C C . VAL B 1 226 ? 46.37615 24.55243 62.94744 1.000 25.50306 223 VAL B C 1
ATOM 9792 O O . VAL B 1 226 ? 46.47510 25.56535 62.25832 1.000 22.83432 223 VAL B O 1
ATOM 9805 N N . GLY B 1 227 ? 47.40518 23.75648 63.20848 1.000 27.22168 224 GLY B N 1
ATOM 9806 C CA . GLY B 1 227 ? 48.71415 24.01545 62.64139 1.000 34.80417 224 GLY B CA 1
ATOM 9807 C C . GLY B 1 227 ? 49.04513 23.05134 61.52549 1.000 32.30124 224 GLY B C 1
ATOM 9808 O O . GLY B 1 227 ? 48.16211 22.67823 60.74957 1.000 31.08004 224 GLY B O 1
ATOM 9812 N N . THR B 1 228 ? 50.31014 22.64236 61.42348 1.000 34.18041 225 THR B N 1
ATOM 9813 C CA . THR B 1 228 ? 50.72712 21.63226 60.45457 1.000 31.24585 225 THR B CA 1
ATOM 9814 C C . THR B 1 228 ? 51.44418 20.45835 61.11167 1.000 31.85908 225 THR B C 1
ATOM 9815 O O . THR B 1 228 ? 51.99617 19.61129 60.40274 1.000 38.18089 225 THR B O 1
ATOM 9826 N N . GLY B 1 229 ? 51.46724 20.39250 62.43768 1.000 38.40197 226 GLY B N 1
ATOM 9827 C CA . GLY B 1 229 ? 52.16430 19.33760 63.13876 1.000 43.53943 226 GLY B CA 1
ATOM 9828 C C . GLY B 1 229 ? 51.51433 17.97257 63.00594 1.000 46.16869 226 GLY B C 1
ATOM 9829 O O . GLY B 1 229 ? 50.52530 17.76346 62.30001 1.000 42.96305 226 GLY B O 1
ATOM 9833 N N . ALA B 1 230 ? 52.10638 17.01366 63.72602 1.000 42.39456 227 ALA B N 1
ATOM 9834 C CA . ALA B 1 230 ? 51.73541 15.61363 63.55919 1.000 40.48380 227 ALA B CA 1
ATOM 9835 C C . ALA B 1 230 ? 50.29444 15.35164 63.97228 1.000 38.90466 227 ALA B C 1
ATOM 9836 O O . ALA B 1 230 ? 49.64043 14.47156 63.40541 1.000 50.22444 227 ALA B O 1
ATOM 9843 N N . ASP B 1 231 ? 49.78246 16.07674 64.96123 1.000 42.44456 228 ASP B N 1
ATOM 9844 C CA . ASP B 1 231 ? 48.41249 15.82576 65.47531 1.000 44.17635 228 ASP B CA 1
ATOM 9845 C C . ASP B 1 231 ? 47.38343 16.64865 64.69427 1.000 34.55151 228 ASP B C 1
ATOM 9846 O O . ASP B 1 231 ? 46.22845 16.68667 65.15131 1.000 34.03303 228 ASP B O 1
ATOM 9855 N N . THR B 1 232 ? 47.73437 17.22153 63.53719 1.000 32.62496 229 THR B N 1
ATOM 9856 C CA . THR B 1 232 ? 46.79432 18.09142 62.83713 1.000 33.28031 229 THR B CA 1
ATOM 9857 C C . THR B 1 232 ? 45.60731 17.32233 62.26627 1.000 32.19333 229 THR B C 1
ATOM 9858 O O . THR B 1 232 ? 44.46530 17.78831 62.35227 1.000 29.74041 229 THR B O 1
ATOM 9869 N N . GLY B 1 233 ? 45.84831 16.17327 61.63439 1.000 32.89079 230 GLY B N 1
ATOM 9870 C CA . GLY B 1 233 ? 44.74131 15.42717 61.05752 1.000 31.70907 230 GLY B CA 1
ATOM 9871 C C . GLY B 1 233 ? 43.71636 15.02626 62.10161 1.000 32.23808 230 GLY B C 1
ATOM 9872 O O . GLY B 1 233 ? 42.50735 15.18821 61.90764 1.000 33.72510 230 GLY B O 1
ATOM 9876 N N . GLU B 1 234 ? 44.19243 14.50940 63.23264 1.000 29.96149 231 GLU B N 1
ATOM 9877 C CA . GLU B 1 234 ? 43.30048 14.13450 64.32172 1.000 32.41704 231 GLU B CA 1
ATOM 9878 C C . GLU B 1 234 ? 42.58548 15.35054 64.89062 1.000 29.92990 231 GLU B C 1
ATOM 9879 O O . GLU B 1 234 ? 41.38849 15.28855 65.20668 1.000 30.65894 231 GLU B O 1
ATOM 9891 N N . ARG B 1 235 ? 43.28945 16.47757 65.00446 1.000 27.83228 232 ARG B N 1
ATOM 9892 C CA . ARG B 1 235 ? 42.67144 17.68262 65.55136 1.000 28.67186 232 ARG B CA 1
ATOM 9893 C C . ARG B 1 235 ? 41.55539 18.19049 64.64435 1.000 29.10875 232 ARG B C 1
ATOM 9894 O O . ARG B 1 235 ? 40.45940 18.52251 65.11636 1.000 28.77977 232 ARG B O 1
ATOM 9915 N N . VAL B 1 236 ? 41.81833 18.27335 63.33933 1.000 26.87427 233 VAL B N 1
ATOM 9916 C CA . VAL B 1 236 ? 40.79128 18.72122 62.39932 1.000 26.42948 233 VAL B CA 1
ATOM 9917 C C . VAL B 1 236 ? 39.56731 17.82420 62.49048 1.000 28.46920 233 VAL B C 1
ATOM 9918 O O . VAL B 1 236 ? 38.42530 18.30317 62.53347 1.000 28.22180 233 VAL B O 1
ATOM 9931 N N . ALA B 1 237 ? 39.78534 16.50621 62.51261 1.000 26.85322 234 ALA B N 1
ATOM 9932 C CA . ALA B 1 237 ? 38.66837 15.57418 62.55376 1.000 27.65858 234 ALA B CA 1
ATOM 9933 C C . ALA B 1 237 ? 37.79441 15.82729 63.77377 1.000 31.20901 234 ALA B C 1
ATOM 9934 O O . ALA B 1 237 ? 36.56041 15.80625 63.67883 1.000 30.35890 234 ALA B O 1
ATOM 9941 N N . ALA B 1 238 ? 38.41646 16.04844 64.93672 1.000 31.64590 235 ALA B N 1
ATOM 9942 C CA . ALA B 1 238 ? 37.64351 16.28855 66.15173 1.000 32.34598 235 ALA B CA 1
ATOM 9943 C C . ALA B 1 238 ? 36.88647 17.60353 66.06762 1.000 27.29011 235 ALA B C 1
ATOM 9944 O O . ALA B 1 238 ? 35.77249 17.71655 66.58765 1.000 29.52196 235 ALA B O 1
ATOM 9951 N N . LEU B 1 239 ? 37.48942 18.61947 65.45048 1.000 23.45018 236 LEU B N 1
ATOM 9952 C CA . LEU B 1 239 ? 36.82938 19.91844 65.35236 1.000 25.34514 236 LEU B CA 1
ATOM 9953 C C . LEU B 1 239 ? 35.64534 19.85631 64.39742 1.000 25.24513 236 LEU B C 1
ATOM 9954 O O . LEU B 1 239 ? 34.56734 20.39631 64.69041 1.000 23.97919 236 LEU B O 1
ATOM 9970 N N . VAL B 1 240 ? 35.81131 19.17319 63.26349 1.000 26.01365 237 VAL B N 1
ATOM 9971 C CA . VAL B 1 240 ? 34.69627 18.99506 62.33856 1.000 29.79831 237 VAL B CA 1
ATOM 9972 C C . VAL B 1 240 ? 33.56932 18.21910 63.00969 1.000 27.51119 237 VAL B C 1
ATOM 9973 O O . VAL B 1 240 ? 32.38730 18.57206 62.88370 1.000 28.81135 237 VAL B O 1
ATOM 9986 N N . ALA B 1 241 ? 33.91338 17.14919 63.73380 1.000 26.58477 238 ALA B N 1
ATOM 9987 C CA . ALA B 1 241 ? 32.89443 16.34924 64.40493 1.000 30.40628 238 ALA B CA 1
ATOM 9988 C C . ALA B 1 241 ? 32.13245 17.16533 65.44087 1.000 31.63011 238 ALA B C 1
ATOM 9989 O O . ALA B 1 241 ? 30.94447 16.91533 65.67895 1.000 31.11952 238 ALA B O 1
ATOM 9996 N N . ALA B 1 242 ? 32.79145 18.13042 66.06974 1.000 28.89820 239 ALA B N 1
ATOM 9997 C CA . ALA B 1 242 ? 32.15347 19.00351 67.05067 1.000 30.75632 239 ALA B CA 1
ATOM 9998 C C . ALA B 1 242 ? 31.30242 20.10242 66.42158 1.000 29.47459 239 ALA B C 1
ATOM 9999 O O . ALA B 1 242 ? 30.66243 20.86048 67.15853 1.000 28.47973 239 ALA B O 1
ATOM 10006 N N . GLY B 1 243 ? 31.29636 20.22827 65.09957 1.000 29.24824 240 GLY B N 1
ATOM 10007 C CA . GLY B 1 243 ? 30.44030 21.18218 64.42350 1.000 29.50617 240 GLY B CA 1
ATOM 10008 C C . GLY B 1 243 ? 31.08825 22.48515 64.00833 1.000 24.27396 240 GLY B C 1
ATOM 10009 O O . GLY B 1 243 ? 30.36922 23.45410 63.73625 1.000 24.35292 240 GLY B O 1
ATOM 10013 N N . VAL B 1 244 ? 32.41725 22.54618 63.95926 1.000 25.60044 241 VAL B N 1
ATOM 10014 C CA . VAL B 1 244 ? 33.09020 23.78615 63.61310 1.000 24.24238 241 VAL B CA 1
ATOM 10015 C C . VAL B 1 244 ? 32.66513 24.23199 62.22006 1.000 24.80297 241 VAL B C 1
ATOM 10016 O O . VAL B 1 244 ? 32.50111 23.41588 61.30116 1.000 26.01101 241 VAL B O 1
ATOM 10029 N N . ASP B 1 245 ? 32.47909 25.53697 62.06193 1.000 23.32911 242 ASP B N 1
ATOM 10030 C CA . ASP B 1 245 ? 32.06402 26.07581 60.77189 1.000 23.70021 242 ASP B CA 1
ATOM 10031 C C . ASP B 1 245 ? 33.23897 26.30874 59.84481 1.000 24.81877 242 ASP B C 1
ATOM 10032 O O . ASP B 1 245 ? 33.08092 26.21760 58.62083 1.000 22.64745 242 ASP B O 1
ATOM 10041 N N . VAL B 1 246 ? 34.40699 26.63183 60.39972 1.000 21.89736 243 VAL B N 1
ATOM 10042 C CA . VAL B 1 246 ? 35.58295 26.96878 59.60164 1.000 21.78682 243 VAL B CA 1
ATOM 10043 C C . VAL B 1 246 ? 36.83499 26.54089 60.35263 1.000 22.20003 243 VAL B C 1
ATOM 10044 O O . VAL B 1 246 ? 37.00503 26.84403 61.53759 1.000 24.44504 243 VAL B O 1
ATOM 10057 N N . VAL B 1 247 ? 37.71198 25.84984 59.64267 1.000 19.77869 244 VAL B N 1
ATOM 10058 C CA . VAL B 1 247 ? 39.02501 25.44992 60.12665 1.000 21.83156 244 VAL B CA 1
ATOM 10059 C C . VAL B 1 247 ? 40.02896 26.45989 59.61050 1.000 21.40520 244 VAL B C 1
ATOM 10060 O O . VAL B 1 247 ? 40.06090 26.75976 58.40846 1.000 22.13160 244 VAL B O 1
ATOM 10073 N N . VAL B 1 248 ? 40.83098 27.00701 60.51040 1.000 20.63668 245 VAL B N 1
ATOM 10074 C CA . VAL B 1 248 ? 41.83494 28.00200 60.15725 1.000 21.01041 245 VAL B CA 1
ATOM 10075 C C . VAL B 1 248 ? 43.19796 27.33004 60.22627 1.000 22.98170 245 VAL B C 1
ATOM 10076 O O . VAL B 1 248 ? 43.71902 27.07518 61.32327 1.000 21.34203 245 VAL B O 1
ATOM 10089 N N . VAL B 1 249 ? 43.78892 27.03993 59.06527 1.000 21.92895 246 VAL B N 1
ATOM 10090 C CA . VAL B 1 249 ? 45.15593 26.52196 59.01827 1.000 20.91830 246 VAL B CA 1
ATOM 10091 C C . VAL B 1 249 ? 46.06291 27.72901 59.22610 1.000 23.92392 246 VAL B C 1
ATOM 10092 O O . VAL B 1 249 ? 46.23285 28.55391 58.33300 1.000 23.98182 246 VAL B O 1
ATOM 10105 N N . ASP B 1 250 ? 46.61796 27.84715 60.42806 1.000 25.79783 247 ASP B N 1
ATOM 10106 C CA . ASP B 1 250 ? 47.12695 29.10023 60.97790 1.000 33.09607 247 ASP B CA 1
ATOM 10107 C C . ASP B 1 250 ? 48.60397 28.92630 61.30385 1.000 29.67198 247 ASP B C 1
ATOM 10108 O O . ASP B 1 250 ? 48.95803 28.27842 62.29591 1.000 27.45066 247 ASP B O 1
ATOM 10117 N N . THR B 1 251 ? 49.46792 29.50023 60.47675 1.000 25.33462 248 THR B N 1
ATOM 10118 C CA . THR B 1 251 ? 50.89993 29.37729 60.68270 1.000 25.80046 248 THR B CA 1
ATOM 10119 C C . THR B 1 251 ? 51.55888 30.73128 60.46053 1.000 22.86853 248 THR B C 1
ATOM 10120 O O . THR B 1 251 ? 50.94984 31.67821 59.96745 1.000 21.92631 248 THR B O 1
ATOM 10131 N N . ALA B 1 252 ? 52.82990 30.81036 60.84346 1.000 24.54505 249 ALA B N 1
ATOM 10132 C CA . ALA B 1 252 ? 53.58986 32.03436 60.63829 1.000 27.87176 249 ALA B CA 1
ATOM 10133 C C . ALA B 1 252 ? 53.84979 32.30520 59.16125 1.000 23.70284 249 ALA B C 1
ATOM 10134 O O . ALA B 1 252 ? 54.04074 33.45816 58.77212 1.000 28.32182 249 ALA B O 1
ATOM 10141 N N . HIS B 1 253 ? 53.86378 31.26411 58.32537 1.000 22.63692 250 HIS B N 1
ATOM 10142 C CA . HIS B 1 253 ? 54.26571 31.38996 56.92034 1.000 24.48451 250 HIS B CA 1
ATOM 10143 C C . HIS B 1 253 ? 53.36170 30.48885 56.08747 1.000 24.60821 250 HIS B C 1
ATOM 10144 O O . HIS B 1 253 ? 53.67472 29.31383 55.85559 1.000 23.14751 250 HIS B O 1
ATOM 10158 N N . GLY B 1 254 ? 52.24167 31.04777 55.63246 1.000 20.70775 251 GLY B N 1
ATOM 10159 C CA . GLY B 1 254 ? 51.30365 30.28466 54.83659 1.000 25.09775 251 GLY B CA 1
ATOM 10160 C C . GLY B 1 254 ? 51.77560 29.97951 53.43360 1.000 24.43188 251 GLY B C 1
ATOM 10161 O O . GLY B 1 254 ? 51.26960 29.03243 52.81473 1.000 26.36369 251 GLY B O 1
ATOM 10165 N N . HIS B 1 255 ? 52.72656 30.75948 52.91147 1.000 22.64745 252 HIS B N 1
ATOM 10166 C CA . HIS B 1 255 ? 53.29351 30.51135 51.58048 1.000 20.75775 252 HIS B CA 1
ATOM 10167 C C . HIS B 1 255 ? 54.40154 29.46138 51.66354 1.000 24.89246 252 HIS B C 1
ATOM 10168 O O . HIS B 1 255 ? 55.56752 29.70638 51.35047 1.000 26.39001 252 HIS B O 1
ATOM 10182 N N . SER B 1 256 ? 54.00959 28.26442 52.08069 1.000 28.02441 253 SER B N 1
ATOM 10183 C CA . SER B 1 256 ? 54.95162 27.18047 52.29977 1.000 26.21893 253 SER B CA 1
ATOM 10184 C C . SER B 1 256 ? 54.30364 25.88140 51.84994 1.000 24.46872 253 SER B C 1
ATOM 10185 O O . SER B 1 256 ? 53.07564 25.73437 51.86101 1.000 25.75046 253 SER B O 1
ATOM 10193 N N . LYS B 1 257 ? 55.15465 24.91039 51.51701 1.000 27.82176 254 LYS B N 1
ATOM 10194 C CA . LYS B 1 257 ? 54.66566 23.60533 51.09418 1.000 27.89808 254 LYS B CA 1
ATOM 10195 C C . LYS B 1 257 ? 53.80273 22.97143 52.18129 1.000 28.29813 254 LYS B C 1
ATOM 10196 O O . LYS B 1 257 ? 52.72073 22.44637 51.89439 1.000 25.82678 254 LYS B O 1
ATOM 10215 N N . GLY B 1 258 ? 54.21878 23.08258 53.44726 1.000 29.69567 255 GLY B N 1
ATOM 10216 C CA . GLY B 1 258 ? 53.44784 22.47468 54.52336 1.000 31.95646 255 GLY B CA 1
ATOM 10217 C C . GLY B 1 258 ? 52.03683 23.02065 54.63536 1.000 30.01149 255 GLY B C 1
ATOM 10218 O O . GLY B 1 258 ? 51.08386 22.26565 54.84648 1.000 29.36668 255 GLY B O 1
ATOM 10222 N N . VAL B 1 259 ? 51.87879 24.33363 54.51222 1.000 27.15589 256 VAL B N 1
ATOM 10223 C CA . VAL B 1 259 ? 50.55679 24.91462 54.71021 1.000 29.38510 256 VAL B CA 1
ATOM 10224 C C . VAL B 1 259 ? 49.68774 24.66646 53.48828 1.000 28.86662 256 VAL B C 1
ATOM 10225 O O . VAL B 1 259 ? 48.49875 24.35045 53.61037 1.000 26.27947 256 VAL B O 1
ATOM 10238 N N . ILE B 1 260 ? 50.26268 24.82535 52.29524 1.000 25.73993 257 ILE B N 1
ATOM 10239 C CA . ILE B 1 260 ? 49.51464 24.58319 51.06630 1.000 29.67461 257 ILE B CA 1
ATOM 10240 C C . ILE B 1 260 ? 49.00967 23.14918 51.04448 1.000 27.58225 257 ILE B C 1
ATOM 10241 O O . ILE B 1 260 ? 47.84167 22.88911 50.71856 1.000 30.45628 257 ILE B O 1
ATOM 10257 N N . GLU B 1 261 ? 49.86171 22.19824 51.43154 1.000 26.65320 258 GLU B N 1
ATOM 10258 C CA . GLU B 1 261 ? 49.45075 20.79823 51.41972 1.000 35.71744 258 GLU B CA 1
ATOM 10259 C C . GLU B 1 261 ? 48.38880 20.51732 52.47579 1.000 40.48380 258 GLU B C 1
ATOM 10260 O O . GLU B 1 261 ? 47.46981 19.72927 52.23992 1.000 27.85071 258 GLU B O 1
ATOM 10272 N N . ARG B 1 262 ? 48.47884 21.15545 53.64172 1.000 28.40341 259 ARG B N 1
ATOM 10273 C CA . ARG B 1 262 ? 47.45889 20.92254 54.66279 1.000 30.49313 259 ARG B CA 1
ATOM 10274 C C . ARG B 1 262 ? 46.12185 21.53846 54.25978 1.000 26.06365 259 ARG B C 1
ATOM 10275 O O . ARG B 1 262 ? 45.06688 20.94145 54.48489 1.000 26.72162 259 ARG B O 1
ATOM 10296 N N . VAL B 1 263 ? 46.13480 22.72839 53.66465 1.000 22.83958 260 VAL B N 1
ATOM 10297 C CA . VAL B 1 263 ? 44.88476 23.32931 53.19564 1.000 25.07669 260 VAL B CA 1
ATOM 10298 C C . VAL B 1 263 ? 44.21274 22.40918 52.18277 1.000 27.29011 260 VAL B C 1
ATOM 10299 O O . VAL B 1 263 ? 43.00575 22.14515 52.25685 1.000 28.95347 260 VAL B O 1
ATOM 10312 N N . ARG B 1 264 ? 44.98971 21.89309 51.22779 1.000 26.90059 261 ARG B N 1
ATOM 10313 C CA . ARG B 1 264 ? 44.44169 20.97897 50.23191 1.000 29.08243 261 ARG B CA 1
ATOM 10314 C C . ARG B 1 264 ? 43.86876 19.73103 50.89108 1.000 29.40089 261 ARG B C 1
ATOM 10315 O O . ARG B 1 264 ? 42.80775 19.23795 50.49618 1.000 31.50641 261 ARG B O 1
ATOM 10336 N N . TRP B 1 265 ? 44.56681 19.20816 51.90011 1.000 28.43499 262 TRP B N 1
ATOM 10337 C CA . TRP B 1 265 ? 44.11787 18.01222 52.59726 1.000 29.47722 262 TRP B CA 1
ATOM 10338 C C . TRP B 1 265 ? 42.78990 18.23727 53.30729 1.000 32.60391 262 TRP B C 1
ATOM 10339 O O . TRP B 1 265 ? 41.92592 17.35424 53.30743 1.000 28.11127 262 TRP B O 1
ATOM 10360 N N . VAL B 1 266 ? 42.61790 19.39733 53.95017 1.000 27.93493 263 VAL B N 1
ATOM 10361 C CA . VAL B 1 266 ? 41.35092 19.67237 54.62019 1.000 28.27181 263 VAL B CA 1
ATOM 10362 C C . VAL B 1 266 ? 40.22887 19.75323 53.59723 1.000 25.99522 263 VAL B C 1
ATOM 10363 O O . VAL B 1 266 ? 39.13989 19.20023 53.80134 1.000 27.12430 263 VAL B O 1
ATOM 10376 N N . LYS B 1 267 ? 40.47181 20.44511 52.48115 1.000 28.79029 264 LYS B N 1
ATOM 10377 C CA . LYS B 1 267 ? 39.45176 20.53997 51.43918 1.000 34.55941 264 LYS B CA 1
ATOM 10378 C C . LYS B 1 267 ? 39.08077 19.16190 50.90535 1.000 34.27779 264 LYS B C 1
ATOM 10379 O O . LYS B 1 267 ? 37.91776 18.91583 50.55943 1.000 39.58369 264 LYS B O 1
ATOM 10398 N N . GLN B 1 268 ? 40.06179 18.26491 50.77640 1.000 31.54852 265 GLN B N 1
ATOM 10399 C CA . GLN B 1 268 ? 39.76580 16.95284 50.20556 1.000 34.56993 265 GLN B CA 1
ATOM 10400 C C . GLN B 1 268 ? 39.08386 16.03194 51.20569 1.000 34.36201 265 GLN B C 1
ATOM 10401 O O . GLN B 1 268 ? 38.15587 15.30687 50.84282 1.000 33.12502 265 GLN B O 1
ATOM 10415 N N . THR B 1 269 ? 39.54792 16.03009 52.45767 1.000 30.51418 266 THR B N 1
ATOM 10416 C CA . THR B 1 269 ? 39.08699 15.06918 53.45080 1.000 30.78001 266 THR B CA 1
ATOM 10417 C C . THR B 1 269 ? 37.77200 15.48822 54.08281 1.000 35.05947 266 THR B C 1
ATOM 10418 O O . THR B 1 269 ? 36.97904 14.62724 54.48294 1.000 33.91722 266 THR B O 1
ATOM 10429 N N . PHE B 1 270 ? 37.54898 16.79123 54.21868 1.000 32.94869 267 PHE B N 1
ATOM 10430 C CA . PHE B 1 270 ? 36.36199 17.34827 54.86467 1.000 32.45389 267 PHE B CA 1
ATOM 10431 C C . PHE B 1 270 ? 35.78492 18.40515 53.94157 1.000 29.01664 267 PHE B C 1
ATOM 10432 O O . PHE B 1 270 ? 35.83190 19.60619 54.23444 1.000 28.26392 267 PHE B O 1
ATOM 10449 N N . PRO B 1 271 ? 35.19788 17.98801 52.82165 1.000 36.52280 268 PRO B N 1
ATOM 10450 C CA . PRO B 1 271 ? 34.74382 18.97389 51.82256 1.000 32.33282 268 PRO B CA 1
ATOM 10451 C C . PRO B 1 271 ? 33.63881 19.88592 52.31450 1.000 36.17276 268 PRO B C 1
ATOM 10452 O O . PRO B 1 271 ? 33.43876 20.95785 51.73339 1.000 42.53931 268 PRO B O 1
ATOM 10463 N N . ASP B 1 272 ? 32.92387 19.51102 53.36858 1.000 35.72270 269 ASP B N 1
ATOM 10464 C CA . ASP B 1 272 ? 31.78087 20.29404 53.81854 1.000 34.49361 269 ASP B CA 1
ATOM 10465 C C . ASP B 1 272 ? 32.14188 21.37616 54.82740 1.000 35.96221 269 ASP B C 1
ATOM 10466 O O . ASP B 1 272 ? 31.24888 22.09918 55.28136 1.000 35.11474 269 ASP B O 1
ATOM 10475 N N . VAL B 1 273 ? 33.41589 21.54623 55.16233 1.000 27.93230 270 VAL B N 1
ATOM 10476 C CA . VAL B 1 273 ? 33.82191 22.60534 56.07819 1.000 28.56132 270 VAL B CA 1
ATOM 10477 C C . VAL B 1 273 ? 34.56384 23.68327 55.30404 1.000 22.99223 270 VAL B C 1
ATOM 10478 O O . VAL B 1 273 ? 35.27881 23.40818 54.33204 1.000 28.05863 270 VAL B O 1
ATOM 10491 N N . GLN B 1 274 ? 34.41583 24.91432 55.77091 1.000 26.62424 271 GLN B N 1
ATOM 10492 C CA . GLN B 1 274 ? 35.16678 26.03228 55.22876 1.000 21.38151 271 GLN B CA 1
ATOM 10493 C C . GLN B 1 274 ? 36.58480 26.00838 55.77870 1.000 24.34502 271 GLN B C 1
ATOM 10494 O O . GLN B 1 274 ? 36.82986 25.57751 56.90974 1.000 21.38677 271 GLN B O 1
ATOM 10508 N N . VAL B 1 275 ? 37.52576 26.46731 54.96361 1.000 20.13399 272 VAL B N 1
ATOM 10509 C CA . VAL B 1 275 ? 38.93877 26.45539 55.32655 1.000 17.65212 272 VAL B CA 1
ATOM 10510 C C . VAL B 1 275 ? 39.55273 27.81937 55.04937 1.000 24.30555 272 VAL B C 1
ATOM 10511 O O . VAL B 1 275 ? 39.43766 28.34425 53.93432 1.000 21.95263 272 VAL B O 1
ATOM 10524 N N . ILE B 1 276 ? 40.24575 28.36650 56.05228 1.000 21.37362 273 ILE B N 1
ATOM 10525 C CA . ILE B 1 276 ? 41.02772 29.58851 55.92511 1.000 19.87607 273 ILE B CA 1
ATOM 10526 C C . ILE B 1 276 ? 42.49673 29.19955 55.98609 1.000 19.35495 273 ILE B C 1
ATOM 10527 O O . ILE B 1 276 ? 42.88179 28.32665 56.77017 1.000 22.67640 273 ILE B O 1
ATOM 10543 N N . GLY B 1 277 ? 43.31268 29.82048 55.14398 1.000 20.22348 274 GLY B N 1
ATOM 10544 C CA . GLY B 1 277 ? 44.75468 29.60552 55.15595 1.000 21.77893 274 GLY B CA 1
ATOM 10545 C C . GLY B 1 277 ? 45.50966 30.89857 55.39877 1.000 17.62317 274 GLY B C 1
ATOM 10546 O O . GLY B 1 277 ? 45.12261 31.95250 54.89667 1.000 17.78108 274 GLY B O 1
ATOM 10550 N N . GLY B 1 278 ? 46.60470 30.80368 56.14573 1.000 19.06281 275 GLY B N 1
ATOM 10551 C CA . GLY B 1 278 ? 47.45968 31.95673 56.37957 1.000 22.32373 275 GLY B CA 1
ATOM 10552 C C . GLY B 1 278 ? 48.62472 31.58286 57.27656 1.000 21.69471 275 GLY B C 1
ATOM 10553 O O . GLY B 1 278 ? 48.79877 30.41890 57.64668 1.000 20.87092 275 GLY B O 1
ATOM 10557 N N . ASN B 1 279 ? 49.43971 32.58091 57.61641 1.000 19.09703 276 ASN B N 1
ATOM 10558 C CA . ASN B 1 279 ? 49.25966 33.95586 57.15827 1.000 18.49432 276 ASN B CA 1
ATOM 10559 C C . ASN B 1 279 ? 50.14660 34.26875 55.97620 1.000 18.82594 276 ASN B C 1
ATOM 10560 O O . ASN B 1 279 ? 51.21761 33.67276 55.82922 1.000 19.07860 276 ASN B O 1
ATOM 10571 N N . ILE B 1 280 ? 49.71954 35.23265 55.15511 1.000 16.50198 277 ILE B N 1
ATOM 10572 C CA . ILE B 1 280 ? 50.43548 35.61553 53.94703 1.000 18.62065 277 ILE B CA 1
ATOM 10573 C C . ILE B 1 280 ? 50.51443 37.13553 53.85686 1.000 18.96280 277 ILE B C 1
ATOM 10574 O O . ILE B 1 280 ? 49.83444 37.86659 54.57781 1.000 21.13411 277 ILE B O 1
ATOM 10590 N N . ALA B 1 281 ? 51.35338 37.61144 52.92477 1.000 17.54684 278 ALA B N 1
ATOM 10591 C CA . ALA B 1 281 ? 51.46533 39.04942 52.71261 1.000 19.20757 278 ALA B CA 1
ATOM 10592 C C . ALA B 1 281 ? 51.82826 39.42928 51.28255 1.000 20.85513 278 ALA B C 1
ATOM 10593 O O . ALA B 1 281 ? 52.23022 40.57726 51.04841 1.000 22.61061 278 ALA B O 1
ATOM 10600 N N . THR B 1 282 ? 51.67324 38.52416 50.31866 1.000 21.57101 279 THR B N 1
ATOM 10601 C CA . THR B 1 282 ? 52.01818 38.82302 48.93961 1.000 22.23161 279 THR B CA 1
ATOM 10602 C C . THR B 1 282 ? 50.93215 38.29389 48.00772 1.000 22.19213 279 THR B C 1
ATOM 10603 O O . THR B 1 282 ? 50.11819 37.44491 48.37484 1.000 21.84999 279 THR B O 1
ATOM 10614 N N . ALA B 1 283 ? 50.95408 38.80075 46.77466 1.000 21.65786 280 ALA B N 1
ATOM 10615 C CA . ALA B 1 283 ? 50.02405 38.34561 45.74175 1.000 26.92428 280 ALA B CA 1
ATOM 10616 C C . ALA B 1 283 ? 50.28407 36.89558 45.33990 1.000 25.30830 280 ALA B C 1
ATOM 10617 O O . ALA B 1 283 ? 49.33608 36.13053 45.11702 1.000 22.57376 280 ALA B O 1
ATOM 10624 N N . GLU B 1 284 ? 51.55507 36.50260 45.20589 1.000 22.33689 281 GLU B N 1
ATOM 10625 C CA . GLU B 1 284 ? 51.85509 35.12856 44.80903 1.000 21.10516 281 GLU B CA 1
ATOM 10626 C C . GLU B 1 284 ? 51.39016 34.13966 45.87016 1.000 21.76050 281 GLU B C 1
ATOM 10627 O O . GLU B 1 284 ? 50.90518 33.05162 45.54130 1.000 22.79747 281 GLU B O 1
ATOM 10631 N N . ALA B 1 285 ? 51.49321 34.51581 47.15011 1.000 20.73143 282 ALA B N 1
ATOM 10632 C CA . ALA B 1 285 ? 51.02128 33.64092 48.21823 1.000 21.20254 282 ALA B CA 1
ATOM 10633 C C . ALA B 1 285 ? 49.50828 33.50187 48.17631 1.000 23.22384 282 ALA B C 1
ATOM 10634 O O . ALA B 1 285 ? 48.97232 32.40788 48.39845 1.000 21.30782 282 ALA B O 1
ATOM 10641 N N . ALA B 1 286 ? 48.80424 34.60682 47.90422 1.000 21.30782 283 ALA B N 1
ATOM 10642 C CA . ALA B 1 286 ? 47.34624 34.55878 47.81828 1.000 19.22073 283 ALA B CA 1
ATOM 10643 C C . ALA B 1 286 ? 46.89321 33.63464 46.69641 1.000 21.44994 283 ALA B C 1
ATOM 10644 O O . ALA B 1 286 ? 45.96424 32.83663 46.87254 1.000 22.17108 283 ALA B O 1
ATOM 10651 N N . LYS B 1 287 ? 47.54016 33.72353 45.53237 1.000 23.31859 284 LYS B N 1
ATOM 10652 C CA . LYS B 1 287 ? 47.18913 32.84440 44.42448 1.000 26.53213 284 LYS B CA 1
ATOM 10653 C C . LYS B 1 287 ? 47.48119 31.39044 44.76463 1.000 22.67903 284 LYS B C 1
ATOM 10654 O O . LYS B 1 287 ? 46.70620 30.49238 44.41376 1.000 22.12634 284 LYS B O 1
ATOM 10664 N N . ALA B 1 288 ? 48.59622 31.13655 45.45061 1.000 22.36321 285 ALA B N 1
ATOM 10665 C CA . ALA B 1 288 ? 48.93428 29.76860 45.83075 1.000 23.25016 285 ALA B CA 1
ATOM 10666 C C . ALA B 1 288 ? 47.89533 29.17167 46.77986 1.000 26.18472 285 ALA B C 1
ATOM 10667 O O . ALA B 1 288 ? 47.49036 28.01565 46.62000 1.000 25.23724 285 ALA B O 1
ATOM 10674 N N . LEU B 1 289 ? 47.45236 29.93777 47.78179 1.000 21.99737 286 LEU B N 1
ATOM 10675 C CA . LEU B 1 289 ? 46.46241 29.40385 48.71089 1.000 21.35782 286 LEU B CA 1
ATOM 10676 C C . LEU B 1 289 ? 45.09738 29.26474 48.04797 1.000 23.82654 286 LEU B C 1
ATOM 10677 O O . LEU B 1 289 ? 44.36542 28.30675 48.32011 1.000 22.64482 286 LEU B O 1
ATOM 10693 N N . ALA B 1 290 ? 44.72532 30.21964 47.18888 1.000 26.79532 287 ALA B N 1
ATOM 10694 C CA . ALA B 1 290 ? 43.47429 30.10452 46.44195 1.000 26.53213 287 ALA B CA 1
ATOM 10695 C C . ALA B 1 290 ? 43.47929 28.87342 45.54408 1.000 28.25339 287 ALA B C 1
ATOM 10696 O O . ALA B 1 290 ? 42.47530 28.14839 45.45621 1.000 25.63202 287 ALA B O 1
ATOM 10703 N N . GLU B 1 291 ? 44.60626 28.61538 44.87206 1.000 27.90071 288 GLU B N 1
ATOM 10704 C CA . GLU B 1 291 ? 44.71726 27.43529 44.01819 1.000 26.72426 288 GLU B CA 1
ATOM 10705 C C . GLU B 1 291 ? 44.67033 26.15438 44.83633 1.000 28.62185 288 GLU B C 1
ATOM 10706 O O . GLU B 1 291 ? 44.19133 25.12431 44.34947 1.000 27.32170 288 GLU B O 1
ATOM 10710 N N . ALA B 1 292 ? 45.14438 26.20053 46.08231 1.000 27.13220 289 ALA B N 1
ATOM 10711 C CA . ALA B 1 292 ? 45.04945 25.04462 46.96444 1.000 30.88265 289 ALA B CA 1
ATOM 10712 C C . ALA B 1 292 ? 43.63148 24.79864 47.47453 1.000 27.04272 289 ALA B C 1
ATOM 10713 O O . ALA B 1 292 ? 43.36953 23.72570 48.03166 1.000 26.23736 289 ALA B O 1
ATOM 10720 N N . GLY B 1 293 ? 42.71444 25.74260 47.28346 1.000 23.76601 290 GLY B N 1
ATOM 10721 C CA . GLY B 1 293 ? 41.32846 25.56560 47.65854 1.000 28.54553 290 GLY B CA 1
ATOM 10722 C C . GLY B 1 293 ? 40.88150 26.32973 48.88548 1.000 27.82702 290 GLY B C 1
ATOM 10723 O O . GLY B 1 293 ? 39.75752 26.10875 49.35355 1.000 26.45580 290 GLY B O 1
ATOM 10727 N N . ALA B 1 294 ? 41.70450 27.22681 49.41534 1.000 25.63465 291 ALA B N 1
ATOM 10728 C CA . ALA B 1 294 ? 41.29553 28.01092 50.57127 1.000 23.96603 291 ALA B CA 1
ATOM 10729 C C . ALA B 1 294 ? 40.00449 28.76386 50.26724 1.000 26.22683 291 ALA B C 1
ATOM 10730 O O . ALA B 1 294 ? 39.82743 29.30873 49.17519 1.000 25.27145 291 ALA B O 1
ATOM 10737 N N . ASP B 1 295 ? 39.09154 28.78294 51.24228 1.000 20.74459 292 ASP B N 1
ATOM 10738 C CA . ASP B 1 295 ? 37.86651 29.56090 51.14225 1.000 21.78419 292 ASP B CA 1
ATOM 10739 C C . ASP B 1 295 ? 38.06149 31.00895 51.55608 1.000 22.92643 292 ASP B C 1
ATOM 10740 O O . ASP B 1 295 ? 37.17546 31.83490 51.30303 1.000 20.72880 292 ASP B O 1
ATOM 10749 N N . ALA B 1 296 ? 39.19751 31.32505 52.17300 1.000 19.78395 293 ALA B N 1
ATOM 10750 C CA . ALA B 1 296 ? 39.62049 32.68809 52.44683 1.000 22.79221 293 ALA B CA 1
ATOM 10751 C C . ALA B 1 296 ? 41.09750 32.63716 52.78977 1.000 22.15002 293 ALA B C 1
ATOM 10752 O O . ALA B 1 296 ? 41.62355 31.58322 53.15386 1.000 19.84975 293 ALA B O 1
ATOM 10759 N N . VAL B 1 297 ? 41.75847 33.78317 52.68361 1.000 18.96806 294 VAL B N 1
ATOM 10760 C CA . VAL B 1 297 ? 43.15448 33.90725 53.08754 1.000 18.92069 294 VAL B CA 1
ATOM 10761 C C . VAL B 1 297 ? 43.25450 34.94938 54.19042 1.000 21.73155 294 VAL B C 1
ATOM 10762 O O . VAL B 1 297 ? 42.47448 35.90836 54.24035 1.000 20.25506 294 VAL B O 1
ATOM 10775 N N . LYS B 1 298 ? 44.23055 34.75550 55.07940 1.000 17.79161 295 LYS B N 1
ATOM 10776 C CA . LYS B 1 298 ? 44.49357 35.66663 56.18129 1.000 17.13363 295 LYS B CA 1
ATOM 10777 C C . LYS B 1 298 ? 45.82354 36.36564 55.93815 1.000 18.58644 295 LYS B C 1
ATOM 10778 O O . LYS B 1 298 ? 46.85255 35.70864 55.71418 1.000 19.06544 295 LYS B O 1
ATOM 10797 N N . VAL B 1 299 ? 45.78451 37.69364 55.98701 1.000 17.88899 296 VAL B N 1
ATOM 10798 C CA . VAL B 1 299 ? 46.87947 38.54862 55.54986 1.000 15.57029 296 VAL B CA 1
ATOM 10799 C C . VAL B 1 299 ? 47.52751 39.17077 56.77277 1.000 18.88384 296 VAL B C 1
ATOM 10800 O O . VAL B 1 299 ? 46.86852 39.89084 57.53572 1.000 18.89963 296 VAL B O 1
ATOM 10813 N N . GLY B 1 300 ? 48.83052 38.94182 56.93374 1.000 21.02094 297 GLY B N 1
ATOM 10814 C CA . GLY B 1 300 ? 49.56255 39.61196 57.98863 1.000 19.17072 297 GLY B CA 1
ATOM 10815 C C . GLY B 1 300 ? 50.82359 38.91104 58.43665 1.000 18.79436 297 GLY B C 1
ATOM 10816 O O . GLY B 1 300 ? 50.76464 37.91812 59.17176 1.000 21.86052 297 GLY B O 1
ATOM 10820 N N . ILE B 1 301 ? 51.97855 39.41202 58.00955 1.000 18.29430 298 ILE B N 1
ATOM 10821 C CA . ILE B 1 301 ? 53.27359 38.90411 58.45055 1.000 21.19991 298 ILE B CA 1
ATOM 10822 C C . ILE B 1 301 ? 53.99258 40.07720 59.10239 1.000 25.45832 298 ILE B C 1
ATOM 10823 O O . ILE B 1 301 ? 54.38353 41.02713 58.41426 1.000 22.95538 298 ILE B O 1
ATOM 10839 N N . GLY B 1 302 ? 54.08264 40.06235 60.43438 1.000 33.51454 299 GLY B N 1
ATOM 10840 C CA . GLY B 1 302 ? 54.78565 41.08845 61.16324 1.000 41.91292 299 GLY B CA 1
ATOM 10841 C C . GLY B 1 302 ? 53.98266 42.05252 62.02817 1.000 54.74867 299 GLY B C 1
ATOM 10842 O O . GLY B 1 302 ? 54.43670 42.44265 63.11210 1.000 36.00958 299 GLY B O 1
ATOM 10846 N N . PRO B 1 303 ? 52.78963 42.46644 61.59017 1.000 43.42889 300 PRO B N 1
ATOM 10847 C CA . PRO B 1 303 ? 52.17662 43.67149 62.17707 1.000 43.54206 300 PRO B CA 1
ATOM 10848 C C . PRO B 1 303 ? 51.55869 43.50063 63.56311 1.000 39.62317 300 PRO B C 1
ATOM 10849 O O . PRO B 1 303 ? 51.11669 44.49968 64.14002 1.000 33.05396 300 PRO B O 1
ATOM 10860 N N . GLY B 1 304 ? 51.51774 42.29669 64.13125 1.000 40.71804 301 GLY B N 1
ATOM 10861 C CA . GLY B 1 304 ? 50.81180 42.11581 65.39130 1.000 37.26499 301 GLY B CA 1
ATOM 10862 C C . GLY B 1 304 ? 51.42683 42.93195 66.51818 1.000 35.91746 301 GLY B C 1
ATOM 10863 O O . GLY B 1 304 ? 52.65083 43.05500 66.63211 1.000 36.18855 301 GLY B O 1
ATOM 10867 N N . SER B 1 305 ? 50.55685 43.48002 67.37316 1.000 30.92213 302 SER B N 1
ATOM 10868 C CA . SER B 1 305 ? 51.00388 44.28516 68.51105 1.000 35.15685 302 SER B CA 1
ATOM 10869 C C . SER B 1 305 ? 52.09694 43.59428 69.32208 1.000 41.41812 302 SER B C 1
ATOM 10870 O O . SER B 1 305 ? 53.06494 44.24035 69.74896 1.000 41.91029 302 SER B O 1
ATOM 10878 N N . ILE B 1 306 ? 51.94598 42.29331 69.58223 1.000 42.49983 303 ILE B N 1
ATOM 10879 C CA . ILE B 1 306 ? 52.91004 41.58642 70.42727 1.000 48.00576 303 ILE B CA 1
ATOM 10880 C C . ILE B 1 306 ? 53.82202 40.67036 69.61733 1.000 44.69746 303 ILE B C 1
ATOM 10881 O O . ILE B 1 306 ? 54.37407 39.69843 70.15141 1.000 42.40508 303 ILE B O 1
ATOM 10897 N N . CYS B 1 307 ? 53.89096 40.95722 68.31629 1.000 50.76135 304 CYS B N 1
ATOM 10898 C CA . CYS B 1 307 ? 54.59494 40.13012 67.31235 1.000 55.98829 304 CYS B CA 1
ATOM 10899 C C . CYS B 1 307 ? 56.04792 40.62015 67.17924 1.000 57.05158 304 CYS B C 1
ATOM 10900 O O . CYS B 1 307 ? 56.24588 41.84714 67.09609 1.000 45.00803 304 CYS B O 1
ATOM 10908 N N . THR B 1 308 ? 57.00894 39.69416 67.12730 1.000 44.15266 305 THR B N 1
ATOM 10909 C CA . THR B 1 308 ? 58.42493 39.93319 67.02521 1.000 40.32326 305 THR B CA 1
ATOM 10910 C C . THR B 1 308 ? 59.03188 39.49806 65.69823 1.000 29.24561 305 THR B C 1
ATOM 10911 O O . THR B 1 308 ? 60.23787 39.69907 65.49016 1.000 32.27229 305 THR B O 1
ATOM 10922 N N . THR B 1 309 ? 58.21786 38.98594 64.77932 1.000 24.35292 306 THR B N 1
ATOM 10923 C CA . THR B 1 309 ? 58.70882 38.46781 63.51236 1.000 27.80333 306 THR B CA 1
ATOM 10924 C C . THR B 1 309 ? 59.62376 39.45075 62.79121 1.000 25.65571 306 THR B C 1
ATOM 10925 O O . THR B 1 309 ? 60.70575 39.08373 62.31920 1.000 24.73191 306 THR B O 1
ATOM 10936 N N . ARG B 1 310 ? 59.21372 40.70473 62.71009 1.000 22.12634 307 ARG B N 1
ATOM 10937 C CA . ARG B 1 310 ? 60.00467 41.66167 61.94995 1.000 32.27229 307 ARG B CA 1
ATOM 10938 C C . ARG B 1 310 ? 61.31969 41.97778 62.63586 1.000 33.24872 307 ARG B C 1
ATOM 10939 O O . ARG B 1 310 ? 62.31365 42.23973 61.95479 1.000 36.83863 307 ARG B O 1
ATOM 10960 N N . ILE B 1 311 ? 61.38375 41.88693 63.95886 1.000 24.39503 308 ILE B N 1
ATOM 10961 C CA . ILE B 1 311 ? 62.63077 42.17604 64.64878 1.000 30.71684 308 ILE B CA 1
ATOM 10962 C C . ILE B 1 311 ? 63.52881 40.94907 64.73788 1.000 30.63788 308 ILE B C 1
ATOM 10963 O O . ILE B 1 311 ? 64.75080 41.05509 64.59981 1.000 35.44636 308 ILE B O 1
ATOM 10979 N N . VAL B 1 312 ? 62.94284 39.77708 64.95103 1.000 25.79257 309 VAL B N 1
ATOM 10980 C CA . VAL B 1 312 ? 63.74589 38.58012 65.16413 1.000 26.65846 309 VAL B CA 1
ATOM 10981 C C . VAL B 1 312 ? 64.22784 38.01199 63.83817 1.000 21.93684 309 VAL B C 1
ATOM 10982 O O . VAL B 1 312 ? 65.35785 37.51901 63.74218 1.000 25.11880 309 VAL B O 1
ATOM 10995 N N . ALA B 1 313 ? 63.37180 38.03685 62.81621 1.000 22.55270 310 ALA B N 1
ATOM 10996 C CA . ALA B 1 313 ? 63.69975 37.49172 61.50825 1.000 21.74734 310 ALA B CA 1
ATOM 10997 C C . ALA B 1 313 ? 63.93668 38.56260 60.45312 1.000 24.96878 310 ALA B C 1
ATOM 10998 O O . ALA B 1 313 ? 64.51264 38.25850 59.40113 1.000 25.00826 310 ALA B O 1
ATOM 11005 N N . GLY B 1 314 ? 63.52066 39.79762 60.70900 1.000 23.24226 311 GLY B N 1
ATOM 11006 C CA . GLY B 1 314 ? 63.69059 40.86352 59.73988 1.000 20.19453 311 GLY B CA 1
ATOM 11007 C C . GLY B 1 314 ? 62.71754 40.80237 58.59093 1.000 21.59996 311 GLY B C 1
ATOM 11008 O O . GLY B 1 314 ? 62.95048 41.43326 57.55685 1.000 24.05552 311 GLY B O 1
ATOM 11012 N N . VAL B 1 315 ? 61.61357 40.08736 58.76805 1.000 20.71038 312 VAL B N 1
ATOM 11013 C CA . VAL B 1 315 ? 60.69853 39.71822 57.70113 1.000 22.44743 312 VAL B CA 1
ATOM 11014 C C . VAL B 1 315 ? 59.36553 40.40221 57.95312 1.000 29.11139 312 VAL B C 1
ATOM 11015 O O . VAL B 1 315 ? 58.88957 40.44832 59.09213 1.000 28.01389 312 VAL B O 1
ATOM 11028 N N . GLY B 1 316 ? 58.75447 40.90708 56.89509 1.000 25.12406 313 GLY B N 1
ATOM 11029 C CA . GLY B 1 316 ? 57.41246 41.43605 57.01409 1.000 28.26918 313 GLY B CA 1
ATOM 11030 C C . GLY B 1 316 ? 57.05738 42.33792 55.86100 1.000 21.46047 313 GLY B C 1
ATOM 11031 O O . GLY B 1 316 ? 57.90134 42.75385 55.06692 1.000 21.14464 313 GLY B O 1
ATOM 11035 N N . VAL B 1 317 ? 55.76737 42.64088 55.78602 1.000 20.04714 314 VAL B N 1
ATOM 11036 C CA . VAL B 1 317 ? 55.26031 43.62376 54.83294 1.000 20.08136 314 VAL B CA 1
ATOM 11037 C C . VAL B 1 317 ? 54.28431 44.56681 55.53188 1.000 17.55474 314 VAL B C 1
ATOM 11038 O O . VAL B 1 317 ? 53.27635 44.10485 56.09597 1.000 21.50784 314 VAL B O 1
ATOM 11051 N N . PRO B 1 318 ? 54.54028 45.87981 55.50772 1.000 19.62341 315 PRO B N 1
ATOM 11052 C CA . PRO B 1 318 ? 53.56628 46.84185 56.04965 1.000 22.55797 315 PRO B CA 1
ATOM 11053 C C . PRO B 1 318 ? 52.14926 46.52776 55.58075 1.000 22.54744 315 PRO B C 1
ATOM 11054 O O . PRO B 1 318 ? 51.90722 46.20862 54.41080 1.000 21.28413 315 PRO B O 1
ATOM 11065 N N . GLN B 1 319 ? 51.19630 46.62484 56.50978 1.000 23.43702 316 GLN B N 1
ATOM 11066 C CA . GLN B 1 319 ? 49.93431 45.90879 56.34792 1.000 23.50282 316 GLN B CA 1
ATOM 11067 C C . GLN B 1 319 ? 49.02725 46.52565 55.29489 1.000 23.19489 316 GLN B C 1
ATOM 11068 O O . GLN B 1 319 ? 48.29124 45.79355 54.62400 1.000 25.15565 316 GLN B O 1
ATOM 11082 N N . ILE B 1 320 ? 49.03721 47.84963 55.12974 1.000 22.10791 317 ILE B N 1
ATOM 11083 C CA . ILE B 1 320 ? 48.17515 48.45749 54.11471 1.000 22.01317 317 ILE B CA 1
ATOM 11084 C C . ILE B 1 320 ? 48.57110 47.96335 52.72575 1.000 22.81063 317 ILE B C 1
ATOM 11085 O O . ILE B 1 320 ? 47.71908 47.55424 51.92683 1.000 22.03948 317 ILE B O 1
ATOM 11101 N N . SER B 1 321 ? 49.87209 47.96335 52.42469 1.000 21.83420 318 SER B N 1
ATOM 11102 C CA . SER B 1 321 ? 50.30505 47.44622 51.12673 1.000 21.52627 318 SER B CA 1
ATOM 11103 C C . SER B 1 321 ? 50.05808 45.94320 51.01691 1.000 21.45257 318 SER B C 1
ATOM 11104 O O . SER B 1 321 ? 49.67805 45.44407 49.94598 1.000 21.19728 318 SER B O 1
ATOM 11112 N N . ALA B 1 322 ? 50.26715 45.19133 52.10098 1.000 19.36285 319 ALA B N 1
ATOM 11113 C CA . ALA B 1 322 ? 50.02318 43.75031 52.03915 1.000 21.83420 319 ALA B CA 1
ATOM 11114 C C . ALA B 1 322 ? 48.56617 43.46424 51.69025 1.000 21.87104 319 ALA B C 1
ATOM 11115 O O . ALA B 1 322 ? 48.27316 42.62213 50.82635 1.000 18.48380 319 ALA B O 1
ATOM 11122 N N . ILE B 1 323 ? 47.63618 44.18028 52.33021 1.000 19.04176 320 ILE B N 1
ATOM 11123 C CA . ILE B 1 323 ? 46.21318 43.99322 52.05429 1.000 16.38618 320 ILE B CA 1
ATOM 11124 C C . ILE B 1 323 ? 45.91211 44.29205 50.59027 1.000 19.59445 320 ILE B C 1
ATOM 11125 O O . ILE B 1 323 ? 45.25110 43.50295 49.90139 1.000 20.64458 320 ILE B O 1
ATOM 11141 N N . ALA B 1 324 ? 46.40405 45.43100 50.09512 1.000 19.81027 321 ALA B N 1
ATOM 11142 C CA . ALA B 1 324 ? 46.08598 45.85784 48.73409 1.000 21.93684 321 ALA B CA 1
ATOM 11143 C C . ALA B 1 324 ? 46.68496 44.91475 47.70117 1.000 22.51586 321 ALA B C 1
ATOM 11144 O O . ALA B 1 324 ? 46.06793 44.65261 46.66222 1.000 21.61575 321 ALA B O 1
ATOM 11151 N N . ASN B 1 325 ? 47.89599 44.41380 47.95517 1.000 20.85250 322 ASN B N 1
ATOM 11152 C CA . ASN B 1 325 ? 48.51597 43.47472 47.03025 1.000 22.41585 322 ASN B CA 1
ATOM 11153 C C . ASN B 1 325 ? 47.74900 42.15869 46.99143 1.000 21.69997 322 ASN B C 1
ATOM 11154 O O . ASN B 1 325 ? 47.52797 41.58757 45.91350 1.000 20.75512 322 ASN B O 1
ATOM 11165 N N . VAL B 1 326 ? 47.30207 41.67581 48.15250 1.000 19.31547 323 VAL B N 1
ATOM 11166 C CA . VAL B 1 326 ? 46.51010 40.45279 48.18867 1.000 18.62329 323 VAL B CA 1
ATOM 11167 C C . VAL B 1 326 ? 45.13907 40.66869 47.55070 1.000 20.66827 323 VAL B C 1
ATOM 11168 O O . VAL B 1 326 ? 44.65206 39.81559 46.79582 1.000 21.71576 323 VAL B O 1
ATOM 11181 N N . ALA B 1 327 ? 44.49005 41.80070 47.83961 1.000 19.55234 324 ALA B N 1
ATOM 11182 C CA . ALA B 1 327 ? 43.17202 42.06461 47.26763 1.000 21.86315 324 ALA B CA 1
ATOM 11183 C C . ALA B 1 327 ? 43.21795 42.10444 45.74563 1.000 22.78431 324 ALA B C 1
ATOM 11184 O O . ALA B 1 327 ? 42.32994 41.55534 45.07573 1.000 24.14500 324 ALA B O 1
ATOM 11191 N N . ALA B 1 328 ? 44.23891 42.74940 45.18151 1.000 21.56048 325 ALA B N 1
ATOM 11192 C CA . ALA B 1 328 ? 44.37685 42.79225 43.72550 1.000 28.47447 325 ALA B CA 1
ATOM 11193 C C . ALA B 1 328 ? 44.57986 41.39619 43.15565 1.000 28.54553 325 ALA B C 1
ATOM 11194 O O . ALA B 1 328 ? 44.04382 41.06406 42.09071 1.000 24.26607 325 ALA B O 1
ATOM 11201 N N . ALA B 1 329 ? 45.34891 40.55828 43.85271 1.000 25.39252 326 ALA B N 1
ATOM 11202 C CA . ALA B 1 329 ? 45.58792 39.20724 43.36085 1.000 26.10313 326 ALA B CA 1
ATOM 11203 C C . ALA B 1 329 ? 44.31695 38.36620 43.35599 1.000 24.53715 326 ALA B C 1
ATOM 11204 O O . ALA B 1 329 ? 44.17693 37.46811 42.52310 1.000 25.51885 326 ALA B O 1
ATOM 11211 N N . LEU B 1 330 ? 43.39698 38.62028 44.27501 1.000 22.82905 327 LEU B N 1
ATOM 11212 C CA . LEU B 1 330 ? 42.20501 37.79827 44.41415 1.000 24.57137 327 LEU B CA 1
ATOM 11213 C C . LEU B 1 330 ? 40.97196 38.40516 43.76114 1.000 28.59027 327 LEU B C 1
ATOM 11214 O O . LEU B 1 330 ? 39.90698 37.77914 43.78525 1.000 26.04260 327 LEU B O 1
ATOM 11230 N N . GLU B 1 331 ? 41.09691 39.58410 43.16000 1.000 28.70081 328 GLU B N 1
ATOM 11231 C CA . GLU B 1 331 ? 39.96386 40.21399 42.49398 1.000 32.45126 328 GLU B CA 1
ATOM 11232 C C . GLU B 1 331 ? 39.37884 39.26786 41.45811 1.000 30.92476 328 GLU B C 1
ATOM 11233 O O . GLU B 1 331 ? 40.09982 38.70979 40.62614 1.000 31.33797 328 GLU B O 1
ATOM 11243 N N . GLY B 1 332 ? 38.06985 39.05584 41.53119 1.000 33.01712 329 GLY B N 1
ATOM 11244 C CA . GLY B 1 332 ? 37.38383 38.19972 40.59231 1.000 38.59147 329 GLY B CA 1
ATOM 11245 C C . GLY B 1 332 ? 37.38888 36.73076 40.94548 1.000 38.33354 329 GLY B C 1
ATOM 11246 O O . GLY B 1 332 ? 36.73487 35.93966 40.25259 1.000 39.58633 329 GLY B O 1
ATOM 11250 N N . THR B 1 333 ? 38.08694 36.33489 42.00549 1.000 30.19046 330 THR B N 1
ATOM 11251 C CA . THR B 1 333 ? 38.15099 34.92993 42.37664 1.000 30.73790 330 THR B CA 1
ATOM 11252 C C . THR B 1 333 ? 37.02704 34.51901 43.31674 1.000 31.83540 330 THR B C 1
ATOM 11253 O O . THR B 1 333 ? 36.68608 33.32901 43.36888 1.000 32.36441 330 THR B O 1
ATOM 11264 N N . GLY B 1 334 ? 36.43605 35.47107 44.03466 1.000 26.60845 331 GLY B N 1
ATOM 11265 C CA . GLY B 1 334 ? 35.46110 35.16316 45.06073 1.000 27.26116 331 GLY B CA 1
ATOM 11266 C C . GLY B 1 334 ? 36.03617 34.78633 46.40475 1.000 31.57221 331 GLY B C 1
ATOM 11267 O O . GLY B 1 334 ? 35.27022 34.41941 47.30082 1.000 33.74615 331 GLY B O 1
ATOM 11271 N N . VAL B 1 335 ? 37.34918 34.86838 46.58168 1.000 25.65571 332 VAL B N 1
ATOM 11272 C CA . VAL B 1 335 ? 38.01524 34.44353 47.80970 1.000 26.86901 332 VAL B CA 1
ATOM 11273 C C . VAL B 1 335 ? 38.20025 35.67064 48.69756 1.000 24.62137 332 VAL B C 1
ATOM 11274 O O . VAL B 1 335 ? 38.92121 36.59961 48.30242 1.000 23.85286 332 VAL B O 1
ATOM 11287 N N . PRO B 1 336 ? 37.57530 35.72775 49.87258 1.000 22.37900 333 PRO B N 1
ATOM 11288 C CA . PRO B 1 336 ? 37.79831 36.87485 50.76144 1.000 18.59433 333 PRO B CA 1
ATOM 11289 C C . PRO B 1 336 ? 39.18833 36.85996 51.38338 1.000 20.34454 333 PRO B C 1
ATOM 11290 O O . PRO B 1 336 ? 39.88436 35.84198 51.41547 1.000 20.89987 333 PRO B O 1
ATOM 11301 N N . LEU B 1 337 ? 39.58632 38.02303 51.88924 1.000 21.07884 334 LEU B N 1
ATOM 11302 C CA . LEU B 1 337 ? 40.83135 38.16814 52.63217 1.000 19.19441 334 LEU B CA 1
ATOM 11303 C C . LEU B 1 337 ? 40.55139 38.81828 53.97811 1.000 19.46023 334 LEU B C 1
ATOM 11304 O O . LEU B 1 337 ? 39.78237 39.78427 54.06903 1.000 19.35495 334 LEU B O 1
ATOM 11320 N N . ILE B 1 338 ? 41.17145 38.26541 55.01714 1.000 20.79986 335 ILE B N 1
ATOM 11321 C CA . ILE B 1 338 ? 41.02050 38.71356 56.39910 1.000 19.72868 335 ILE B CA 1
ATOM 11322 C C . ILE B 1 338 ? 42.30450 39.43964 56.76996 1.000 19.83133 335 ILE B C 1
ATOM 11323 O O . ILE B 1 338 ? 43.40051 38.87465 56.64198 1.000 19.36811 335 ILE B O 1
ATOM 11339 N N . ALA B 1 339 ? 42.17849 40.68768 57.21383 1.000 19.08913 336 ALA B N 1
ATOM 11340 C CA . ALA B 1 339 ? 43.33148 41.49875 57.60069 1.000 19.20493 336 ALA B CA 1
ATOM 11341 C C . ALA B 1 339 ? 43.61655 41.25693 59.07670 1.000 20.04977 336 ALA B C 1
ATOM 11342 O O . ALA B 1 339 ? 42.82358 41.64600 59.94670 1.000 20.94198 336 ALA B O 1
ATOM 11349 N N . ASP B 1 340 ? 44.74758 40.61799 59.35573 1.000 18.29693 337 ASP B N 1
ATOM 11350 C CA . ASP B 1 340 ? 45.09165 40.13714 60.69276 1.000 17.18101 337 ASP B CA 1
ATOM 11351 C C . ASP B 1 340 ? 46.30166 40.88224 61.24863 1.000 21.72103 337 ASP B C 1
ATOM 11352 O O . ASP B 1 340 ? 47.43264 40.66422 60.80860 1.000 22.55534 337 ASP B O 1
ATOM 11361 N N . GLY B 1 341 ? 46.06768 41.72734 62.23055 1.000 22.93433 338 GLY B N 1
ATOM 11362 C CA . GLY B 1 341 ? 47.15569 42.29445 62.99444 1.000 22.30531 338 GLY B CA 1
ATOM 11363 C C . GLY B 1 341 ? 47.36664 43.76942 62.69626 1.000 22.93696 338 GLY B C 1
ATOM 11364 O O . GLY B 1 341 ? 47.09558 44.26329 61.59222 1.000 22.02633 338 GLY B O 1
ATOM 11368 N N . GLY B 1 342 ? 47.85267 44.49155 63.70016 1.000 22.90011 339 GLY B N 1
ATOM 11369 C CA . GLY B 1 342 ? 48.21663 45.88154 63.52999 1.000 26.67688 339 GLY B CA 1
ATOM 11370 C C . GLY B 1 342 ? 47.12061 46.88954 63.79993 1.000 24.13184 339 GLY B C 1
ATOM 11371 O O . GLY B 1 342 ? 47.39458 48.09654 63.75878 1.000 28.46131 339 GLY B O 1
ATOM 11375 N N . ILE B 1 343 ? 45.89763 46.44654 64.07603 1.000 26.90059 340 ILE B N 1
ATOM 11376 C CA . ILE B 1 343 ? 44.78962 47.36654 64.31798 1.000 27.21642 340 ILE B CA 1
ATOM 11377 C C . ILE B 1 343 ? 44.92767 47.91570 65.73391 1.000 27.22695 340 ILE B C 1
ATOM 11378 O O . ILE B 1 343 ? 44.77073 47.18080 66.70900 1.000 31.53536 340 ILE B O 1
ATOM 11394 N N . ARG B 1 344 ? 45.18564 49.21872 65.85276 1.000 27.46645 341 ARG B N 1
ATOM 11395 C CA . ARG B 1 344 ? 45.24568 49.87286 67.15868 1.000 30.38259 341 ARG B CA 1
ATOM 11396 C C . ARG B 1 344 ? 44.03967 50.74986 67.45364 1.000 32.41441 341 ARG B C 1
ATOM 11397 O O . ARG B 1 344 ? 43.67172 50.90498 68.62163 1.000 26.55055 341 ARG B O 1
ATOM 11418 N N . PHE B 1 345 ? 43.45161 51.34273 66.41359 1.000 31.68538 342 PHE B N 1
ATOM 11419 C CA . PHE B 1 345 ? 42.37059 52.30972 66.51253 1.000 29.46143 342 PHE B CA 1
ATOM 11420 C C . PHE B 1 345 ? 41.28256 51.91458 65.52363 1.000 24.19764 342 PHE B C 1
ATOM 11421 O O . PHE B 1 345 ? 41.55853 51.26147 64.51069 1.000 26.61635 342 PHE B O 1
ATOM 11438 N N . SER B 1 346 ? 40.04356 52.33558 65.79663 1.000 19.24178 343 SER B N 1
ATOM 11439 C CA . SER B 1 346 ? 38.97352 52.08144 64.83671 1.000 19.36022 343 SER B CA 1
ATOM 11440 C C . SER B 1 346 ? 39.32145 52.66630 63.46663 1.000 19.09703 343 SER B C 1
ATOM 11441 O O . SER B 1 346 ? 38.91842 52.11518 62.43671 1.000 23.27648 343 SER B O 1
ATOM 11449 N N . GLY B 1 347 ? 40.10042 53.75132 63.43747 1.000 21.65786 344 GLY B N 1
ATOM 11450 C CA . GLY B 1 347 ? 40.50435 54.32919 62.16639 1.000 26.19788 344 GLY B CA 1
ATOM 11451 C C . GLY B 1 347 ? 41.32434 53.37511 61.31946 1.000 25.83468 344 GLY B C 1
ATOM 11452 O O . GLY B 1 347 ? 41.20328 53.35898 60.09247 1.000 19.68920 344 GLY B O 1
ATOM 11456 N N . ASP B 1 348 ? 42.15838 52.55121 61.96252 1.000 23.34227 345 ASP B N 1
ATOM 11457 C CA . ASP B 1 348 ? 42.93038 51.54715 61.22959 1.000 22.12897 345 ASP B CA 1
ATOM 11458 C C . ASP B 1 348 ? 42.01438 50.53405 60.56275 1.000 18.22850 345 ASP B C 1
ATOM 11459 O O . ASP B 1 348 ? 42.29234 50.05093 59.45679 1.000 21.04989 345 ASP B O 1
ATOM 11468 N N . LEU B 1 349 ? 40.93642 50.16410 61.24883 1.000 18.61539 346 LEU B N 1
ATOM 11469 C CA . LEU B 1 349 ? 39.98642 49.22101 60.68698 1.000 21.92631 346 LEU B CA 1
ATOM 11470 C C . LEU B 1 349 ? 39.39335 49.75885 59.39595 1.000 16.84676 346 LEU B C 1
ATOM 11471 O O . LEU B 1 349 ? 39.30132 49.03674 58.39403 1.000 21.03936 346 LEU B O 1
ATOM 11487 N N . ALA B 1 350 ? 38.98331 51.02584 59.40382 1.000 19.33127 347 ALA B N 1
ATOM 11488 C CA . ALA B 1 350 ? 38.41325 51.62969 58.19978 1.000 19.13124 347 ALA B CA 1
ATOM 11489 C C . ALA B 1 350 ? 39.41820 51.61659 57.05674 1.000 18.00742 347 ALA B C 1
ATOM 11490 O O . ALA B 1 350 ? 39.07216 51.26846 55.92079 1.000 19.48392 347 ALA B O 1
ATOM 11497 N N . LYS B 1 351 ? 40.67620 51.94466 57.35365 1.000 19.33127 348 LYS B N 1
ATOM 11498 C CA . LYS B 1 351 ? 41.71916 51.95357 56.33160 1.000 19.92081 348 LYS B CA 1
ATOM 11499 C C . LYS B 1 351 ? 41.95217 50.55552 55.77275 1.000 18.29167 348 LYS B C 1
ATOM 11500 O O . LYS B 1 351 ? 42.14712 50.38539 54.56276 1.000 18.86016 348 LYS B O 1
ATOM 11519 N N . ALA B 1 352 ? 41.87623 49.54161 56.63586 1.000 17.28628 349 ALA B N 1
ATOM 11520 C CA . ALA B 1 352 ? 42.07225 48.12457 56.25601 1.000 15.73610 349 ALA B CA 1
ATOM 11521 C C . ALA B 1 352 ? 40.99522 47.73843 55.23810 1.000 19.03123 349 ALA B C 1
ATOM 11522 O O . ALA B 1 352 ? 41.33219 47.10533 54.22516 1.000 19.11808 349 ALA B O 1
ATOM 11529 N N . MET B 1 353 ? 39.75322 48.15643 55.48711 1.000 18.12586 350 MET B N 1
ATOM 11530 C CA . MET B 1 353 ? 38.58119 47.88030 54.61419 1.000 19.23389 350 MET B CA 1
ATOM 11531 C C . MET B 1 353 ? 38.74311 48.58115 53.25710 1.000 20.02872 350 MET B C 1
ATOM 11532 O O . MET B 1 353 ? 38.48608 47.92403 52.23419 1.000 20.50246 350 MET B O 1
ATOM 11546 N N . VAL B 1 354 ? 39.23308 49.82516 53.23395 1.000 20.18400 351 VAL B N 1
ATOM 11547 C CA . VAL B 1 354 ? 39.37900 50.62603 51.97885 1.000 19.08650 351 VAL B CA 1
ATOM 11548 C C . VAL B 1 354 ? 40.54698 50.08397 51.14786 1.000 20.17084 351 VAL B C 1
ATOM 11549 O O . VAL B 1 354 ? 40.48592 50.20783 49.91285 1.000 22.03422 351 VAL B O 1
ATOM 11562 N N . ALA B 1 355 ? 41.57702 49.52107 51.79188 1.000 17.19943 352 ALA B N 1
ATOM 11563 C CA . ALA B 1 355 ? 42.67201 48.84902 51.09990 1.000 18.68908 352 ALA B CA 1
ATOM 11564 C C . ALA B 1 355 ? 42.28502 47.49494 50.51707 1.000 21.79209 352 ALA B C 1
ATOM 11565 O O . ALA B 1 355 ? 43.07300 46.93588 49.74310 1.000 22.36321 352 ALA B O 1
ATOM 11572 N N . GLY B 1 356 ? 41.13905 46.93196 50.89718 1.000 20.52878 353 GLY B N 1
ATOM 11573 C CA . GLY B 1 356 ? 40.66405 45.71787 50.24934 1.000 25.35567 353 GLY B CA 1
ATOM 11574 C C . GLY B 1 356 ? 40.23712 44.57096 51.15148 1.000 22.19477 353 GLY B C 1
ATOM 11575 O O . GLY B 1 356 ? 39.74413 43.54789 50.67162 1.000 20.66300 353 GLY B O 1
ATOM 11579 N N . ALA B 1 357 ? 40.41818 44.71911 52.45446 1.000 16.79412 354 ALA B N 1
ATOM 11580 C CA . ALA B 1 357 ? 40.02024 43.65320 53.36460 1.000 20.41824 354 ALA B CA 1
ATOM 11581 C C . ALA B 1 357 ? 38.51725 43.41115 53.29269 1.000 19.80237 354 ALA B C 1
ATOM 11582 O O . ALA B 1 357 ? 37.72021 44.33311 53.08162 1.000 20.16294 354 ALA B O 1
ATOM 11589 N N . TYR B 1 358 ? 38.12429 42.15116 53.46084 1.000 17.03625 355 TYR B N 1
ATOM 11590 C CA . TYR B 1 358 ? 36.72230 41.82715 53.67194 1.000 16.58094 355 TYR B CA 1
ATOM 11591 C C . TYR B 1 358 ? 36.33436 41.90130 55.13995 1.000 19.68394 355 TYR B C 1
ATOM 11592 O O . TYR B 1 358 ? 35.17637 42.19231 55.46997 1.000 22.07896 355 TYR B O 1
ATOM 11610 N N . CYS B 1 359 ? 37.25741 41.51042 56.00395 1.000 20.32349 356 CYS B N 1
ATOM 11611 C CA . CYS B 1 359 ? 37.06247 41.60858 57.46095 1.000 15.99665 356 CYS B CA 1
ATOM 11612 C C . CYS B 1 359 ? 38.42450 41.73569 58.12788 1.000 18.00216 356 CYS B C 1
ATOM 11613 O O . CYS B 1 359 ? 39.44948 41.51564 57.46586 1.000 20.42087 356 CYS B O 1
ATOM 11621 N N . VAL B 1 360 ? 38.40254 42.13382 59.38783 1.000 15.78084 357 VAL B N 1
ATOM 11622 C CA . VAL B 1 360 ? 39.62157 42.42994 60.17475 1.000 18.69435 357 VAL B CA 1
ATOM 11623 C C . VAL B 1 360 ? 39.69065 41.50108 61.39585 1.000 20.21295 357 VAL B C 1
ATOM 11624 O O . VAL B 1 360 ? 38.68068 41.42213 62.11490 1.000 21.75787 357 VAL B O 1
ATOM 11637 N N . MET B 1 361 ? 40.80467 40.78613 61.59888 1.000 18.32325 358 MET B N 1
ATOM 11638 C CA . MET B 1 361 ? 41.04875 39.94827 62.79196 1.000 17.60211 358 MET B CA 1
ATOM 11639 C C . MET B 1 361 ? 41.81177 40.79240 63.82683 1.000 19.66815 358 MET B C 1
ATOM 11640 O O . MET B 1 361 ? 42.77473 41.46138 63.42072 1.000 20.07346 358 MET B O 1
ATOM 11654 N N . MET B 1 362 ? 41.41883 40.75154 65.10586 1.000 18.59433 359 MET B N 1
ATOM 11655 C CA . MET B 1 362 ? 42.04885 41.52267 66.17174 1.000 20.04451 359 MET B CA 1
ATOM 11656 C C . MET B 1 362 ? 42.24793 40.65981 67.40683 1.000 18.72067 359 MET B C 1
ATOM 11657 O O . MET B 1 362 ? 41.41196 39.80883 67.73096 1.000 19.71026 359 MET B O 1
ATOM 11671 N N . GLY B 1 363 ? 43.37295 40.88292 68.07176 1.000 21.66576 360 GLY B N 1
ATOM 11672 C CA . GLY B 1 363 ? 43.70702 40.18006 69.29182 1.000 24.41082 360 GLY B CA 1
ATOM 11673 C C . GLY B 1 363 ? 43.75005 41.11619 70.47371 1.000 26.62688 360 GLY B C 1
ATOM 11674 O O . GLY B 1 363 ? 42.89709 41.05327 71.36476 1.000 24.25817 360 GLY B O 1
ATOM 11678 N N . SER B 1 364 ? 44.73803 42.01322 70.46557 1.000 29.59565 361 SER B N 1
ATOM 11679 C CA . SER B 1 364 ? 44.93905 42.95034 71.56646 1.000 31.55905 361 SER B CA 1
ATOM 11680 C C . SER B 1 364 ? 43.66004 43.70335 71.91243 1.000 29.17192 361 SER B C 1
ATOM 11681 O O . SER B 1 364 ? 43.35409 43.91647 73.08842 1.000 32.13280 361 SER B O 1
ATOM 11689 N N . MET B 1 365 ? 42.89599 44.11522 70.90542 1.000 27.68753 362 MET B N 1
ATOM 11690 C CA . MET B 1 365 ? 41.72298 44.92822 71.19238 1.000 34.28569 362 MET B CA 1
ATOM 11691 C C . MET B 1 365 ? 40.71704 44.16529 72.04751 1.000 34.96209 362 MET B C 1
ATOM 11692 O O . MET B 1 365 ? 40.01506 44.77036 72.86547 1.000 30.96687 362 MET B O 1
ATOM 11706 N N . PHE B 1 366 ? 40.68607 42.83927 71.93366 1.000 30.30363 363 PHE B N 1
ATOM 11707 C CA . PHE B 1 366 ? 39.73812 42.01633 72.67879 1.000 25.16618 363 PHE B CA 1
ATOM 11708 C C . PHE B 1 366 ? 40.33119 41.35048 73.90584 1.000 28.52447 363 PHE B C 1
ATOM 11709 O O . PHE B 1 366 ? 39.57024 40.88656 74.76392 1.000 23.87128 363 PHE B O 1
ATOM 11726 N N . ALA B 1 367 ? 41.65320 41.23253 73.98479 1.000 22.87643 364 ALA B N 1
ATOM 11727 C CA . ALA B 1 367 ? 42.26826 40.79268 75.22181 1.000 28.06915 364 ALA B CA 1
ATOM 11728 C C . ALA B 1 367 ? 41.86129 41.76679 76.31472 1.000 31.07741 364 ALA B C 1
ATOM 11729 O O . ALA B 1 367 ? 41.77424 42.97676 76.08659 1.000 34.43571 364 ALA B O 1
ATOM 11736 N N . GLY B 1 368 ? 41.59635 41.24291 77.50179 1.000 30.57735 365 GLY B N 1
ATOM 11737 C CA . GLY B 1 368 ? 41.18438 42.07902 78.60072 1.000 48.71637 365 GLY B CA 1
ATOM 11738 C C . GLY B 1 368 ? 39.68838 42.23501 78.77277 1.000 38.71517 365 GLY B C 1
ATOM 11739 O O . GLY B 1 368 ? 39.25741 42.72811 79.81973 1.000 36.77546 365 GLY B O 1
ATOM 11743 N N . THR B 1 369 ? 38.87835 41.85187 77.78684 1.000 33.83827 366 THR B N 1
ATOM 11744 C CA . THR B 1 369 ? 37.43835 41.93586 77.96490 1.000 27.10851 366 THR B CA 1
ATOM 11745 C C . THR B 1 369 ? 36.97942 40.88096 78.96703 1.000 29.81410 366 THR B C 1
ATOM 11746 O O . THR B 1 369 ? 37.68646 39.90901 79.26011 1.000 30.86949 366 THR B O 1
ATOM 11757 N N . GLU B 1 370 ? 35.78744 41.11099 79.52006 1.000 31.00898 367 GLU B N 1
ATOM 11758 C CA . GLU B 1 370 ? 35.19551 40.16207 80.45619 1.000 27.27169 367 GLU B CA 1
ATOM 11759 C C . GLU B 1 370 ? 35.13252 38.76001 79.86835 1.000 32.38809 367 GLU B C 1
ATOM 11760 O O . GLU B 1 370 ? 35.40457 37.77309 80.56145 1.000 34.05408 367 GLU B O 1
ATOM 11772 N N . GLU B 1 371 ? 34.79946 38.65686 78.58037 1.000 28.61659 368 GLU B N 1
ATOM 11773 C CA . GLU B 1 371 ? 34.56547 37.36778 77.93953 1.000 27.64805 368 GLU B CA 1
ATOM 11774 C C . GLU B 1 371 ? 35.85147 36.65277 77.54655 1.000 27.91914 368 GLU B C 1
ATOM 11775 O O . GLU B 1 371 ? 35.81549 35.44574 77.29069 1.000 32.30651 368 GLU B O 1
ATOM 11787 N N . ALA B 1 372 ? 36.97745 37.36379 77.49742 1.000 30.05624 369 ALA B N 1
ATOM 11788 C CA . ALA B 1 372 ? 38.24645 36.77078 77.11943 1.000 29.65882 369 ALA B CA 1
ATOM 11789 C C . ALA B 1 372 ? 38.74552 35.82192 78.20652 1.000 29.54038 369 ALA B C 1
ATOM 11790 O O . ALA B 1 372 ? 38.34457 35.92304 79.36752 1.000 32.34862 369 ALA B O 1
ATOM 11797 N N . PRO B 1 373 ? 39.61153 34.87490 77.85259 1.000 28.34550 370 PRO B N 1
ATOM 11798 C CA . PRO B 1 373 ? 40.16260 33.97803 78.87766 1.000 31.24322 370 PRO B CA 1
ATOM 11799 C C . PRO B 1 373 ? 40.90063 34.75417 79.96054 1.000 39.52579 370 PRO B C 1
ATOM 11800 O O . PRO B 1 373 ? 41.34459 35.88816 79.76640 1.000 42.51826 370 PRO B O 1
ATOM 11811 N N . GLY B 1 374 ? 41.03769 34.11730 81.11361 1.000 41.23652 371 GLY B N 1
ATOM 11812 C CA . GLY B 1 374 ? 41.86372 34.65944 82.17551 1.000 46.40556 371 GLY B CA 1
ATOM 11813 C C . GLY B 1 374 ? 41.07575 35.33954 83.27447 1.000 50.54553 371 GLY B C 1
ATOM 11814 O O . GLY B 1 374 ? 40.28572 36.22949 82.98841 1.000 54.85921 371 GLY B O 1
ATOM 11818 N N . TYR B 1 384 ? 44.16259 44.60682 85.11631 1.000 75.09848 381 TYR B N 1
ATOM 11819 C CA . TYR B 1 384 ? 44.75355 44.17470 83.85333 1.000 75.98806 381 TYR B CA 1
ATOM 11820 C C . TYR B 1 384 ? 44.40957 42.71865 83.53451 1.000 66.65010 381 TYR B C 1
ATOM 11821 O O . TYR B 1 384 ? 43.88763 41.99073 84.37961 1.000 70.20579 381 TYR B O 1
ATOM 11838 N N . LYS B 1 385 ? 44.70453 42.30353 82.30254 1.000 57.83325 382 LYS B N 1
ATOM 11839 C CA . LYS B 1 385 ? 44.62055 40.90448 81.90070 1.000 57.79114 382 LYS B CA 1
ATOM 11840 C C . LYS B 1 385 ? 45.81552 40.56141 81.02369 1.000 52.68790 382 LYS B C 1
ATOM 11841 O O . LYS B 1 385 ? 46.36747 41.41435 80.32557 1.000 42.37087 382 LYS B O 1
ATOM 11860 N N . SER B 1 386 ? 46.20156 39.30043 81.04981 1.000 55.50402 383 SER B N 1
ATOM 11861 C CA . SER B 1 386 ? 47.33353 38.83937 80.28181 1.000 52.29838 383 SER B CA 1
ATOM 11862 C C . SER B 1 386 ? 47.06747 39.01020 78.80480 1.000 50.87452 383 SER B C 1
ATOM 11863 O O . SER B 1 386 ? 45.91745 38.92412 78.33786 1.000 50.28761 383 SER B O 1
ATOM 11871 N N . TYR B 1 387 ? 48.13743 39.27014 78.05173 1.000 46.33713 384 TYR B N 1
ATOM 11872 C CA . TYR B 1 387 ? 48.09136 39.24098 76.59273 1.000 47.07670 384 TYR B CA 1
ATOM 11873 C C . TYR B 1 387 ? 49.48235 38.90096 76.07771 1.000 58.67546 384 TYR B C 1
ATOM 11874 O O . TYR B 1 387 ? 50.40633 39.71100 76.21558 1.000 57.15948 384 TYR B O 1
ATOM 11892 N N . ARG B 1 388 ? 49.62935 37.72290 75.47984 1.000 52.37470 385 ARG B N 1
ATOM 11893 C CA . ARG B 1 388 ? 50.93135 37.21589 75.08584 1.000 54.04332 385 ARG B CA 1
ATOM 11894 C C . ARG B 1 388 ? 50.88230 36.66873 73.67390 1.000 50.14549 385 ARG B C 1
ATOM 11895 O O . ARG B 1 388 ? 49.84630 36.19465 73.20300 1.000 44.45533 385 ARG B O 1
ATOM 11916 N N . GLY B 1 389 ? 52.03527 36.70969 73.01884 1.000 48.91376 386 GLY B N 1
ATOM 11917 C CA . GLY B 1 389 ? 52.14123 36.14054 71.69690 1.000 49.96389 386 GLY B CA 1
ATOM 11918 C C . GLY B 1 389 ? 52.16227 34.62555 71.74207 1.000 45.60020 386 GLY B C 1
ATOM 11919 O O . GLY B 1 389 ? 52.60333 34.01267 72.71412 1.000 47.50043 386 GLY B O 1
ATOM 11923 N N . MET B 1 390 ? 51.67724 34.01242 70.65816 1.000 50.06653 387 MET B N 1
ATOM 11924 C CA . MET B 1 390 ? 51.61428 32.55641 70.58432 1.000 51.89043 387 MET B CA 1
ATOM 11925 C C . MET B 1 390 ? 52.95428 31.93140 70.22933 1.000 53.38008 387 MET B C 1
ATOM 11926 O O . MET B 1 390 ? 53.07931 30.70141 70.26446 1.000 60.35197 387 MET B O 1
ATOM 11940 N N . GLY B 1 391 ? 53.95224 32.74739 69.90720 1.000 49.64543 388 GLY B N 1
ATOM 11941 C CA . GLY B 1 391 ? 55.31925 32.28341 69.78519 1.000 51.79832 388 GLY B CA 1
ATOM 11942 C C . GLY B 1 391 ? 56.16528 32.84056 70.91309 1.000 55.22767 388 GLY B C 1
ATOM 11943 O O . GLY B 1 391 ? 55.65830 33.55765 71.78404 1.000 54.71182 388 GLY B O 1
ATOM 11947 N N . PRO B 1 419 ? 60.75023 31.68048 69.07002 1.000 78.76208 416 PRO B N 1
ATOM 11948 C CA . PRO B 1 419 ? 60.80224 32.89057 69.90289 1.000 65.66840 416 PRO B CA 1
ATOM 11949 C C . PRO B 1 419 ? 60.42317 34.12847 69.10777 1.000 53.69591 416 PRO B C 1
ATOM 11950 O O . PRO B 1 419 ? 61.27914 35.01947 68.92263 1.000 48.82691 416 PRO B O 1
ATOM 11961 N N . GLU B 1 420 ? 59.15815 34.17739 68.64982 1.000 49.53225 417 GLU B N 1
ATOM 11962 C CA . GLU B 1 420 ? 58.68309 35.27128 67.79771 1.000 49.60332 417 GLU B CA 1
ATOM 11963 C C . GLU B 1 420 ? 57.53009 36.06932 68.39968 1.000 50.60344 417 GLU B C 1
ATOM 11964 O O . GLU B 1 420 ? 56.95004 36.92023 67.71061 1.000 40.30746 417 GLU B O 1
ATOM 11976 N N . GLY B 1 421 ? 57.29515 35.93246 69.70570 1.000 64.69986 418 GLY B N 1
ATOM 11977 C CA . GLY B 1 421 ? 56.36316 36.79251 70.40165 1.000 69.12671 418 GLY B CA 1
ATOM 11978 C C . GLY B 1 421 ? 56.85721 37.13868 71.79359 1.000 69.72941 418 GLY B C 1
ATOM 11979 O O . GLY B 1 421 ? 57.87024 36.61476 72.27060 1.000 70.76375 418 GLY B O 1
ATOM 11983 N N . ILE B 1 422 ? 56.10822 38.02673 72.44952 1.000 64.85251 419 ILE B N 1
ATOM 11984 C CA . ILE B 1 422 ? 56.39326 38.44089 73.81846 1.000 60.70465 419 ILE B CA 1
ATOM 11985 C C . ILE B 1 422 ? 55.13331 38.25895 74.66154 1.000 52.69842 419 ILE B C 1
ATOM 11986 O O . ILE B 1 422 ? 54.03629 38.04486 74.14361 1.000 46.40820 419 ILE B O 1
ATOM 12002 N N . GLU B 1 423 ? 55.30836 38.35010 75.98052 1.000 52.57736 420 GLU B N 1
ATOM 12003 C CA . GLU B 1 423 ? 54.21040 38.31718 76.94057 1.000 54.23808 420 GLU B CA 1
ATOM 12004 C C . GLU B 1 423 ? 54.02439 39.70924 77.53543 1.000 56.60152 420 GLU B C 1
ATOM 12005 O O . GLU B 1 423 ? 55.00539 40.40630 77.82131 1.000 52.09835 420 GLU B O 1
ATOM 12009 N N . GLY B 1 424 ? 52.76639 40.11723 77.71943 1.000 58.89654 421 GLY B N 1
ATOM 12010 C CA . GLY B 1 424 ? 52.47737 41.46827 78.15430 1.000 60.40198 421 GLY B CA 1
ATOM 12011 C C . GLY B 1 424 ? 51.16840 41.59032 78.90634 1.000 58.75704 421 GLY B C 1
ATOM 12012 O O . GLY B 1 424 ? 50.49644 40.60133 79.20248 1.000 53.31429 421 GLY B O 1
ATOM 12016 N N . ARG B 1 425 ? 50.83139 42.83535 79.24522 1.000 58.91759 422 ARG B N 1
ATOM 12017 C CA . ARG B 1 425 ? 49.64541 43.17540 80.01723 1.000 56.31465 422 ARG B CA 1
ATOM 12018 C C . ARG B 1 425 ? 48.78435 44.14929 79.22016 1.000 54.79868 422 ARG B C 1
ATOM 12019 O O . ARG B 1 425 ? 49.30330 45.06223 78.57204 1.000 49.66911 422 ARG B O 1
ATOM 12023 N N . VAL B 1 426 ? 47.47136 43.93526 79.25324 1.000 56.32254 423 VAL B N 1
ATOM 12024 C CA . VAL B 1 426 ? 46.51731 44.91918 78.74517 1.000 52.07203 423 VAL B CA 1
ATOM 12025 C C . VAL B 1 426 ? 45.53735 45.28128 79.85718 1.000 57.13053 423 VAL B C 1
ATOM 12026 O O . VAL B 1 426 ? 45.31741 44.47437 80.77527 1.000 60.55463 423 VAL B O 1
ATOM 12039 N N . PRO B 1 427 ? 44.95232 46.47926 79.84107 1.000 57.25160 424 PRO B N 1
ATOM 12040 C CA . PRO B 1 427 ? 43.98835 46.84435 80.89507 1.000 58.32805 424 PRO B CA 1
ATOM 12041 C C . PRO B 1 427 ? 42.66937 46.09730 80.75421 1.000 50.59554 424 PRO B C 1
ATOM 12042 O O . PRO B 1 427 ? 42.21933 45.79517 79.64626 1.000 44.11055 424 PRO B O 1
ATOM 12053 N N . TYR B 1 428 ? 42.05742 45.78041 81.89927 1.000 50.44815 425 TYR B N 1
ATOM 12054 C CA . TYR B 1 428 ? 40.71544 45.20338 81.88439 1.000 45.26859 425 TYR B CA 1
ATOM 12055 C C . TYR B 1 428 ? 39.73639 46.18028 81.25233 1.000 45.25016 425 TYR B C 1
ATOM 12056 O O . TYR B 1 428 ? 39.62437 47.33033 81.68321 1.000 36.44384 425 TYR B O 1
ATOM 12074 N N . LYS B 1 429 ? 39.00935 45.71015 80.23941 1.000 37.81506 426 LYS B N 1
ATOM 12075 C CA . LYS B 1 429 ? 38.22829 46.58303 79.37435 1.000 36.89390 426 LYS B CA 1
ATOM 12076 C C . LYS B 1 429 ? 36.72230 46.39701 79.51143 1.000 34.40149 426 LYS B C 1
ATOM 12077 O O . LYS B 1 429 ? 35.96726 47.04591 78.78140 1.000 37.95718 426 LYS B O 1
ATOM 12096 N N . GLY B 1 430 ? 36.26537 45.50810 80.39055 1.000 33.21188 427 GLY B N 1
ATOM 12097 C CA . GLY B 1 430 ? 34.84038 45.28307 80.53564 1.000 29.48248 427 GLY B CA 1
ATOM 12098 C C . GLY B 1 430 ? 34.24535 44.45693 79.40376 1.000 28.42972 427 GLY B C 1
ATOM 12099 O O . GLY B 1 430 ? 34.91434 43.63488 78.77482 1.000 27.44540 427 GLY B O 1
ATOM 12103 N N . ALA B 1 431 ? 32.96133 44.68787 79.14179 1.000 29.75094 428 ALA B N 1
ATOM 12104 C CA . ALA B 1 431 ? 32.22231 43.83475 78.22091 1.000 29.97991 428 ALA B CA 1
ATOM 12105 C C . ALA B 1 431 ? 32.68125 44.04160 76.78287 1.000 24.08710 428 ALA B C 1
ATOM 12106 O O . ALA B 1 431 ? 32.90220 45.16656 76.33474 1.000 25.56359 428 ALA B O 1
ATOM 12113 N N . LEU B 1 432 ? 32.80524 42.93153 76.05299 1.000 23.95814 429 LEU B N 1
ATOM 12114 C CA . LEU B 1 432 ? 33.20418 42.99238 74.65196 1.000 23.54493 429 LEU B CA 1
ATOM 12115 C C . LEU B 1 432 ? 32.28412 43.89027 73.83790 1.000 25.77151 429 LEU B C 1
ATOM 12116 O O . LEU B 1 432 ? 32.73407 44.58318 72.91481 1.000 21.82893 429 LEU B O 1
ATOM 12132 N N . SER B 1 433 ? 30.98914 43.87827 74.14596 1.000 23.22384 430 SER B N 1
ATOM 12133 C CA . SER B 1 433 ? 30.03308 44.61515 73.32392 1.000 23.97130 430 SER B CA 1
ATOM 12134 C C . SER B 1 433 ? 30.41404 46.08315 73.19874 1.000 27.91914 430 SER B C 1
ATOM 12135 O O . SER B 1 433 ? 30.20398 46.69703 72.14768 1.000 25.52411 430 SER B O 1
ATOM 12143 N N . ALA B 1 434 ? 30.95807 46.67428 74.26565 1.000 29.88779 431 ALA B N 1
ATOM 12144 C CA . ALA B 1 434 ? 31.27903 48.09928 74.22048 1.000 31.13794 431 ALA B CA 1
ATOM 12145 C C . ALA B 1 434 ? 32.44398 48.37821 73.27240 1.000 29.77462 431 ALA B C 1
ATOM 12146 O O . ALA B 1 434 ? 32.44993 49.39413 72.56729 1.000 27.61121 431 ALA B O 1
ATOM 12153 N N . ILE B 1 435 ? 33.44300 47.49623 73.24445 1.000 24.86088 432 ILE B N 1
ATOM 12154 C CA . ILE B 1 435 ? 34.55096 47.66816 72.30839 1.000 23.99761 432 ILE B CA 1
ATOM 12155 C C . ILE B 1 435 ? 34.05990 47.51098 70.87443 1.000 20.34454 432 ILE B C 1
ATOM 12156 O O . ILE B 1 435 ? 34.42884 48.29290 69.98732 1.000 19.68920 432 ILE B O 1
ATOM 12172 N N . VAL B 1 436 ? 33.22992 46.49894 70.62457 1.000 20.34981 433 VAL B N 1
ATOM 12173 C CA . VAL B 1 436 ? 32.67386 46.29577 69.28862 1.000 21.36572 433 VAL B CA 1
ATOM 12174 C C . VAL B 1 436 ? 31.87181 47.51871 68.86852 1.000 22.44743 433 VAL B C 1
ATOM 12175 O O . VAL B 1 436 ? 31.97675 47.98558 67.73046 1.000 25.97153 433 VAL B O 1
ATOM 12188 N N . HIS B 1 437 ? 31.07784 48.07679 69.78749 1.000 22.15266 434 HIS B N 1
ATOM 12189 C CA . HIS B 1 437 ? 30.28079 49.25573 69.46040 1.000 26.70847 434 HIS B CA 1
ATOM 12190 C C . HIS B 1 437 ? 31.16175 50.42471 69.04123 1.000 28.88767 434 HIS B C 1
ATOM 12191 O O . HIS B 1 437 ? 30.80869 51.18860 68.13316 1.000 22.19213 434 HIS B O 1
ATOM 12205 N N . GLN B 1 438 ? 32.29577 50.60781 69.71916 1.000 25.75572 435 GLN B N 1
ATOM 12206 C CA . GLN B 1 438 ? 33.17673 51.71780 69.38500 1.000 28.31392 435 GLN B CA 1
ATOM 12207 C C . GLN B 1 438 ? 33.88468 51.46467 68.07200 1.000 25.90311 435 GLN B C 1
ATOM 12208 O O . GLN B 1 438 ? 34.03262 52.38258 67.25889 1.000 22.28162 435 GLN B O 1
ATOM 12215 N N . LEU B 1 439 ? 34.27870 50.21565 67.82312 1.000 22.34742 436 LEU B N 1
ATOM 12216 C CA . LEU B 1 439 ? 34.93065 49.89653 66.55712 1.000 22.44216 436 LEU B CA 1
ATOM 12217 C C . LEU B 1 439 ? 33.97260 50.07337 65.38315 1.000 27.49014 436 LEU B C 1
ATOM 12218 O O . LEU B 1 439 ? 34.34354 50.63027 64.34407 1.000 22.02896 436 LEU B O 1
ATOM 12234 N N . MET B 1 440 ? 32.74062 49.58836 65.52025 1.000 26.22156 437 MET B N 1
ATOM 12235 C CA . MET B 1 440 ? 31.79456 49.71321 64.42128 1.000 25.62149 437 MET B CA 1
ATOM 12236 C C . MET B 1 440 ? 31.33652 51.15418 64.26314 1.000 25.98206 437 MET B C 1
ATOM 12237 O O . MET B 1 440 ? 31.06846 51.59505 63.13910 1.000 27.65858 437 MET B O 1
ATOM 12251 N N . GLY B 1 441 ? 31.28655 51.91830 65.35806 1.000 23.24226 438 GLY B N 1
ATOM 12252 C CA . GLY B 1 441 ? 30.97651 53.33628 65.24291 1.000 27.70332 438 GLY B CA 1
ATOM 12253 C C . GLY B 1 441 ? 32.00345 54.09922 64.42579 1.000 26.31368 438 GLY B C 1
ATOM 12254 O O . GLY B 1 441 ? 31.65639 54.99812 63.65670 1.000 27.29011 438 GLY B O 1
ATOM 12258 N N . GLY B 1 442 ? 33.28447 53.76827 64.59177 1.000 24.10026 439 GLY B N 1
ATOM 12259 C CA . GLY B 1 442 ? 34.31342 54.42421 63.80165 1.000 21.49731 439 GLY B CA 1
ATOM 12260 C C . GLY B 1 442 ? 34.25936 54.03004 62.33470 1.000 22.99223 439 GLY B C 1
ATOM 12261 O O . GLY B 1 442 ? 34.42430 54.87695 61.44459 1.000 23.71600 439 GLY B O 1
ATOM 12265 N N . LEU B 1 443 ? 34.02338 52.75001 62.05985 1.000 21.07095 440 LEU B N 1
ATOM 12266 C CA . LEU B 1 443 ? 33.86133 52.31185 60.67790 1.000 22.72904 440 LEU B CA 1
ATOM 12267 C C . LEU B 1 443 ? 32.65229 52.97975 60.03688 1.000 22.15002 440 LEU B C 1
ATOM 12268 O O . LEU B 1 443 ? 32.73423 53.46462 58.90182 1.000 22.23688 440 LEU B O 1
ATOM 12284 N N . ARG B 1 444 ? 31.51632 53.01880 60.74393 1.000 22.33952 441 ARG B N 1
ATOM 12285 C CA . ARG B 1 444 ? 30.33828 53.71771 60.22490 1.000 21.61575 441 ARG B CA 1
ATOM 12286 C C . ARG B 1 444 ? 30.64023 55.18968 59.93772 1.000 23.04224 441 ARG B C 1
ATOM 12287 O O . ARG B 1 444 ? 30.19017 55.73856 58.92168 1.000 23.93708 441 ARG B O 1
ATOM 12308 N N . ALA B 1 445 ? 31.37225 55.85680 60.83462 1.000 23.26595 442 ALA B N 1
ATOM 12309 C CA . ALA B 1 445 ? 31.73820 57.24979 60.59145 1.000 23.46334 442 ALA B CA 1
ATOM 12310 C C . ALA B 1 445 ? 32.58915 57.38067 59.33540 1.000 23.13435 442 ALA B C 1
ATOM 12311 O O . ALA B 1 445 ? 32.39009 58.30357 58.53630 1.000 22.77115 442 ALA B O 1
ATOM 12318 N N . ALA B 1 446 ? 33.54716 56.46967 59.14846 1.000 19.47865 443 ALA B N 1
ATOM 12319 C CA . ALA B 1 446 ? 34.39911 56.50956 57.96542 1.000 21.43152 443 ALA B CA 1
ATOM 12320 C C . ALA B 1 446 ? 33.58806 56.29440 56.69347 1.000 20.74722 443 ALA B C 1
ATOM 12321 O O . ALA B 1 446 ? 33.83300 56.94730 55.67539 1.000 21.23676 443 ALA B O 1
ATOM 12328 N N . MET B 1 447 ? 32.63108 55.37238 56.72762 1.000 20.04714 444 MET B N 1
ATOM 12329 C CA . MET B 1 447 ? 31.80304 55.13423 55.55268 1.000 21.89473 444 MET B CA 1
ATOM 12330 C C . MET B 1 447 ? 30.93799 56.35517 55.24558 1.000 21.09727 444 MET B C 1
ATOM 12331 O O . MET B 1 447 ? 30.79293 56.73904 54.08055 1.000 25.04248 444 MET B O 1
ATOM 12345 N N . GLY B 1 448 ? 30.40702 57.01427 56.27453 1.000 22.20003 445 GLY B N 1
ATOM 12346 C CA . GLY B 1 448 ? 29.69598 58.26323 56.03842 1.000 27.81649 445 GLY B CA 1
ATOM 12347 C C . GLY B 1 448 ? 30.59193 59.34119 55.45627 1.000 26.54529 445 GLY B C 1
ATOM 12348 O O . GLY B 1 448 ? 30.19587 60.05907 54.53420 1.000 26.24262 445 GLY B O 1
ATOM 12352 N N . TYR B 1 449 ? 31.81495 59.46628 55.98120 1.000 21.70523 446 TYR B N 1
ATOM 12353 C CA . TYR B 1 449 ? 32.73890 60.47925 55.47905 1.000 22.61850 446 TYR B CA 1
ATOM 12354 C C . TYR B 1 449 ? 33.11584 60.24209 54.02206 1.000 21.89473 446 TYR B C 1
ATOM 12355 O O . TYR B 1 449 ? 33.44479 61.19102 53.30594 1.000 24.81613 446 TYR B O 1
ATOM 12373 N N . THR B 1 450 ? 33.17285 58.98305 53.58919 1.000 23.88707 447 THR B N 1
ATOM 12374 C CA . THR B 1 450 ? 33.60580 58.65291 52.23721 1.000 24.82929 447 THR B CA 1
ATOM 12375 C C . THR B 1 450 ? 32.43877 58.44377 51.28429 1.000 25.07932 447 THR B C 1
ATOM 12376 O O . THR B 1 450 ? 32.66272 58.22465 50.08830 1.000 26.33210 447 THR B O 1
ATOM 12387 N N . GLY B 1 451 ? 31.20979 58.49280 51.78433 1.000 23.47913 448 GLY B N 1
ATOM 12388 C CA . GLY B 1 451 ? 30.05376 58.24967 50.95441 1.000 26.81374 448 GLY B CA 1
ATOM 12389 C C . GLY B 1 451 ? 29.82078 56.80063 50.60358 1.000 28.71134 448 GLY B C 1
ATOM 12390 O O . GLY B 1 451 ? 29.19274 56.52250 49.58264 1.000 32.38020 448 GLY B O 1
ATOM 12394 N N . SER B 1 452 ? 30.30984 55.87073 51.41766 1.000 27.47961 449 SER B N 1
ATOM 12395 C CA . SER B 1 452 ? 30.18787 54.44270 51.15583 1.000 26.03996 449 SER B CA 1
ATOM 12396 C C . SER B 1 452 ? 28.97291 53.90775 51.89694 1.000 22.79747 449 SER B C 1
ATOM 12397 O O . SER B 1 452 ? 28.92196 53.96889 53.12693 1.000 26.72689 449 SER B O 1
ATOM 12405 N N . ALA B 1 453 ? 27.98889 53.39864 51.14604 1.000 20.52351 450 ALA B N 1
ATOM 12406 C CA . ALA B 1 453 ? 26.74093 52.91867 51.72714 1.000 22.18424 450 ALA B CA 1
ATOM 12407 C C . ALA B 1 453 ? 26.81099 51.46973 52.19030 1.000 23.65810 450 ALA B C 1
ATOM 12408 O O . ALA B 1 453 ? 25.93103 51.04179 52.94839 1.000 24.53189 450 ALA B O 1
ATOM 12415 N N . ASP B 1 454 ? 27.81499 50.70870 51.74934 1.000 23.73442 451 ASP B N 1
ATOM 12416 C CA . ASP B 1 454 ? 27.95904 49.31075 52.13349 1.000 22.74746 451 ASP B CA 1
ATOM 12417 C C . ASP B 1 454 ? 29.42405 48.91777 51.98647 1.000 24.23975 451 ASP B C 1
ATOM 12418 O O . ASP B 1 454 ? 30.26501 49.71175 51.55335 1.000 23.31859 451 ASP B O 1
ATOM 12427 N N . ILE B 1 455 ? 29.73410 47.68783 52.39859 1.000 22.71062 452 ILE B N 1
ATOM 12428 C CA . ILE B 1 455 ? 31.13411 47.27687 52.47958 1.000 19.94186 452 ILE B CA 1
ATOM 12429 C C . ILE B 1 455 ? 31.74705 47.16973 51.08756 1.000 18.35746 452 ILE B C 1
ATOM 12430 O O . ILE B 1 455 ? 32.92304 47.49474 50.88748 1.000 20.67090 452 ILE B O 1
ATOM 12446 N N . GLN B 1 456 ? 30.97302 46.70560 50.10465 1.000 21.42625 453 GLN B N 1
ATOM 12447 C CA . GLN B 1 456 ? 31.52397 46.58147 48.76064 1.000 25.17144 453 GLN B CA 1
ATOM 12448 C C . GLN B 1 456 ? 31.96591 47.93942 48.22647 1.000 23.72653 453 GLN B C 1
ATOM 12449 O O . GLN B 1 456 ? 33.03388 48.05538 47.60541 1.000 21.83156 453 GLN B O 1
ATOM 12463 N N . GLN B 1 457 ? 31.17789 48.99043 48.48939 1.000 22.68167 454 GLN B N 1
ATOM 12464 C CA . GLN B 1 457 ? 31.58284 50.32739 48.06422 1.000 21.22623 454 GLN B CA 1
ATOM 12465 C C . GLN B 1 457 ? 32.79786 50.80351 48.85712 1.000 23.13435 454 GLN B C 1
ATOM 12466 O O . GLN B 1 457 ? 33.72482 51.39448 48.29301 1.000 23.47124 454 GLN B O 1
ATOM 12480 N N . MET B 1 458 ? 32.81192 50.54466 50.16814 1.000 19.78395 455 MET B N 1
ATOM 12481 C CA . MET B 1 458 ? 33.93495 50.96478 51.00205 1.000 20.02872 455 MET B CA 1
ATOM 12482 C C . MET B 1 458 ? 35.23995 50.32276 50.55606 1.000 18.63118 455 MET B C 1
ATOM 12483 O O . MET B 1 458 ? 36.30394 50.93480 50.65395 1.000 17.94689 455 MET B O 1
ATOM 12497 N N . ARG B 1 459 ? 35.18596 49.06571 50.11321 1.000 18.85226 456 ARG B N 1
ATOM 12498 C CA . ARG B 1 459 ? 36.38296 48.36070 49.69423 1.000 20.97094 456 ARG B CA 1
ATOM 12499 C C . ARG B 1 459 ? 36.90689 48.85056 48.34815 1.000 22.53165 456 ARG B C 1
ATOM 12500 O O . ARG B 1 459 ? 38.10088 48.70156 48.06912 1.000 25.08195 456 ARG B O 1
ATOM 12521 N N . THR B 1 460 ? 36.05084 49.41945 47.50013 1.000 23.25016 457 THR B N 1
ATOM 12522 C CA . THR B 1 460 ? 36.41277 49.65430 46.11109 1.000 25.24513 457 THR B CA 1
ATOM 12523 C C . THR B 1 460 ? 36.40872 51.10926 45.68093 1.000 28.72976 457 THR B C 1
ATOM 12524 O O . THR B 1 460 ? 36.99066 51.41315 44.63487 1.000 27.33222 457 THR B O 1
ATOM 12535 N N . GLN B 1 461 ? 35.76872 52.00732 46.42385 1.000 25.06353 458 GLN B N 1
ATOM 12536 C CA . GLN B 1 461 ? 35.60767 53.35426 45.89171 1.000 27.04272 458 GLN B CA 1
ATOM 12537 C C . GLN B 1 461 ? 36.45867 54.42636 46.57556 1.000 26.71899 458 GLN B C 1
ATOM 12538 O O . GLN B 1 461 ? 37.03462 55.26329 45.87544 1.000 26.16103 458 GLN B O 1
ATOM 12552 N N . PRO B 1 462 ? 36.55772 54.47851 47.90455 1.000 20.64984 459 PRO B N 1
ATOM 12553 C CA . PRO B 1 462 ? 37.25772 55.61759 48.53039 1.000 21.66839 459 PRO B CA 1
ATOM 12554 C C . PRO B 1 462 ? 38.74271 55.63660 48.21832 1.000 26.35316 459 PRO B C 1
ATOM 12555 O O . PRO B 1 462 ? 39.34872 54.63957 47.81841 1.000 24.13974 459 PRO B O 1
ATOM 12566 N N . GLN B 1 463 ? 39.33269 56.81263 48.42017 1.000 23.14751 460 GLN B N 1
ATOM 12567 C CA . GLN B 1 463 ? 40.72767 57.05564 48.11008 1.000 24.48451 460 GLN B CA 1
ATOM 12568 C C . GLN B 1 463 ? 41.50671 57.46579 49.35400 1.000 22.01580 460 GLN B C 1
ATOM 12569 O O . GLN B 1 463 ? 40.95074 58.03288 50.30096 1.000 21.18412 460 GLN B O 1
ATOM 12583 N N . PHE B 1 464 ? 42.80572 57.19782 49.32297 1.000 21.92895 461 PHE B N 1
ATOM 12584 C CA . PHE B 1 464 ? 43.72675 57.61696 50.36689 1.000 23.77127 461 PHE B CA 1
ATOM 12585 C C . PHE B 1 464 ? 44.51570 58.84294 49.92872 1.000 23.66863 461 PHE B C 1
ATOM 12586 O O . PHE B 1 464 ? 44.74464 59.05981 48.73568 1.000 23.90813 461 PHE B O 1
ATOM 12603 N N . VAL B 1 465 ? 44.96872 59.63306 50.90261 1.000 24.88719 462 VAL B N 1
ATOM 12604 C CA . VAL B 1 465 ? 46.13169 60.49406 50.69147 1.000 23.54756 462 VAL B CA 1
ATOM 12605 C C . VAL B 1 465 ? 47.29774 59.85717 51.43249 1.000 23.35017 462 VAL B C 1
ATOM 12606 O O . VAL B 1 465 ? 47.12480 59.24529 52.48856 1.000 20.90251 462 VAL B O 1
ATOM 12619 N N . ARG B 1 466 ? 48.48871 59.99114 50.86442 1.000 22.22109 463 ARG B N 1
ATOM 12620 C CA . ARG B 1 466 ? 49.71875 59.64425 51.56340 1.000 21.61575 463 ARG B CA 1
ATOM 12621 C C . ARG B 1 466 ? 50.17575 60.84635 52.37625 1.000 20.69722 463 ARG B C 1
ATOM 12622 O O . ARG B 1 466 ? 50.16370 61.97630 51.88513 1.000 23.35280 463 ARG B O 1
ATOM 12643 N N . ILE B 1 467 ? 50.60881 60.59650 53.61126 1.000 22.35794 464 ILE B N 1
ATOM 12644 C CA . ILE B 1 467 ? 51.02882 61.66161 54.50812 1.000 24.04499 464 ILE B CA 1
ATOM 12645 C C . ILE B 1 467 ? 52.45185 61.39470 54.98709 1.000 25.80309 464 ILE B C 1
ATOM 12646 O O . ILE B 1 467 ? 53.01087 60.31470 54.79419 1.000 26.42948 464 ILE B O 1
ATOM 12662 N N . THR B 1 468 ? 53.02685 62.41079 55.63195 1.000 28.20601 465 THR B N 1
ATOM 12663 C CA . THR B 1 468 ? 54.33988 62.31389 56.24191 1.000 31.43535 465 THR B CA 1
ATOM 12664 C C . THR B 1 468 ? 54.19395 62.06605 57.74594 1.000 34.70679 465 THR B C 1
ATOM 12665 O O . THR B 1 468 ? 53.09198 62.05209 58.29799 1.000 38.87045 465 THR B O 1
ATOM 12676 N N . GLY B 1 469 ? 55.32599 61.92216 58.43291 1.000 42.67354 466 GLY B N 1
ATOM 12677 C CA . GLY B 1 469 ? 55.27805 61.82132 59.88592 1.000 49.79544 466 GLY B CA 1
ATOM 12678 C C . GLY B 1 469 ? 54.57205 63.00137 60.53382 1.000 43.73419 466 GLY B C 1
ATOM 12679 O O . GLY B 1 469 ? 53.88110 62.85147 61.54687 1.000 38.26511 466 GLY B O 1
ATOM 12683 N N . ALA B 1 470 ? 54.75200 64.19631 59.97168 1.000 41.50234 467 ALA B N 1
ATOM 12684 C CA . ALA B 1 470 ? 54.09099 65.37336 60.52558 1.000 42.41824 467 ALA B CA 1
ATOM 12685 C C . ALA B 1 470 ? 52.57599 65.28330 60.37566 1.000 43.32362 467 ALA B C 1
ATOM 12686 O O . ALA B 1 470 ? 51.82901 65.75238 61.24464 1.000 40.12586 467 ALA B O 1
ATOM 12693 N N . GLY B 1 471 ? 52.09995 64.70417 59.27074 1.000 48.35580 468 GLY B N 1
ATOM 12694 C CA . GLY B 1 471 ? 50.66295 64.59011 59.07282 1.000 55.46454 468 GLY B CA 1
ATOM 12695 C C . GLY B 1 471 ? 49.99101 63.68620 60.08994 1.000 57.10158 468 GLY B C 1
ATOM 12696 O O . GLY B 1 471 ? 48.84703 63.92622 60.49097 1.000 56.51730 468 GLY B O 1
ATOM 12700 N N . MET B 1 472 ? 50.68806 62.62927 60.51403 1.000 46.73718 469 MET B N 1
ATOM 12701 C CA . MET B 1 472 ? 50.12913 61.73837 61.52515 1.000 47.64519 469 MET B CA 1
ATOM 12702 C C . MET B 1 472 ? 50.07717 62.42451 62.88308 1.000 46.52663 469 MET B C 1
ATOM 12703 O O . MET B 1 472 ? 49.12721 62.22458 63.65014 1.000 44.26057 469 MET B O 1
ATOM 12717 N N . ALA B 1 473 ? 51.08616 63.24757 63.18995 1.000 47.42674 470 ALA B N 1
ATOM 12718 C CA . ALA B 1 473 ? 51.08220 63.98771 64.44786 1.000 54.64076 470 ALA B CA 1
ATOM 12719 C C . ALA B 1 473 ? 49.89317 64.94169 64.52081 1.000 44.37374 470 ALA B C 1
ATOM 12720 O O . ALA B 1 473 ? 49.20022 65.00679 65.54183 1.000 43.73419 470 ALA B O 1
ATOM 12727 N N . GLU B 1 474 ? 49.63911 65.68857 63.44174 1.000 45.12910 471 GLU B N 1
ATOM 12728 C CA . GLU B 1 474 ? 48.48608 66.58253 63.39569 1.000 47.65571 471 GLU B CA 1
ATOM 12729 C C . GLU B 1 474 ? 47.18111 65.82252 63.61583 1.000 41.93134 471 GLU B C 1
ATOM 12730 O O . GLU B 1 474 ? 46.19612 66.42554 64.05681 1.000 42.56826 471 GLU B O 1
ATOM 12742 N N . SER B 1 475 ? 47.16914 64.50249 63.38398 1.000 43.07359 472 SER B N 1
ATOM 12743 C CA . SER B 1 475 ? 45.90215 63.78546 63.37111 1.000 48.59004 472 SER B CA 1
ATOM 12744 C C . SER B 1 475 ? 45.60723 63.17860 64.72819 1.000 52.07730 472 SER B C 1
ATOM 12745 O O . SER B 1 475 ? 44.43025 63.01961 65.08826 1.000 57.30950 472 SER B O 1
ATOM 12753 N N . HIS B 1 476 ? 46.65027 62.92172 65.52317 1.000 48.41896 473 HIS B N 1
ATOM 12754 C CA . HIS B 1 476 ? 46.48034 62.64887 66.93621 1.000 50.43763 473 HIS B CA 1
ATOM 12755 C C . HIS B 1 476 ? 46.05834 63.91994 67.67309 1.000 56.04619 473 HIS B C 1
ATOM 12756 O O . HIS B 1 476 ? 46.06628 65.03288 67.13097 1.000 49.88756 473 HIS B O 1
ATOM 12770 N N . VAL B 1 477 ? 45.65540 63.73407 68.93113 1.000 65.66577 474 VAL B N 1
ATOM 12771 C CA . VAL B 1 477 ? 45.56241 64.85317 69.85901 1.000 73.05613 474 VAL B CA 1
ATOM 12772 C C . VAL B 1 477 ? 46.94740 65.46722 69.98788 1.000 71.76913 474 VAL B C 1
ATOM 12773 O O . VAL B 1 477 ? 47.94542 64.75026 70.13292 1.000 72.63766 474 VAL B O 1
ATOM 12786 N N . HIS B 1 478 ? 47.02036 66.79722 69.92673 1.000 65.89737 475 HIS B N 1
ATOM 12787 C CA . HIS B 1 478 ? 48.31035 67.46726 70.00760 1.000 58.40963 475 HIS B CA 1
ATOM 12788 C C . HIS B 1 478 ? 48.16934 68.80133 70.71946 1.000 58.81231 475 HIS B C 1
ATOM 12789 O O . HIS B 1 478 ? 47.16132 69.49429 70.56642 1.000 55.54087 475 HIS B O 1
ATOM 12803 N N . ASP B 1 479 ? 49.18837 69.13545 71.51538 1.000 65.24203 476 ASP B N 1
ATOM 12804 C CA . ASP B 1 479 ? 49.34036 70.44752 72.14522 1.000 68.53980 476 ASP B CA 1
ATOM 12805 C C . ASP B 1 479 ? 48.25640 70.73861 73.18024 1.000 80.10697 476 ASP B C 1
ATOM 12806 O O . ASP B 1 479 ? 47.95038 71.90463 73.44412 1.000 80.39122 476 ASP B O 1
ATOM 12810 N N . VAL B 1 480 ? 47.67745 69.70166 73.78438 1.000 87.95002 477 VAL B N 1
ATOM 12811 C CA . VAL B 1 480 ? 46.64049 69.88075 74.79840 1.000 90.75299 477 VAL B CA 1
ATOM 12812 C C . VAL B 1 480 ? 46.74857 68.75686 75.82452 1.000 85.96557 477 VAL B C 1
ATOM 12813 O O . VAL B 1 480 ? 46.79358 67.57682 75.46965 1.000 86.00505 477 VAL B O 1
ATOM 12826 N N . GLN B 1 481 ? 46.79661 69.13300 77.09948 0.980 74.78002 478 GLN B N 1
ATOM 12827 C CA . GLN B 1 481 ? 46.64068 68.17312 78.18359 0.490 73.21141 478 GLN B CA 1
ATOM 12828 C C . GLN B 1 481 ? 45.28770 67.48308 78.10073 1.000 78.50415 478 GLN B C 1
ATOM 12829 O O . GLN B 1 481 ? 44.24468 68.14204 78.02670 1.000 83.16787 478 GLN B O 1
ATOM 12833 N N . ILE B 1 482 ? 45.29373 66.15108 78.14588 1.000 78.46204 479 ILE B N 1
ATOM 12834 C CA . ILE B 1 482 ? 44.04375 65.39705 78.12401 1.000 78.73049 479 ILE B CA 1
ATOM 12835 C C . ILE B 1 482 ? 43.61682 65.07119 79.55007 1.000 74.82739 479 ILE B C 1
ATOM 12836 O O . ILE B 1 482 ? 44.44786 64.99532 80.45704 1.000 74.84845 479 ILE B O 1
#

Sequence (888 aa):
MLRISQEALTFDDVLLIPGYSEVLPKDVSLKTRLTRGIELNIPLVSAAMDTVTEARLAIAMAQEGGIGIIHKNMGIEQQAAEVRKVKKHETAIVRDPVTVTPSTKIIELLQMAREYGFSGFPVVEQGELVGIVTGRDLRVKPNAGDTVAAIMTPKDKLVTAREGTPLEEMKAKLYENRIEKMLVVDENFYLRGLVTFRDIEKAKTYPLASKDEQGRLRVGAAVGTGADTGERVAALVAAGVDVVVVDTAHGHSKGVIERVRWVKQTFPDVQVIGGNIATAEAAKALAEAGADAVKVGIGPGSICTTRIVAGVGVPQISAIANVAAALEGTGVPLIADGGIRFSGDLAKAMVAGAYCVVMMGSMFAGTEEAPGEIYKSYRGMPEGIEGRVPYKGALSAIVHQLMGGLRAAMGYTGSADIQQMRTQPQFVRITGAGMAESHVHDVQITMLRISQEALTFDDVLLIPGYSEVLPKDVSLKTRLTRGIELNIPLVSAAMDTVTEARLAIAMAQEGGIGIIHKNMGIEQQAAEVRKVKKHETAIVRDPVTVTPSTKIIELLQMAREYGFSGFPVVEQGELVGIVTGRDLRVKPNAGDTVAAIMTPKDKLVTAREGTPLEEMKAKLYENRIEKMLVVDENFYLRGLVTFRDIEKAKTYPLASKDEQGRLRVGAAVGTGADTGERVAALVAAGVDVVVVDTAHGHSKGVIERVRWVKQTFPDVQVIGGNIATAEAAKALAEAGADAVKVGIGPGSICTTRIVAGVGVPQISAIANVAAALEGTGVPLIADGGIRFSGDLAKAMVAGAYCVMMGSMFAGTEEAPGYKSYRGMGPEGIEGRVPYKGALSAIVHQLMGGLRAAMGYTGSADIQQMRTQPQFVRITGAGMAESHVHDVQI